Protein AF-0000000084893262 (afdb_homodimer)

Radius of gyration: 27.49 Å; Cα contacts (8 Å, |Δi|>4): 2016; chains: 2; bounding box: 68×74×64 Å

Secondary structure (DSSP, 8-state):
-HHHHHHHHHHHHHHHHHHHHHHHHHHHHHHHHTS-GGGHHHHHHHHHHHHHHHHHHIIIIIHHHHH-SSB-SS-B---GGG-S--TT--HHHHHHHHHHHHHHHHHHHHHTTTTB-HHHHHHHHHHIIIIIHHHHHHHHHSTT-HHHH-SSSS-TT-----SS-IIIIIIHHHHHHHHHHHHH-PPTTSB-TTSPBPP---S-HHHHHHHHHHHHHHHHHHHHGGG--SSSTTHHHHHHHHHHHHHHHHHHHHHHHHHHHHHHHHHTTS-----HHHHHHHHHHHHHHHTTTTTSS-HHHHHHHHHHHHHHHHHHHHHHHHTT---TT-HIIIIIIHHHHHHHHHHHH-SS-PBPTTT--B---HHHH-SHHHHHHHHHHHHHHHHHHHHHHHHHHHHHHHHHHHT-SB--HHHHHH-HIIIIIS--SS-GGGSTTSS---/-HHHHHHHHHHHHHHHHHHHHHHHHHHHHHHHHTS-GGGHHHHHHHHHHHHHHHHHHIIIIIHHHHH-SSB-SS-B---GGG-S--TT--HHHHHHHHHHHHHHHHHHHHHTTTTB-HHHHHHHHHHIIIIIHHHHHHHHHSTT-HHHH-SSTT-TT-----SS-IIIIIIHHHHHHHHHHHHH-PPTTSB-TT-PBPP---S-HHHHHHHHHHHHHHHHHHHHGGG--SSSTTHHHHHHHHHHHHHHHHHHHHHHHHHHHHHHHHHTTS-----HHHHHHHHHHHHHHHTTTTTSS-HHHHHHHHHHHHHHHHHHHHHHHHTT---TT-HIIIIIIHHHHHHHHHHHH-SS--B-TTT--B---HHHH-SHHHHHHHHHHHHHHHHHHHHHHHHHHHHHHHHHHTT-SB--HHHHHH-HIIIIIS--SS-GGGSTTSS---

Sequence (884 aa):
MDELKSNLDQFFLVICGIFILFMQTGFAFLEAGSVRSKNTTNIIMKNVLDLFIGAIMYFAIGYSFAYGKPGNAFIGHNYFFATNMDENFTYAGWFFQYVFAATASTIVSGAMAERTEFTTYMVYFTFLTGFVYPVVAHWCWSEVGWLKVGMGENTHGLSYIDYAGSGVVHLTGGSAALVGAIALGPRIGRFKPDGTVNDLPGHTVTVAALGGFILFVGFMAFNGGSQLSISNPGDGNVVALSVMNTVLGGASGAIVAMLVYKTTDAIRGEDHYWSLLITINGGLAGMVSMCAGCNDMLPWAAVVIGTIAGLAFMGWHHLMLFCKIDDPLDAVAVHLGGGLAGVLLAPIFVMKGLTSPETQQHVGGIIYGGNYLAFQSFGWNLLGAVAIIGWTVAISTLLFGSMKLLGVLRVSEADELRGLDEIKHGEPAYPIKSYSDQSPPYMDELKSNLDQFFLVICGIFILFMQTGFAFLEAGSVRSKNTTNIIMKNVLDLFIGAIMYFAIGYSFAYGKPGNAFIGHNYFFATNMDENFTYAGWFFQYVFAATASTIVSGAMAERTEFTTYMVYFTFLTGFVYPVVAHWCWSEVGWLKVGMGENTHGLSYIDYAGSGVVHLTGGSAALVGAIALGPRIGRFKPDGTVNDLPGHTVTVAALGGFILFVGFMAFNGGSQLSISNPGDGNVVALSVMNTVLGGASGAIVAMLVYKTTDAIRGEDHYWSLLITINGGLAGMVSMCAGCNDMLPWAAVVIGTIAGLAFMGWHHLMLFCKIDDPLDAVAVHLGGGLAGVLLAPIFVMKGLTSPETQQHVGGIIYGGNYLAFQSFGWNLLGAVAIIGWTVAISTLLFGSMKLLGVLRVSEADELRGLDEIKHGEPAYPIKSYSDQSPPY

Foldseek 3Di:
DVVVQVVQLLVLLQVLLVLLLLLLLLLLLLLLQFAALLANQVSNVLSVLLLVLLLVLCLAALVQQQAAPPDAQQTGHHCGNHPPDDPVDDPSVSSNVSSLQSQLLSLLDQQQGLWWFSVLSSVSSNCSSNPLLSRLNNLAPYPRHDQQVADDPFSLFQHQFFQQPLPSRQQLSLLLNQLLLVLAAAAPPQADPVLDGDDRGGPHVVSSVVSLVSNLRSLLSRQLCSLSGDNDPCSVVLSVQLNLLLQLQLQLQLVLLQVCQQVVCVVVVHDGDRDPLSSSLSSLLSNSLSRRASSFFDNVLSNVLSNQSSVQLNVLVVVCSVVNRRRSNSSNSRRNSSSVSNLQCNLAGGQQRTQRPVVRGRCGACPHNVDPVSVVSSVSSVVSSCVSSVSSNVVSCVSSVVCVVVVNTTDDSVDSVSHCCCVPPVHRPDQLVVDPVSDDPD/DVVVQVVQLLVLLQVLLVLLLLLLLLLLLLLLQFAAQLANQLSNVLSVLLLVLLLVQCLQALVQQQAAPPDAQQTGHDCGNHPPDDPPDDPSVSSNVSSLQSLLLSLLDQQQGLWWFSVLSSVSSNPSSNPLLSRLNNLAPYPRHDQAVADDPQSLQQHQFFQQPLPSRQQLSLLLNQLLLVLAAAAPPQADPVLDGDDRGGDHVVSSVVSLVSNLRSLLSRQLCSLSGCSDPCNVVLSVQLNLLLQLLLQLQLVLLQVCQQVVCVVVVHDGDRDPLSSSLSSLLSSSLSRRASSFFDNVLSNVLSNQSSVQLNVLVVVCSVVNRRRSNSSNSRRNSSSVSNLQCNLAGGQQQGQRPVVRGRCGACPHNVDPVSVVSNVSSVVSSCVSSVSSNVVSCVSSVVCVVVVNTTDDSVDSVSHVCCVPPVHRPDDCVVDPPNPPVD

Nearest PDB structures (foldseek):
  5aex-assembly2_D  TM=8.538E-01  e=1.496E-20  Saccharomyces cerevisiae
  5aex-assembly3_H  TM=8.491E-01  e=4.431E-20  Saccharomyces cerevisiae
  6ejh-assembly1_A  TM=8.689E-01  e=1.503E-19  Candida albicans SC5314
  6ej6-assembly1_A  TM=8.420E-01  e=1.313E-19  Candida albicans SC5314
  5ah3-assembly1_A  TM=8.231E-01  e=6.658E-20  Candida albicans

InterPro domains:
  IPR001905 Ammonium transporter [TIGR00836] (9-430)
  IPR018047 Ammonium transporter, conserved site [PS01219] (162-187)
  IPR024041 Ammonium transporter AmtB-like domain [PF00909] (12-430)
  IPR029020 Ammonium/urea transporter [G3DSA:1.10.3430.10] (1-440)

Solvent-accessible surface area (backbone atoms only — not comparable to full-atom values): 39214 Å² total; per-residue (Å²): 108,69,64,57,37,53,50,48,18,41,50,50,30,43,56,25,30,54,39,34,48,47,23,53,56,9,54,25,28,29,45,28,14,41,30,38,42,45,31,26,38,46,43,41,48,51,44,55,45,35,53,54,48,21,51,52,30,22,43,44,40,5,47,9,23,22,62,14,70,68,52,48,45,63,38,22,75,20,36,48,64,71,34,84,67,53,93,84,60,46,72,37,55,50,53,36,52,44,42,49,37,34,49,24,39,53,42,26,53,36,13,41,60,75,42,50,23,73,68,40,53,56,50,50,33,42,44,32,20,30,43,59,44,15,31,46,36,8,21,51,69,24,84,54,4,43,43,33,49,31,66,66,99,64,27,68,30,32,43,44,60,48,58,47,22,4,41,54,30,22,24,33,15,12,30,34,13,44,46,45,13,58,73,66,46,53,60,92,69,36,56,44,95,86,61,50,79,42,89,73,57,29,29,22,51,64,46,18,46,54,8,45,49,39,36,60,45,13,46,40,29,46,40,21,41,48,65,68,47,41,51,54,82,60,28,19,57,36,28,22,35,12,32,46,18,28,52,35,4,13,22,32,0,13,54,42,22,29,50,49,56,23,49,54,27,45,74,72,73,43,90,56,33,57,37,52,69,53,22,49,46,12,18,50,5,2,33,34,19,26,19,9,31,25,63,37,43,58,62,64,54,24,33,53,52,4,34,51,7,3,50,36,20,54,50,38,48,51,48,33,55,73,68,63,42,39,41,74,62,42,30,36,16,24,25,27,31,1,5,49,44,7,30,61,46,26,37,38,53,17,59,42,64,33,51,20,74,86,76,67,40,61,43,13,2,38,78,74,32,75,40,73,63,12,52,50,30,36,51,46,24,49,50,47,50,50,49,45,38,49,52,31,38,55,54,36,42,54,52,49,47,51,31,48,75,70,63,46,36,49,49,54,71,66,45,41,75,69,22,44,6,50,75,74,64,69,42,55,67,74,54,38,88,76,23,90,82,50,18,29,83,66,109,67,51,41,38,51,12,48,18,31,46,51,30,44,55,24,29,44,38,34,48,44,23,52,51,8,53,25,27,28,46,29,14,41,30,49,55,49,31,27,38,46,42,39,38,51,43,54,44,36,52,27,48,21,48,52,30,21,46,44,40,5,48,9,24,21,61,14,72,69,55,49,47,63,39,22,76,20,36,49,57,71,34,85,69,54,93,83,60,46,49,20,57,50,47,36,52,44,41,47,37,33,49,24,41,52,41,26,51,35,12,41,60,75,43,50,24,71,68,40,52,58,50,50,34,41,44,31,20,30,42,59,44,16,30,45,37,7,20,51,68,24,85,56,4,44,42,33,51,34,66,65,100,66,26,66,30,35,44,43,60,50,58,48,22,3,41,54,30,23,24,34,14,11,31,34,13,46,44,44,14,57,71,66,46,53,58,92,69,36,55,45,95,88,63,50,80,41,90,73,66,39,64,35,68,68,45,19,48,52,9,45,53,38,37,61,56,15,45,42,27,47,40,20,41,49,65,65,48,56,63,54,93,63,28,58,59,36,29,52,42,12,32,53,18,27,52,39,3,13,52,31,0,13,54,43,23,27,50,50,55,22,48,54,27,45,74,72,71,43,89,58,58,89,45,66,68,51,22,49,45,12,17,50,5,2,32,34,19,26,19,10,32,26,61,38,42,59,62,71,54,25,33,53,51,3,34,51,8,3,50,36,22,53,49,36,48,49,48,32,56,74,68,64,43,40,41,76,61,41,28,37,13,26,25,26,31,1,4,48,43,8,29,60,46,26,36,36,55,18,59,40,69,32,48,26,72,89,76,67,42,62,42,11,2,39,77,71,33,72,41,72,62,13,53,49,34,37,50,45,24,49,50,48,50,51,49,45,38,49,54,30,37,54,54,40,41,53,52,50,48,51,30,48,74,69,62,46,36,51,49,53,71,67,48,42,73,68,21,45,5,53,70,48,25,67,42,50,27,55,39,56,87,20,36,75,82,79,48,23,19,71

Structure (mmCIF, N/CA/C/O backbone):
data_AF-0000000084893262-model_v1
#
loop_
_entity.id
_entity.type
_entity.pdbx_description
1 polymer 'Ammonium transporter'
#
loop_
_atom_site.group_PDB
_atom_site.id
_atom_site.type_symbol
_atom_site.label_atom_id
_atom_site.label_alt_id
_atom_site.label_comp_id
_atom_site.label_asym_id
_atom_site.label_entity_id
_atom_site.label_seq_id
_atom_site.pdbx_PDB_ins_code
_atom_site.Cartn_x
_atom_site.Cartn_y
_atom_site.Cartn_z
_atom_site.occupancy
_atom_site.B_iso_or_equiv
_atom_site.auth_seq_id
_atom_site.auth_comp_id
_atom_site.auth_asym_id
_atom_site.auth_atom_id
_atom_site.pdbx_PDB_model_num
ATOM 1 N N . MET A 1 1 ? -31.75 -4.305 17.219 1 89.69 1 MET A N 1
ATOM 2 C CA . MET A 1 1 ? -31.188 -3.787 15.984 1 89.69 1 MET A CA 1
ATOM 3 C C . MET A 1 1 ? -30.328 -2.557 16.25 1 89.69 1 MET A C 1
ATOM 5 O O . MET A 1 1 ? -29.219 -2.441 15.727 1 89.69 1 MET A O 1
ATOM 9 N N . ASP A 1 2 ? -30.719 -1.657 17.188 1 89.81 2 ASP A N 1
ATOM 10 C CA . ASP A 1 2 ? -29.969 -0.446 17.5 1 89.81 2 ASP A CA 1
ATOM 11 C C . ASP A 1 2 ? -28.656 -0.781 18.234 1 89.81 2 ASP A C 1
ATOM 13 O O . ASP A 1 2 ? -27.625 -0.168 17.984 1 89.81 2 ASP A O 1
ATOM 17 N N . GLU A 1 3 ? -28.781 -1.697 19.094 1 89.5 3 GLU A N 1
ATOM 18 C CA . GLU A 1 3 ? -27.578 -2.135 19.797 1 89.5 3 GLU A CA 1
ATOM 19 C C . GLU A 1 3 ? -26.562 -2.766 18.844 1 89.5 3 GLU A C 1
ATOM 21 O O . GLU A 1 3 ? -25.359 -2.545 18.984 1 89.5 3 GLU A O 1
ATOM 26 N N . LEU A 1 4 ? -27.109 -3.545 17.984 1 91.19 4 LEU A N 1
ATOM 27 C CA . LEU A 1 4 ? -26.219 -4.168 17 1 91.19 4 LEU A CA 1
ATOM 28 C C . LEU A 1 4 ? -25.547 -3.115 16.141 1 91.19 4 LEU A C 1
ATOM 30 O O . LEU A 1 4 ? -24.344 -3.217 15.852 1 91.19 4 LEU A O 1
ATOM 34 N N . LYS A 1 5 ? -26.266 -2.182 15.742 1 93.69 5 LYS A N 1
ATOM 35 C CA . LYS A 1 5 ? -25.719 -1.091 14.938 1 93.69 5 LYS A CA 1
ATOM 36 C C . LYS A 1 5 ? -24.625 -0.353 15.688 1 93.69 5 LYS A C 1
ATOM 38 O O . LYS A 1 5 ? -23.562 -0.066 15.125 1 93.69 5 LYS A O 1
ATOM 43 N N . SER A 1 6 ? -24.906 -0.067 16.938 1 93.44 6 SER A N 1
ATOM 44 C CA . SER A 1 6 ? -23.906 0.606 17.766 1 93.44 6 SER A CA 1
ATOM 45 C C . SER A 1 6 ? -22.641 -0.231 17.891 1 93.44 6 SER A C 1
ATOM 47 O O . SER A 1 6 ? -21.531 0.296 17.797 1 93.44 6 SER A O 1
ATOM 49 N N . ASN A 1 7 ? -22.812 -1.516 18.094 1 93.62 7 ASN A N 1
ATOM 50 C CA . ASN A 1 7 ? -21.672 -2.418 18.203 1 93.62 7 ASN A CA 1
ATOM 51 C C . ASN A 1 7 ? -20.859 -2.449 16.922 1 93.62 7 ASN A C 1
ATOM 53 O O . ASN A 1 7 ? -19.625 -2.451 16.953 1 93.62 7 ASN A O 1
ATOM 57 N N . LEU A 1 8 ? -21.516 -2.479 15.828 1 94.81 8 LEU A N 1
ATOM 58 C CA . LEU A 1 8 ? -20.844 -2.52 14.539 1 94.81 8 LEU A CA 1
ATOM 59 C C . LEU A 1 8 ? -20.078 -1.229 14.289 1 94.81 8 LEU A C 1
ATOM 61 O O . LEU A 1 8 ? -18.953 -1.263 13.773 1 94.81 8 LEU A O 1
ATOM 65 N N . ASP A 1 9 ? -20.672 -0.172 14.648 1 96.56 9 ASP A N 1
ATOM 66 C CA . ASP A 1 9 ? -20 1.114 14.477 1 96.56 9 ASP A CA 1
ATOM 67 C C . ASP A 1 9 ? -18.734 1.195 15.328 1 96.56 9 ASP A C 1
ATOM 69 O O . ASP A 1 9 ? -17.703 1.676 14.867 1 96.56 9 ASP A O 1
ATOM 73 N N . GLN A 1 10 ? -18.812 0.764 16.516 1 94.62 10 GLN A N 1
ATOM 74 C CA . GLN A 1 10 ? -17.641 0.795 17.391 1 94.62 10 GLN A CA 1
ATOM 75 C C . GLN A 1 10 ? -16.562 -0.162 16.906 1 94.62 10 GLN A C 1
ATOM 77 O O . GLN A 1 10 ? -15.375 0.164 16.938 1 94.62 10 GLN A O 1
ATOM 82 N N . PHE A 1 11 ? -16.953 -1.329 16.438 1 95 11 PHE A N 1
ATOM 83 C CA . PHE A 1 11 ? -16.016 -2.285 15.883 1 95 11 PHE A CA 1
ATOM 84 C C . PHE A 1 11 ? -15.328 -1.713 14.641 1 95 11 PHE A C 1
ATOM 86 O O . PHE A 1 11 ? -14.117 -1.854 14.477 1 95 11 PHE A O 1
ATOM 93 N N . PHE A 1 12 ? -16.141 -1.077 13.844 1 97.38 12 PHE A N 1
ATOM 94 C CA . PHE A 1 12 ? -15.641 -0.405 12.648 1 97.38 12 PHE A CA 1
ATOM 95 C C . PHE A 1 12 ? -14.539 0.585 13 1 97.38 12 PHE A C 1
ATOM 97 O O . PHE A 1 12 ? -13.469 0.572 12.391 1 97.38 12 PHE A O 1
ATOM 104 N N . LEU A 1 13 ? -14.688 1.375 13.969 1 97.38 13 LEU A N 1
ATOM 105 C CA . LEU A 1 13 ? -13.719 2.385 14.383 1 97.38 13 LEU A CA 1
ATOM 106 C C . LEU A 1 13 ? -12.469 1.734 14.969 1 97.38 13 LEU A C 1
ATOM 108 O O . LEU A 1 13 ? -11.352 2.199 14.727 1 97.38 13 LEU A O 1
ATOM 112 N N . VAL A 1 14 ? -12.656 0.669 15.695 1 96.19 14 VAL A N 1
ATOM 113 C CA . VAL A 1 14 ? -11.531 -0.003 16.328 1 96.19 14 VAL A CA 1
ATOM 114 C C . VAL A 1 14 ? -10.617 -0.604 15.266 1 96.19 14 VAL A C 1
ATOM 116 O O . VAL A 1 14 ? -9.406 -0.407 15.297 1 96.19 14 VAL A O 1
ATOM 119 N N . ILE A 1 15 ? -11.18 -1.284 14.234 1 96.81 15 ILE A N 1
ATOM 120 C CA . ILE A 1 15 ? -10.359 -1.943 13.219 1 96.81 15 ILE A CA 1
ATOM 121 C C . ILE A 1 15 ? -9.656 -0.895 12.359 1 96.81 15 ILE A C 1
ATOM 123 O O . ILE A 1 15 ? -8.453 -1.003 12.102 1 96.81 15 ILE A O 1
ATOM 127 N N . CYS A 1 16 ? -10.406 0.113 11.977 1 98.06 16 CYS A N 1
ATOM 128 C CA . CYS A 1 16 ? -9.766 1.183 11.219 1 98.06 16 CYS A CA 1
ATOM 129 C C . CYS A 1 16 ? -8.68 1.862 12.047 1 98.06 16 CYS A C 1
ATOM 131 O O . CYS A 1 16 ? -7.594 2.141 11.539 1 98.06 16 CYS A O 1
ATOM 133 N N . GLY A 1 17 ? -8.961 2.064 13.367 1 97.62 17 GLY A N 1
ATOM 134 C CA . GLY A 1 17 ? -7.988 2.674 14.258 1 97.62 17 GLY A CA 1
ATOM 135 C C . GLY A 1 17 ? -6.711 1.865 14.383 1 97.62 17 GLY A C 1
ATOM 136 O O . GLY A 1 17 ? -5.621 2.43 14.484 1 97.62 17 GLY A O 1
ATOM 137 N N . ILE A 1 18 ? -6.793 0.573 14.359 1 96.19 18 ILE A N 1
ATOM 138 C CA . ILE A 1 18 ? -5.637 -0.306 14.461 1 96.19 18 ILE A CA 1
ATOM 139 C C . ILE A 1 18 ? -4.742 -0.124 13.234 1 96.19 18 ILE A C 1
ATOM 141 O O . ILE A 1 18 ? -3.518 -0.038 13.359 1 96.19 18 ILE A O 1
ATOM 145 N N . PHE A 1 19 ? -5.312 -0.042 12.055 1 97.38 19 PHE A N 1
ATOM 146 C CA . PHE A 1 19 ? -4.535 0.204 10.844 1 97.38 19 PHE A CA 1
ATOM 147 C C . PHE A 1 19 ? -3.895 1.586 10.883 1 97.38 19 PHE A C 1
ATOM 149 O O . PHE A 1 19 ? -2.762 1.766 10.438 1 97.38 19 PHE A O 1
ATOM 156 N N . ILE A 1 20 ? -4.633 2.562 11.43 1 97.56 20 ILE A N 1
ATOM 157 C CA . ILE A 1 20 ? -4.09 3.914 11.508 1 97.56 20 ILE A CA 1
ATOM 158 C C . ILE A 1 20 ? -2.955 3.953 12.523 1 97.56 20 ILE A C 1
ATOM 160 O O . ILE A 1 20 ? -1.935 4.613 12.305 1 97.56 20 ILE A O 1
ATOM 164 N N . LEU A 1 21 ? -3.119 3.234 13.656 1 96.19 21 LEU A N 1
ATOM 165 C CA . LEU A 1 21 ? -2.02 3.115 14.609 1 96.19 21 LEU A CA 1
ATOM 166 C C . LEU A 1 21 ? -0.786 2.518 13.945 1 96.19 21 LEU A C 1
ATOM 168 O O . LEU A 1 21 ? 0.339 2.943 14.211 1 96.19 21 LEU A O 1
ATOM 172 N N . PHE A 1 22 ? -1.001 1.596 13.062 1 96.88 22 PHE A N 1
ATOM 173 C CA . PHE A 1 22 ? 0.089 0.949 12.344 1 96.88 22 PHE A CA 1
ATOM 174 C C . PHE A 1 22 ? 0.804 1.941 11.438 1 96.88 22 PHE A C 1
ATOM 176 O O . PHE A 1 22 ? 1.987 1.774 11.133 1 96.88 22 PHE A O 1
ATOM 183 N N . MET A 1 23 ? 0.196 3.043 11.07 1 97.25 23 MET A N 1
ATOM 184 C CA . MET A 1 23 ? 0.84 4.102 10.297 1 97.25 23 MET A CA 1
ATOM 185 C C . MET A 1 23 ? 1.996 4.719 11.078 1 97.25 23 MET A C 1
ATOM 187 O O . MET A 1 23 ? 2.957 5.211 10.484 1 97.25 23 MET A O 1
ATOM 191 N N . GLN A 1 24 ? 1.893 4.645 12.414 1 96.12 24 GLN A N 1
ATOM 192 C CA . GLN A 1 24 ? 3.021 5.121 13.203 1 96.12 24 GLN A CA 1
ATOM 193 C C . GLN A 1 24 ? 4.297 4.359 12.859 1 96.12 24 GLN A C 1
ATOM 195 O O . GLN A 1 24 ? 5.379 4.945 12.789 1 96.12 24 GLN A O 1
ATOM 200 N N . THR A 1 25 ? 4.148 3.045 12.664 1 96.31 25 THR A N 1
ATOM 201 C CA . THR A 1 25 ? 5.27 2.238 12.188 1 96.31 25 THR A CA 1
ATOM 202 C C . THR A 1 25 ? 5.734 2.715 10.82 1 96.31 25 THR A C 1
ATOM 204 O O . THR A 1 25 ? 6.938 2.783 10.555 1 96.31 25 THR A O 1
ATOM 207 N N . GLY A 1 26 ? 4.812 3.057 9.969 1 97.94 26 GLY A N 1
ATOM 208 C CA . GLY A 1 26 ? 5.148 3.588 8.664 1 97.94 26 GLY A CA 1
ATOM 209 C C . GLY A 1 26 ? 5.961 4.867 8.727 1 97.94 26 GLY A C 1
ATOM 210 O O . GLY A 1 26 ? 6.984 4.992 8.047 1 97.94 26 GLY A O 1
ATOM 211 N N . PHE A 1 27 ? 5.539 5.812 9.57 1 97.06 27 PHE A N 1
ATOM 212 C CA . PHE A 1 27 ? 6.281 7.055 9.758 1 97.06 27 PHE A CA 1
ATOM 213 C C . PHE A 1 27 ? 7.672 6.777 10.312 1 97.06 27 PHE A C 1
ATOM 215 O O . PHE A 1 27 ? 8.664 7.332 9.828 1 97.06 27 PHE A O 1
ATOM 222 N N . ALA A 1 28 ? 7.73 5.898 11.289 1 96.69 28 ALA A N 1
ATOM 223 C CA . ALA A 1 28 ? 9 5.578 11.938 1 96.69 28 ALA A CA 1
ATOM 224 C C . ALA A 1 28 ? 10.016 5.059 10.922 1 96.69 28 ALA A C 1
ATOM 226 O O . ALA A 1 28 ? 11.156 5.531 10.875 1 96.69 28 ALA A O 1
ATOM 227 N N . PHE A 1 29 ? 9.586 4.215 10.039 1 97.12 29 PHE A N 1
ATOM 228 C CA . PHE A 1 29 ? 10.539 3.549 9.156 1 97.12 29 PHE A CA 1
ATOM 229 C C . PHE A 1 29 ? 10.805 4.383 7.91 1 97.12 29 PHE A C 1
ATOM 231 O O . PHE A 1 29 ? 11.914 4.383 7.379 1 97.12 29 PHE A O 1
ATOM 238 N N . LEU A 1 30 ? 9.82 5.094 7.449 1 97.06 30 LEU A N 1
ATOM 239 C CA . LEU A 1 30 ? 10.078 6.047 6.375 1 97.06 30 LEU A CA 1
ATOM 240 C C . LEU A 1 30 ? 11.117 7.078 6.797 1 97.06 30 LEU A C 1
ATOM 242 O O . LEU A 1 30 ? 12.047 7.375 6.043 1 97.06 30 LEU A O 1
ATOM 246 N N . GLU A 1 31 ? 11 7.574 8.039 1 96.56 31 GLU A N 1
ATOM 247 C CA . GLU A 1 31 ? 11.945 8.562 8.562 1 96.56 31 GLU A CA 1
ATOM 248 C C . GLU A 1 31 ? 13.312 7.938 8.82 1 96.56 31 GLU A C 1
ATOM 250 O O . GLU A 1 31 ? 14.336 8.5 8.438 1 96.56 31 GLU A O 1
ATOM 255 N N . ALA A 1 32 ? 13.297 6.742 9.406 1 95.81 32 ALA A N 1
ATOM 256 C CA . ALA A 1 32 ? 14.555 6.082 9.766 1 95.81 32 ALA A CA 1
ATOM 257 C C . ALA A 1 32 ? 15.391 5.785 8.523 1 95.81 32 ALA A C 1
ATOM 259 O O . ALA A 1 32 ? 16.594 6.031 8.508 1 95.81 32 ALA A O 1
ATOM 260 N N . GLY A 1 33 ? 14.742 5.305 7.492 1 95.12 33 GLY A N 1
ATOM 261 C CA . GLY A 1 33 ? 15.469 5 6.27 1 95.12 33 GLY A CA 1
ATOM 262 C C . GLY A 1 33 ? 15.953 6.238 5.543 1 95.12 33 GLY A C 1
ATOM 263 O O . GLY A 1 33 ? 16.891 6.168 4.75 1 95.12 33 GLY A O 1
ATOM 264 N N . SER A 1 34 ? 15.383 7.426 5.836 1 94.62 34 SER A N 1
ATOM 265 C CA . SER A 1 34 ? 15.641 8.656 5.094 1 94.62 34 SER A CA 1
ATOM 266 C C . SER A 1 34 ? 16.688 9.516 5.789 1 94.62 34 SER A C 1
ATOM 268 O O . SER A 1 34 ? 16.953 10.648 5.379 1 94.62 34 SER A O 1
ATOM 270 N N . VAL A 1 35 ? 17.297 9.023 6.863 1 93.81 35 VAL A N 1
ATOM 271 C CA . VAL A 1 35 ? 18.344 9.766 7.566 1 93.81 35 VAL A CA 1
ATOM 272 C C . VAL A 1 35 ? 19.625 8.945 7.586 1 93.81 35 VAL A C 1
ATOM 274 O O . VAL A 1 35 ? 19.625 7.758 7.262 1 93.81 35 VAL A O 1
ATOM 277 N N . ARG A 1 36 ? 20.812 9.633 7.969 1 93.31 36 ARG A N 1
ATOM 278 C CA . ARG A 1 36 ? 22.094 8.945 8.102 1 93.31 36 ARG A CA 1
ATOM 279 C C . ARG A 1 36 ? 22.047 7.914 9.227 1 93.31 36 ARG A C 1
ATOM 281 O O . ARG A 1 36 ? 21.359 8.117 10.234 1 93.31 36 ARG A O 1
ATOM 288 N N . SER A 1 37 ? 22.672 6.844 9.094 1 91.56 37 SER A N 1
ATOM 289 C CA . SER A 1 37 ? 22.562 5.676 9.961 1 91.56 37 SER A CA 1
ATOM 290 C C . SER A 1 37 ? 22.812 6.043 11.414 1 91.56 37 SER A C 1
ATOM 292 O O . SER A 1 37 ? 22.234 5.438 12.32 1 91.56 37 SER A O 1
ATOM 294 N N . LYS A 1 38 ? 23.641 7.035 11.695 1 91.25 38 LYS A N 1
ATOM 295 C CA . LYS A 1 38 ? 24.047 7.422 13.039 1 91.25 38 LYS A CA 1
ATOM 296 C C . LYS A 1 38 ? 22.906 8.094 13.789 1 91.25 38 LYS A C 1
ATOM 298 O O . LYS A 1 38 ? 23.031 8.414 14.977 1 91.25 38 LYS A O 1
ATOM 303 N N . ASN A 1 39 ? 21.703 8.289 13.141 1 94 39 ASN A N 1
ATOM 304 C CA . ASN A 1 39 ? 20.562 8.969 13.742 1 94 39 ASN A CA 1
ATOM 305 C C . ASN A 1 39 ? 19.312 8.078 13.75 1 94 39 ASN A C 1
ATOM 307 O O . ASN A 1 39 ? 18.219 8.531 14.086 1 94 39 ASN A O 1
ATOM 311 N N . THR A 1 40 ? 19.422 6.836 13.398 1 93.81 40 THR A N 1
ATOM 312 C CA . THR A 1 40 ? 18.312 5.914 13.188 1 93.81 40 THR A CA 1
ATOM 313 C C . THR A 1 40 ? 17.594 5.633 14.492 1 93.81 40 THR A C 1
ATOM 315 O O . THR A 1 40 ? 16.359 5.75 14.562 1 93.81 40 THR A O 1
ATOM 318 N N . THR A 1 41 ? 18.312 5.324 15.539 1 92.88 41 THR A N 1
ATOM 319 C CA . THR A 1 41 ? 17.734 5.023 16.844 1 92.88 41 THR A CA 1
ATOM 320 C C . THR A 1 41 ? 16.953 6.223 17.375 1 92.88 41 THR A C 1
ATOM 322 O O . THR A 1 41 ? 15.844 6.07 17.891 1 92.88 41 THR A O 1
ATOM 325 N N . ASN A 1 42 ? 17.547 7.336 17.234 1 94.38 42 ASN A N 1
ATOM 326 C CA . ASN A 1 42 ? 16.891 8.562 17.672 1 94.38 42 ASN A CA 1
ATOM 327 C C . ASN A 1 42 ? 15.555 8.766 16.969 1 94.38 42 ASN A C 1
ATOM 329 O O . ASN A 1 42 ? 14.562 9.117 17.625 1 94.38 42 ASN A O 1
ATOM 333 N N . ILE A 1 43 ? 15.484 8.539 15.719 1 94.56 43 ILE A N 1
ATOM 334 C CA . ILE A 1 43 ? 14.273 8.711 14.93 1 94.56 43 ILE A CA 1
ATOM 335 C C . ILE A 1 43 ? 13.211 7.719 15.398 1 94.56 43 ILE A C 1
ATOM 337 O O . ILE A 1 43 ? 12.055 8.094 15.602 1 94.56 43 ILE A O 1
ATOM 341 N N . ILE A 1 44 ? 13.562 6.48 15.555 1 94.44 44 ILE A N 1
ATOM 342 C CA . ILE A 1 44 ? 12.594 5.453 15.938 1 94.44 44 ILE A CA 1
ATOM 343 C C . ILE A 1 44 ? 12.094 5.723 17.359 1 94.44 44 ILE A C 1
ATOM 345 O O . ILE A 1 44 ? 10.891 5.598 17.625 1 94.44 44 ILE A O 1
ATOM 349 N N . MET A 1 45 ? 12.992 6.176 18.25 1 92.69 45 MET A N 1
ATOM 350 C CA . MET A 1 45 ? 12.609 6.504 19.625 1 92.69 45 MET A CA 1
ATOM 351 C C . MET A 1 45 ? 11.586 7.629 19.641 1 92.69 45 MET A C 1
ATOM 353 O O . MET A 1 45 ? 10.594 7.559 20.375 1 92.69 45 MET A O 1
ATOM 357 N N . LYS A 1 46 ? 11.797 8.625 18.938 1 94.12 46 LYS A N 1
ATOM 358 C CA . LYS A 1 46 ? 10.859 9.742 18.922 1 94.12 46 LYS A CA 1
ATOM 359 C C . LYS A 1 46 ? 9.484 9.305 18.438 1 94.12 46 LYS A C 1
ATOM 361 O O . LYS A 1 46 ? 8.461 9.766 18.938 1 94.12 46 LYS A O 1
ATOM 366 N N . ASN A 1 47 ? 9.43 8.43 17.438 1 94.62 47 ASN A N 1
ATOM 367 C CA . ASN A 1 47 ? 8.148 7.926 16.953 1 94.62 47 ASN A CA 1
ATOM 368 C C . ASN A 1 47 ? 7.434 7.098 18 1 94.62 47 ASN A C 1
ATOM 370 O O . ASN A 1 47 ? 6.215 7.195 18.156 1 94.62 47 ASN A O 1
ATOM 374 N N . VAL A 1 48 ? 8.195 6.312 18.766 1 92.25 48 VAL A N 1
ATOM 375 C CA . VAL A 1 48 ? 7.637 5.531 19.859 1 92.25 48 VAL A CA 1
ATOM 376 C C . VAL A 1 48 ? 7.059 6.465 20.922 1 92.25 48 VAL A C 1
ATOM 378 O O . VAL A 1 48 ? 5.922 6.277 21.375 1 92.25 48 VAL A O 1
ATOM 381 N N . LEU A 1 49 ? 7.773 7.465 21.219 1 92.19 49 LEU A N 1
ATOM 382 C CA . LEU A 1 49 ? 7.348 8.383 22.266 1 92.19 49 LEU A CA 1
ATOM 383 C C . LEU A 1 49 ? 6.16 9.227 21.797 1 92.19 49 LEU A C 1
ATOM 385 O O . LEU A 1 49 ? 5.285 9.562 22.609 1 92.19 49 LEU A O 1
ATOM 389 N N . ASP A 1 50 ? 6.176 9.609 20.547 1 95.38 50 ASP A N 1
ATOM 390 C CA . ASP A 1 50 ? 5.031 10.344 20.016 1 95.38 50 ASP A CA 1
ATOM 391 C C . ASP A 1 50 ? 3.732 9.57 20.234 1 95.38 50 ASP A C 1
ATOM 393 O O . ASP A 1 50 ? 2.719 10.156 20.625 1 95.38 50 ASP A O 1
ATOM 397 N N . LEU A 1 51 ? 3.781 8.273 20.031 1 93.81 51 LEU A N 1
ATOM 398 C CA . LEU A 1 51 ? 2.623 7.41 20.203 1 93.81 51 LEU A CA 1
ATOM 399 C C . LEU A 1 51 ? 2.166 7.398 21.656 1 93.81 51 LEU A C 1
ATOM 401 O O . LEU A 1 51 ? 0.981 7.594 21.938 1 93.81 51 LEU A O 1
ATOM 405 N N . PHE A 1 52 ? 3.088 7.336 22.562 1 95 52 PHE A N 1
ATOM 406 C CA . PHE A 1 52 ? 2.721 7.094 23.953 1 95 52 PHE A CA 1
ATOM 407 C C . PHE A 1 52 ? 2.457 8.406 24.672 1 95 52 PHE A C 1
ATOM 409 O O . PHE A 1 52 ? 1.528 8.508 25.484 1 95 52 PHE A O 1
ATOM 416 N N . ILE A 1 53 ? 3.256 9.43 24.375 1 95.62 53 ILE A N 1
ATOM 417 C CA . ILE A 1 53 ? 2.971 10.742 24.953 1 95.62 53 ILE A CA 1
ATOM 418 C C . ILE A 1 53 ? 1.66 11.281 24.375 1 95.62 53 ILE A C 1
ATOM 420 O O . ILE A 1 53 ? 0.84 11.844 25.109 1 95.62 53 ILE A O 1
ATOM 424 N N . GLY A 1 54 ? 1.489 11.062 23.109 1 97.12 54 GLY A N 1
ATOM 425 C CA . GLY A 1 54 ? 0.239 11.469 22.484 1 97.12 54 GLY A CA 1
ATOM 426 C C . GLY A 1 54 ? -0.98 10.828 23.125 1 97.12 54 GLY A C 1
ATOM 427 O O . GLY A 1 54 ? -2.01 11.484 23.297 1 97.12 54 GLY A O 1
ATOM 428 N N . ALA A 1 55 ? -0.842 9.555 23.5 1 96.44 55 ALA A N 1
ATOM 429 C CA . ALA A 1 55 ? -1.95 8.844 24.125 1 96.44 55 ALA A CA 1
ATOM 430 C C . ALA A 1 55 ? -2.314 9.469 25.469 1 96.44 55 ALA A C 1
ATOM 432 O O . ALA A 1 55 ? -3.49 9.711 25.75 1 96.44 55 ALA A O 1
ATOM 433 N N . ILE A 1 56 ? -1.309 9.758 26.219 1 96.62 56 ILE A N 1
ATOM 434 C CA . ILE A 1 56 ? -1.532 10.305 27.562 1 96.62 56 ILE A CA 1
ATOM 435 C C . ILE A 1 56 ? -2.096 11.719 27.453 1 96.62 56 ILE A C 1
ATOM 437 O O . ILE A 1 56 ? -3.066 12.062 28.125 1 96.62 56 ILE A O 1
ATOM 441 N N . MET A 1 57 ? -1.541 12.5 26.578 1 97.88 57 MET A N 1
ATOM 442 C CA . MET A 1 57 ? -1.951 13.898 26.484 1 97.88 57 MET A CA 1
ATOM 443 C C . MET A 1 57 ? -3.344 14.016 25.875 1 97.88 57 MET A C 1
ATOM 445 O O . MET A 1 57 ? -4.129 14.875 26.266 1 97.88 57 MET A O 1
ATOM 449 N N . TYR A 1 58 ? -3.635 13.188 24.875 1 97.94 58 TYR A N 1
ATOM 450 C CA . TYR A 1 58 ? -4.953 13.242 24.266 1 97.94 58 TYR A CA 1
ATOM 451 C C . TYR A 1 58 ? -6.031 12.75 25.219 1 97.94 58 TYR A C 1
ATOM 453 O O . TYR A 1 58 ? -7.164 13.234 25.203 1 97.94 58 TYR A O 1
ATOM 461 N N . PHE A 1 59 ? -5.664 11.82 26.109 1 97.06 59 PHE A N 1
ATOM 462 C CA . PHE A 1 59 ? -6.539 11.344 27.172 1 97.06 59 PHE A CA 1
ATOM 463 C C . PHE A 1 59 ? -6.773 12.43 28.203 1 97.06 59 PHE A C 1
ATOM 465 O O . PHE A 1 59 ? -7.91 12.688 28.609 1 97.06 59 PHE A O 1
ATOM 472 N N . ALA A 1 60 ? -5.73 13.117 28.562 1 97.31 60 ALA A N 1
ATOM 473 C CA . ALA A 1 60 ? -5.793 14.062 29.672 1 97.31 60 ALA A CA 1
ATOM 474 C C . ALA A 1 60 ? -6.531 15.336 29.266 1 97.31 60 ALA A C 1
ATOM 476 O O . ALA A 1 60 ? -7.438 15.789 29.953 1 97.31 60 ALA A O 1
ATOM 477 N N . ILE A 1 61 ? -6.16 15.906 28.031 1 97.56 61 ILE A N 1
ATOM 478 C CA . ILE A 1 61 ? -6.703 17.234 27.75 1 97.56 61 ILE A CA 1
ATOM 479 C C . ILE A 1 61 ? -7.078 17.328 26.266 1 97.56 61 ILE A C 1
ATOM 481 O O . ILE A 1 61 ? -7.984 18.078 25.906 1 97.56 61 ILE A O 1
ATOM 485 N N . GLY A 1 62 ? -6.387 16.641 25.344 1 98.44 62 GLY A N 1
ATOM 486 C CA . GLY A 1 62 ? -6.559 16.828 23.906 1 98.44 62 GLY A CA 1
ATOM 487 C C . GLY A 1 62 ? -7.961 16.5 23.422 1 98.44 62 GLY A C 1
ATOM 488 O O . GLY A 1 62 ? -8.578 17.297 22.719 1 98.44 62 GLY A O 1
ATOM 489 N N . TYR A 1 63 ? -8.422 15.305 23.828 1 98.25 63 TYR A N 1
ATOM 490 C CA . TYR A 1 63 ? -9.766 14.906 23.406 1 98.25 63 TYR A CA 1
ATOM 491 C C . TYR A 1 63 ? -10.812 15.883 23.938 1 98.25 63 TYR A C 1
ATOM 493 O O . TYR A 1 63 ? -11.805 16.156 23.25 1 98.25 63 TYR A O 1
ATOM 501 N N . SER A 1 64 ? -10.633 16.375 25.156 1 97.88 64 SER A N 1
ATOM 502 C CA . SER A 1 64 ? -11.531 17.344 25.766 1 97.88 64 SER A CA 1
ATOM 503 C C . SER A 1 64 ? -11.594 18.641 24.953 1 97.88 64 SER A C 1
ATOM 505 O O . SER A 1 64 ? -12.688 19.156 24.688 1 97.88 64 SER A O 1
ATOM 507 N N . PHE A 1 65 ? -10.461 19.125 24.531 1 98.38 65 PHE A N 1
ATOM 508 C CA . PHE A 1 65 ? -10.406 20.359 23.766 1 98.38 65 PHE A CA 1
ATOM 509 C C . PHE A 1 65 ? -10.977 20.141 22.359 1 98.38 65 PHE A C 1
ATOM 511 O O . PHE A 1 65 ? -11.578 21.047 21.781 1 98.38 65 PHE A O 1
ATOM 518 N N . ALA A 1 66 ? -10.906 18.984 21.828 1 98.5 66 ALA A N 1
ATOM 519 C CA . ALA A 1 66 ? -11.352 18.688 20.469 1 98.5 66 ALA A CA 1
ATOM 520 C C . ALA A 1 66 ? -12.852 18.438 20.422 1 98.5 66 ALA A C 1
ATOM 522 O O . ALA A 1 66 ? -13.547 18.938 19.531 1 98.5 66 ALA A O 1
ATOM 523 N N . TYR A 1 67 ? -13.422 17.656 21.453 1 97.19 67 TYR A N 1
ATOM 524 C CA . TYR A 1 67 ? -14.766 17.125 21.281 1 97.19 67 TYR A CA 1
ATOM 525 C C . TYR A 1 67 ? -15.578 17.266 22.562 1 97.19 67 TYR A C 1
ATOM 527 O O . TYR A 1 67 ? -16.703 16.766 22.656 1 97.19 67 TYR A O 1
ATOM 535 N N . GLY A 1 68 ? -15.016 17.875 23.594 1 96.31 68 GLY A N 1
ATOM 536 C CA . GLY A 1 68 ? -15.727 18.016 24.859 1 96.31 68 GLY A CA 1
ATOM 537 C C . GLY A 1 68 ? -17.078 18.703 24.703 1 96.31 68 GLY A C 1
ATOM 538 O O . GLY A 1 68 ? -17.188 19.734 24.031 1 96.31 68 GLY A O 1
ATOM 539 N N . LYS A 1 69 ? -18.031 18.109 25.25 1 93.12 69 LYS A N 1
ATOM 540 C CA . LYS A 1 69 ? -19.391 18.672 25.281 1 93.12 69 LYS A CA 1
ATOM 541 C C . LYS A 1 69 ? -19.859 18.938 26.703 1 93.12 69 LYS A C 1
ATOM 543 O O . LYS A 1 69 ? -19.922 18.016 27.516 1 93.12 69 LYS A O 1
ATOM 548 N N . PRO A 1 70 ? -20.219 20.172 27.062 1 90.12 70 PRO A N 1
ATOM 549 C CA . PRO A 1 70 ? -20.375 21.297 26.125 1 90.12 70 PRO A CA 1
ATOM 550 C C . PRO A 1 70 ? -19.031 21.891 25.703 1 90.12 70 PRO A C 1
ATOM 552 O O . PRO A 1 70 ? -18 21.594 26.328 1 90.12 70 PRO A O 1
ATOM 555 N N . GLY A 1 71 ? -19.031 22.484 24.625 1 91.25 71 GLY A N 1
ATOM 556 C CA . GLY A 1 71 ? -17.969 23.344 24.125 1 91.25 71 GLY A CA 1
ATOM 557 C C . GLY A 1 71 ? -18.484 24.625 23.469 1 91.25 71 GLY A C 1
ATOM 558 O O . GLY A 1 71 ? -19.688 24.844 23.406 1 91.25 71 GLY A O 1
ATOM 559 N N . ASN A 1 72 ? -17.562 25.531 23.172 1 94.94 72 ASN A N 1
ATOM 560 C CA . ASN A 1 72 ? -17.938 26.703 22.391 1 94.94 72 ASN A CA 1
ATOM 561 C C . ASN A 1 72 ? -17.391 26.641 20.969 1 94.94 72 ASN A C 1
ATOM 563 O O . ASN A 1 72 ? -16.922 25.578 20.531 1 94.94 72 ASN A O 1
ATOM 567 N N . ALA A 1 73 ? -17.484 27.703 20.234 1 95.31 73 ALA A N 1
ATOM 568 C CA . ALA A 1 73 ? -17.094 27.719 18.828 1 95.31 73 ALA A CA 1
ATOM 569 C C . ALA A 1 73 ? -15.602 27.516 18.672 1 95.31 73 ALA A C 1
ATOM 571 O O . ALA A 1 73 ? -15.133 27.094 17.594 1 95.31 73 ALA A O 1
ATOM 572 N N . PHE A 1 74 ? -14.867 27.734 19.688 1 97.38 74 PHE A N 1
ATOM 573 C CA . PHE A 1 74 ? -13.414 27.781 19.562 1 97.38 74 PHE A CA 1
ATOM 574 C C . PHE A 1 74 ? -12.773 26.547 20.172 1 97.38 74 PHE A C 1
ATOM 576 O O . PHE A 1 74 ? -11.727 26.078 19.703 1 97.38 74 PHE A O 1
ATOM 583 N N . ILE A 1 75 ? -13.383 25.953 21.266 1 97.69 75 ILE A N 1
ATOM 584 C CA . ILE A 1 75 ? -12.695 24.891 22 1 97.69 75 ILE A CA 1
ATOM 585 C C . ILE A 1 75 ? -13.695 24.141 22.875 1 97.69 75 ILE A C 1
ATOM 587 O O . ILE A 1 75 ? -14.719 24.703 23.266 1 97.69 75 ILE A O 1
ATOM 591 N N . GLY A 1 76 ? -13.453 22.828 23.125 1 96.56 76 GLY A N 1
ATOM 592 C CA . GLY A 1 76 ? -14.219 22.047 24.094 1 96.56 76 GLY A CA 1
ATOM 593 C C . GLY A 1 76 ? -13.664 22.141 25.5 1 96.56 76 GLY A C 1
ATOM 594 O O . GLY A 1 76 ? -12.5 22.484 25.688 1 96.56 76 GLY A O 1
ATOM 595 N N . HIS A 1 77 ? -14.438 21.797 26.484 1 95 77 HIS A N 1
ATOM 596 C CA . HIS A 1 77 ? -13.953 21.953 27.859 1 95 77 HIS A CA 1
ATOM 597 C C . HIS A 1 77 ? -14.531 20.891 28.781 1 95 77 HIS A C 1
ATOM 599 O O . HIS A 1 77 ? -14.781 21.141 29.953 1 95 77 HIS A O 1
ATOM 605 N N . ASN A 1 78 ? -14.852 19.734 28.203 1 95 78 ASN A N 1
ATOM 606 C CA . ASN A 1 78 ? -15.344 18.609 28.984 1 95 78 ASN A CA 1
ATOM 607 C C . ASN A 1 78 ? -14.609 17.312 28.641 1 95 78 ASN A C 1
ATOM 609 O O . ASN A 1 78 ? -13.781 17.297 27.719 1 95 78 ASN A O 1
ATOM 613 N N . TYR A 1 79 ? -14.789 16.219 29.484 1 96.25 79 TYR A N 1
ATOM 614 C CA . TYR A 1 79 ? -14.266 14.875 29.266 1 96.25 79 TYR A CA 1
ATOM 615 C C . TYR A 1 79 ? -12.789 14.797 29.656 1 96.25 79 TYR A C 1
ATOM 617 O O . TYR A 1 79 ? -12.086 13.875 29.234 1 96.25 79 TYR A O 1
ATOM 625 N N . PHE A 1 80 ? -12.281 15.82 30.375 1 96.69 80 PHE A N 1
ATOM 626 C CA . PHE A 1 80 ? -10.891 15.75 30.828 1 96.69 80 PHE A CA 1
ATOM 627 C C . PHE A 1 80 ? -10.633 14.453 31.578 1 96.69 80 PHE A C 1
ATOM 629 O O . PHE A 1 80 ? -11.414 14.062 32.438 1 96.69 80 PHE A O 1
ATOM 636 N N . PHE A 1 81 ? -9.539 13.703 31.266 1 95.56 81 PHE A N 1
ATOM 637 C CA . PHE A 1 81 ? -9.164 12.43 31.891 1 95.56 81 PHE A CA 1
ATOM 638 C C . PHE A 1 81 ? -10.305 11.422 31.781 1 95.56 81 PHE A C 1
ATOM 640 O O . PHE A 1 81 ? -10.5 10.609 32.688 1 95.56 81 PHE A O 1
ATOM 647 N N . ALA A 1 82 ? -11.125 11.641 30.734 1 93.69 82 ALA A N 1
ATOM 648 C CA . ALA A 1 82 ? -12.258 10.758 30.469 1 93.69 82 ALA A CA 1
ATOM 649 C C . ALA A 1 82 ? -13.258 10.781 31.625 1 93.69 82 ALA A C 1
ATOM 651 O O . ALA A 1 82 ? -13.719 9.727 32.062 1 93.69 82 ALA A O 1
ATOM 652 N N . THR A 1 83 ? -13.531 11.93 32.125 1 93.75 83 THR A N 1
ATOM 653 C CA . THR A 1 83 ? -14.562 12.125 33.156 1 93.75 83 THR A CA 1
ATOM 654 C C . THR A 1 83 ? -15.773 12.836 32.562 1 93.75 83 THR A C 1
ATOM 656 O O . THR A 1 83 ? -15.711 13.383 31.453 1 93.75 83 THR A O 1
ATOM 659 N N . ASN A 1 84 ? -16.922 12.75 33.25 1 93.88 84 ASN A N 1
ATOM 660 C CA . ASN A 1 84 ? -18.172 13.398 32.844 1 93.88 84 ASN A CA 1
ATOM 661 C C . ASN A 1 84 ? -18.625 12.945 31.469 1 93.88 84 ASN A C 1
ATOM 663 O O . ASN A 1 84 ? -19.031 13.766 30.641 1 93.88 84 ASN A O 1
ATOM 667 N N . MET A 1 85 ? -18.375 11.727 31.203 1 90 85 MET A N 1
ATOM 668 C CA . MET A 1 85 ? -18.703 11.172 29.906 1 90 85 MET A CA 1
ATOM 669 C C . MET A 1 85 ? -20.219 11.023 29.75 1 90 85 MET A C 1
ATOM 671 O O . MET A 1 85 ? -20.922 10.75 30.719 1 90 85 MET A O 1
ATOM 675 N N . ASP A 1 86 ? -20.719 11.359 28.625 1 90.88 86 ASP A N 1
ATOM 676 C CA . ASP A 1 86 ? -22.125 11.156 28.297 1 90.88 86 ASP A CA 1
ATOM 677 C C . ASP A 1 86 ? -22.281 10.227 27.094 1 90.88 86 ASP A C 1
ATOM 679 O O . ASP A 1 86 ? -21.375 9.453 26.781 1 90.88 86 ASP A O 1
ATOM 683 N N . GLU A 1 87 ? -23.422 10.234 26.5 1 87.12 87 GLU A N 1
ATOM 684 C CA . GLU A 1 87 ? -23.734 9.297 25.422 1 87.12 87 GLU A CA 1
ATOM 685 C C . GLU A 1 87 ? -22.906 9.594 24.188 1 87.12 87 GLU A C 1
ATOM 687 O O . GLU A 1 87 ? -22.766 8.75 23.297 1 87.12 87 GLU A O 1
ATOM 692 N N . ASN A 1 88 ? -22.375 10.781 24.172 1 88.25 88 ASN A N 1
ATOM 693 C CA . ASN A 1 88 ? -21.609 11.195 23 1 88.25 88 ASN A CA 1
ATOM 694 C C . ASN A 1 88 ? -20.172 10.703 23.047 1 88.25 88 ASN A C 1
ATOM 696 O O . ASN A 1 88 ? -19.484 10.68 22.031 1 88.25 88 ASN A O 1
ATOM 700 N N . PHE A 1 89 ? -19.688 10.398 24.266 1 92.06 89 PHE A N 1
ATOM 701 C CA . PHE A 1 89 ? -18.328 9.875 24.422 1 92.06 89 PHE A CA 1
ATOM 702 C C . PHE A 1 89 ? -18.297 8.367 24.234 1 92.06 89 PHE A C 1
ATOM 704 O O . PHE A 1 89 ? -18.984 7.637 24.953 1 92.06 89 PHE A O 1
ATOM 711 N N . THR A 1 90 ? -17.578 7.844 23.297 1 92.94 90 THR A N 1
ATOM 712 C CA . THR A 1 90 ? -17.344 6.41 23.141 1 92.94 90 THR A CA 1
ATOM 713 C C . THR A 1 90 ? -15.852 6.102 23.219 1 92.94 90 THR A C 1
ATOM 715 O O . THR A 1 90 ? -15.023 6.887 22.734 1 92.94 90 THR A O 1
ATOM 718 N N . TYR A 1 91 ? -15.508 5.012 23.766 1 95.38 91 TYR A N 1
ATOM 719 C CA . TYR A 1 91 ? -14.109 4.586 23.859 1 95.38 91 TYR A CA 1
ATOM 720 C C . TYR A 1 91 ? -13.508 4.371 22.469 1 95.38 91 TYR A C 1
ATOM 722 O O . TYR A 1 91 ? -12.352 4.707 22.234 1 95.38 91 TYR A O 1
ATOM 730 N N . ALA A 1 92 ? -14.328 3.854 21.531 1 96.75 92 ALA A N 1
ATOM 731 C CA . ALA A 1 92 ? -13.867 3.672 20.156 1 96.75 92 ALA A CA 1
ATOM 732 C C . ALA A 1 92 ? -13.594 5.016 19.484 1 96.75 92 ALA A C 1
ATOM 734 O O . ALA A 1 92 ? -12.625 5.156 18.75 1 96.75 92 ALA A O 1
ATOM 735 N N . GLY A 1 93 ? -14.469 5.961 19.797 1 96.5 93 GLY A N 1
ATOM 736 C CA . GLY A 1 93 ? -14.266 7.301 19.281 1 96.5 93 GLY A CA 1
ATOM 737 C C . GLY A 1 93 ? -12.984 7.945 19.766 1 96.5 93 GLY A C 1
ATOM 738 O O . GLY A 1 93 ? -12.258 8.562 18.969 1 96.5 93 GLY A O 1
ATOM 739 N N . TRP A 1 94 ? -12.703 7.828 21.016 1 96.75 94 TRP A N 1
ATOM 740 C CA . TRP A 1 94 ? -11.453 8.352 21.562 1 96.75 94 TRP A CA 1
ATOM 741 C C . TRP A 1 94 ? -10.25 7.715 20.875 1 96.75 94 TRP A C 1
ATOM 743 O O . TRP A 1 94 ? -9.312 8.406 20.484 1 96.75 94 TRP A O 1
ATOM 753 N N . PHE A 1 95 ? -10.227 6.379 20.766 1 97.69 95 PHE A N 1
ATOM 754 C CA . PHE A 1 95 ? -9.117 5.648 20.172 1 97.69 95 PHE A CA 1
ATOM 755 C C . PHE A 1 95 ? -8.867 6.117 18.734 1 97.69 95 PHE A C 1
ATOM 757 O O . PHE A 1 95 ? -7.738 6.445 18.375 1 97.69 95 PHE A O 1
ATOM 764 N N . PHE A 1 96 ? -9.977 6.184 17.969 1 97.94 96 PHE A N 1
ATOM 765 C CA . PHE A 1 96 ? -9.906 6.574 16.562 1 97.94 96 PHE A CA 1
ATOM 766 C C . PHE A 1 96 ? -9.352 7.988 16.422 1 97.94 96 PHE A C 1
ATOM 768 O O . PHE A 1 96 ? -8.461 8.234 15.617 1 97.94 96 PHE A O 1
ATOM 775 N N . GLN A 1 97 ? -9.844 8.906 17.25 1 98.12 97 GLN A N 1
ATOM 776 C CA . GLN A 1 97 ? -9.422 10.297 17.156 1 98.12 97 GLN A CA 1
ATOM 777 C C . GLN A 1 97 ? -8 10.484 17.703 1 98.12 97 GLN A C 1
ATOM 779 O O . GLN A 1 97 ? -7.254 11.328 17.203 1 98.12 97 GLN A O 1
ATOM 784 N N . TYR A 1 98 ? -7.609 9.672 18.641 1 97.88 98 TYR A N 1
ATOM 785 C CA . TYR A 1 98 ? -6.266 9.727 19.203 1 97.88 98 TYR A CA 1
ATOM 786 C C . TYR A 1 98 ? -5.215 9.422 18.141 1 97.88 98 TYR A C 1
ATOM 788 O O . TYR A 1 98 ? -4.184 10.094 18.062 1 97.88 98 TYR A O 1
ATOM 796 N N . VAL A 1 99 ? -5.48 8.422 17.359 1 97.88 99 VAL A N 1
ATOM 797 C CA . VAL A 1 99 ? -4.469 8.023 16.391 1 97.88 99 VAL A CA 1
ATOM 798 C C . VAL A 1 99 ? -4.355 9.078 15.289 1 97.88 99 VAL A C 1
ATOM 800 O O . VAL A 1 99 ? -3.291 9.258 14.695 1 97.88 99 VAL A O 1
ATOM 803 N N . PHE A 1 100 ? -5.391 9.883 15.055 1 98.31 100 PHE A N 1
ATOM 804 C CA . PHE A 1 100 ? -5.301 11.031 14.164 1 98.31 100 PHE A CA 1
ATOM 805 C C . PHE A 1 100 ? -4.398 12.109 14.766 1 98.31 100 PHE A C 1
ATOM 807 O O . PHE A 1 100 ? -3.568 12.688 14.062 1 98.31 100 PHE A O 1
ATOM 814 N N . ALA A 1 101 ? -4.605 12.32 16 1 98.12 101 ALA A N 1
ATOM 815 C CA . ALA A 1 101 ? -3.785 13.32 16.688 1 98.12 101 ALA A CA 1
ATOM 816 C C . ALA A 1 101 ? -2.309 12.93 16.656 1 98.12 101 ALA A C 1
ATOM 818 O O . ALA A 1 101 ? -1.447 13.773 16.391 1 98.12 101 ALA A O 1
ATOM 819 N N . ALA A 1 102 ? -2.072 11.688 16.938 1 96.62 102 ALA A N 1
ATOM 820 C CA . ALA A 1 102 ? -0.7 11.188 16.906 1 96.62 102 ALA A CA 1
ATOM 821 C C . ALA A 1 102 ? -0.091 11.344 15.523 1 96.62 102 ALA A C 1
ATOM 823 O O . ALA A 1 102 ? 1.09 11.672 15.383 1 96.62 102 ALA A O 1
ATOM 824 N N . THR A 1 103 ? -0.884 11.117 14.508 1 95.81 103 THR A N 1
ATOM 825 C CA . THR A 1 103 ? -0.425 11.273 13.133 1 95.81 103 THR A CA 1
ATOM 826 C C . THR A 1 103 ? -0.036 12.719 12.844 1 95.81 103 THR A C 1
ATOM 828 O O . THR A 1 103 ? 1.039 12.984 12.305 1 95.81 103 THR A O 1
ATOM 831 N N . ALA A 1 104 ? -0.83 13.617 13.227 1 97.12 104 ALA A N 1
ATOM 832 C CA . ALA A 1 104 ? -0.542 15.031 13.008 1 97.12 104 ALA A CA 1
ATOM 833 C C . ALA A 1 104 ? 0.769 15.438 13.672 1 97.12 104 ALA A C 1
ATOM 835 O O . ALA A 1 104 ? 1.583 16.141 13.078 1 97.12 104 ALA A O 1
ATOM 836 N N . SER A 1 105 ? 0.941 14.969 14.844 1 97.06 105 SER A N 1
ATOM 837 C CA . SER A 1 105 ? 2.141 15.305 15.609 1 97.06 105 SER A CA 1
ATOM 838 C C . SER A 1 105 ? 3.385 14.68 14.977 1 97.06 105 SER A C 1
ATOM 840 O O . SER A 1 105 ? 4.445 15.312 14.938 1 97.06 105 SER A O 1
ATOM 842 N N . THR A 1 106 ? 3.258 13.516 14.492 1 95.94 106 THR A N 1
ATOM 843 C CA . THR A 1 106 ? 4.395 12.773 13.961 1 95.94 106 THR A CA 1
ATOM 844 C C . THR A 1 106 ? 4.902 13.422 12.672 1 95.94 106 THR A C 1
ATOM 846 O O . THR A 1 106 ? 6.09 13.336 12.352 1 95.94 106 THR A O 1
ATOM 849 N N . ILE A 1 107 ? 4.09 14.094 11.93 1 96.38 107 ILE A N 1
ATOM 850 C CA . ILE A 1 107 ? 4.445 14.75 10.672 1 96.38 107 ILE A CA 1
ATOM 851 C C . ILE A 1 107 ? 5.602 15.719 10.906 1 96.38 107 ILE A C 1
ATOM 853 O O . ILE A 1 107 ? 6.531 15.797 10.094 1 96.38 107 ILE A O 1
ATOM 857 N N . VAL A 1 108 ? 5.688 16.328 12.016 1 96.62 108 VAL A N 1
ATOM 858 C CA . VAL A 1 108 ? 6.656 17.375 12.336 1 96.62 108 VAL A CA 1
ATOM 859 C C . VAL A 1 108 ? 8.039 16.75 12.523 1 96.62 108 VAL A C 1
ATOM 861 O O . VAL A 1 108 ? 9.047 17.344 12.133 1 96.62 108 VAL A O 1
ATOM 864 N N . SER A 1 109 ? 8.07 15.562 13.023 1 93.38 109 SER A N 1
ATOM 865 C CA . SER A 1 109 ? 9.32 14.898 13.367 1 93.38 109 SER A CA 1
ATOM 866 C C . SER A 1 109 ? 10.203 14.711 12.141 1 93.38 109 SER A C 1
ATOM 868 O O . SER A 1 109 ? 11.43 14.844 12.219 1 93.38 109 SER A O 1
ATOM 870 N N . GLY A 1 110 ? 9.664 14.461 11.039 1 92.88 110 GLY A N 1
ATOM 871 C CA . GLY A 1 110 ? 10.43 14.242 9.82 1 92.88 110 GLY A CA 1
ATOM 872 C C . GLY A 1 110 ? 11.172 15.477 9.344 1 92.88 110 GLY A C 1
ATOM 873 O O . GLY A 1 110 ? 12.305 15.391 8.883 1 92.88 110 GLY A O 1
ATOM 874 N N . ALA A 1 111 ? 10.586 16.578 9.484 1 95.88 111 ALA A N 1
ATOM 875 C CA . ALA A 1 111 ? 11.164 17.844 9.031 1 95.88 111 ALA A CA 1
ATOM 876 C C . ALA A 1 111 ? 12.297 18.281 9.953 1 95.88 111 ALA A C 1
ATOM 878 O O . ALA A 1 111 ? 13.172 19.047 9.555 1 95.88 111 ALA A O 1
ATOM 879 N N . MET A 1 112 ? 12.344 17.781 11.156 1 96.81 112 MET A N 1
ATOM 880 C CA . MET A 1 112 ? 13.273 18.266 12.164 1 96.81 112 MET A CA 1
ATOM 881 C C . MET A 1 112 ? 14.305 17.188 12.516 1 96.81 112 MET A C 1
ATOM 883 O O . MET A 1 112 ? 15 17.297 13.523 1 96.81 112 MET A O 1
ATOM 887 N N . ALA A 1 113 ? 14.469 16.281 11.672 1 95.56 113 ALA A N 1
ATOM 888 C CA . ALA A 1 113 ? 15.281 15.094 11.922 1 95.56 113 ALA A CA 1
ATOM 889 C C . ALA A 1 113 ? 16.766 15.438 11.938 1 95.56 113 ALA A C 1
ATOM 891 O O . ALA A 1 113 ? 17.203 16.375 11.266 1 95.56 113 ALA A O 1
ATOM 892 N N . GLU A 1 114 ? 17.625 14.719 12.695 1 95.44 114 GLU A N 1
ATOM 893 C CA . GLU A 1 114 ? 19.062 14.555 12.703 1 95.44 114 GLU A CA 1
ATOM 894 C C . GLU A 1 114 ? 19.734 15.648 13.531 1 95.44 114 GLU A C 1
ATOM 896 O O . GLU A 1 114 ? 20.938 15.555 13.844 1 95.44 114 GLU A O 1
ATOM 901 N N . ARG A 1 115 ? 19.031 16.719 13.906 1 96.38 115 ARG A N 1
ATOM 902 C CA . ARG A 1 115 ? 19.75 17.766 14.609 1 96.38 115 ARG A CA 1
ATOM 903 C C . ARG A 1 115 ? 18.891 18.359 15.727 1 96.38 115 ARG A C 1
ATOM 905 O O . ARG A 1 115 ? 19.297 19.328 16.391 1 96.38 115 ARG A O 1
ATOM 912 N N . THR A 1 116 ? 17.719 17.891 15.969 1 97.19 116 THR A N 1
ATOM 913 C CA . THR A 1 116 ? 16.844 18.375 17.016 1 97.19 116 THR A CA 1
ATOM 914 C C . THR A 1 116 ? 17.188 17.734 18.359 1 97.19 116 THR A C 1
ATOM 916 O O . THR A 1 116 ? 17.453 16.531 18.438 1 97.19 116 THR A O 1
ATOM 919 N N . GLU A 1 117 ? 17.203 18.562 19.391 1 96.75 117 GLU A N 1
ATOM 920 C CA . GLU A 1 117 ? 17.391 18.031 20.734 1 96.75 117 GLU A CA 1
ATOM 921 C C . GLU A 1 117 ? 16.266 17.078 21.109 1 96.75 117 GLU A C 1
ATOM 923 O O . GLU A 1 117 ? 15.102 17.344 20.812 1 96.75 117 GLU A O 1
ATOM 928 N N . PHE A 1 118 ? 16.578 16 21.828 1 93.56 118 PHE A N 1
ATOM 929 C CA . PHE A 1 118 ? 15.633 14.945 22.141 1 93.56 118 PHE A CA 1
ATOM 930 C C . PHE A 1 118 ? 14.492 15.477 23 1 93.56 118 PHE A C 1
ATOM 932 O O . PHE A 1 118 ? 13.328 15.141 22.781 1 93.56 118 PHE A O 1
ATOM 939 N N . THR A 1 119 ? 14.773 16.312 23.953 1 91.88 119 THR A N 1
ATOM 940 C CA . THR A 1 119 ? 13.773 16.875 24.859 1 91.88 119 THR A CA 1
ATOM 941 C C . THR A 1 119 ? 12.789 17.75 24.094 1 91.88 119 THR A C 1
ATOM 943 O O . THR A 1 119 ? 11.617 17.844 24.469 1 91.88 119 THR A O 1
ATOM 946 N N . THR A 1 120 ? 13.273 18.391 23.094 1 93.94 120 THR A N 1
ATOM 947 C CA . THR A 1 120 ? 12.406 19.219 22.25 1 93.94 120 THR A CA 1
ATOM 948 C C . THR A 1 120 ? 11.289 18.391 21.641 1 93.94 120 THR A C 1
ATOM 950 O O . THR A 1 120 ? 10.141 18.828 21.578 1 93.94 120 THR A O 1
ATOM 953 N N . TYR A 1 121 ? 11.578 17.172 21.219 1 93.19 121 TYR A N 1
ATOM 954 C CA . TYR A 1 121 ? 10.555 16.297 20.656 1 93.19 121 TYR A CA 1
ATOM 955 C C . TYR A 1 121 ? 9.453 16.016 21.672 1 93.19 121 TYR A C 1
ATOM 957 O O . TYR A 1 121 ? 8.266 16.078 21.328 1 93.19 121 TYR A O 1
ATOM 965 N N . MET A 1 122 ? 9.82 15.773 22.859 1 93.62 122 MET A N 1
ATOM 966 C CA . MET A 1 122 ? 8.836 15.461 23.891 1 93.62 122 MET A CA 1
ATOM 967 C C . MET A 1 122 ? 7.914 16.641 24.141 1 93.62 122 MET A C 1
ATOM 969 O O . MET A 1 122 ? 6.703 16.469 24.297 1 93.62 122 MET A O 1
ATOM 973 N N . VAL A 1 123 ? 8.523 17.766 24.094 1 95.19 123 VAL A N 1
ATOM 974 C CA . VAL A 1 123 ? 7.762 18.984 24.375 1 95.19 123 VAL A CA 1
ATOM 975 C C . VAL A 1 123 ? 6.762 19.234 23.25 1 95.19 123 VAL A C 1
ATOM 977 O O . VAL A 1 123 ? 5.578 19.469 23.5 1 95.19 123 VAL A O 1
ATOM 980 N N . TYR A 1 124 ? 7.211 19.172 22.047 1 94.75 124 TYR A N 1
ATOM 981 C CA . TYR A 1 124 ? 6.258 19.578 21.016 1 94.75 124 TYR A CA 1
ATOM 982 C C . TYR A 1 124 ? 5.215 18.484 20.781 1 94.75 124 TYR A C 1
ATOM 984 O O . TYR A 1 124 ? 4.078 18.781 20.406 1 94.75 124 TYR A O 1
ATOM 992 N N . PHE A 1 125 ? 5.543 17.156 21.031 1 95.12 125 PHE A N 1
ATOM 993 C CA . PHE A 1 125 ? 4.516 16.109 21 1 95.12 125 PHE A CA 1
ATOM 994 C C . PHE A 1 125 ? 3.381 16.453 21.969 1 95.12 125 PHE A C 1
ATOM 996 O O . PHE A 1 125 ? 2.205 16.297 21.625 1 95.12 125 PHE A O 1
ATOM 1003 N N . THR A 1 126 ? 3.84 16.828 23.125 1 96.44 126 THR A N 1
ATOM 1004 C CA . THR A 1 126 ? 2.893 17.156 24.188 1 96.44 126 THR A CA 1
ATOM 1005 C C . THR A 1 126 ? 1.991 18.312 23.75 1 96.44 126 THR A C 1
ATOM 1007 O O . THR A 1 126 ? 0.766 18.219 23.859 1 96.44 126 THR A O 1
ATOM 1010 N N . PHE A 1 127 ? 2.512 19.328 23.172 1 96.75 127 PHE A N 1
ATOM 1011 C CA . PHE A 1 127 ? 1.764 20.547 22.828 1 96.75 127 PHE A CA 1
ATOM 1012 C C . PHE A 1 127 ? 0.904 20.312 21.594 1 96.75 127 PHE A C 1
ATOM 1014 O O . PHE A 1 127 ? -0.219 20.812 21.516 1 96.75 127 PHE A O 1
ATOM 1021 N N . LEU A 1 128 ? 1.402 19.609 20.625 1 97.62 128 LEU A N 1
ATOM 1022 C CA . LEU A 1 128 ? 0.664 19.406 19.391 1 97.62 128 LEU A CA 1
ATOM 1023 C C . LEU A 1 128 ? -0.538 18.5 19.625 1 97.62 128 LEU A C 1
ATOM 1025 O O . LEU A 1 128 ? -1.638 18.781 19.141 1 97.62 128 LEU A O 1
ATOM 1029 N N . THR A 1 129 ? -0.415 17.406 20.406 1 98.06 129 THR A N 1
ATOM 1030 C CA . THR A 1 129 ? -1.505 16.453 20.625 1 98.06 129 THR A CA 1
ATOM 1031 C C . THR A 1 129 ? -2.434 16.953 21.734 1 98.06 129 THR A C 1
ATOM 1033 O O . THR A 1 129 ? -3.609 16.594 21.766 1 98.06 129 THR A O 1
ATOM 1036 N N . GLY A 1 130 ? -1.873 17.828 22.594 1 97.94 130 GLY A N 1
ATOM 1037 C CA . GLY A 1 130 ? -2.654 18.281 23.734 1 97.94 130 GLY A CA 1
ATOM 1038 C C . GLY A 1 130 ? -3.428 19.562 23.453 1 97.94 130 GLY A C 1
ATOM 1039 O O . GLY A 1 130 ? -4.449 19.828 24.094 1 97.94 130 GLY A O 1
ATOM 1040 N N . PHE A 1 131 ? -2.914 20.344 22.453 1 98.25 131 PHE A N 1
ATOM 1041 C CA . PHE A 1 131 ? -3.529 21.656 22.375 1 98.25 131 PHE A CA 1
ATOM 1042 C C . PHE A 1 131 ? -3.664 22.125 20.938 1 98.25 131 PHE A C 1
ATOM 1044 O O . PHE A 1 131 ? -4.77 22.391 20.469 1 98.25 131 PHE A O 1
ATOM 1051 N N . VAL A 1 132 ? -2.631 22.188 20.172 1 98.62 132 VAL A N 1
ATOM 1052 C CA . VAL A 1 132 ? -2.637 22.797 18.844 1 98.62 132 VAL A CA 1
ATOM 1053 C C . VAL A 1 132 ? -3.598 22.031 17.938 1 98.62 132 VAL A C 1
ATOM 1055 O O . VAL A 1 132 ? -4.543 22.625 17.391 1 98.62 132 VAL A O 1
ATOM 1058 N N . TYR A 1 133 ? -3.391 20.703 17.781 1 98.69 133 TYR A N 1
ATOM 1059 C CA . TYR A 1 133 ? -4.211 19.875 16.906 1 98.69 133 TYR A CA 1
ATOM 1060 C C . TYR A 1 133 ? -5.648 19.812 17.406 1 98.69 133 TYR A C 1
ATOM 1062 O O . TYR A 1 133 ? -6.594 19.969 16.641 1 98.69 133 TYR A O 1
ATOM 1070 N N . PRO A 1 134 ? -5.883 19.625 18.734 1 98.81 134 PRO A N 1
ATOM 1071 C CA . PRO A 1 134 ? -7.254 19.453 19.219 1 98.81 134 PRO A CA 1
ATOM 1072 C C . PRO A 1 134 ? -8.117 20.688 18.969 1 98.81 134 PRO A C 1
ATOM 1074 O O . PRO A 1 134 ? -9.312 20.562 18.672 1 98.81 134 PRO A O 1
ATOM 1077 N N . VAL A 1 135 ? -7.535 21.844 19.031 1 98.75 135 VAL A N 1
ATOM 1078 C CA . VAL A 1 135 ? -8.297 23.062 18.797 1 98.75 135 VAL A CA 1
ATOM 1079 C C . VAL A 1 135 ? -8.727 23.141 17.328 1 98.75 135 VAL A C 1
ATOM 1081 O O . VAL A 1 135 ? -9.867 23.469 17.031 1 98.75 135 VAL A O 1
ATOM 1084 N N . VAL A 1 136 ? -7.828 22.812 16.453 1 98.81 136 VAL A N 1
ATOM 1085 C CA . VAL A 1 136 ? -8.148 22.781 15.039 1 98.81 136 VAL A CA 1
ATOM 1086 C C . VAL A 1 136 ? -9.227 21.75 14.758 1 98.81 136 VAL A C 1
ATOM 1088 O O . VAL A 1 136 ? -10.188 22.016 14.031 1 98.81 136 VAL A O 1
ATOM 1091 N N . ALA A 1 137 ? -9.039 20.547 15.367 1 98.75 137 ALA A N 1
ATOM 1092 C CA . ALA A 1 137 ? -10.039 19.484 15.203 1 98.75 137 ALA A CA 1
ATOM 1093 C C . ALA A 1 137 ? -11.414 19.953 15.68 1 98.75 137 ALA A C 1
ATOM 1095 O O . ALA A 1 137 ? -12.43 19.656 15.039 1 98.75 137 ALA A O 1
ATOM 1096 N N . HIS A 1 138 ? -11.453 20.719 16.75 1 98.5 138 HIS A N 1
ATOM 1097 C CA . HIS A 1 138 ? -12.703 21.266 17.281 1 98.5 138 HIS A CA 1
ATOM 1098 C C . HIS A 1 138 ? -13.367 22.188 16.266 1 98.5 138 HIS A C 1
ATOM 1100 O O . HIS A 1 138 ? -14.57 22.078 16.016 1 98.5 138 HIS A O 1
ATOM 1106 N N . TRP A 1 139 ? -12.594 23.078 15.688 1 98 139 TRP A N 1
ATOM 1107 C CA . TRP A 1 139 ? -13.125 24.047 14.734 1 98 139 TRP A CA 1
ATOM 1108 C C . TRP A 1 139 ? -13.844 23.328 13.586 1 98 139 TRP A C 1
ATOM 1110 O O . TRP A 1 139 ? -14.906 23.781 13.148 1 98 139 TRP A O 1
ATOM 1120 N N . CYS A 1 140 ? -13.289 22.219 13.148 1 97.44 140 CYS A N 1
ATOM 1121 C CA . CYS A 1 140 ? -13.648 21.672 11.844 1 97.44 140 CYS A CA 1
ATOM 1122 C C . CYS A 1 140 ? -14.602 20.484 12 1 97.44 140 CYS A C 1
ATOM 1124 O O . CYS A 1 140 ? -15.398 20.219 11.102 1 97.44 140 CYS A O 1
ATOM 1126 N N . TRP A 1 141 ? -14.5 19.781 13.164 1 96.5 141 TRP A N 1
ATOM 1127 C CA . TRP A 1 141 ? -15.18 18.484 13.18 1 96.5 141 TRP A CA 1
ATOM 1128 C C . TRP A 1 141 ? -16.156 18.422 14.352 1 96.5 141 TRP A C 1
ATOM 1130 O O . TRP A 1 141 ? -17.047 17.547 14.375 1 96.5 141 TRP A O 1
ATOM 1140 N N . SER A 1 142 ? -16.031 19.266 15.367 1 95.69 142 SER A N 1
ATOM 1141 C CA . SER A 1 142 ? -17.016 19.281 16.438 1 95.69 142 SER A CA 1
ATOM 1142 C C . SER A 1 142 ? -18.328 19.922 15.977 1 95.69 142 SER A C 1
ATOM 1144 O O . SER A 1 142 ? -18.312 20.812 15.133 1 95.69 142 SER A O 1
ATOM 1146 N N . GLU A 1 143 ? -19.391 19.562 16.562 1 92 143 GLU A N 1
ATOM 1147 C CA . GLU A 1 143 ? -20.703 20.031 16.156 1 92 143 GLU A CA 1
ATOM 1148 C C . GLU A 1 143 ? -20.859 21.531 16.375 1 92 143 GLU A C 1
ATOM 1150 O O . GLU A 1 143 ? -21.625 22.203 15.688 1 92 143 GLU A O 1
ATOM 1155 N N . VAL A 1 144 ? -20.109 22.062 17.266 1 92.88 144 VAL A N 1
ATOM 1156 C CA . VAL A 1 144 ? -20.266 23.453 17.625 1 92.88 144 VAL A CA 1
ATOM 1157 C C . VAL A 1 144 ? -19.078 24.266 17.125 1 92.88 144 VAL A C 1
ATOM 1159 O O . VAL A 1 144 ? -19 25.484 17.359 1 92.88 144 VAL A O 1
ATOM 1162 N N . GLY A 1 145 ? -18.062 23.656 16.453 1 95.56 145 GLY A N 1
ATOM 1163 C CA . GLY A 1 145 ? -16.922 24.359 15.914 1 95.56 145 GLY A CA 1
ATOM 1164 C C . GLY A 1 145 ? -17.281 25.375 14.859 1 95.56 145 GLY A C 1
ATOM 1165 O O . GLY A 1 145 ? -18.156 25.141 14.023 1 95.56 145 GLY A O 1
ATOM 1166 N N . TRP A 1 146 ? -16.641 26.422 14.836 1 94.31 146 TRP A N 1
ATOM 1167 C CA . TRP A 1 146 ? -17.078 27.562 14.031 1 94.31 146 TRP A CA 1
ATOM 1168 C C . TRP A 1 146 ? -16.906 27.266 12.539 1 94.31 146 TRP A C 1
ATOM 1170 O O . TRP A 1 146 ? -17.688 27.75 11.719 1 94.31 146 TRP A O 1
ATOM 1180 N N . LEU A 1 147 ? -15.93 26.5 12.133 1 94.5 147 LEU A N 1
ATOM 1181 C CA . LEU A 1 147 ? -15.773 26.156 10.727 1 94.5 147 LEU A CA 1
ATOM 1182 C C . LEU A 1 147 ? -16.812 25.141 10.289 1 94.5 147 LEU A C 1
ATOM 1184 O O . LEU A 1 147 ? -17.266 25.156 9.141 1 94.5 147 LEU A O 1
ATOM 1188 N N . LYS A 1 148 ? -17.172 24.297 11.188 1 91.75 148 LYS A N 1
ATOM 1189 C CA . LYS A 1 148 ? 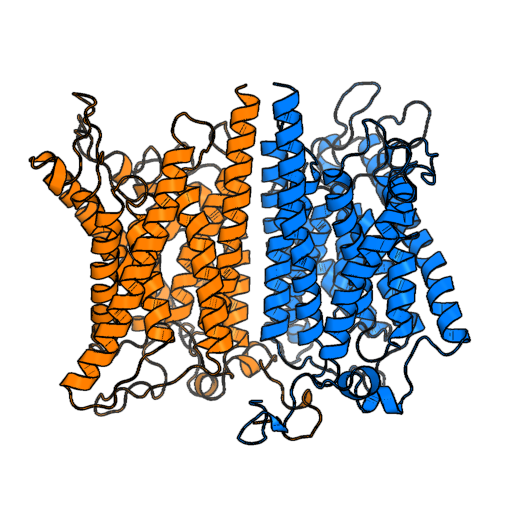-18.188 23.281 10.906 1 91.75 148 LYS A CA 1
ATOM 1190 C C . LYS A 1 148 ? -19.578 23.906 10.828 1 91.75 148 LYS A C 1
ATOM 1192 O O . LYS A 1 148 ? -20.359 23.594 9.93 1 91.75 148 LYS A O 1
ATOM 1197 N N . VAL A 1 149 ? -19.891 24.797 11.797 1 87.5 149 VAL A N 1
ATOM 1198 C CA . VAL A 1 149 ? -21.203 25.422 11.891 1 87.5 149 VAL A CA 1
ATOM 1199 C C . VAL A 1 149 ? -21.375 26.438 10.766 1 87.5 149 VAL A C 1
ATOM 1201 O O . VAL A 1 149 ? -22.453 26.547 10.18 1 87.5 149 VAL A O 1
ATOM 1204 N N . GLY A 1 150 ? -20.344 27.094 10.391 1 81.38 150 GLY A N 1
ATOM 1205 C CA . GLY A 1 150 ? -20.422 28.094 9.344 1 81.38 150 GLY A CA 1
ATOM 1206 C C . GLY A 1 150 ? -20.938 29.438 9.836 1 81.38 150 GLY A C 1
ATOM 1207 O O . GLY A 1 150 ? -20.984 29.688 11.039 1 81.38 150 GLY A O 1
ATOM 1208 N N . MET A 1 151 ? -20.953 30.406 8.922 1 65.81 151 MET A N 1
ATOM 1209 C CA . MET A 1 151 ? -21.344 31.766 9.273 1 65.81 151 MET A CA 1
ATOM 1210 C C . MET A 1 151 ? -22.797 32.031 8.891 1 65.81 151 MET A C 1
ATOM 1212 O O . MET A 1 151 ? -23.25 31.594 7.832 1 65.81 151 MET A O 1
ATOM 1216 N N . GLY A 1 152 ? -23.484 32.719 9.82 1 57.72 152 GLY A N 1
ATOM 1217 C CA . GLY A 1 152 ? -24.766 33.344 9.562 1 57.72 152 GLY A CA 1
ATOM 1218 C C . GLY A 1 152 ? -25.938 32.5 10.086 1 57.72 152 GLY A C 1
ATOM 1219 O O . GLY A 1 152 ? -25.766 31.359 10.492 1 57.72 152 GLY A O 1
ATOM 1220 N N . GLU A 1 153 ? -26.969 33.062 10.594 1 54.09 153 GLU A N 1
ATOM 1221 C CA . GLU A 1 153 ? -28.188 32.438 11.109 1 54.09 153 GLU A CA 1
ATOM 1222 C C . GLU A 1 153 ? -28.594 31.219 10.289 1 54.09 153 GLU A C 1
ATOM 1224 O O . GLU A 1 153 ? -29.047 30.219 10.836 1 54.09 153 GLU A O 1
ATOM 1229 N N . ASN A 1 154 ? -28.516 31.375 8.977 1 53.44 154 ASN A N 1
ATOM 1230 C CA . ASN A 1 154 ? -28.844 30.344 8 1 53.44 154 ASN A CA 1
ATOM 1231 C C . ASN A 1 154 ? -27.609 29.891 7.23 1 53.44 154 ASN A C 1
ATOM 1233 O O . ASN A 1 154 ? -27.109 30.609 6.367 1 53.44 154 ASN A O 1
ATOM 1237 N N . THR A 1 155 ? -26.672 29.172 7.891 1 59.78 155 THR A N 1
ATOM 1238 C CA . THR A 1 155 ? -25.375 28.797 7.332 1 59.78 155 THR A CA 1
ATOM 1239 C C . THR A 1 155 ? -25.469 28.547 5.832 1 59.78 155 THR A C 1
ATOM 1241 O O . THR A 1 155 ? -24.453 28.422 5.145 1 59.78 155 THR A O 1
ATOM 1244 N N . HIS A 1 156 ? -26.656 29 5.27 1 58.78 156 HIS A N 1
ATOM 1245 C CA . HIS A 1 156 ? -26.938 28.703 3.869 1 58.78 156 HIS A CA 1
ATOM 1246 C C . HIS A 1 156 ? -26.141 27.5 3.393 1 58.78 156 HIS A C 1
ATOM 1248 O O . HIS A 1 156 ? -25.734 27.438 2.227 1 58.78 156 HIS A O 1
ATOM 1254 N N . GLY A 1 157 ? -25.766 26.641 4.367 1 63.56 157 GLY A N 1
ATOM 1255 C CA . GLY A 1 157 ? -25.109 25.406 3.986 1 63.56 157 GLY A CA 1
ATOM 1256 C C . GLY A 1 157 ? -23.609 25.562 3.799 1 63.56 157 GLY A C 1
ATOM 1257 O O . GLY A 1 157 ? -22.984 24.828 3.031 1 63.56 157 GLY A O 1
ATOM 1258 N N . LEU A 1 158 ? -22.984 26.594 4.383 1 75.19 158 LEU A N 1
ATOM 1259 C CA . LEU A 1 158 ? -21.547 26.812 4.285 1 75.19 158 LEU A CA 1
ATOM 1260 C C . LEU A 1 158 ? -20.812 26.141 5.438 1 75.19 158 LEU A C 1
ATOM 1262 O O . LEU A 1 158 ? -20.938 26.547 6.59 1 75.19 158 LEU A O 1
ATOM 1266 N N . SER A 1 159 ? -20.219 24.953 5.113 1 83.5 159 SER A N 1
ATOM 1267 C CA . SER A 1 159 ? -19.406 24.266 6.105 1 83.5 159 SER A CA 1
ATOM 1268 C C . SER A 1 159 ? -18.062 23.844 5.523 1 83.5 159 SER A C 1
ATOM 1270 O O . SER A 1 159 ? -17.922 23.672 4.309 1 83.5 159 SER A O 1
ATOM 1272 N N . TYR A 1 160 ? -17.156 23.891 6.391 1 92.5 160 TYR A N 1
ATOM 1273 C CA . TYR A 1 160 ? -15.805 23.5 6.016 1 92.5 160 TYR A CA 1
ATOM 1274 C C . TYR A 1 160 ? -15.758 22.047 5.594 1 92.5 160 TYR A C 1
ATOM 1276 O O . TYR A 1 160 ? -16.219 21.156 6.324 1 92.5 160 TYR A O 1
ATOM 1284 N N . ILE A 1 161 ? -15.281 21.844 4.379 1 93.25 161 ILE A N 1
ATOM 1285 C CA . ILE A 1 161 ? -15.195 20.5 3.84 1 93.25 161 ILE A CA 1
ATOM 1286 C C . ILE A 1 161 ? -13.805 19.922 4.098 1 93.25 161 ILE A C 1
ATOM 1288 O O . ILE A 1 161 ? -12.836 20.312 3.441 1 93.25 161 ILE A O 1
ATOM 1292 N N . ASP A 1 162 ? -13.703 19.016 4.988 1 97.38 162 ASP A N 1
ATOM 1293 C CA . ASP A 1 162 ? -12.492 18.266 5.332 1 97.38 162 ASP A CA 1
ATOM 1294 C C . ASP A 1 162 ? -12.828 16.953 6.012 1 97.38 162 ASP A C 1
ATOM 1296 O O . ASP A 1 162 ? -12.773 16.844 7.238 1 97.38 162 ASP A O 1
ATOM 1300 N N . TYR A 1 163 ? -13.047 16 5.203 1 97.5 163 TYR A N 1
ATOM 1301 C CA . TYR A 1 163 ? -13.656 14.727 5.582 1 97.5 163 TYR A CA 1
ATOM 1302 C C . TYR A 1 163 ? -12.727 13.938 6.496 1 97.5 163 TYR A C 1
ATOM 1304 O O . TYR A 1 163 ? -13.156 13.43 7.539 1 97.5 163 TYR A O 1
ATOM 1312 N N . ALA A 1 164 ? -11.453 13.844 6.07 1 98.56 164 ALA A N 1
ATOM 1313 C CA . ALA A 1 164 ? -10.523 12.977 6.789 1 98.56 164 ALA A CA 1
ATOM 1314 C C . ALA A 1 164 ? -9.273 13.742 7.215 1 98.56 164 ALA A C 1
ATOM 1316 O O . ALA A 1 164 ? -8.391 13.188 7.871 1 98.56 164 ALA A O 1
ATOM 1317 N N . GLY A 1 165 ? -9.102 15.031 6.812 1 98.69 165 GLY A N 1
ATOM 1318 C CA . GLY A 1 165 ? -8.078 15.789 7.504 1 98.69 165 GLY A CA 1
ATOM 1319 C C . GLY A 1 165 ? -7 16.312 6.574 1 98.69 165 GLY A C 1
ATOM 1320 O O . GLY A 1 165 ? -5.832 16.406 6.957 1 98.69 165 GLY A O 1
ATOM 1321 N N . SER A 1 166 ? -7.293 16.641 5.285 1 98.81 166 SER A N 1
ATOM 1322 C CA . SER A 1 166 ? -6.324 17.422 4.52 1 98.81 166 SER A CA 1
ATOM 1323 C C . SER A 1 166 ? -5.926 18.688 5.262 1 98.81 166 SER A C 1
ATOM 1325 O O . SER A 1 166 ? -4.766 19.094 5.227 1 98.81 166 SER A O 1
ATOM 1327 N N . GLY A 1 167 ? -6.914 19.297 5.844 1 98.75 167 GLY A N 1
ATOM 1328 C CA . GLY A 1 167 ? -6.68 20.484 6.652 1 98.75 167 GLY A CA 1
ATOM 1329 C C . GLY A 1 167 ? -6.336 20.156 8.094 1 98.75 167 GLY A C 1
ATOM 1330 O O . GLY A 1 167 ? -5.191 20.328 8.516 1 98.75 167 GLY A O 1
ATOM 1331 N N . VAL A 1 168 ? -7.242 19.516 8.797 1 98.81 168 VAL A N 1
ATOM 1332 C CA . VAL A 1 168 ? -7.164 19.297 10.242 1 98.81 168 VAL A CA 1
ATOM 1333 C C . VAL A 1 168 ? -5.855 18.594 10.594 1 98.81 168 VAL A C 1
ATOM 1335 O O . VAL A 1 168 ? -5.141 19.016 11.508 1 98.81 168 VAL A O 1
ATOM 1338 N N . VAL A 1 169 ? -5.484 17.594 9.844 1 98.81 169 VAL A N 1
ATOM 1339 C CA . VAL A 1 169 ? -4.312 16.797 10.18 1 98.81 169 VAL A CA 1
ATOM 1340 C C . VAL A 1 169 ? -3.096 17.312 9.414 1 98.81 169 VAL A C 1
ATOM 1342 O O . VAL A 1 169 ? -2.096 17.703 10.023 1 98.81 169 VAL A O 1
ATOM 1345 N N . HIS A 1 170 ? -3.215 17.438 8.109 1 98.88 170 HIS A N 1
ATOM 1346 C CA . HIS A 1 170 ? -2.029 17.594 7.27 1 98.88 170 HIS A CA 1
ATOM 1347 C C . HIS A 1 170 ? -1.615 19.047 7.164 1 98.88 170 HIS A C 1
ATOM 1349 O O . HIS A 1 170 ? -0.423 19.359 7.164 1 98.88 170 HIS A O 1
ATOM 1355 N N . LEU A 1 171 ? -2.555 20 7.066 1 98.81 171 LEU A N 1
ATOM 1356 C CA . LEU A 1 171 ? -2.158 21.406 7.133 1 98.81 171 LEU A CA 1
ATOM 1357 C C . LEU A 1 171 ? -1.58 21.734 8.508 1 98.81 171 LEU A C 1
ATOM 1359 O O . LEU A 1 171 ? -0.613 22.5 8.609 1 98.81 171 LEU A O 1
ATOM 1363 N N . THR A 1 172 ? -2.238 21.203 9.523 1 98.81 172 THR A N 1
ATOM 1364 C CA . THR A 1 172 ? -1.729 21.438 10.867 1 98.81 172 THR A CA 1
ATOM 1365 C C . THR A 1 172 ? -0.318 20.875 11.016 1 98.81 172 THR A C 1
ATOM 1367 O O . THR A 1 172 ? 0.613 21.609 11.367 1 98.81 172 THR A O 1
ATOM 1370 N N . GLY A 1 173 ? -0.16 19.609 10.711 1 98.62 173 GLY A N 1
ATOM 1371 C CA . GLY A 1 173 ? 1.149 18.984 10.82 1 98.62 173 GLY A CA 1
ATOM 1372 C C . GLY A 1 173 ? 2.184 19.609 9.906 1 98.62 173 GLY A C 1
ATOM 1373 O O . GLY A 1 173 ? 3.322 19.844 10.312 1 98.62 173 GLY A O 1
ATOM 1374 N N . GLY A 1 174 ? 1.812 19.859 8.648 1 98.75 174 GLY A N 1
ATOM 1375 C CA . GLY A 1 174 ? 2.719 20.453 7.676 1 98.75 174 GLY A CA 1
ATOM 1376 C C . GLY A 1 174 ? 3.158 21.859 8.047 1 98.75 174 GLY A C 1
ATOM 1377 O O . GLY A 1 174 ? 4.316 22.234 7.832 1 98.75 174 GLY A O 1
ATOM 1378 N N . SER A 1 175 ? 2.271 22.656 8.594 1 98.81 175 SER A N 1
ATOM 1379 C CA . SER A 1 175 ? 2.607 24.016 9.023 1 98.81 175 SER A CA 1
ATOM 1380 C C . SER A 1 175 ? 3.564 24 10.211 1 98.81 175 SER A C 1
ATOM 1382 O O . SER A 1 175 ? 4.527 24.766 10.25 1 98.81 175 SER A O 1
ATOM 1384 N N . ALA A 1 176 ? 3.254 23.188 11.148 1 98.75 176 ALA A N 1
ATOM 1385 C CA . ALA A 1 176 ? 4.156 23.047 12.289 1 98.75 176 ALA A CA 1
ATOM 1386 C C . ALA A 1 176 ? 5.539 22.578 11.836 1 98.75 176 ALA A C 1
ATOM 1388 O O . ALA A 1 176 ? 6.555 23.031 12.352 1 98.75 176 ALA A O 1
ATOM 1389 N N . ALA A 1 177 ? 5.551 21.641 10.891 1 98.62 177 ALA A N 1
ATOM 1390 C CA . ALA A 1 177 ? 6.809 21.141 10.336 1 98.62 177 ALA A CA 1
ATOM 1391 C C . ALA A 1 177 ? 7.602 22.281 9.68 1 98.62 177 ALA A C 1
ATOM 1393 O O . ALA A 1 177 ? 8.82 22.359 9.852 1 98.62 177 ALA A O 1
ATOM 1394 N N . LEU A 1 178 ? 6.934 23.094 8.945 1 98.69 178 LEU A N 1
ATOM 1395 C CA . LEU A 1 178 ? 7.578 24.219 8.289 1 98.69 178 LEU A CA 1
ATOM 1396 C C . LEU A 1 178 ? 8.211 25.156 9.312 1 98.69 178 LEU A C 1
ATOM 1398 O O . LEU A 1 178 ? 9.383 25.516 9.188 1 98.69 178 LEU A O 1
ATOM 1402 N N . VAL A 1 179 ? 7.457 25.531 10.32 1 98.69 179 VAL A N 1
ATOM 1403 C CA . VAL A 1 179 ? 7.953 26.422 11.359 1 98.69 179 VAL A CA 1
ATOM 1404 C C . VAL A 1 179 ? 9.133 25.781 12.078 1 98.69 179 VAL A C 1
ATOM 1406 O O . VAL A 1 179 ? 10.148 26.438 12.344 1 98.69 179 VAL A O 1
ATOM 1409 N N . GLY A 1 180 ? 8.984 24.5 12.414 1 98.38 180 GLY A N 1
ATOM 1410 C CA . GLY A 1 180 ? 10.078 23.797 13.062 1 98.38 180 GLY A CA 1
ATOM 1411 C C . GLY A 1 180 ? 11.352 23.766 12.242 1 98.38 180 GLY A C 1
ATOM 1412 O O . GLY A 1 180 ? 12.438 24.016 12.758 1 98.38 180 GLY A O 1
ATOM 1413 N N . ALA A 1 181 ? 11.227 23.484 10.969 1 98.31 181 ALA A N 1
ATOM 1414 C CA . ALA A 1 181 ? 12.375 23.422 10.078 1 98.31 181 ALA A CA 1
ATOM 1415 C C . ALA A 1 181 ? 13.055 24.781 9.969 1 98.31 181 ALA A C 1
ATOM 1417 O O . ALA A 1 181 ? 14.289 24.875 9.977 1 98.31 181 ALA A O 1
ATOM 1418 N N . ILE A 1 182 ? 12.273 25.844 9.875 1 98.25 182 ILE A N 1
ATOM 1419 C CA . ILE A 1 182 ? 12.812 27.188 9.766 1 98.25 182 ILE A CA 1
ATOM 1420 C C . ILE A 1 182 ? 13.531 27.562 11.062 1 98.25 182 ILE A C 1
ATOM 1422 O O . ILE A 1 182 ? 14.664 28.062 11.031 1 98.25 182 ILE A O 1
ATOM 1426 N N . ALA A 1 183 ? 12.93 27.312 12.188 1 98 183 ALA A N 1
ATOM 1427 C CA . ALA A 1 183 ? 13.5 27.672 13.484 1 98 183 ALA A CA 1
ATOM 1428 C C . ALA A 1 183 ? 14.797 26.906 13.742 1 98 183 ALA A C 1
ATOM 1430 O O . ALA A 1 183 ? 15.742 27.453 14.305 1 98 183 ALA A O 1
ATOM 1431 N N . LEU A 1 184 ? 14.875 25.672 13.297 1 97.25 184 LEU A N 1
ATOM 1432 C CA . LEU A 1 184 ? 16 24.781 13.539 1 97.25 184 LEU A CA 1
ATOM 1433 C C . LEU A 1 184 ? 17.188 25.141 12.648 1 97.25 184 LEU A C 1
ATOM 1435 O O . LEU A 1 184 ? 18.344 24.953 13.039 1 97.25 184 LEU A O 1
ATOM 1439 N N . GLY A 1 185 ? 16.859 25.625 11.422 1 97.38 185 GLY A N 1
ATOM 1440 C CA . GLY A 1 185 ? 17.906 25.812 10.43 1 97.38 185 GLY A CA 1
ATOM 1441 C C . GLY A 1 185 ? 18.344 24.516 9.766 1 97.38 185 GLY A C 1
ATOM 1442 O O . GLY A 1 185 ? 17.969 23.438 10.211 1 97.38 185 GLY A O 1
ATOM 1443 N N . PRO A 1 186 ? 19.141 24.609 8.742 1 97.69 186 PRO A N 1
ATOM 1444 C CA . PRO A 1 186 ? 19.516 23.438 7.953 1 97.69 186 PRO A CA 1
ATOM 1445 C C . PRO A 1 186 ? 20.562 22.578 8.656 1 97.69 186 PRO A C 1
ATOM 1447 O O . PRO A 1 186 ? 21.312 23.062 9.5 1 97.69 186 PRO A O 1
ATOM 1450 N N . ARG A 1 187 ? 20.609 21.297 8.406 1 97.31 187 ARG A N 1
ATOM 1451 C CA . ARG A 1 187 ? 21.672 20.406 8.836 1 97.31 187 ARG A CA 1
ATOM 1452 C C . ARG A 1 187 ? 23.031 20.891 8.328 1 97.31 187 ARG A C 1
ATOM 1454 O O . ARG A 1 187 ? 23.125 21.453 7.234 1 97.31 187 ARG A O 1
ATOM 1461 N N . ILE A 1 188 ? 23.984 20.531 9.086 1 94.94 188 ILE A N 1
ATOM 1462 C CA . ILE A 1 188 ? 25.344 20.906 8.711 1 94.94 188 ILE A CA 1
ATOM 1463 C C . ILE A 1 188 ? 25.719 20.266 7.383 1 94.94 188 ILE A C 1
ATOM 1465 O O . ILE A 1 188 ? 25.594 19.047 7.219 1 94.94 188 ILE A O 1
ATOM 1469 N N . GLY A 1 189 ? 26.031 21.172 6.406 1 94.06 189 GLY A N 1
ATOM 1470 C CA . GLY A 1 189 ? 26.516 20.672 5.125 1 94.06 189 GLY A CA 1
ATOM 1471 C C . GLY A 1 189 ? 25.438 20.594 4.07 1 94.06 189 GLY A C 1
ATOM 1472 O O . GLY A 1 189 ? 25.719 20.297 2.906 1 94.06 189 GLY A O 1
ATOM 1473 N N . ARG A 1 190 ? 24.188 20.891 4.418 1 95.75 190 ARG A N 1
ATOM 1474 C CA . ARG A 1 190 ? 23.062 20.734 3.492 1 95.75 190 ARG A CA 1
ATOM 1475 C C . ARG A 1 190 ? 23.125 21.781 2.385 1 95.75 190 ARG A C 1
ATOM 1477 O O . ARG A 1 190 ? 22.781 21.5 1.235 1 95.75 190 ARG A O 1
ATOM 1484 N N . PHE A 1 191 ? 23.484 22.922 2.73 1 95.81 191 PHE A N 1
ATOM 1485 C CA . PHE A 1 191 ? 23.625 24.016 1.777 1 95.81 191 PHE A CA 1
ATOM 1486 C C . PHE A 1 191 ? 25.047 24.578 1.825 1 95.81 191 PHE A C 1
ATOM 1488 O O . PHE A 1 191 ? 25.531 24.938 2.896 1 95.81 191 PHE A O 1
ATOM 1495 N N . LYS A 1 192 ? 25.781 24.625 0.696 1 91.06 192 LYS A N 1
ATOM 1496 C CA . LYS A 1 192 ? 27.125 25.172 0.587 1 91.06 192 LYS A CA 1
ATOM 1497 C C . LYS A 1 192 ? 27.109 26.703 0.642 1 91.06 192 LYS A C 1
ATOM 1499 O O . LYS A 1 192 ? 26.047 27.312 0.477 1 91.06 192 LYS A O 1
ATOM 1504 N N . PRO A 1 193 ? 28.203 27.266 0.829 1 89.75 193 PRO A N 1
ATOM 1505 C CA . PRO A 1 193 ? 28.25 28.734 0.919 1 89.75 193 PRO A CA 1
ATOM 1506 C C . PRO A 1 193 ? 27.734 29.422 -0.344 1 89.75 193 PRO A C 1
ATOM 1508 O O . PRO A 1 193 ? 27.172 30.516 -0.269 1 89.75 193 PRO A O 1
ATOM 1511 N N . ASP A 1 194 ? 27.859 28.75 -1.456 1 91.06 194 ASP A N 1
ATOM 1512 C CA . ASP A 1 194 ? 27.422 29.344 -2.715 1 91.06 194 ASP A CA 1
ATOM 1513 C C . ASP A 1 194 ? 25.922 29.109 -2.941 1 91.06 194 ASP A C 1
ATOM 1515 O O . ASP A 1 194 ? 25.375 29.5 -3.969 1 91.06 194 ASP A O 1
ATOM 1519 N N . GLY A 1 195 ? 25.359 28.375 -2.055 1 87.12 195 GLY A N 1
ATOM 1520 C CA . GLY A 1 195 ? 23.922 28.172 -2.131 1 87.12 195 GLY A CA 1
ATOM 1521 C C . GLY A 1 195 ? 23.547 26.844 -2.783 1 87.12 195 GLY A C 1
ATOM 1522 O O . GLY A 1 195 ? 22.375 26.453 -2.777 1 87.12 195 GLY A O 1
ATOM 1523 N N . THR A 1 196 ? 24.453 26.219 -3.295 1 91.38 196 THR A N 1
ATOM 1524 C CA . THR A 1 196 ? 24.172 24.938 -3.957 1 91.38 196 THR A CA 1
ATOM 1525 C C . THR A 1 196 ? 23.75 23.891 -2.943 1 91.38 196 THR A C 1
ATOM 1527 O O . THR A 1 196 ? 24.25 23.859 -1.82 1 91.38 196 THR A O 1
ATOM 1530 N N . VAL A 1 197 ? 22.844 23.062 -3.32 1 92.94 197 VAL A N 1
ATOM 1531 C CA . VAL A 1 197 ? 22.281 22.031 -2.463 1 92.94 197 VAL A CA 1
ATOM 1532 C C . VAL A 1 197 ? 23.203 20.812 -2.459 1 92.94 197 VAL A C 1
ATOM 1534 O O . VAL A 1 197 ? 23.672 20.375 -3.516 1 92.94 197 VAL A O 1
ATOM 1537 N N . ASN A 1 198 ? 23.594 20.328 -1.246 1 92.75 198 ASN A N 1
ATOM 1538 C CA . ASN A 1 198 ? 24.297 19.062 -1.045 1 92.75 198 ASN A CA 1
ATOM 1539 C C . ASN A 1 198 ? 23.359 17.969 -0.572 1 92.75 198 ASN A C 1
ATOM 1541 O O . ASN A 1 198 ? 22.719 18.094 0.469 1 92.75 198 ASN A O 1
ATOM 1545 N N . ASP A 1 199 ? 23.328 16.891 -1.335 1 89.5 199 ASP A N 1
ATOM 1546 C CA . ASP A 1 199 ? 22.438 15.797 -0.976 1 89.5 199 ASP A CA 1
ATOM 1547 C C . ASP A 1 199 ? 22.984 15.008 0.213 1 89.5 199 ASP A C 1
ATOM 1549 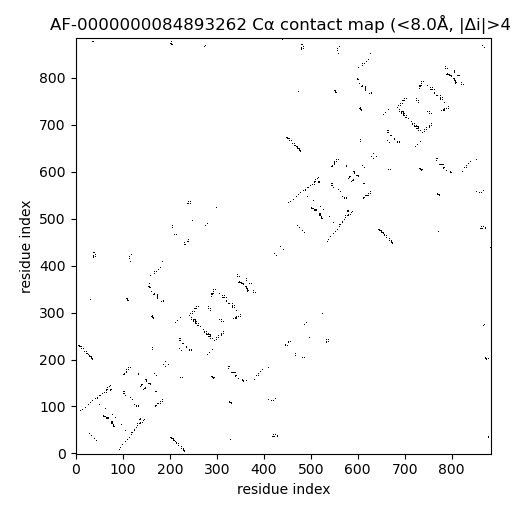O O . ASP A 1 199 ? 24.156 14.625 0.226 1 89.5 199 ASP A O 1
ATOM 1553 N N . LEU A 1 200 ? 22.234 14.891 1.257 1 91.62 200 LEU A N 1
ATOM 1554 C CA . LEU A 1 200 ? 22.484 14.031 2.408 1 91.62 200 LEU A CA 1
ATOM 1555 C C . LEU A 1 200 ? 21.547 12.828 2.414 1 91.62 200 LEU A C 1
ATOM 1557 O O . LEU A 1 200 ? 20.516 12.844 3.09 1 91.62 200 LEU A O 1
ATOM 1561 N N . PRO A 1 201 ? 21.906 11.828 1.697 1 90.44 201 PRO A N 1
ATOM 1562 C CA . PRO A 1 201 ? 20.969 10.719 1.502 1 90.44 201 PRO A CA 1
ATOM 1563 C C . PRO A 1 201 ? 20.734 9.906 2.775 1 90.44 201 PRO A C 1
ATOM 1565 O O . PRO A 1 201 ? 21.641 9.82 3.619 1 90.44 201 PRO A O 1
ATOM 1568 N N . GLY A 1 202 ? 19.594 9.336 2.857 1 92.31 202 GLY A N 1
ATOM 1569 C CA . GLY A 1 202 ? 19.344 8.328 3.879 1 92.31 202 GLY A CA 1
ATOM 1570 C C . GLY A 1 202 ? 20.219 7.094 3.721 1 92.31 202 GLY A C 1
ATOM 1571 O O . GLY A 1 202 ? 20.844 6.898 2.676 1 92.31 202 GLY A O 1
ATOM 1572 N N . HIS A 1 203 ? 20.219 6.242 4.738 1 90.81 203 HIS A N 1
ATOM 1573 C CA . HIS A 1 203 ? 21.203 5.164 4.742 1 90.81 203 HIS A CA 1
ATOM 1574 C C . HIS A 1 203 ? 20.641 3.906 4.09 1 90.81 203 HIS A C 1
ATOM 1576 O O . HIS A 1 203 ? 21.391 2.984 3.756 1 90.81 203 HIS A O 1
ATOM 1582 N N . THR A 1 204 ? 19.234 3.857 3.887 1 92.75 204 THR A N 1
ATOM 1583 C CA . THR A 1 204 ? 18.703 2.66 3.246 1 92.75 204 THR A CA 1
ATOM 1584 C C . THR A 1 204 ? 17.312 2.93 2.674 1 92.75 204 THR A C 1
ATOM 1586 O O . THR A 1 204 ? 16.375 3.178 3.422 1 92.75 204 THR A O 1
ATOM 1589 N N . VAL A 1 205 ? 17.156 2.723 1.405 1 92.19 205 VAL A N 1
ATOM 1590 C CA . VAL A 1 205 ? 15.875 2.967 0.752 1 92.19 205 VAL A CA 1
ATOM 1591 C C . VAL A 1 205 ? 14.898 1.838 1.086 1 92.19 205 VAL A C 1
ATOM 1593 O O . VAL A 1 205 ? 13.68 2.027 1.045 1 92.19 205 VAL A O 1
ATOM 1596 N N . THR A 1 206 ? 15.438 0.666 1.443 1 93.25 206 THR A N 1
ATOM 1597 C CA . THR A 1 206 ? 14.609 -0.485 1.787 1 93.25 206 THR A CA 1
ATOM 1598 C C . THR A 1 206 ? 13.734 -0.177 2.996 1 93.25 206 THR A C 1
ATOM 1600 O O . THR A 1 206 ? 12.523 -0.402 2.961 1 93.25 206 THR A O 1
ATOM 1603 N N . VAL A 1 207 ? 14.352 0.38 4.016 1 94.69 207 VAL A N 1
ATOM 1604 C CA . VAL A 1 207 ? 13.633 0.705 5.246 1 94.69 207 VAL A CA 1
ATOM 1605 C C . VAL A 1 207 ? 12.672 1.863 4.988 1 94.69 207 VAL A C 1
ATOM 1607 O O . VAL A 1 207 ? 11.523 1.834 5.438 1 94.69 207 VAL A O 1
ATOM 1610 N N . ALA A 1 208 ? 13.086 2.828 4.238 1 96 208 ALA A N 1
ATOM 1611 C CA . ALA A 1 208 ? 12.211 3.947 3.881 1 96 208 ALA A CA 1
ATOM 1612 C C . ALA A 1 208 ? 11 3.467 3.094 1 96 208 ALA A C 1
ATOM 1614 O O . ALA A 1 208 ? 9.867 3.887 3.363 1 96 208 ALA A O 1
ATOM 1615 N N . ALA A 1 209 ? 11.25 2.568 2.166 1 97.06 209 ALA A N 1
ATOM 1616 C CA . ALA A 1 209 ? 10.172 2.051 1.322 1 97.06 209 ALA A CA 1
ATOM 1617 C C . ALA A 1 209 ? 9.172 1.241 2.143 1 97.06 209 ALA A C 1
ATOM 1619 O O . ALA A 1 209 ? 7.969 1.298 1.896 1 97.06 209 ALA A O 1
ATOM 1620 N N . LEU A 1 210 ? 9.641 0.453 3.074 1 96.81 210 LEU A N 1
ATOM 1621 C CA . LEU A 1 210 ? 8.742 -0.267 3.969 1 96.81 210 LEU A CA 1
ATOM 1622 C C . LEU A 1 210 ? 7.773 0.693 4.656 1 96.81 210 LEU A C 1
ATOM 1624 O O . LEU A 1 210 ? 6.57 0.438 4.707 1 96.81 210 LEU A O 1
ATOM 1628 N N . GLY A 1 211 ? 8.375 1.757 5.184 1 98.25 211 GLY A N 1
ATOM 1629 C CA . GLY A 1 211 ? 7.535 2.781 5.777 1 98.25 211 GLY A CA 1
ATOM 1630 C C . GLY A 1 211 ? 6.5 3.338 4.816 1 98.25 211 GLY A C 1
ATOM 1631 O O . GLY A 1 211 ? 5.328 3.479 5.168 1 98.25 211 GLY A O 1
ATOM 1632 N N . GLY A 1 212 ? 6.922 3.641 3.598 1 97.94 212 GLY A N 1
ATOM 1633 C CA . GLY A 1 212 ? 6.016 4.145 2.578 1 97.94 212 GLY A CA 1
ATOM 1634 C C . GLY A 1 212 ? 4.848 3.215 2.305 1 97.94 212 GLY A C 1
ATOM 1635 O O . GLY A 1 212 ? 3.697 3.654 2.264 1 97.94 212 GLY A O 1
ATOM 1636 N N . PHE A 1 213 ? 5.094 1.922 2.145 1 98.06 213 PHE A N 1
ATOM 1637 C CA . PHE A 1 213 ? 4.055 0.937 1.87 1 98.06 213 PHE A CA 1
ATOM 1638 C C . PHE A 1 213 ? 3.057 0.867 3.021 1 98.06 213 PHE A C 1
ATOM 1640 O O . PHE A 1 213 ? 1.848 0.771 2.797 1 98.06 213 PHE A O 1
ATOM 1647 N N . ILE A 1 214 ? 3.576 0.885 4.246 1 97.94 214 ILE A N 1
ATOM 1648 C CA . ILE A 1 214 ? 2.703 0.813 5.414 1 97.94 214 ILE A CA 1
ATOM 1649 C C . ILE A 1 214 ? 1.79 2.037 5.449 1 97.94 214 ILE A C 1
ATOM 1651 O O . ILE A 1 214 ? 0.606 1.926 5.777 1 97.94 214 ILE A O 1
ATOM 1655 N N . LEU A 1 215 ? 2.357 3.168 5.094 1 98.38 215 LEU A N 1
ATOM 1656 C CA . LEU A 1 215 ? 1.546 4.379 5.055 1 98.38 215 LEU A CA 1
ATOM 1657 C C . LEU A 1 215 ? 0.486 4.289 3.963 1 98.38 215 LEU A C 1
ATOM 1659 O O . LEU A 1 215 ? -0.65 4.73 4.156 1 98.38 215 LEU A O 1
ATOM 1663 N N . PHE A 1 216 ? 0.832 3.725 2.777 1 98.12 216 PHE A N 1
ATOM 1664 C CA . PHE A 1 216 ? -0.155 3.525 1.723 1 98.12 216 PHE A CA 1
ATOM 1665 C C . PHE A 1 216 ? -1.34 2.717 2.234 1 98.12 216 PHE A C 1
ATOM 1667 O O . PHE A 1 216 ? -2.494 3.092 2.02 1 98.12 216 PHE A O 1
ATOM 1674 N N . VAL A 1 217 ? -1.074 1.683 2.971 1 97.75 217 VAL A N 1
ATOM 1675 C CA . VAL A 1 217 ? -2.098 0.784 3.496 1 97.75 217 VAL A CA 1
ATOM 1676 C C . VAL A 1 217 ? -2.926 1.508 4.555 1 97.75 217 VAL A C 1
ATOM 1678 O O . VAL A 1 217 ? -4.156 1.451 4.535 1 97.75 217 VAL A O 1
ATOM 1681 N N . GLY A 1 218 ? -2.27 2.174 5.438 1 98.19 218 GLY A N 1
ATOM 1682 C CA . GLY A 1 218 ? -2.949 2.865 6.52 1 98.19 218 GLY A CA 1
ATOM 1683 C C . GLY A 1 218 ? -3.896 3.947 6.035 1 98.19 218 GLY A C 1
ATOM 1684 O O . GLY A 1 218 ? -4.934 4.199 6.656 1 98.19 218 GLY A O 1
ATOM 1685 N N . PHE A 1 219 ? -3.6 4.555 4.902 1 98.31 219 PHE A N 1
ATOM 1686 C CA . PHE A 1 219 ? -4.406 5.648 4.383 1 98.31 219 PHE A CA 1
ATOM 1687 C C . PHE A 1 219 ? -5.785 5.152 3.957 1 98.31 219 PHE A C 1
ATOM 1689 O O . PHE A 1 219 ? -6.746 5.922 3.934 1 98.31 219 PHE A O 1
ATOM 1696 N N . MET A 1 220 ? -5.902 3.846 3.564 1 98.56 220 MET A N 1
ATOM 1697 C CA . MET A 1 220 ? -7.211 3.291 3.225 1 98.56 220 MET A CA 1
ATOM 1698 C C . MET A 1 220 ? -8.148 3.34 4.426 1 98.56 220 MET A C 1
ATOM 1700 O O . MET A 1 220 ? -9.289 3.789 4.305 1 98.56 220 MET A O 1
ATOM 1704 N N . ALA A 1 221 ? -7.586 2.945 5.582 1 98.06 221 ALA A N 1
ATOM 1705 C CA . ALA A 1 221 ? -8.367 2.977 6.816 1 98.06 221 ALA A CA 1
ATOM 1706 C C . ALA A 1 221 ? -8.539 4.406 7.316 1 98.06 221 ALA A C 1
ATOM 1708 O O . ALA A 1 221 ? -9.578 4.746 7.891 1 98.06 221 ALA A O 1
ATOM 1709 N N . PHE A 1 222 ? -7.531 5.219 7.098 1 98.44 222 PHE A N 1
ATOM 1710 C CA . PHE A 1 222 ? -7.551 6.609 7.531 1 98.44 222 PHE A CA 1
ATOM 1711 C C . PHE A 1 222 ? -8.703 7.367 6.879 1 98.44 222 PHE A C 1
ATOM 1713 O O . PHE A 1 222 ? -9.562 7.918 7.57 1 98.44 222 PHE A O 1
ATOM 1720 N N . ASN A 1 223 ? -8.805 7.281 5.551 1 98.75 223 ASN A N 1
ATOM 1721 C CA . ASN A 1 223 ? -9.852 7.98 4.816 1 98.75 223 ASN A CA 1
ATOM 1722 C C . ASN A 1 223 ? -11.18 7.227 4.883 1 98.75 223 ASN A C 1
ATOM 1724 O O . ASN A 1 223 ? -12.234 7.832 5.074 1 98.75 223 ASN A O 1
ATOM 1728 N N . GLY A 1 224 ? -11.164 5.926 4.75 1 98.56 224 GLY A N 1
ATOM 1729 C CA . GLY A 1 224 ? -12.391 5.145 4.824 1 98.56 224 GLY A CA 1
ATOM 1730 C C . GLY A 1 224 ? -13.055 5.207 6.184 1 98.56 224 GLY A C 1
ATOM 1731 O O . GLY A 1 224 ? -14.273 5.355 6.277 1 98.56 224 GLY A O 1
ATOM 1732 N N . GLY A 1 225 ? -12.234 5.145 7.227 1 98.31 225 GLY A N 1
ATOM 1733 C CA . GLY A 1 225 ? -12.75 5.117 8.586 1 98.31 225 GLY A CA 1
ATOM 1734 C C . GLY A 1 225 ? -13.32 6.445 9.039 1 98.31 225 GLY A C 1
ATOM 1735 O O . GLY A 1 225 ? -14.039 6.512 10.039 1 98.31 225 GLY A O 1
ATOM 1736 N N . SER A 1 226 ? -13.086 7.469 8.32 1 98.44 226 SER A N 1
ATOM 1737 C CA . SER A 1 226 ? -13.508 8.805 8.719 1 98.44 226 SER A CA 1
ATOM 1738 C C . SER A 1 226 ? -15 9.008 8.5 1 98.44 226 SER A C 1
ATOM 1740 O O . SER A 1 226 ? -15.555 10.055 8.844 1 98.44 226 SER A O 1
ATOM 1742 N N . GLN A 1 227 ? -15.656 7.953 7.93 1 97.38 227 GLN A N 1
ATOM 1743 C CA . GLN A 1 227 ? -17.109 7.949 7.91 1 97.38 227 GLN A CA 1
ATOM 1744 C C . GLN A 1 227 ? -17.688 7.859 9.32 1 97.38 227 GLN A C 1
ATOM 1746 O O . GLN A 1 227 ? -18.812 8.273 9.57 1 97.38 227 GLN A O 1
ATOM 1751 N N . LEU A 1 228 ? -16.938 7.246 10.234 1 96.69 228 LEU A N 1
ATOM 1752 C CA . LEU A 1 228 ? -17.172 7.164 11.672 1 96.69 228 LEU A CA 1
ATOM 1753 C C . LEU A 1 228 ? -18.281 6.16 11.992 1 96.69 228 LEU A C 1
ATOM 1755 O O . LEU A 1 228 ? -18.469 5.801 13.156 1 96.69 228 LEU A O 1
ATOM 1759 N N . SER A 1 229 ? -19.062 5.691 10.969 1 97.25 229 SER A N 1
ATOM 1760 C CA . SER A 1 229 ? -20.094 4.66 11.125 1 97.25 229 SER A CA 1
ATOM 1761 C C . SER A 1 229 ? -20.156 3.756 9.898 1 97.25 229 SER A C 1
ATOM 1763 O O . SER A 1 229 ? -19.688 4.121 8.828 1 97.25 229 SER A O 1
ATOM 1765 N N . ILE A 1 230 ? -20.672 2.543 10.086 1 97.56 230 ILE A N 1
ATOM 1766 C CA . ILE A 1 230 ? -20.828 1.599 8.984 1 97.56 230 ILE A CA 1
ATOM 1767 C C . ILE A 1 230 ? -22.25 1.061 8.945 1 97.56 230 ILE A C 1
ATOM 1769 O O . ILE A 1 230 ? -22.625 0.332 8.023 1 97.56 230 ILE A O 1
ATOM 1773 N N . SER A 1 231 ? -23.125 1.533 9.914 1 96.62 231 SER A N 1
ATOM 1774 C CA . SER A 1 231 ? -24.422 0.895 10.07 1 96.62 231 SER A CA 1
ATOM 1775 C C . SER A 1 231 ? -25.531 1.732 9.445 1 96.62 231 SER A C 1
ATOM 1777 O O . SER A 1 231 ? -26.641 1.244 9.234 1 96.62 231 SER A O 1
ATOM 1779 N N . ASN A 1 232 ? -25.297 3.021 9.172 1 95.94 232 ASN A N 1
ATOM 1780 C CA . ASN A 1 232 ? -26.328 3.863 8.57 1 95.94 232 ASN A CA 1
ATOM 1781 C C . ASN A 1 232 ? -26.484 3.568 7.082 1 95.94 232 ASN A C 1
ATOM 1783 O O . ASN A 1 232 ? -25.562 3.096 6.434 1 95.94 232 ASN A O 1
ATOM 1787 N N . PRO A 1 233 ? -27.703 3.873 6.613 1 94.38 233 PRO A N 1
ATOM 1788 C CA . PRO A 1 233 ? -27.922 3.635 5.184 1 94.38 233 PRO A CA 1
ATOM 1789 C C . PRO A 1 233 ? -26.875 4.34 4.309 1 94.38 233 PRO A C 1
ATOM 1791 O O . PRO A 1 233 ? -26.656 5.543 4.453 1 94.38 233 PRO A O 1
ATOM 1794 N N . GLY A 1 234 ? -26.172 3.592 3.416 1 95.25 234 GLY A N 1
ATOM 1795 C CA . GLY A 1 234 ? -25.25 4.156 2.439 1 95.25 234 GLY A CA 1
ATOM 1796 C C . GLY A 1 234 ? -23.828 4.258 2.949 1 95.25 234 GLY A C 1
ATOM 1797 O O . GLY A 1 234 ? -22.906 4.605 2.197 1 95.25 234 GLY A O 1
ATOM 1798 N N . ASP A 1 235 ? -23.594 3.924 4.203 1 97 235 ASP A N 1
ATOM 1799 C CA . ASP A 1 235 ? -22.266 4.062 4.797 1 97 235 ASP A CA 1
ATOM 1800 C C . ASP A 1 235 ? -21.25 3.215 4.055 1 97 235 ASP A C 1
ATOM 1802 O O . ASP A 1 235 ? -20.125 3.674 3.783 1 97 235 ASP A O 1
ATOM 1806 N N . GLY A 1 236 ? -21.703 2.002 3.768 1 97.38 236 GLY A N 1
ATOM 1807 C CA . GLY A 1 236 ? -20.781 1.113 3.076 1 97.38 236 GLY A CA 1
ATOM 1808 C C . GLY A 1 236 ? -20.297 1.674 1.755 1 97.38 236 GLY A C 1
ATOM 1809 O O . GLY A 1 236 ? -19.109 1.569 1.434 1 97.38 236 GLY A O 1
ATOM 1810 N N . ASN A 1 237 ? -21.203 2.264 1.076 1 97 237 ASN A N 1
ATOM 1811 C CA . ASN A 1 237 ? -20.859 2.857 -0.213 1 97 237 ASN A CA 1
ATOM 1812 C C . ASN A 1 237 ? -19.906 4.039 -0.052 1 97 237 ASN A C 1
ATOM 1814 O O . ASN A 1 237 ? -18.953 4.184 -0.822 1 97 237 ASN A O 1
ATOM 1818 N N . VAL A 1 238 ? -20.141 4.859 0.895 1 97.56 238 VAL A N 1
ATOM 1819 C CA . VAL A 1 238 ? -19.328 6.043 1.125 1 97.56 238 VAL A CA 1
ATOM 1820 C C . VAL A 1 238 ? -17.922 5.625 1.536 1 97.56 238 VAL A C 1
ATOM 1822 O O . VAL A 1 238 ? -16.938 6.184 1.05 1 97.56 238 VAL A O 1
ATOM 1825 N N . VAL A 1 239 ? -17.844 4.645 2.396 1 98.44 239 VAL A N 1
ATOM 1826 C CA . VAL A 1 239 ? -16.547 4.129 2.846 1 98.44 239 VAL A CA 1
ATOM 1827 C C . VAL A 1 239 ? -15.766 3.57 1.655 1 98.44 239 VAL A C 1
ATOM 1829 O O . VAL A 1 239 ? -14.594 3.893 1.47 1 98.44 239 VAL A O 1
ATOM 1832 N N . ALA A 1 240 ? -16.422 2.787 0.854 1 98.56 240 ALA A N 1
ATOM 1833 C CA . ALA A 1 240 ? -15.773 2.16 -0.297 1 98.56 240 ALA A CA 1
ATOM 1834 C C . ALA A 1 240 ? -15.336 3.209 -1.317 1 98.56 240 ALA A C 1
ATOM 1836 O O . ALA A 1 240 ? -14.25 3.109 -1.893 1 98.56 240 ALA A O 1
ATOM 1837 N N . LEU A 1 241 ? -16.172 4.164 -1.541 1 98.31 241 LEU A N 1
ATOM 1838 C CA . LEU A 1 241 ? -15.828 5.266 -2.436 1 98.31 241 LEU A CA 1
ATOM 1839 C C . LEU A 1 241 ? -14.586 6 -1.938 1 98.31 241 LEU A C 1
ATOM 1841 O O . LEU A 1 241 ? -13.695 6.328 -2.727 1 98.31 241 LEU A O 1
ATOM 1845 N N . SER A 1 242 ? -14.539 6.273 -0.667 1 98.75 242 SER A N 1
ATOM 1846 C CA . SER A 1 242 ? -13.398 6.949 -0.064 1 98.75 242 SER A CA 1
ATOM 1847 C C . SER A 1 242 ? -12.102 6.184 -0.316 1 98.75 242 SER A C 1
ATOM 1849 O O . SER A 1 242 ? -11.078 6.781 -0.643 1 98.75 242 SER A O 1
ATOM 1851 N N . VAL A 1 243 ? -12.18 4.863 -0.223 1 98.75 243 VAL A N 1
ATOM 1852 C CA . VAL A 1 243 ? -11.008 4.012 -0.397 1 98.75 243 VAL A CA 1
ATOM 1853 C C . VAL A 1 243 ? -10.578 4.02 -1.861 1 98.75 243 VAL A C 1
ATOM 1855 O O . VAL A 1 243 ? -9.398 4.195 -2.164 1 98.75 243 VAL A O 1
ATOM 1858 N N . MET A 1 244 ? -11.492 3.893 -2.787 1 98.62 244 MET A N 1
ATOM 1859 C CA . MET A 1 244 ? -11.18 3.912 -4.215 1 98.62 244 MET A CA 1
ATOM 1860 C C . MET A 1 244 ? -10.539 5.238 -4.613 1 98.62 244 MET A C 1
ATOM 1862 O O . MET A 1 244 ? -9.508 5.254 -5.285 1 98.62 244 MET A O 1
ATOM 1866 N N . ASN A 1 245 ? -11.148 6.336 -4.145 1 98.81 245 ASN A N 1
ATOM 1867 C CA . ASN A 1 245 ? -10.625 7.66 -4.484 1 98.81 245 ASN A CA 1
ATOM 1868 C C . ASN A 1 245 ? -9.25 7.895 -3.869 1 98.81 245 ASN A C 1
ATOM 1870 O O . ASN A 1 245 ? -8.406 8.562 -4.465 1 98.81 245 ASN A O 1
ATOM 1874 N N . THR A 1 246 ? -9.008 7.352 -2.678 1 98.81 246 THR A N 1
ATOM 1875 C CA . THR A 1 246 ? -7.711 7.48 -2.027 1 98.81 246 THR A CA 1
ATOM 1876 C C . THR A 1 246 ? -6.625 6.785 -2.844 1 98.81 246 THR A C 1
ATOM 1878 O O . THR A 1 246 ? -5.559 7.355 -3.08 1 98.81 246 THR A O 1
ATOM 1881 N N . VAL A 1 247 ? -6.93 5.59 -3.35 1 98.69 247 VAL A N 1
ATOM 1882 C CA . VAL A 1 247 ? -5.957 4.844 -4.141 1 98.69 247 VAL A CA 1
ATOM 1883 C C . VAL A 1 247 ? -5.691 5.574 -5.457 1 98.69 247 VAL A C 1
ATOM 1885 O O . VAL A 1 247 ? -4.539 5.727 -5.867 1 98.69 247 VAL A O 1
ATOM 1888 N N . LEU A 1 248 ? -6.715 6.047 -6.09 1 98.81 248 LEU A N 1
ATOM 1889 C CA . LEU A 1 248 ? -6.578 6.695 -7.391 1 98.81 248 LEU A CA 1
ATOM 1890 C C . LEU A 1 248 ? -5.84 8.023 -7.262 1 98.81 248 LEU A C 1
ATOM 1892 O O . LEU A 1 248 ? -4.996 8.352 -8.094 1 98.81 248 LEU A O 1
ATOM 1896 N N . GLY A 1 249 ? -6.199 8.797 -6.219 1 98.88 249 GLY A N 1
ATOM 1897 C CA . GLY A 1 249 ? -5.457 10.023 -5.961 1 98.88 249 GLY A CA 1
ATOM 1898 C C . GLY A 1 249 ? -3.982 9.789 -5.699 1 98.88 249 GLY A C 1
ATOM 1899 O O . GLY A 1 249 ? -3.129 10.5 -6.234 1 98.88 249 GLY A O 1
ATOM 1900 N N . GLY A 1 250 ? -3.705 8.789 -4.832 1 98.88 250 GLY A N 1
ATOM 1901 C CA . GLY A 1 250 ? -2.32 8.43 -4.586 1 98.88 250 GLY A CA 1
ATOM 1902 C C . GLY A 1 250 ? -1.587 7.984 -5.836 1 98.88 250 GLY A C 1
ATOM 1903 O O . GLY A 1 250 ? -0.435 8.367 -6.055 1 98.88 250 GLY A O 1
ATOM 1904 N N . ALA A 1 251 ? -2.258 7.188 -6.664 1 98.81 251 ALA A N 1
ATOM 1905 C CA . ALA A 1 251 ? -1.653 6.652 -7.883 1 98.81 251 ALA A CA 1
ATOM 1906 C C . ALA A 1 251 ? -1.275 7.773 -8.844 1 98.81 251 ALA A C 1
ATOM 1908 O O . ALA A 1 251 ? -0.142 7.832 -9.328 1 98.81 251 ALA A O 1
ATOM 1909 N N . SER A 1 252 ? -2.195 8.672 -9.094 1 98.81 252 SER A N 1
ATOM 1910 C CA . SER A 1 252 ? -1.903 9.758 -10.023 1 98.81 2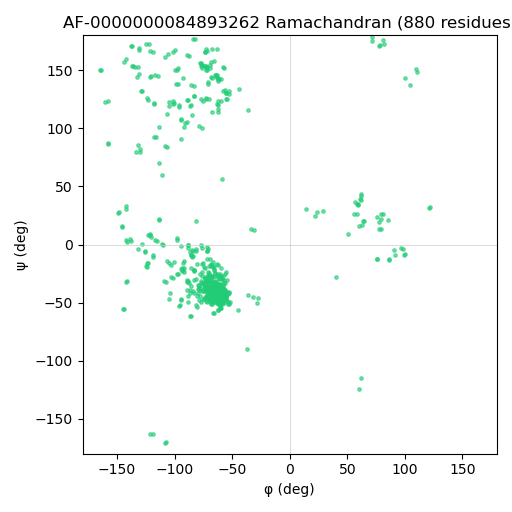52 SER A CA 1
ATOM 1911 C C . SER A 1 252 ? -0.861 10.711 -9.453 1 98.81 252 SER A C 1
ATOM 1913 O O . SER A 1 252 ? 0.002 11.203 -10.18 1 98.81 252 SER A O 1
ATOM 1915 N N . GLY A 1 253 ? -0.922 10.969 -8.156 1 98.88 253 GLY A N 1
ATOM 1916 C CA . GLY A 1 253 ? 0.102 11.789 -7.523 1 98.88 253 GLY A CA 1
ATOM 1917 C C . GLY A 1 253 ? 1.496 11.211 -7.66 1 98.88 253 GLY A C 1
ATOM 1918 O O . GLY A 1 253 ? 2.449 11.93 -7.965 1 98.88 253 GLY A O 1
ATOM 1919 N N . ALA A 1 254 ? 1.644 9.93 -7.473 1 98.81 254 ALA A N 1
ATOM 1920 C CA . ALA A 1 254 ? 2.924 9.234 -7.57 1 98.81 254 ALA A CA 1
ATOM 1921 C C . ALA A 1 254 ? 3.479 9.297 -8.992 1 98.81 254 ALA A C 1
ATOM 1923 O O . ALA A 1 254 ? 4.641 9.656 -9.195 1 98.81 254 ALA A O 1
ATOM 1924 N N . ILE A 1 255 ? 2.666 8.984 -9.938 1 98.25 255 ILE A N 1
ATOM 1925 C CA . ILE A 1 255 ? 3.092 8.898 -11.328 1 98.25 255 ILE A CA 1
ATOM 1926 C C . ILE A 1 255 ? 3.506 10.281 -11.828 1 98.25 255 ILE A C 1
ATOM 1928 O O . ILE A 1 255 ? 4.555 10.43 -12.461 1 98.25 255 ILE A O 1
ATOM 1932 N N . VAL A 1 256 ? 2.75 11.281 -11.453 1 98.56 256 VAL A N 1
ATOM 1933 C CA . VAL A 1 256 ? 3.033 12.633 -11.938 1 98.56 256 VAL A CA 1
ATOM 1934 C C . VAL A 1 256 ? 4.301 13.164 -11.273 1 98.56 256 VAL A C 1
ATOM 1936 O O . VAL A 1 256 ? 5.145 13.773 -11.938 1 98.56 256 VAL A O 1
ATOM 1939 N N . ALA A 1 257 ? 4.445 12.961 -10.016 1 98.5 257 ALA A N 1
ATOM 1940 C CA . ALA A 1 257 ? 5.652 13.406 -9.328 1 98.5 257 ALA A CA 1
ATOM 1941 C C . ALA A 1 257 ? 6.898 12.758 -9.93 1 98.5 257 ALA A C 1
ATOM 1943 O O . ALA A 1 257 ? 7.91 13.422 -10.156 1 98.5 257 ALA A O 1
ATOM 1944 N N . MET A 1 258 ? 6.816 11.43 -10.164 1 97.62 258 MET A N 1
ATOM 1945 C CA . MET A 1 258 ? 7.922 10.688 -10.766 1 97.62 258 MET A CA 1
ATOM 1946 C C . MET A 1 258 ? 8.289 11.266 -12.125 1 97.62 258 MET A C 1
ATOM 1948 O O . MET A 1 258 ? 9.469 11.492 -12.406 1 97.62 258 MET A O 1
ATOM 1952 N N . LEU A 1 259 ? 7.293 11.547 -12.93 1 97.62 259 LEU A N 1
ATOM 1953 C CA . LEU A 1 259 ? 7.52 12.062 -14.281 1 97.62 259 LEU A CA 1
ATOM 1954 C C . LEU A 1 259 ? 8.086 13.477 -14.234 1 97.62 259 LEU A C 1
ATOM 1956 O O . LEU A 1 259 ? 9.016 13.797 -14.977 1 97.62 259 LEU A O 1
ATOM 1960 N N . VAL A 1 260 ? 7.582 14.328 -13.391 1 97.44 260 VAL A N 1
ATOM 1961 C CA . VAL A 1 260 ? 8.031 15.711 -13.289 1 97.44 260 VAL A CA 1
ATOM 1962 C C . VAL A 1 260 ? 9.477 15.75 -12.805 1 97.44 260 VAL A C 1
ATOM 1964 O O . VAL A 1 260 ? 10.289 16.516 -13.312 1 97.44 260 VAL A O 1
ATOM 1967 N N . TYR A 1 261 ? 9.789 14.945 -11.836 1 96.12 261 TYR A N 1
ATOM 1968 C CA . TYR A 1 261 ? 11.148 14.891 -11.305 1 96.12 261 TYR A CA 1
ATOM 1969 C C . TYR A 1 261 ? 12.148 14.531 -12.398 1 96.12 261 TYR A C 1
ATOM 1971 O O . TYR A 1 261 ? 13.141 15.234 -12.594 1 96.12 261 TYR A O 1
ATOM 1979 N N . LYS A 1 262 ? 11.898 13.492 -13.125 1 95.25 262 LYS A N 1
ATOM 1980 C CA . LYS A 1 262 ? 12.812 13.031 -14.164 1 95.25 262 LYS A CA 1
ATOM 1981 C C . LYS A 1 262 ? 12.891 14.039 -15.305 1 95.25 262 LYS A C 1
ATOM 1983 O O . LYS A 1 262 ? 13.984 14.359 -15.781 1 95.25 262 LYS A O 1
ATOM 1988 N N . THR A 1 263 ? 11.766 14.578 -15.727 1 95.38 263 THR A N 1
ATOM 1989 C CA . THR A 1 263 ? 11.719 15.438 -16.906 1 95.38 263 THR A CA 1
ATOM 1990 C C . THR A 1 263 ? 12.344 16.797 -16.609 1 95.38 263 THR A C 1
ATOM 1992 O O . THR A 1 263 ? 12.969 17.406 -17.5 1 95.38 263 THR A O 1
ATOM 1995 N N . THR A 1 264 ? 12.156 17.281 -15.445 1 92.69 264 THR A N 1
ATOM 1996 C CA . THR A 1 264 ? 12.742 18.578 -15.078 1 92.69 264 THR A CA 1
ATOM 1997 C C . THR A 1 264 ? 14.266 18.5 -15.125 1 92.69 264 THR A C 1
ATOM 1999 O O . THR A 1 264 ? 14.922 19.375 -15.688 1 92.69 264 THR A O 1
ATOM 2002 N N . ASP A 1 265 ? 14.812 17.469 -14.625 1 90.31 265 ASP A N 1
ATOM 2003 C CA . ASP A 1 265 ? 16.266 17.281 -14.664 1 90.31 265 ASP A CA 1
ATOM 2004 C C . ASP A 1 265 ? 16.75 17.062 -16.094 1 90.31 265 ASP A C 1
ATOM 2006 O O . ASP A 1 265 ? 17.797 17.578 -16.484 1 90.31 265 ASP A O 1
ATOM 2010 N N . ALA A 1 266 ? 15.961 16.375 -16.844 1 91.69 266 ALA A N 1
ATOM 2011 C CA . ALA A 1 266 ? 16.312 16.125 -18.234 1 91.69 266 ALA A CA 1
ATOM 2012 C C . ALA A 1 266 ? 16.328 17.422 -19.031 1 91.69 266 ALA A C 1
ATOM 2014 O O . ALA A 1 266 ? 17.234 17.656 -19.828 1 91.69 266 ALA A O 1
ATOM 2015 N N . ILE A 1 267 ? 15.422 18.297 -18.859 1 92.5 267 ILE A N 1
ATOM 2016 C CA . ILE A 1 267 ? 15.297 19.562 -19.547 1 92.5 267 ILE A CA 1
ATOM 2017 C C . ILE A 1 267 ? 16.453 20.484 -19.172 1 92.5 267 ILE A C 1
ATOM 2019 O O . ILE A 1 267 ? 16.953 21.25 -20 1 92.5 267 ILE A O 1
ATOM 2023 N N . ARG A 1 268 ? 16.922 20.359 -17.938 1 90.62 268 ARG A N 1
ATOM 2024 C CA . ARG A 1 268 ? 18.031 21.172 -17.438 1 90.62 268 ARG A CA 1
ATOM 2025 C C . ARG A 1 268 ? 19.375 20.594 -17.891 1 90.62 268 ARG A C 1
ATOM 2027 O O . ARG A 1 268 ? 20.438 21.156 -17.578 1 90.62 268 ARG A O 1
ATOM 2034 N N . GLY A 1 269 ? 19.375 19.422 -18.578 1 89.25 269 GLY A N 1
ATOM 2035 C CA . GLY A 1 269 ? 20.594 18.781 -19.062 1 89.25 269 GLY A CA 1
ATOM 2036 C C . GLY A 1 269 ? 21.375 18.094 -17.969 1 89.25 269 GLY A C 1
ATOM 2037 O O . GLY A 1 269 ? 22.594 17.891 -18.109 1 89.25 269 GLY A O 1
ATOM 2038 N N . GLU A 1 270 ? 20.656 17.75 -16.922 1 90.25 270 GLU A N 1
ATOM 2039 C CA . GLU A 1 270 ? 21.281 17.062 -15.797 1 90.25 270 GLU A CA 1
ATOM 2040 C C . GLU A 1 270 ? 20.984 15.562 -15.828 1 90.25 270 GLU A C 1
ATOM 2042 O O . GLU A 1 270 ? 20.156 15.109 -16.625 1 90.25 270 GLU A O 1
ATOM 2047 N N . ASP A 1 271 ? 21.766 14.852 -15.023 1 90.12 271 ASP A N 1
ATOM 2048 C CA . ASP A 1 271 ? 21.406 13.445 -14.836 1 90.12 271 ASP A CA 1
ATOM 2049 C C . ASP A 1 271 ? 19.969 13.305 -14.328 1 90.12 271 ASP A C 1
ATOM 2051 O O . ASP A 1 271 ? 19.516 14.094 -13.492 1 90.12 271 ASP A O 1
ATOM 2055 N N . HIS A 1 272 ? 19.25 12.445 -14.938 1 92.12 272 HIS A N 1
ATOM 2056 C CA . HIS A 1 272 ? 17.844 12.281 -14.602 1 92.12 272 HIS A CA 1
ATOM 2057 C C . HIS A 1 272 ? 17.5 10.82 -14.344 1 92.12 272 HIS A C 1
ATOM 2059 O O . HIS A 1 272 ? 18 9.93 -15.047 1 92.12 272 HIS A O 1
ATOM 2065 N N . TYR A 1 273 ? 16.828 10.617 -13.273 1 94.69 273 TYR A N 1
ATOM 2066 C CA . TYR A 1 273 ? 16.594 9.273 -12.75 1 94.69 273 TYR A CA 1
ATOM 2067 C C . TYR A 1 273 ? 15.117 9.078 -12.398 1 94.69 273 TYR A C 1
ATOM 2069 O O . TYR A 1 273 ? 14.391 10.047 -12.172 1 94.69 273 TYR A O 1
ATOM 2077 N N . TRP A 1 274 ? 14.695 7.855 -12.461 1 95.75 274 TRP A N 1
ATOM 2078 C CA . TRP A 1 274 ? 13.422 7.453 -11.859 1 95.75 274 TRP A CA 1
ATOM 2079 C C . TRP A 1 274 ? 13.57 7.285 -10.352 1 95.75 274 TRP A C 1
ATOM 2081 O O . TRP A 1 274 ? 14.07 6.262 -9.875 1 95.75 274 TRP A O 1
ATOM 2091 N N . SER A 1 275 ? 13.125 8.25 -9.594 1 96.38 275 SER A N 1
ATOM 2092 C CA . SER A 1 275 ? 13.375 8.266 -8.156 1 96.38 275 SER A CA 1
ATOM 2093 C C . SER A 1 275 ? 12.266 7.535 -7.398 1 96.38 275 SER A C 1
ATOM 2095 O O . SER A 1 275 ? 11.094 7.871 -7.527 1 96.38 275 SER A O 1
ATOM 2097 N N . LEU A 1 276 ? 12.656 6.555 -6.605 1 96.75 276 LEU A N 1
ATOM 2098 C CA . LEU A 1 276 ? 11.719 5.809 -5.77 1 96.75 276 LEU A CA 1
ATOM 2099 C C . LEU A 1 276 ? 11.141 6.699 -4.676 1 96.75 276 LEU A C 1
ATOM 2101 O O . LEU A 1 276 ? 9.93 6.719 -4.465 1 96.75 276 LEU A O 1
ATOM 2105 N N . LEU A 1 277 ? 11.977 7.438 -4.012 1 96.12 277 LEU A N 1
ATOM 2106 C CA . LEU A 1 277 ? 11.562 8.234 -2.859 1 96.12 277 LEU A CA 1
ATOM 2107 C C . LEU A 1 277 ? 10.617 9.352 -3.281 1 96.12 277 LEU A C 1
ATOM 2109 O O . LEU A 1 277 ? 9.633 9.625 -2.592 1 96.12 277 LEU A O 1
ATOM 2113 N N . ILE A 1 278 ? 10.922 9.969 -4.445 1 97.38 278 ILE A N 1
ATOM 2114 C CA . ILE A 1 278 ? 10.031 10.984 -4.984 1 97.38 278 ILE A CA 1
ATOM 2115 C C . ILE A 1 278 ? 8.68 10.367 -5.332 1 97.38 278 ILE A C 1
ATOM 2117 O O . ILE A 1 278 ? 7.633 10.961 -5.07 1 97.38 278 ILE A O 1
ATOM 2121 N N . THR A 1 279 ? 8.688 9.203 -5.906 1 98.25 279 THR A N 1
ATOM 2122 C CA . THR A 1 279 ? 7.465 8.5 -6.285 1 98.25 279 THR A CA 1
ATOM 2123 C C . THR A 1 279 ? 6.621 8.188 -5.051 1 98.25 279 THR A C 1
ATOM 2125 O O . THR A 1 279 ? 5.41 8.414 -5.047 1 98.25 279 THR A O 1
ATOM 2128 N N . ILE A 1 280 ? 7.227 7.699 -3.982 1 98.44 280 ILE A N 1
ATOM 2129 C CA . ILE A 1 280 ? 6.535 7.375 -2.742 1 98.44 280 ILE A CA 1
ATOM 2130 C C . ILE A 1 280 ? 5.918 8.641 -2.146 1 98.44 280 ILE A C 1
ATOM 2132 O O . ILE A 1 280 ? 4.73 8.664 -1.812 1 98.44 280 ILE A O 1
ATOM 2136 N N . ASN A 1 281 ? 6.691 9.703 -2.082 1 98.62 281 ASN A N 1
ATOM 2137 C CA . ASN A 1 281 ? 6.207 10.945 -1.491 1 98.62 281 ASN A CA 1
ATOM 2138 C C . ASN A 1 281 ? 5.105 11.578 -2.34 1 98.62 281 ASN A C 1
ATOM 2140 O O . ASN A 1 281 ? 4.18 12.188 -1.808 1 98.62 281 ASN A O 1
ATOM 2144 N N . GLY A 1 282 ? 5.285 11.461 -3.676 1 98.75 282 GLY A N 1
ATOM 2145 C CA . GLY A 1 282 ? 4.211 11.914 -4.547 1 98.75 282 GLY A CA 1
ATOM 2146 C C . GLY A 1 282 ? 2.9 11.188 -4.309 1 98.75 282 GLY A C 1
ATOM 2147 O O . GLY A 1 282 ? 1.833 11.805 -4.32 1 98.75 282 GLY A O 1
ATOM 2148 N N . GLY A 1 283 ? 2.977 9.898 -4.168 1 98.81 283 GLY A N 1
ATOM 2149 C CA . GLY A 1 283 ? 1.793 9.117 -3.84 1 98.81 283 GLY A CA 1
ATOM 2150 C C . GLY A 1 283 ? 1.156 9.523 -2.525 1 98.81 283 GLY A C 1
ATOM 2151 O O . GLY A 1 283 ? -0.066 9.656 -2.436 1 98.81 283 GLY A O 1
ATOM 2152 N N . LEU A 1 284 ? 2 9.758 -1.499 1 98.81 284 LEU A N 1
ATOM 2153 C CA . LEU A 1 284 ? 1.504 10.188 -0.198 1 98.81 284 LEU A CA 1
ATOM 2154 C C . LEU A 1 284 ? 0.826 11.555 -0.302 1 98.81 284 LEU A C 1
ATOM 2156 O O . LEU A 1 284 ? -0.226 11.773 0.302 1 98.81 284 LEU A O 1
ATOM 2160 N N . ALA A 1 285 ? 1.443 12.422 -1.103 1 98.88 285 ALA A N 1
ATOM 2161 C CA . ALA A 1 285 ? 0.828 13.734 -1.307 1 98.88 285 ALA A CA 1
ATOM 2162 C C . ALA A 1 285 ? -0.547 13.594 -1.954 1 98.88 285 ALA A C 1
ATOM 2164 O O . ALA A 1 285 ? -1.486 14.305 -1.585 1 98.88 285 ALA A O 1
ATOM 2165 N N . GLY A 1 286 ? -0.621 12.734 -2.936 1 98.94 286 GLY A N 1
ATOM 2166 C CA . GLY A 1 286 ? -1.91 12.469 -3.553 1 98.94 286 GLY A CA 1
ATOM 2167 C C . GLY A 1 286 ? -2.943 11.945 -2.57 1 98.94 286 GLY A C 1
ATOM 2168 O O . GLY A 1 286 ? -4.094 12.391 -2.582 1 98.94 286 GLY A O 1
ATOM 2169 N N . MET A 1 287 ? -2.588 11.031 -1.725 1 98.88 287 MET A N 1
ATOM 2170 C CA . MET A 1 287 ? -3.504 10.469 -0.734 1 98.88 287 MET A CA 1
ATOM 2171 C C . MET A 1 287 ? -3.887 11.516 0.305 1 98.88 287 MET A C 1
ATOM 2173 O O . MET A 1 287 ? -5.035 11.562 0.746 1 98.88 287 MET A O 1
ATOM 2177 N N . VAL A 1 288 ? -2.922 12.375 0.713 1 98.88 288 VAL A N 1
ATOM 2178 C CA . VAL A 1 288 ? -3.162 13.477 1.639 1 98.88 288 VAL A CA 1
ATOM 2179 C C . VAL A 1 288 ? -4.211 14.422 1.056 1 98.88 288 VAL A C 1
ATOM 2181 O O . VAL A 1 288 ? -5.125 14.859 1.762 1 98.88 288 VAL A O 1
ATOM 2184 N N . SER A 1 289 ? -4.164 14.68 -0.217 1 98.94 289 SER A N 1
ATOM 2185 C CA . SER A 1 289 ? -5.09 15.602 -0.858 1 98.94 289 SER A CA 1
ATOM 2186 C C . SER A 1 289 ? -6.5 15.023 -0.911 1 98.94 289 SER A C 1
ATOM 2188 O O . SER A 1 289 ? -7.48 15.773 -0.95 1 98.94 289 SER A O 1
ATOM 2190 N N . MET A 1 290 ? -6.598 13.734 -0.902 1 98.81 290 MET A N 1
ATOM 2191 C CA . MET A 1 290 ? -7.891 13.062 -0.973 1 98.81 290 MET A CA 1
ATOM 2192 C C . MET A 1 290 ? -8.625 13.148 0.362 1 98.81 290 MET A C 1
ATOM 2194 O O . MET A 1 290 ? -9.836 12.93 0.425 1 98.81 290 MET A O 1
ATOM 2198 N N . CYS A 1 291 ? -7.949 13.492 1.442 1 98.81 291 CYS A N 1
ATOM 2199 C CA . CYS A 1 291 ? -8.539 13.469 2.775 1 98.81 291 CYS A CA 1
ATOM 2200 C C . CYS A 1 291 ? -9.711 14.438 2.871 1 98.81 291 CYS A C 1
ATOM 2202 O O . CYS A 1 291 ? -10.664 14.203 3.609 1 98.81 291 CYS A O 1
ATOM 2204 N N . ALA A 1 292 ? -9.742 15.453 2.064 1 98.44 292 ALA A N 1
ATOM 2205 C CA . ALA A 1 292 ? -10.734 16.516 2.234 1 98.44 292 ALA A CA 1
ATOM 2206 C C . ALA A 1 292 ? -12.086 16.094 1.659 1 98.44 292 ALA A C 1
ATOM 2208 O O . ALA A 1 292 ? -13.133 16.406 2.223 1 98.44 292 ALA A O 1
ATOM 2209 N N . GLY A 1 293 ? -12.047 15.328 0.562 1 97.94 293 GLY A N 1
ATOM 2210 C CA . GLY A 1 293 ? -13.328 15.148 -0.103 1 97.94 293 GLY A CA 1
ATOM 2211 C C . GLY A 1 293 ? -13.492 13.781 -0.734 1 97.94 293 GLY A C 1
ATOM 2212 O O . GLY A 1 293 ? -14.375 13.578 -1.569 1 97.94 293 GLY A O 1
ATOM 2213 N N . CYS A 1 294 ? -12.703 12.781 -0.414 1 98.5 294 CYS A N 1
ATOM 2214 C CA . CYS A 1 294 ? -12.688 11.484 -1.088 1 98.5 294 CYS A CA 1
ATOM 2215 C C . CYS A 1 294 ? -14.023 10.773 -0.938 1 98.5 294 CYS A C 1
ATOM 2217 O O . CYS A 1 294 ? -14.344 9.875 -1.718 1 98.5 294 CYS A O 1
ATOM 2219 N N . ASN A 1 295 ? -14.867 11.156 -0.01 1 98.12 295 ASN A N 1
ATOM 2220 C CA . ASN A 1 295 ? -16.141 10.492 0.274 1 98.12 295 ASN A CA 1
ATOM 2221 C C . ASN A 1 295 ? -17.25 11.008 -0.636 1 98.12 295 ASN A C 1
ATOM 2223 O O . ASN A 1 295 ? -18.344 10.438 -0.673 1 98.12 295 ASN A O 1
ATOM 2227 N N . ASP A 1 296 ? -16.984 12.094 -1.416 1 97 296 ASP A N 1
ATOM 2228 C CA . ASP A 1 296 ? -18.094 12.789 -2.09 1 97 296 ASP A CA 1
ATOM 2229 C C . ASP A 1 296 ? -17.672 13.25 -3.484 1 97 296 ASP A C 1
ATOM 2231 O O . ASP A 1 296 ? -18.062 14.328 -3.93 1 97 296 ASP A O 1
ATOM 2235 N N . MET A 1 297 ? -16.844 12.531 -4.109 1 96.5 297 MET A N 1
ATOM 2236 C CA . MET A 1 297 ? -16.438 12.898 -5.461 1 96.5 297 MET A CA 1
ATOM 2237 C C . MET A 1 297 ? -16.406 11.68 -6.375 1 96.5 297 MET A C 1
ATOM 2239 O O . MET A 1 297 ? -16.203 10.555 -5.91 1 96.5 297 MET A O 1
ATOM 2243 N N . LEU A 1 298 ? -16.578 11.906 -7.633 1 96 298 LEU A N 1
ATOM 2244 C CA . LEU A 1 298 ? -16.453 10.828 -8.609 1 96 298 LEU A CA 1
ATOM 2245 C C . LEU A 1 298 ? -15 10.422 -8.789 1 96 298 LEU A C 1
ATOM 2247 O O . LEU A 1 298 ? -14.094 11.258 -8.648 1 96 298 LEU A O 1
ATOM 2251 N N . PRO A 1 299 ? -14.734 9.195 -9.172 1 97.62 299 PRO A N 1
ATOM 2252 C CA . PRO A 1 299 ? -13.375 8.672 -9.242 1 97.62 299 PRO A CA 1
ATOM 2253 C C . PRO A 1 299 ? -12.484 9.461 -10.203 1 97.62 299 PRO A C 1
ATOM 2255 O O . PRO A 1 299 ? -11.297 9.641 -9.953 1 97.62 299 PRO A O 1
ATOM 2258 N N . TRP A 1 300 ? -13.023 9.945 -11.289 1 97.06 300 TRP A N 1
ATOM 2259 C CA . TRP A 1 300 ? -12.195 10.703 -12.219 1 97.06 300 TRP A CA 1
ATOM 2260 C C . TRP A 1 300 ? -11.664 11.977 -11.562 1 97.06 300 TRP A C 1
ATOM 2262 O O . TRP A 1 300 ? -10.57 12.438 -11.891 1 97.06 300 TRP A O 1
ATOM 2272 N N . ALA A 1 301 ? -12.43 12.609 -10.703 1 97.94 301 ALA A N 1
ATOM 2273 C CA . ALA A 1 301 ? -12 13.805 -9.977 1 97.94 301 ALA A CA 1
ATOM 2274 C C . ALA A 1 301 ? -10.82 13.5 -9.062 1 97.94 301 ALA A C 1
ATOM 2276 O O . ALA A 1 301 ? -9.93 14.336 -8.891 1 97.94 301 ALA A O 1
ATOM 2277 N N . ALA A 1 302 ? -10.828 12.289 -8.461 1 98.69 302 ALA A N 1
ATOM 2278 C CA . ALA A 1 302 ? -9.719 11.867 -7.609 1 98.69 302 ALA A CA 1
ATOM 2279 C C . ALA A 1 302 ? -8.414 11.828 -8.398 1 98.69 302 ALA A C 1
ATOM 2281 O O . ALA A 1 302 ? -7.363 12.234 -7.891 1 98.69 302 ALA A O 1
ATOM 2282 N N . VAL A 1 303 ? -8.461 11.352 -9.633 1 98.69 303 VAL A N 1
ATOM 2283 C CA . VAL A 1 303 ? -7.277 11.297 -10.484 1 98.69 303 VAL A CA 1
ATOM 2284 C C . VAL A 1 303 ? -6.777 12.711 -10.773 1 98.69 303 VAL A C 1
ATOM 2286 O O . VAL A 1 303 ? -5.574 12.977 -10.703 1 98.69 303 VAL A O 1
ATOM 2289 N N . VAL A 1 304 ? -7.652 13.617 -11.023 1 98.62 304 VAL A N 1
ATOM 2290 C CA . VAL A 1 304 ? -7.297 15 -11.32 1 98.62 304 VAL A CA 1
ATOM 2291 C C . VAL A 1 304 ? -6.672 15.656 -10.094 1 98.62 304 VAL A C 1
ATOM 2293 O O . VAL A 1 304 ? -5.609 16.281 -10.18 1 98.62 304 VAL A O 1
ATOM 2296 N N . ILE A 1 305 ? -7.32 15.516 -8.977 1 98.69 305 ILE A N 1
ATOM 2297 C CA . ILE A 1 305 ? -6.84 16.125 -7.746 1 98.69 305 ILE A CA 1
ATOM 2298 C C . ILE A 1 305 ? -5.477 15.547 -7.375 1 98.69 305 ILE A C 1
ATOM 2300 O O . ILE A 1 305 ? -4.566 16.281 -6.98 1 98.69 305 ILE A O 1
ATOM 2304 N N . GLY A 1 306 ? -5.34 14.156 -7.48 1 98.88 306 GLY A N 1
ATOM 2305 C CA . GLY A 1 306 ? -4.047 13.539 -7.242 1 98.88 306 GLY A CA 1
ATOM 2306 C C . GLY A 1 306 ? -2.949 14.078 -8.141 1 98.88 306 GLY A C 1
ATOM 2307 O O . GLY A 1 306 ? -1.817 14.281 -7.691 1 98.88 306 GLY A O 1
ATOM 2308 N N . THR A 1 307 ? -3.273 14.328 -9.359 1 98.88 307 THR A N 1
ATOM 2309 C CA . THR A 1 307 ? -2.33 14.898 -10.312 1 98.88 307 THR A CA 1
ATOM 2310 C C . THR A 1 307 ? -1.879 16.281 -9.859 1 98.88 307 THR A C 1
ATOM 2312 O O . THR A 1 307 ? -0.68 16.578 -9.82 1 98.88 307 THR A O 1
ATOM 2315 N N . ILE A 1 308 ? -2.793 17.109 -9.445 1 98.88 308 ILE A N 1
ATOM 2316 C CA . ILE A 1 308 ? -2.482 18.453 -8.992 1 98.88 308 ILE A CA 1
ATOM 2317 C C . ILE A 1 308 ? -1.671 18.391 -7.703 1 98.88 308 ILE A C 1
ATOM 2319 O O . ILE A 1 308 ? -0.732 19.172 -7.512 1 98.88 308 ILE A O 1
ATOM 2323 N N . ALA A 1 309 ? -2.041 17.469 -6.867 1 98.88 309 ALA A N 1
ATOM 2324 C CA . ALA A 1 309 ? -1.305 17.297 -5.617 1 98.88 309 ALA A CA 1
ATOM 2325 C C . ALA A 1 309 ? 0.136 16.875 -5.887 1 98.88 309 ALA A C 1
ATOM 2327 O O . ALA A 1 309 ? 1.058 17.297 -5.191 1 98.88 309 ALA A O 1
ATOM 2328 N N . GLY A 1 310 ? 0.347 15.938 -6.902 1 98.81 310 GLY A N 1
ATOM 2329 C CA . GLY A 1 310 ? 1.697 15.57 -7.297 1 98.81 310 GLY A CA 1
ATOM 2330 C C . GLY A 1 310 ? 2.516 16.75 -7.801 1 98.81 310 GLY A C 1
ATOM 2331 O O . GLY A 1 310 ? 3.691 16.875 -7.457 1 98.81 310 GLY A O 1
ATOM 2332 N N . LEU A 1 311 ? 1.892 17.594 -8.555 1 98.69 311 LEU A N 1
ATOM 2333 C CA . LEU A 1 311 ? 2.545 18.812 -9.039 1 98.69 311 LEU A CA 1
ATOM 2334 C C . LEU A 1 311 ? 2.859 19.75 -7.887 1 98.69 311 LEU A C 1
ATOM 2336 O O . LEU A 1 311 ? 3.947 20.328 -7.836 1 98.69 311 LEU A O 1
ATOM 2340 N N . ALA A 1 312 ? 1.905 19.906 -7 1 98.69 312 ALA A N 1
ATOM 2341 C CA . ALA A 1 312 ? 2.105 20.766 -5.832 1 98.69 312 ALA A CA 1
ATOM 2342 C C . ALA A 1 312 ? 3.26 20.266 -4.973 1 98.69 312 ALA A C 1
ATOM 2344 O O . ALA A 1 312 ? 4.078 21.047 -4.492 1 98.69 312 ALA A O 1
ATOM 2345 N N . PHE A 1 313 ? 3.311 18.953 -4.754 1 98.75 313 PHE A N 1
ATOM 2346 C CA . PHE A 1 313 ? 4.406 18.344 -4.012 1 98.75 313 PHE A CA 1
ATOM 2347 C C . PHE A 1 313 ? 5.75 18.734 -4.602 1 98.75 313 PHE A C 1
ATOM 2349 O O . PHE A 1 313 ? 6.645 19.203 -3.883 1 98.75 313 PHE A O 1
ATOM 2356 N N . MET A 1 314 ? 5.891 18.562 -5.922 1 98.31 314 MET A N 1
ATOM 2357 C CA . MET A 1 314 ? 7.145 18.906 -6.59 1 98.31 314 MET A CA 1
ATOM 2358 C C . MET A 1 314 ? 7.438 20.391 -6.48 1 98.31 314 MET A C 1
ATOM 2360 O O . MET A 1 314 ? 8.594 20.797 -6.312 1 98.31 314 MET A O 1
ATOM 2364 N N . GLY A 1 315 ? 6.41 21.266 -6.598 1 98.31 315 GLY A N 1
ATOM 2365 C CA . GLY A 1 315 ? 6.578 22.688 -6.414 1 98.31 315 GLY A CA 1
ATOM 2366 C C . GLY A 1 315 ? 7.086 23.062 -5.031 1 98.31 315 GLY A C 1
ATOM 2367 O O . GLY A 1 315 ? 8.031 23.844 -4.898 1 98.31 315 GLY A O 1
ATOM 2368 N N . TRP A 1 316 ? 6.461 22.547 -4.008 1 98.44 316 TRP A N 1
ATOM 2369 C CA . TRP A 1 316 ? 6.852 22.812 -2.631 1 98.44 316 TRP A CA 1
ATOM 2370 C C . TRP A 1 316 ? 8.242 22.266 -2.34 1 98.44 316 TRP A C 1
ATOM 2372 O O . TRP A 1 316 ? 9.031 22.875 -1.621 1 98.44 316 TRP A O 1
ATOM 2382 N N . HIS A 1 317 ? 8.523 21.031 -2.871 1 97.31 317 HIS A N 1
ATOM 2383 C CA . HIS A 1 317 ? 9.859 20.453 -2.746 1 97.31 317 HIS A CA 1
ATOM 2384 C C . HIS A 1 317 ? 10.93 21.438 -3.223 1 97.31 317 HIS A C 1
ATOM 2386 O O . HIS A 1 317 ? 11.898 21.703 -2.506 1 97.31 317 HIS A O 1
ATOM 2392 N N . HIS A 1 318 ? 10.742 22 -4.375 1 95.94 318 HIS A N 1
ATOM 2393 C CA . HIS A 1 318 ? 11.719 22.906 -4.953 1 95.94 318 HIS A CA 1
ATOM 2394 C C . HIS A 1 318 ? 11.711 24.25 -4.23 1 95.94 318 HIS A C 1
ATOM 2396 O O . HIS A 1 318 ? 12.75 24.891 -4.098 1 95.94 318 HIS A O 1
ATOM 2402 N N . LEU A 1 319 ? 10.547 24.672 -3.756 1 97.44 319 LEU A N 1
ATOM 2403 C CA . LEU A 1 319 ? 10.453 25.922 -3.02 1 97.44 319 LEU A CA 1
ATOM 2404 C C . LEU A 1 319 ? 11.25 25.859 -1.721 1 97.44 319 LEU A C 1
ATOM 2406 O O . LEU A 1 319 ? 11.938 26.812 -1.353 1 97.44 319 LEU A O 1
ATOM 2410 N N . MET A 1 320 ? 11.125 24.734 -1.026 1 97.44 320 MET A N 1
ATOM 2411 C CA . MET A 1 320 ? 11.891 24.562 0.206 1 97.44 320 MET A CA 1
ATOM 2412 C C . MET A 1 320 ? 13.391 24.672 -0.06 1 97.44 320 MET A C 1
ATOM 2414 O O . MET A 1 320 ? 14.102 25.344 0.679 1 97.44 320 MET A O 1
ATOM 2418 N N . LEU A 1 321 ? 13.82 24.031 -1.136 1 95.5 321 LEU A N 1
ATOM 2419 C CA . LEU A 1 321 ? 15.234 24.078 -1.496 1 95.5 321 LEU A CA 1
ATOM 2420 C C . LEU A 1 321 ? 15.648 25.484 -1.898 1 95.5 321 LEU A C 1
ATOM 2422 O O . LEU A 1 321 ? 16.719 25.969 -1.501 1 95.5 321 LEU A O 1
ATOM 2426 N N . PHE A 1 322 ? 14.812 26.141 -2.635 1 96 322 PHE A N 1
ATOM 2427 C CA . PHE A 1 322 ? 15.078 27.5 -3.086 1 96 322 PHE A CA 1
ATOM 2428 C C . PHE A 1 322 ? 15.234 28.453 -1.901 1 96 322 PHE A C 1
ATOM 2430 O O . PHE A 1 322 ? 16.094 29.328 -1.911 1 96 322 PHE A O 1
ATOM 2437 N N . CYS A 1 323 ? 14.445 28.234 -0.865 1 97.5 323 CYS A N 1
ATOM 2438 C CA . CYS A 1 323 ? 14.461 29.078 0.32 1 97.5 323 CYS A CA 1
ATOM 2439 C C . CYS A 1 323 ? 15.492 28.594 1.328 1 97.5 323 CYS A C 1
ATOM 2441 O O . CYS A 1 323 ? 15.609 29.141 2.424 1 97.5 323 CYS A O 1
ATOM 2443 N N . LYS A 1 324 ? 16.172 27.547 1.007 1 97.25 324 LYS A N 1
ATOM 2444 C CA . LYS A 1 324 ? 17.219 26.953 1.841 1 97.25 324 LYS A CA 1
ATOM 2445 C C . LYS A 1 324 ? 16.656 26.484 3.18 1 97.25 324 LYS A C 1
ATOM 2447 O O . LYS A 1 324 ? 17.25 26.734 4.23 1 97.25 324 LYS A O 1
ATOM 2452 N N . ILE A 1 325 ? 15.469 25.953 3.131 1 97.81 325 ILE A N 1
ATOM 2453 C CA . ILE A 1 325 ? 14.844 25.297 4.27 1 97.81 325 ILE A CA 1
ATOM 2454 C C . ILE A 1 325 ? 15.07 23.781 4.18 1 97.81 325 ILE A C 1
ATOM 2456 O O . ILE A 1 325 ? 14.688 23.156 3.191 1 97.81 325 ILE A O 1
ATOM 2460 N N . ASP A 1 326 ? 15.734 23.203 5.188 1 97.69 326 ASP A N 1
ATOM 2461 C CA . ASP A 1 326 ? 16.109 21.797 5.18 1 97.69 326 ASP A CA 1
ATOM 2462 C C . ASP A 1 326 ? 15.023 20.938 5.824 1 97.69 326 ASP A C 1
ATOM 2464 O O . ASP A 1 326 ? 14.875 20.938 7.051 1 97.69 326 ASP A O 1
ATOM 2468 N N . ASP A 1 327 ? 14.297 20.266 5.008 1 97 327 ASP A N 1
ATOM 2469 C CA . ASP A 1 327 ? 13.289 19.266 5.371 1 97 327 ASP A CA 1
ATOM 2470 C C . ASP A 1 327 ? 13.68 17.891 4.859 1 97 327 ASP A C 1
ATOM 2472 O O . ASP A 1 327 ? 13.32 17.5 3.744 1 97 327 ASP A O 1
ATOM 2476 N N . PRO A 1 328 ? 14.383 17.109 5.707 1 94.81 328 PRO A N 1
ATOM 2477 C CA . PRO A 1 328 ? 14.992 15.859 5.254 1 94.81 328 PRO A CA 1
ATOM 2478 C C . PRO A 1 328 ? 13.984 14.898 4.625 1 94.81 328 PRO A C 1
ATOM 2480 O O . PRO A 1 328 ? 14.352 14.062 3.795 1 94.81 328 PRO A O 1
ATOM 2483 N N . LEU A 1 329 ? 12.711 14.969 4.957 1 95.5 329 LEU A N 1
ATOM 2484 C CA . LEU A 1 329 ? 11.742 13.969 4.527 1 95.5 329 LEU A CA 1
ATOM 2485 C C . LEU A 1 329 ? 10.703 14.578 3.596 1 95.5 329 LEU A C 1
ATOM 2487 O O . LEU A 1 329 ? 9.695 13.938 3.279 1 95.5 329 LEU A O 1
ATOM 2491 N N . ASP A 1 330 ? 10.828 15.859 3.242 1 97.62 330 ASP A N 1
ATOM 2492 C CA . ASP A 1 330 ? 9.836 16.562 2.438 1 97.62 330 ASP A CA 1
ATOM 2493 C C . ASP A 1 330 ? 8.469 16.562 3.119 1 97.62 330 ASP A C 1
ATOM 2495 O O . ASP A 1 330 ? 7.438 16.422 2.457 1 97.62 330 ASP A O 1
ATOM 2499 N N . ALA A 1 331 ? 8.469 16.641 4.426 1 98.06 331 ALA A N 1
ATOM 2500 C CA . ALA A 1 331 ? 7.219 16.625 5.191 1 98.06 331 ALA A CA 1
ATOM 2501 C C . ALA A 1 331 ? 6.352 17.828 4.832 1 98.06 331 ALA A C 1
ATOM 2503 O O . ALA A 1 331 ? 5.137 17.703 4.672 1 98.06 331 ALA A O 1
ATOM 2504 N N . VAL A 1 332 ? 6.98 18.969 4.684 1 98.69 332 VAL A N 1
ATOM 2505 C CA . VAL A 1 332 ? 6.246 20.188 4.332 1 98.69 332 VAL A CA 1
ATOM 2506 C C . VAL A 1 332 ? 5.609 20.016 2.955 1 98.69 332 VAL A C 1
ATOM 2508 O O . VAL A 1 332 ? 4.418 20.297 2.777 1 98.69 332 VAL A O 1
ATOM 2511 N N . ALA A 1 333 ? 6.371 19.578 2 1 98.75 333 ALA A N 1
ATOM 2512 C CA . ALA A 1 333 ? 5.883 19.438 0.632 1 98.75 333 ALA A CA 1
ATOM 2513 C C . ALA A 1 333 ? 4.738 18.422 0.563 1 98.75 333 ALA A C 1
ATOM 2515 O O . ALA A 1 333 ? 3.744 18.641 -0.133 1 98.75 333 ALA A O 1
ATOM 2516 N N . VAL A 1 334 ? 4.855 17.328 1.269 1 98.81 334 VAL A N 1
ATOM 2517 C CA . VAL A 1 334 ? 3.857 16.266 1.218 1 98.81 334 VAL A CA 1
ATOM 2518 C C . VAL A 1 334 ? 2.594 16.703 1.955 1 98.81 334 VAL A C 1
ATOM 2520 O O . VAL A 1 334 ? 1.491 16.625 1.41 1 98.81 334 VAL A O 1
ATOM 2523 N N . HIS A 1 335 ? 2.75 17.234 3.195 1 98.88 335 HIS A N 1
ATOM 2524 C CA . HIS A 1 335 ? 1.592 17.406 4.062 1 98.88 335 HIS A CA 1
ATOM 2525 C C . HIS A 1 335 ? 1.021 18.828 3.928 1 98.88 335 HIS A C 1
ATOM 2527 O O . HIS A 1 335 ? -0.194 19 3.807 1 98.88 335 HIS A O 1
ATOM 2533 N N . LEU A 1 336 ? 1.886 19.844 3.98 1 98.81 336 LEU A N 1
ATOM 2534 C CA . LEU A 1 336 ? 1.38 21.188 3.74 1 98.81 336 LEU A CA 1
ATOM 2535 C C . LEU A 1 336 ? 0.944 21.344 2.287 1 98.81 336 LEU A C 1
ATOM 2537 O O . LEU A 1 336 ? -0.154 21.844 2.016 1 98.81 336 LEU A O 1
ATOM 2541 N N . GLY A 1 337 ? 1.799 20.984 1.351 1 98.69 337 GLY A N 1
ATOM 2542 C CA . GLY A 1 337 ? 1.474 21.078 -0.064 1 98.69 337 GLY A CA 1
ATOM 2543 C C . GLY A 1 337 ? 0.275 20.234 -0.458 1 98.69 337 GLY A C 1
ATOM 2544 O O . GLY A 1 337 ? -0.678 20.75 -1.053 1 98.69 337 GLY A O 1
ATOM 2545 N N . GLY A 1 338 ? 0.317 18.922 -0.141 1 98.81 338 GLY A N 1
ATOM 2546 C CA . GLY A 1 338 ? -0.794 18.031 -0.434 1 98.81 338 GLY A CA 1
ATOM 2547 C C . GLY A 1 338 ? -2.072 18.406 0.288 1 98.81 338 GLY A C 1
ATOM 2548 O O . GLY A 1 338 ? -3.16 18.344 -0.289 1 98.81 338 GLY A O 1
ATOM 2549 N N . GLY A 1 339 ? -1.923 18.797 1.6 1 98.81 339 GLY A N 1
ATOM 2550 C CA . GLY A 1 339 ? -3.078 19.219 2.379 1 98.81 339 GLY A CA 1
ATOM 2551 C C . GLY A 1 339 ? -3.773 20.438 1.806 1 98.81 339 GLY A C 1
ATOM 2552 O O . GLY A 1 339 ? -5.004 20.484 1.724 1 98.81 339 GLY A O 1
ATOM 2553 N N . LEU A 1 340 ? -2.973 21.391 1.426 1 98.81 340 LEU A N 1
ATOM 2554 C CA . LEU A 1 340 ? -3.527 22.609 0.84 1 98.81 340 LEU A CA 1
ATOM 2555 C C . LEU A 1 340 ? -4.25 22.297 -0.467 1 98.81 340 LEU A C 1
ATOM 2557 O O . LEU A 1 340 ? -5.344 22.812 -0.713 1 98.81 340 LEU A O 1
ATOM 2561 N N . ALA A 1 341 ? -3.639 21.469 -1.305 1 98.75 341 ALA A N 1
ATOM 2562 C CA . ALA A 1 341 ? -4.293 21.047 -2.543 1 98.75 341 ALA A CA 1
ATOM 2563 C C . ALA A 1 341 ? -5.648 20.406 -2.258 1 98.75 341 ALA A C 1
ATOM 2565 O O . ALA A 1 341 ? -6.645 20.734 -2.906 1 98.75 341 ALA A O 1
ATOM 2566 N N . GLY A 1 342 ? -5.711 19.516 -1.276 1 98.75 342 GLY A N 1
ATOM 2567 C CA . GLY A 1 342 ? -6.957 18.844 -0.941 1 98.75 342 GLY A CA 1
ATOM 2568 C C . GLY A 1 342 ? -8.047 19.797 -0.474 1 98.75 342 GLY A C 1
ATOM 2569 O O . GLY A 1 342 ? -9.172 19.75 -0.973 1 98.75 342 GLY A O 1
ATOM 2570 N N . VAL A 1 343 ? -7.703 20.719 0.44 1 98.5 343 VAL A N 1
ATOM 2571 C CA . VAL A 1 343 ? -8.664 21.625 1.046 1 98.5 343 VAL A CA 1
ATOM 2572 C C . VAL A 1 343 ? -9.211 22.578 -0.015 1 98.5 343 VAL A C 1
ATOM 2574 O O . VAL A 1 343 ? -10.398 22.922 -0.004 1 98.5 343 VAL A O 1
ATOM 2577 N N . LEU A 1 344 ? -8.383 22.969 -0.936 1 98.25 344 LEU A N 1
ATOM 2578 C CA . LEU A 1 344 ? -8.805 23.953 -1.928 1 98.25 344 LEU A CA 1
ATOM 2579 C C . LEU A 1 344 ? -9.57 23.281 -3.064 1 98.25 344 LEU A C 1
ATOM 2581 O O . LEU A 1 344 ? -10.469 23.891 -3.652 1 98.25 344 LEU A O 1
ATOM 2585 N N . LEU A 1 345 ? -9.281 22.062 -3.381 1 98.25 345 LEU A N 1
ATOM 2586 C CA . LEU A 1 345 ? -9.867 21.438 -4.559 1 98.25 345 LEU A CA 1
ATOM 2587 C C . LEU A 1 345 ? -11.141 20.672 -4.191 1 98.25 345 LEU A C 1
ATOM 2589 O O . LEU A 1 345 ? -12.016 20.484 -5.039 1 98.25 345 LEU A O 1
ATOM 2593 N N . ALA A 1 346 ? -11.328 20.328 -2.951 1 96.62 346 ALA A N 1
ATOM 2594 C CA . ALA A 1 346 ? -12.508 19.562 -2.547 1 96.62 346 ALA A CA 1
ATOM 2595 C C . ALA A 1 346 ? -13.789 20.328 -2.881 1 96.62 346 ALA A C 1
ATOM 2597 O O . ALA A 1 346 ? -14.672 19.797 -3.564 1 96.62 346 ALA A O 1
ATOM 2598 N N . PRO A 1 347 ? -13.906 21.625 -2.57 1 94.62 347 PRO A N 1
ATOM 2599 C CA . PRO A 1 347 ? -15.156 22.344 -2.844 1 94.62 347 PRO A CA 1
ATOM 2600 C C . PRO A 1 347 ? -15.375 22.594 -4.332 1 94.62 347 PRO A C 1
ATOM 2602 O O . PRO A 1 347 ? -16.422 23.125 -4.727 1 94.62 347 PRO A O 1
ATOM 2605 N N . ILE A 1 348 ? -14.43 22.266 -5.109 1 95.44 348 ILE A N 1
ATOM 2606 C CA . ILE A 1 348 ? -14.594 22.391 -6.555 1 95.44 348 ILE A CA 1
ATOM 2607 C C . ILE A 1 348 ? -15.188 21.094 -7.121 1 95.44 348 ILE A C 1
ATOM 2609 O O . ILE A 1 348 ? -16.016 21.141 -8.031 1 95.44 348 ILE A O 1
ATOM 2613 N N . PHE A 1 349 ? -14.906 19.922 -6.504 1 95.81 349 PHE A N 1
ATOM 2614 C CA . PHE A 1 349 ? -15.172 18.672 -7.203 1 95.81 349 PHE A CA 1
ATOM 2615 C C . PHE A 1 349 ? -16.203 17.828 -6.445 1 95.81 349 PHE A C 1
ATOM 2617 O O . PHE A 1 349 ? -16.703 16.844 -6.965 1 95.81 349 PHE A O 1
ATOM 2624 N N . VAL A 1 350 ? -16.547 18.156 -5.238 1 94.31 350 VAL A N 1
ATOM 2625 C CA . VAL A 1 350 ? -17.484 17.344 -4.473 1 94.31 350 VAL A CA 1
ATOM 2626 C C . VAL A 1 350 ? -18.844 17.344 -5.168 1 94.31 350 VAL A C 1
ATOM 2628 O O . VAL A 1 350 ? -19.25 18.344 -5.77 1 94.31 350 VAL A O 1
ATOM 2631 N N . MET A 1 351 ? -19.562 16.25 -5.105 1 91.19 351 MET A N 1
ATOM 2632 C CA . MET A 1 351 ? -20.859 16.078 -5.762 1 91.19 351 MET A CA 1
ATOM 2633 C C . MET A 1 351 ? -21.969 16.719 -4.941 1 91.19 351 MET A C 1
ATOM 2635 O O . MET A 1 351 ? -22.766 17.516 -5.465 1 91.19 351 MET A O 1
ATOM 2639 N N . LYS A 1 352 ? -22.062 16.344 -3.691 1 86.19 352 LYS A N 1
ATOM 2640 C CA . LYS A 1 352 ? -23.109 16.875 -2.82 1 86.19 352 LYS A CA 1
ATOM 2641 C C . LYS A 1 352 ? -22.641 18.156 -2.139 1 86.19 352 LYS A C 1
ATOM 2643 O O . LYS A 1 352 ? -23.312 19.203 -2.25 1 86.19 352 LYS A O 1
ATOM 2648 N N . GLY A 1 353 ? -21.438 17.938 -1.742 1 74.81 353 GLY A N 1
ATOM 2649 C CA . GLY A 1 353 ? -20.922 19.062 -0.972 1 74.81 353 GLY A CA 1
ATOM 2650 C C . GLY A 1 353 ? -21.75 19.344 0.272 1 74.81 353 GLY A C 1
ATOM 2651 O O . GLY A 1 353 ? -22 18.453 1.079 1 74.81 353 GLY A O 1
ATOM 2652 N N . LEU A 1 354 ? -22.219 20.578 0.369 1 70.94 354 LEU A N 1
ATOM 2653 C CA . LEU A 1 354 ? -23.016 20.984 1.524 1 70.94 354 LEU A CA 1
ATOM 2654 C C . LEU A 1 354 ? -24.5 20.922 1.213 1 70.94 354 LEU A C 1
ATOM 2656 O O . LEU A 1 354 ? -24.891 20.891 0.044 1 70.94 354 LEU A O 1
ATOM 2660 N N . THR A 1 355 ? -25.172 20.672 2.23 1 71.94 355 THR A N 1
ATOM 2661 C CA . THR A 1 355 ? -26.625 20.688 2.102 1 71.94 355 THR A CA 1
ATOM 2662 C C . THR A 1 355 ? -27.219 21.984 2.633 1 71.94 355 THR A C 1
ATOM 2664 O O . THR A 1 355 ? -26.953 22.375 3.773 1 71.94 355 THR A O 1
ATOM 2667 N N . SER A 1 356 ? -27.953 22.703 1.716 1 67.75 356 SER A N 1
ATOM 2668 C CA . SER A 1 356 ? -28.625 23.938 2.139 1 67.75 356 SER A CA 1
ATOM 2669 C C . SER A 1 356 ? -29.672 23.641 3.205 1 67.75 356 SER A C 1
ATOM 2671 O O . SER A 1 356 ? -30.562 22.812 2.996 1 67.75 356 SER A O 1
ATOM 2673 N N . PRO A 1 357 ? -29.469 24.156 4.352 1 66.56 357 PRO A N 1
ATOM 2674 C CA . PRO A 1 357 ? -30.5 23.891 5.367 1 66.56 357 PRO A CA 1
ATOM 2675 C C . PRO A 1 357 ? -31.875 24.391 4.953 1 66.56 357 PRO A C 1
ATOM 2677 O O . PRO A 1 357 ? -32.906 23.859 5.391 1 66.56 357 PRO A O 1
ATOM 2680 N N . GLU A 1 358 ? -31.875 25.484 4.117 1 65.81 358 GLU A N 1
ATOM 2681 C CA . GLU A 1 358 ? -33.125 26.094 3.688 1 65.81 358 GLU A CA 1
ATOM 2682 C C . GLU A 1 358 ? -33.875 25.188 2.713 1 65.81 358 GLU A C 1
ATOM 2684 O O . GLU A 1 358 ? -35.094 24.969 2.861 1 65.81 358 GLU A O 1
ATOM 2689 N N . THR A 1 359 ? -33.125 24.688 1.765 1 69.5 359 THR A N 1
ATOM 2690 C CA . THR A 1 359 ? -33.781 23.969 0.684 1 69.5 359 THR A CA 1
ATOM 2691 C C . THR A 1 359 ? -33.594 22.469 0.835 1 69.5 359 THR A C 1
ATOM 2693 O O . THR A 1 359 ? -34.281 21.672 0.174 1 69.5 359 THR A O 1
ATOM 2696 N N . GLN A 1 360 ? -32.625 22.109 1.683 1 72.81 360 GLN A N 1
ATOM 2697 C CA . GLN A 1 360 ? -32.25 20.719 1.904 1 72.81 360 GLN A CA 1
ATOM 2698 C C . GLN A 1 360 ? -31.672 20.094 0.638 1 72.81 360 GLN A C 1
ATOM 2700 O O . GLN A 1 360 ? -31.797 18.891 0.422 1 72.81 360 GLN A O 1
ATOM 2705 N N . GLN A 1 361 ? -31.25 21.062 -0.2 1 75.81 361 GLN A N 1
ATOM 2706 C CA . GLN A 1 361 ? -30.641 20.594 -1.437 1 75.81 361 GLN A CA 1
ATOM 2707 C C . GLN A 1 361 ? -29.109 20.625 -1.348 1 75.81 361 GLN A C 1
ATOM 2709 O O . GLN A 1 361 ? -28.547 21.484 -0.654 1 75.81 361 GLN A O 1
ATOM 2714 N N . HIS A 1 362 ? -28.5 19.734 -2.051 1 80.69 362 HIS A N 1
ATOM 2715 C CA . HIS A 1 362 ? -27.047 19.703 -2.133 1 80.69 362 HIS A CA 1
ATOM 2716 C C . HIS A 1 362 ? -26.5 20.844 -2.979 1 80.69 362 HIS A C 1
ATOM 2718 O O . HIS A 1 362 ? -27.047 21.141 -4.047 1 80.69 362 HIS A O 1
ATOM 2724 N N . VAL A 1 363 ? -25.656 21.609 -2.541 1 75.69 363 VAL A N 1
ATOM 2725 C CA . VAL A 1 363 ? -25.031 22.734 -3.238 1 75.69 363 VAL A CA 1
ATOM 2726 C C . VAL A 1 363 ? -24.031 22.219 -4.27 1 75.69 363 VAL A C 1
ATOM 2728 O O . VAL A 1 363 ? -23.969 22.734 -5.391 1 75.69 363 VAL A O 1
ATOM 2731 N N . GLY A 1 364 ? -23.328 21.141 -3.904 1 83.31 364 GLY A N 1
ATOM 2732 C CA . GLY A 1 364 ? -22.297 20.594 -4.781 1 83.31 364 GLY A CA 1
ATOM 2733 C C . GLY A 1 364 ? -21.062 21.484 -4.867 1 83.31 364 GLY A C 1
ATOM 2734 O O . GLY A 1 364 ? -21.031 22.578 -4.305 1 83.31 364 GLY A O 1
ATOM 2735 N N . GLY A 1 365 ? -20.016 21.031 -5.574 1 89.56 365 GLY A N 1
ATOM 2736 C CA . GLY A 1 365 ? -18.828 21.812 -5.867 1 89.56 365 GLY A CA 1
ATOM 2737 C C . GLY A 1 365 ? -19.016 22.734 -7.059 1 89.56 365 GLY A C 1
ATOM 2738 O O . GLY A 1 365 ? -20.047 22.734 -7.711 1 89.56 365 GLY A O 1
ATOM 2739 N N . ILE A 1 366 ? -18.031 23.5 -7.332 1 90.62 366 ILE A N 1
ATOM 2740 C CA . ILE A 1 366 ? -18.078 24.531 -8.367 1 90.62 366 ILE A CA 1
ATOM 2741 C C . ILE A 1 366 ? -18.375 23.891 -9.719 1 90.62 366 ILE A C 1
ATOM 2743 O O . ILE A 1 366 ? -19.125 24.453 -10.523 1 90.62 366 ILE A O 1
ATOM 2747 N N . ILE A 1 367 ? -17.906 22.703 -9.984 1 90.12 367 ILE A N 1
ATOM 2748 C CA . ILE A 1 367 ? -18.062 22.031 -11.273 1 90.12 367 ILE A CA 1
ATOM 2749 C C . ILE A 1 367 ? -19.531 21.609 -11.453 1 90.12 367 ILE A C 1
ATOM 2751 O O . ILE A 1 367 ? -20.047 21.656 -12.562 1 90.12 367 ILE A O 1
ATOM 2755 N N . TYR A 1 368 ? -20.203 21.297 -10.383 1 83 368 TYR A N 1
ATOM 2756 C CA . TYR A 1 368 ? -21.547 20.75 -10.477 1 83 368 TYR A CA 1
ATOM 2757 C C . TYR A 1 368 ? -22.594 21.797 -10.117 1 83 368 TYR A C 1
ATOM 2759 O O . TYR A 1 368 ? -23.703 21.781 -10.672 1 83 368 TYR A O 1
ATOM 2767 N N . GLY A 1 369 ? -22.391 22.609 -9.094 1 71.5 369 GLY A N 1
ATOM 2768 C CA . GLY A 1 369 ? -23.375 23.531 -8.57 1 71.5 369 GLY A CA 1
ATOM 2769 C C . GLY A 1 369 ? -23.344 24.891 -9.25 1 71.5 369 GLY A C 1
ATOM 2770 O O . GLY A 1 369 ? -24.266 25.688 -9.094 1 71.5 369 GLY A O 1
ATOM 2771 N N . GLY A 1 370 ? -22.453 25.078 -10.133 1 65.12 370 GLY A N 1
ATOM 2772 C CA . GLY A 1 370 ? -22.234 26.297 -10.914 1 65.12 370 GLY A CA 1
ATOM 2773 C C . GLY A 1 370 ? -22.969 27.5 -10.367 1 65.12 370 GLY A C 1
ATOM 2774 O O . GLY A 1 370 ? -23.531 28.297 -11.125 1 65.12 370 GLY A O 1
ATOM 2775 N N . ASN A 1 371 ? -23.203 27.578 -8.992 1 76.5 371 ASN A N 1
ATOM 2776 C CA . ASN A 1 371 ? -23.906 28.734 -8.43 1 76.5 371 ASN A CA 1
ATOM 2777 C C . ASN A 1 371 ? -23.062 29.438 -7.375 1 76.5 371 ASN A C 1
ATOM 2779 O O . ASN A 1 371 ? -21.953 29 -7.059 1 76.5 371 ASN A O 1
ATOM 2783 N N . TYR A 1 372 ? -23.547 30.547 -6.949 1 80.62 372 TYR A N 1
ATOM 2784 C CA . TYR A 1 372 ? -22.859 31.453 -6.039 1 80.62 372 TYR A CA 1
ATOM 2785 C C . TYR A 1 372 ? -22.531 30.75 -4.723 1 80.62 372 TYR A C 1
ATOM 2787 O O . TYR A 1 372 ? -21.469 31 -4.137 1 80.62 372 TYR A O 1
ATOM 2795 N N . LEU A 1 373 ? -23.281 29.797 -4.391 1 80.31 373 LEU A N 1
ATOM 2796 C CA . LEU A 1 373 ? -23.094 29.094 -3.131 1 80.31 373 LEU A CA 1
ATOM 2797 C C . LEU A 1 373 ? -21.875 28.172 -3.201 1 80.31 373 LEU A C 1
ATOM 2799 O O . LEU A 1 373 ? -21.156 28.016 -2.213 1 80.31 373 LEU A O 1
ATOM 2803 N N . ALA A 1 374 ? -21.719 27.641 -4.32 1 84.44 374 ALA A N 1
ATOM 2804 C CA . ALA A 1 374 ? -20.547 26.797 -4.516 1 84.44 374 ALA A CA 1
ATOM 2805 C C . ALA A 1 374 ? -19.25 27.594 -4.371 1 84.44 374 ALA A C 1
ATOM 2807 O O . ALA A 1 374 ? -18.281 27.125 -3.785 1 84.44 374 ALA A O 1
ATOM 2808 N N . PHE A 1 375 ? -19.266 28.797 -4.824 1 88.38 375 PHE A N 1
ATOM 2809 C CA . PHE A 1 375 ? -18.094 29.656 -4.711 1 88.38 375 PHE A CA 1
ATOM 2810 C C . PHE A 1 375 ? -17.891 30.109 -3.27 1 88.38 375 PHE A C 1
ATOM 2812 O O . PHE A 1 375 ? -16.766 30.266 -2.814 1 88.38 375 PHE A O 1
ATOM 2819 N N . GLN A 1 376 ? -18.953 30.359 -2.588 1 86.62 376 GLN A N 1
ATOM 2820 C CA . GLN A 1 376 ? -18.844 30.703 -1.175 1 86.62 376 GLN A CA 1
ATOM 2821 C C . GLN A 1 376 ? -18.266 29.547 -0.367 1 86.62 376 GLN A C 1
ATOM 2823 O O . GLN A 1 376 ? -17.5 29.766 0.582 1 86.62 376 GLN A O 1
ATOM 2828 N N . SER A 1 377 ? -18.719 28.344 -0.765 1 87.44 377 SER A N 1
ATOM 2829 C CA . SER A 1 377 ? -18.141 27.172 -0.108 1 87.44 377 SER A CA 1
ATOM 2830 C C . SER A 1 377 ? -16.625 27.125 -0.304 1 87.44 377 SER A C 1
ATOM 2832 O O . SER A 1 377 ? -15.891 26.766 0.616 1 87.44 377 SER A O 1
ATOM 2834 N N . PHE A 1 378 ? -16.219 27.391 -1.472 1 92.69 378 PHE A N 1
ATOM 2835 C CA . PHE A 1 378 ? -14.781 27.469 -1.738 1 92.69 378 PHE A CA 1
ATOM 2836 C C . PHE A 1 378 ? -14.125 28.516 -0.841 1 92.69 378 PHE A C 1
ATOM 2838 O O . PHE A 1 378 ? -13.055 28.266 -0.284 1 92.69 378 PHE A O 1
ATOM 2845 N N . GLY A 1 379 ? -14.719 29.719 -0.719 1 92.75 379 GLY A N 1
ATOM 2846 C CA . GLY A 1 379 ? -14.219 30.766 0.16 1 92.75 379 GLY A CA 1
ATOM 2847 C C . GLY A 1 379 ? -14.102 30.312 1.606 1 92.75 379 GLY A C 1
ATOM 2848 O O . GLY A 1 379 ? -13.148 30.688 2.301 1 92.75 379 GLY A O 1
ATOM 2849 N N . TRP A 1 380 ? -15.102 29.578 2.041 1 92.25 380 TRP A N 1
ATOM 2850 C CA . TRP A 1 380 ? -15.086 29.078 3.412 1 92.25 380 TRP A CA 1
ATOM 2851 C C . TRP A 1 380 ? -13.922 28.125 3.633 1 92.25 380 TRP A C 1
ATOM 2853 O O . TRP A 1 380 ? -13.242 28.188 4.664 1 92.25 380 TRP A O 1
ATOM 2863 N N . ASN A 1 381 ? -13.703 27.219 2.66 1 95.88 381 ASN A N 1
ATOM 2864 C CA . ASN A 1 381 ? -12.539 26.344 2.754 1 95.88 381 ASN A CA 1
ATOM 2865 C C . ASN A 1 381 ? -11.234 27.141 2.717 1 95.88 381 ASN A C 1
ATOM 2867 O O . ASN A 1 381 ? -10.281 26.812 3.428 1 95.88 381 ASN A O 1
ATOM 2871 N N . LEU A 1 382 ? -11.148 28.109 1.905 1 97.19 382 LEU A N 1
ATOM 2872 C CA . LEU A 1 382 ? -9.977 28.969 1.875 1 97.19 382 LEU A CA 1
ATOM 2873 C C . LEU A 1 382 ? -9.75 29.641 3.23 1 97.19 382 LEU A C 1
ATOM 2875 O O . LEU A 1 382 ? -8.625 29.672 3.729 1 97.19 382 LEU A O 1
ATOM 2879 N N . LEU A 1 383 ? -10.789 30.188 3.789 1 96 383 LEU A N 1
ATOM 2880 C CA . LEU A 1 383 ? -10.703 30.797 5.109 1 96 383 LEU A CA 1
ATOM 2881 C C . LEU A 1 383 ? -10.227 29.781 6.148 1 96 383 LEU A C 1
ATOM 2883 O O . LEU A 1 383 ? -9.406 30.109 7.008 1 96 383 LEU A O 1
ATOM 2887 N N . GLY A 1 384 ? -10.852 28.594 6.082 1 97.62 384 GLY A N 1
ATOM 2888 C CA . GLY A 1 384 ? -10.406 27.547 6.988 1 97.62 384 GLY A CA 1
ATOM 2889 C C . GLY A 1 384 ? -8.93 27.234 6.863 1 97.62 384 GLY A C 1
ATOM 2890 O O . GLY A 1 384 ? -8.234 27.094 7.867 1 97.62 384 GLY A O 1
ATOM 2891 N N . ALA A 1 385 ? -8.477 27.125 5.633 1 98.62 385 ALA A N 1
ATOM 2892 C CA . ALA A 1 385 ? -7.059 26.859 5.402 1 98.62 385 ALA A CA 1
ATOM 2893 C C . ALA A 1 385 ? -6.195 27.953 6.023 1 98.62 385 ALA A C 1
ATOM 2895 O O . ALA A 1 385 ? -5.215 27.656 6.715 1 98.62 385 ALA A O 1
ATOM 2896 N N . VAL A 1 386 ? -6.531 29.188 5.832 1 98.69 386 VAL A N 1
ATOM 2897 C CA . VAL A 1 386 ? -5.781 30.328 6.363 1 98.69 386 VAL A CA 1
ATOM 2898 C C . VAL A 1 386 ? -5.805 30.297 7.891 1 98.69 386 VAL A C 1
ATOM 2900 O O . VAL A 1 386 ? -4.781 30.531 8.539 1 98.69 386 VAL A O 1
ATOM 2903 N N . ALA A 1 387 ? -6.93 30.016 8.438 1 98.5 387 ALA A N 1
ATOM 2904 C CA . ALA A 1 387 ? -7.074 29.984 9.891 1 98.5 387 ALA A CA 1
ATOM 2905 C C . ALA A 1 387 ? -6.234 28.859 10.5 1 98.5 387 ALA A C 1
ATOM 2907 O O . ALA A 1 387 ? -5.559 29.062 11.516 1 98.5 387 ALA A O 1
ATOM 2908 N N . ILE A 1 388 ? -6.324 27.672 9.914 1 98.81 388 ILE A N 1
ATOM 2909 C CA . ILE A 1 388 ? -5.582 26.516 10.414 1 98.81 388 ILE A CA 1
ATOM 2910 C C . ILE A 1 388 ? -4.082 26.797 10.336 1 98.81 388 ILE A C 1
ATOM 2912 O O . ILE A 1 388 ? -3.355 26.594 11.305 1 98.81 388 ILE A O 1
ATOM 2916 N N . ILE A 1 389 ? -3.635 27.281 9.156 1 98.88 389 ILE A N 1
ATOM 2917 C CA . ILE A 1 389 ? -2.223 27.594 8.969 1 98.88 389 ILE A CA 1
ATOM 2918 C C . ILE A 1 389 ? -1.807 28.703 9.945 1 98.88 389 ILE A C 1
ATOM 2920 O O . ILE A 1 389 ? -0.787 28.578 10.625 1 98.88 389 ILE A O 1
ATOM 2924 N N . GLY A 1 390 ? -2.611 29.75 10.039 1 98.88 390 GLY A N 1
ATOM 2925 C CA . GLY A 1 390 ? -2.301 30.844 10.93 1 98.88 390 GLY A CA 1
ATOM 2926 C C . GLY A 1 390 ? -2.191 30.438 12.383 1 98.88 390 GLY A C 1
ATOM 2927 O O . GLY A 1 390 ? -1.236 30.812 13.07 1 98.88 390 GLY A O 1
ATOM 2928 N N . TRP A 1 391 ? -3.158 29.703 12.867 1 98.69 391 TRP A N 1
ATOM 2929 C CA . TRP A 1 391 ? -3.176 29.203 14.234 1 98.69 391 TRP A CA 1
ATOM 2930 C C . TRP A 1 391 ? -1.936 28.359 14.523 1 98.69 391 TRP A C 1
ATOM 2932 O O . TRP A 1 391 ? -1.244 28.578 15.516 1 98.69 391 TRP A O 1
ATOM 2942 N N . THR A 1 392 ? -1.627 27.422 13.633 1 98.81 392 THR A N 1
ATOM 2943 C CA . THR A 1 392 ? -0.529 26.484 13.844 1 98.81 392 THR A CA 1
ATOM 2944 C C . THR A 1 392 ? 0.816 27.203 13.766 1 98.81 392 THR A C 1
ATOM 2946 O O . THR A 1 392 ? 1.708 26.938 14.578 1 98.81 392 THR A O 1
ATOM 2949 N N . VAL A 1 393 ? 0.948 28.125 12.773 1 98.75 393 VAL A N 1
ATOM 2950 C CA . VAL A 1 393 ? 2.189 28.875 12.617 1 98.75 393 VAL A CA 1
ATOM 2951 C C . VAL A 1 393 ? 2.42 29.75 13.852 1 98.75 393 VAL A C 1
ATOM 2953 O O . VAL A 1 393 ? 3.527 29.797 14.391 1 98.75 393 VAL A O 1
ATOM 2956 N N . ALA A 1 394 ? 1.416 30.406 14.336 1 98.62 394 ALA A N 1
ATOM 2957 C CA . ALA A 1 394 ? 1.547 31.312 15.484 1 98.62 394 ALA A CA 1
ATOM 2958 C C . ALA A 1 394 ? 1.992 30.547 16.734 1 98.62 394 ALA A C 1
ATOM 2960 O O . ALA A 1 394 ? 2.975 30.922 17.375 1 98.62 394 ALA A O 1
ATOM 2961 N N . ILE A 1 395 ? 1.305 29.5 17.031 1 98.12 395 ILE A N 1
ATOM 2962 C CA . ILE A 1 395 ? 1.585 28.781 18.266 1 98.12 395 ILE A CA 1
ATOM 2963 C C . ILE A 1 395 ? 2.914 28.031 18.141 1 98.12 395 ILE A C 1
ATOM 2965 O O . ILE A 1 395 ? 3.688 27.969 19.094 1 98.12 395 ILE A O 1
ATOM 2969 N N . SER A 1 396 ? 3.197 27.422 16.969 1 98.19 396 SER A N 1
ATOM 2970 C CA . SER A 1 396 ? 4.457 26.719 16.766 1 98.19 396 SER A CA 1
ATOM 2971 C C . SER A 1 396 ? 5.645 27.672 16.797 1 98.19 396 SER A C 1
ATOM 2973 O O . SER A 1 396 ? 6.73 27.312 17.266 1 98.19 396 SER A O 1
ATOM 2975 N N . THR A 1 397 ? 5.441 28.891 16.266 1 98.5 397 THR A N 1
ATOM 2976 C CA . THR A 1 397 ? 6.496 29.891 16.344 1 98.5 397 THR A CA 1
ATOM 2977 C C . THR A 1 397 ? 6.82 30.234 17.797 1 98.5 397 THR A C 1
ATOM 2979 O O . THR A 1 397 ? 7.992 30.344 18.172 1 98.5 397 THR A O 1
ATOM 2982 N N . LEU A 1 398 ? 5.832 30.375 18.578 1 98.25 398 LEU A N 1
ATOM 2983 C CA . LEU A 1 398 ? 6.039 30.625 20 1 98.25 398 LEU A CA 1
ATOM 2984 C C . LEU A 1 398 ? 6.742 29.438 20.656 1 98.25 398 LEU A C 1
ATOM 2986 O O . LEU A 1 398 ? 7.66 29.625 21.453 1 98.25 398 LEU A O 1
ATOM 2990 N N . LEU A 1 399 ? 6.301 28.234 20.328 1 97.62 399 LEU A N 1
ATOM 2991 C CA . LEU A 1 399 ? 6.848 27.031 20.938 1 97.62 399 LEU A CA 1
ATOM 2992 C C . LEU A 1 399 ? 8.305 26.828 20.531 1 97.62 399 LEU A C 1
ATOM 2994 O O . LEU A 1 399 ? 9.188 26.812 21.391 1 97.62 399 LEU A O 1
ATOM 2998 N N . PHE A 1 400 ? 8.594 26.703 19.25 1 98.06 400 PHE A N 1
ATOM 2999 C CA . PHE A 1 400 ? 9.953 26.438 18.781 1 98.06 400 PHE A CA 1
ATOM 3000 C C . PHE A 1 400 ? 10.836 27.672 18.984 1 98.06 400 PHE A C 1
ATOM 3002 O O . PHE A 1 400 ? 12.031 27.547 19.234 1 98.06 400 PHE A O 1
ATOM 3009 N N . GLY A 1 401 ? 10.227 28.891 18.859 1 97.75 401 GLY A N 1
ATOM 3010 C CA . GLY A 1 401 ? 10.977 30.109 19.156 1 97.75 401 GLY A CA 1
ATOM 3011 C C . GLY A 1 401 ? 11.453 30.188 20.578 1 97.75 401 GLY A C 1
ATOM 3012 O O . GLY A 1 401 ? 12.602 30.562 20.844 1 97.75 401 GLY A O 1
ATOM 3013 N N . SER A 1 402 ? 10.609 29.875 21.484 1 97.38 402 SER A N 1
ATOM 3014 C CA . SER A 1 402 ? 11 29.875 22.891 1 97.38 402 SER A CA 1
ATOM 3015 C C . SER A 1 402 ? 12.086 28.844 23.172 1 97.38 402 SER A C 1
ATOM 3017 O O . SER A 1 402 ? 13.016 29.109 23.938 1 97.38 402 SER A O 1
ATOM 3019 N N . MET A 1 403 ? 11.977 27.703 22.578 1 96.88 403 MET A N 1
ATOM 3020 C CA . MET A 1 403 ? 12.977 26.656 22.766 1 96.88 403 MET A CA 1
ATOM 3021 C C . MET A 1 403 ? 14.312 27.062 22.156 1 96.88 403 MET A C 1
ATOM 3023 O O . MET A 1 403 ? 15.375 26.734 22.688 1 96.88 403 MET A O 1
ATOM 3027 N N . LYS A 1 404 ? 14.25 27.75 21.062 1 97.25 404 LYS A N 1
ATOM 3028 C CA . LYS A 1 404 ? 15.461 28.281 20.438 1 97.25 404 LYS A CA 1
ATOM 3029 C C . LYS A 1 404 ? 16.141 29.297 21.344 1 97.25 404 LYS A C 1
ATOM 3031 O O . LYS A 1 404 ? 17.359 29.266 21.516 1 97.25 404 LYS A O 1
ATOM 3036 N N . LEU A 1 405 ? 15.383 30.188 21.922 1 97.06 405 LEU A N 1
ATOM 3037 C CA . LEU A 1 405 ? 15.898 31.219 22.812 1 97.06 405 LEU A CA 1
ATOM 3038 C C . LEU A 1 405 ? 16.516 30.594 24.062 1 97.06 405 LEU A C 1
ATOM 3040 O O . LEU A 1 405 ? 17.5 31.109 24.594 1 97.06 405 LEU A O 1
ATOM 3044 N N . LEU A 1 406 ? 15.977 29.469 24.469 1 96.44 406 LEU A N 1
ATOM 3045 C CA . LEU A 1 406 ? 16.453 28.781 25.656 1 96.44 406 LEU A CA 1
ATOM 3046 C C . LEU A 1 406 ? 17.641 27.891 25.328 1 96.44 406 LEU A C 1
ATOM 3048 O O . LEU A 1 406 ? 18.266 27.328 26.234 1 96.44 406 LEU A O 1
ATOM 3052 N N . GLY A 1 407 ? 17.922 27.688 24.109 1 95.31 407 GLY A N 1
ATOM 3053 C CA . GLY A 1 407 ? 19.078 26.922 23.688 1 95.31 407 GLY A CA 1
ATOM 3054 C C . GLY A 1 407 ? 18.844 25.422 23.75 1 95.31 407 GLY A C 1
ATOM 3055 O O . GLY A 1 407 ? 19.797 24.641 23.891 1 95.31 407 GLY A O 1
ATOM 3056 N N . VAL A 1 408 ? 17.531 24.984 23.625 1 95.88 408 VAL A N 1
ATOM 3057 C CA . VAL A 1 408 ? 17.25 23.578 23.812 1 95.88 408 VAL A CA 1
ATOM 3058 C C . VAL A 1 408 ? 16.594 23 22.562 1 95.88 408 VAL A C 1
ATOM 3060 O O . VAL A 1 408 ? 16.141 21.859 22.547 1 95.88 408 VAL A O 1
ATOM 3063 N N . LEU A 1 409 ? 16.562 23.812 21.516 1 97.69 409 LEU A N 1
ATOM 3064 C CA . LEU A 1 409 ? 15.898 23.391 20.297 1 97.69 409 LEU A CA 1
ATOM 3065 C C . LEU A 1 409 ? 16.781 22.438 19.5 1 97.69 409 LEU A C 1
ATOM 3067 O O . LEU A 1 409 ? 16.344 21.359 19.094 1 97.69 409 LEU A O 1
ATOM 3071 N N . ARG A 1 410 ? 18.078 22.812 19.312 1 97.81 410 ARG A N 1
ATOM 3072 C CA . ARG A 1 410 ? 19.031 22.109 18.469 1 97.81 410 ARG A CA 1
ATOM 3073 C C . ARG A 1 410 ? 20.188 21.562 19.281 1 97.81 410 ARG A C 1
ATOM 3075 O O . ARG A 1 410 ? 20.594 22.172 20.281 1 97.81 410 ARG A O 1
ATOM 3082 N N . VAL A 1 411 ? 20.672 20.469 18.891 1 97.19 411 VAL A N 1
ATOM 3083 C CA . VAL A 1 411 ? 21.844 19.891 19.547 1 97.19 411 VAL A CA 1
ATOM 3084 C C . VAL A 1 411 ? 23.094 20.688 19.188 1 97.19 411 VAL A C 1
ATOM 3086 O O . VAL A 1 411 ? 23.062 21.5 18.25 1 97.19 411 VAL A O 1
ATOM 3089 N N . SER A 1 412 ? 24.172 20.391 19.922 1 96.38 412 SER A N 1
ATOM 3090 C CA . SER A 1 412 ? 25.438 21.062 19.609 1 96.38 412 SER A CA 1
ATOM 3091 C C . SER A 1 412 ? 25.969 20.594 18.25 1 96.38 412 SER A C 1
ATOM 3093 O O . SER A 1 412 ? 25.609 19.516 17.766 1 96.38 412 SER A O 1
ATOM 3095 N N . GLU A 1 413 ? 26.797 21.438 17.672 1 95.62 413 GLU A N 1
ATOM 3096 C CA . GLU A 1 413 ? 27.422 21.078 16.406 1 95.62 413 GLU A CA 1
ATOM 3097 C C . GLU A 1 413 ? 28.172 19.766 16.516 1 95.62 413 GLU A C 1
ATOM 3099 O O . GLU A 1 413 ? 28.109 18.922 15.617 1 95.62 413 GLU A O 1
ATOM 3104 N N . ALA A 1 414 ? 28.812 19.594 17.578 1 94.69 414 ALA A N 1
ATOM 3105 C CA . ALA A 1 414 ? 29.594 18.375 17.812 1 94.69 414 ALA A CA 1
ATOM 3106 C C . ALA A 1 414 ? 28.688 17.156 17.859 1 94.69 414 ALA A C 1
ATOM 3108 O O . ALA A 1 414 ? 28.984 16.125 17.281 1 94.69 414 ALA A O 1
ATOM 3109 N N . ASP A 1 415 ? 27.594 17.312 18.547 1 93.81 415 ASP A N 1
ATOM 3110 C CA . ASP A 1 415 ? 26.656 16.203 18.672 1 93.81 415 ASP A CA 1
ATOM 3111 C C . ASP A 1 415 ? 26 15.883 17.328 1 93.81 415 ASP A C 1
ATOM 3113 O O . ASP A 1 415 ? 25.812 14.711 17 1 93.81 415 ASP A O 1
ATOM 3117 N N . GLU A 1 416 ? 25.688 16.906 16.609 1 94.56 416 GLU A N 1
ATOM 3118 C CA . GLU A 1 416 ? 25.078 16.719 15.289 1 94.56 416 GLU A CA 1
ATOM 3119 C C . GLU A 1 416 ? 26.016 15.969 14.344 1 94.56 416 GLU A C 1
ATOM 3121 O O . GLU A 1 416 ? 25.578 15.078 13.617 1 94.56 416 GLU A O 1
ATOM 3126 N N . LEU A 1 417 ? 27.281 16.281 14.375 1 92.44 417 LEU A N 1
ATOM 3127 C CA . LEU A 1 417 ? 28.266 15.656 13.492 1 92.44 417 LEU A CA 1
ATOM 3128 C C . LEU A 1 417 ? 28.547 14.219 13.922 1 92.44 417 LEU A C 1
ATOM 3130 O O . LEU A 1 417 ? 28.766 13.344 13.078 1 92.44 417 LEU A O 1
ATOM 3134 N N . ARG A 1 418 ? 28.453 13.977 15.211 1 90.25 418 ARG A N 1
ATOM 3135 C CA . ARG A 1 418 ? 28.75 12.648 15.742 1 90.25 418 ARG A CA 1
ATOM 3136 C C . ARG A 1 418 ? 27.578 11.695 15.523 1 90.25 418 ARG A C 1
ATOM 3138 O O . ARG A 1 418 ? 27.766 10.5 15.289 1 90.25 418 ARG A O 1
ATOM 3145 N N . GLY A 1 419 ? 26.359 12.25 15.648 1 91.81 419 GLY A N 1
ATOM 3146 C CA . GLY A 1 419 ? 25.156 11.438 15.555 1 91.81 419 GLY A CA 1
ATOM 3147 C C . GLY A 1 419 ? 24.438 11.273 16.891 1 91.81 419 GLY A C 1
ATOM 3148 O O . GLY A 1 419 ? 25.094 11.156 17.938 1 91.81 419 GLY A O 1
ATOM 3149 N N . LEU A 1 420 ? 23.266 11.125 16.844 1 92.81 420 LEU A N 1
ATOM 3150 C CA . LEU A 1 420 ? 22.469 11.227 18.062 1 92.81 420 LEU A CA 1
ATOM 3151 C C . LEU A 1 420 ? 22.234 9.852 18.688 1 92.81 420 LEU A C 1
ATOM 3153 O O . LEU A 1 420 ? 21.859 9.75 19.859 1 92.81 420 LEU A O 1
ATOM 3157 N N . ASP A 1 421 ? 22.359 8.766 17.922 1 92.38 421 ASP A N 1
ATOM 3158 C CA . ASP A 1 421 ? 22.094 7.418 18.438 1 92.38 421 ASP A CA 1
ATOM 3159 C C . ASP A 1 421 ? 23 7.094 19.625 1 92.38 421 ASP A C 1
ATOM 3161 O O . ASP A 1 421 ? 22.531 6.656 20.672 1 92.38 421 ASP A O 1
ATOM 3165 N N . GLU A 1 422 ? 24.219 7.387 19.438 1 87.06 422 GLU A N 1
ATOM 3166 C CA . GLU A 1 422 ? 25.188 7.035 20.469 1 87.06 422 GLU A CA 1
ATOM 3167 C C . GLU A 1 422 ? 25.125 8.023 21.641 1 87.06 422 GLU A C 1
ATOM 3169 O O . GLU A 1 422 ? 25.156 7.617 22.797 1 87.06 422 GLU A O 1
ATOM 3174 N N . ILE A 1 423 ? 25.047 9.227 21.312 1 88.06 423 ILE A N 1
ATOM 3175 C CA . ILE A 1 423 ? 25.203 10.273 22.328 1 88.06 423 ILE A CA 1
ATOM 3176 C C . ILE A 1 423 ? 23.953 10.344 23.203 1 88.06 423 ILE A C 1
ATOM 3178 O O . ILE A 1 423 ? 24.047 10.523 24.422 1 88.06 423 ILE A O 1
ATOM 3182 N N . LYS A 1 424 ? 22.828 10.188 22.594 1 90.19 424 LYS A N 1
ATOM 3183 C CA . LYS A 1 424 ? 21.609 10.391 23.359 1 90.19 424 LYS A CA 1
ATOM 3184 C C . LYS A 1 424 ? 21.047 9.07 23.859 1 90.19 424 LYS A C 1
ATOM 3186 O O . LYS A 1 424 ? 20.359 9.023 24.891 1 90.19 424 LYS A O 1
ATOM 3191 N N . HIS A 1 425 ? 21.359 7.91 23.141 1 92.25 425 HIS A N 1
ATOM 3192 C CA . HIS A 1 425 ? 20.641 6.676 23.453 1 92.25 425 HIS A CA 1
ATOM 3193 C C . HIS A 1 425 ? 21.609 5.559 23.828 1 92.25 425 HIS A C 1
ATOM 3195 O O . HIS A 1 425 ? 21.203 4.547 24.406 1 92.25 425 HIS A O 1
ATOM 3201 N N . GLY A 1 426 ? 22.875 5.707 23.531 1 87.44 426 GLY A N 1
ATOM 3202 C CA . GLY A 1 426 ? 23.828 4.637 23.781 1 87.44 426 GLY A CA 1
ATOM 3203 C C . GLY A 1 426 ? 23.547 3.379 22.984 1 87.44 426 GLY A C 1
ATOM 3204 O O . GLY A 1 426 ? 23.969 2.289 23.359 1 87.44 426 GLY A O 1
ATOM 3205 N N . GLU A 1 427 ? 22.766 3.473 21.984 1 87.81 427 GLU A N 1
ATOM 3206 C CA . GLU A 1 427 ? 22.328 2.348 21.156 1 87.81 427 GLU A CA 1
ATOM 3207 C C . GLU A 1 427 ? 22.484 2.648 19.672 1 87.81 427 GLU A C 1
ATOM 3209 O O . GLU A 1 427 ? 21.516 3.039 19.016 1 87.81 427 GLU A O 1
ATOM 3214 N N . PRO A 1 428 ? 23.719 2.375 19.156 1 84.44 428 PRO A N 1
ATOM 3215 C CA . PRO A 1 428 ? 23.859 2.541 17.719 1 84.44 428 PRO A CA 1
ATOM 3216 C C . PRO A 1 428 ? 22.953 1.603 16.922 1 84.44 428 PRO A C 1
ATOM 3218 O O . PRO A 1 428 ? 22.75 0.452 17.312 1 84.44 428 PRO A O 1
ATOM 3221 N N . ALA A 1 429 ? 22.422 2.074 15.852 1 85.44 429 ALA A N 1
ATOM 3222 C CA . ALA A 1 429 ? 21.484 1.283 15.07 1 85.44 429 ALA A CA 1
ATOM 3223 C C . ALA A 1 429 ? 22.172 0.067 14.445 1 85.44 429 ALA A C 1
ATOM 3225 O O . ALA A 1 429 ? 21.531 -0.976 14.258 1 85.44 429 ALA A O 1
ATOM 3226 N N . TYR A 1 430 ? 23.406 0.175 14.094 1 82.38 430 TYR A N 1
ATOM 3227 C CA . TYR A 1 430 ? 24.203 -0.889 13.492 1 82.38 430 TYR A CA 1
ATOM 3228 C C . TYR A 1 430 ? 25.531 -1.053 14.227 1 82.38 430 TYR A C 1
ATOM 3230 O O . TYR A 1 430 ? 26.562 -0.611 13.742 1 82.38 430 TYR A O 1
ATOM 3238 N N . PRO A 1 431 ? 25.469 -1.709 15.312 1 77.38 431 PRO A N 1
ATOM 3239 C CA . PRO A 1 431 ? 26.719 -1.874 16.078 1 77.38 431 PRO A CA 1
ATOM 3240 C C . PRO A 1 431 ? 27.734 -2.754 15.352 1 77.38 431 PRO A C 1
ATOM 3242 O O . PRO A 1 431 ? 27.516 -3.955 15.188 1 77.38 431 PRO A O 1
ATOM 3245 N N . ILE A 1 432 ? 28.812 -2.172 14.961 1 74 432 ILE A N 1
ATOM 3246 C CA . ILE A 1 432 ? 29.844 -2.807 14.148 1 74 432 ILE A CA 1
ATOM 3247 C C . ILE A 1 432 ? 30.281 -4.121 14.789 1 74 432 ILE A C 1
ATOM 3249 O O . ILE A 1 432 ? 30.516 -5.113 14.094 1 74 432 ILE A O 1
ATOM 3253 N N . LYS A 1 433 ? 30.406 -4.117 16.078 1 71.56 433 LYS A N 1
ATOM 3254 C CA . LYS A 1 433 ? 30.891 -5.289 16.812 1 71.56 433 LYS A CA 1
ATOM 3255 C C . LYS A 1 433 ? 29.969 -6.492 16.578 1 71.56 433 LYS A C 1
ATOM 3257 O O . LYS A 1 433 ? 30.359 -7.629 16.844 1 71.56 433 LYS A O 1
ATOM 3262 N N . SER A 1 434 ? 28.828 -6.219 16.172 1 67.31 434 SER A N 1
ATOM 3263 C CA . SER A 1 434 ? 27.859 -7.301 15.992 1 67.31 434 SER A CA 1
ATOM 3264 C C . SER A 1 434 ? 28 -7.926 14.609 1 67.31 434 SER A C 1
ATOM 3266 O O . SER A 1 434 ? 27.344 -8.93 14.312 1 67.31 434 SER A O 1
ATOM 3268 N N . TYR A 1 435 ? 28.797 -7.371 13.812 1 70.5 435 TYR A N 1
ATOM 3269 C CA . TYR A 1 435 ? 29 -7.887 12.461 1 70.5 435 TYR A CA 1
ATOM 3270 C C . TYR A 1 435 ? 30.344 -8.609 12.359 1 70.5 435 TYR A C 1
ATOM 3272 O O . TYR A 1 435 ? 31.359 -8.141 12.883 1 70.5 435 TYR A O 1
ATOM 3280 N N . SER A 1 436 ? 30.188 -9.828 11.961 1 63.31 436 SER A N 1
ATOM 3281 C CA . SER A 1 436 ? 31.344 -10.719 11.961 1 63.31 436 SER A CA 1
ATOM 3282 C C . SER A 1 436 ? 32.562 -10.039 11.375 1 63.31 436 SER A C 1
ATOM 3284 O O . SER A 1 436 ? 33.688 -10.164 11.906 1 63.31 436 SER A O 1
ATOM 3286 N N . ASP A 1 437 ? 32.344 -9.57 10.094 1 60.72 437 ASP A N 1
ATOM 3287 C CA . ASP A 1 437 ? 33.5 -8.961 9.453 1 60.72 437 ASP A CA 1
ATOM 3288 C C . ASP A 1 437 ? 33.688 -7.516 9.906 1 60.72 437 ASP A C 1
ATOM 3290 O O . ASP A 1 437 ? 34.5 -6.781 9.344 1 60.72 437 ASP A O 1
ATOM 3294 N N . GLN A 1 438 ? 33.031 -7.379 11.07 1 54.62 438 GLN A N 1
ATOM 3295 C CA . GLN A 1 438 ? 33.094 -6.062 11.695 1 54.62 438 GLN A CA 1
ATOM 3296 C C . GLN A 1 438 ? 32.719 -4.961 10.703 1 54.62 438 GLN A C 1
ATOM 3298 O O . GLN A 1 438 ? 33.281 -3.857 10.758 1 54.62 438 GLN A O 1
ATOM 3303 N N . SER A 1 439 ? 32.219 -5.52 9.523 1 55.94 439 SER A N 1
ATOM 3304 C CA . SER A 1 439 ? 31.734 -4.543 8.562 1 55.94 439 SER A CA 1
ATOM 3305 C C . SER A 1 439 ? 30.219 -4.668 8.383 1 55.94 439 SER A C 1
ATOM 3307 O O . SER A 1 439 ? 29.719 -5.75 8.07 1 55.94 439 SER A O 1
ATOM 3309 N N . PRO A 1 440 ? 29.609 -3.812 9.008 1 54.69 440 PRO A N 1
ATOM 3310 C CA . PRO A 1 440 ? 28.188 -3.893 8.672 1 54.69 440 PRO A CA 1
ATOM 3311 C C . PRO A 1 440 ? 27.938 -4.066 7.18 1 54.69 440 PRO A C 1
ATOM 3313 O O . PRO A 1 440 ? 28.781 -3.699 6.363 1 54.69 440 PRO A O 1
ATOM 3316 N N . PRO A 1 441 ? 27.016 -5.047 6.871 1 49.47 441 PRO A N 1
ATOM 3317 C CA . PRO A 1 441 ? 26.875 -5.387 5.453 1 49.47 441 PRO A CA 1
ATOM 3318 C C . PRO A 1 441 ? 27.203 -4.215 4.531 1 49.47 441 PRO A C 1
ATOM 3320 O O . PRO A 1 441 ? 27.453 -4.414 3.342 1 49.47 441 PRO A O 1
ATOM 3323 N N . TYR A 1 442 ? 26.703 -3.049 4.664 1 45.72 442 TYR A N 1
ATOM 3324 C CA . TYR A 1 442 ? 26.953 -2.031 3.652 1 45.72 442 TYR A CA 1
ATOM 3325 C C . TYR A 1 442 ? 28.125 -1.133 4.059 1 45.72 442 TYR A C 1
ATOM 3327 O O . TYR A 1 442 ? 28.328 -0.875 5.246 1 45.72 442 TYR A O 1
ATOM 3335 N N . MET B 1 1 ? -32.75 -3.643 7.145 1 88.44 1 MET B N 1
ATOM 3336 C CA . MET B 1 1 ? -31.953 -4.863 7.215 1 88.44 1 MET B CA 1
ATOM 3337 C C . MET B 1 1 ? -31.141 -5.055 5.941 1 88.44 1 MET B C 1
ATOM 3339 O O . MET B 1 1 ? -29.953 -5.375 6.004 1 88.44 1 MET B O 1
ATOM 3343 N N . ASP B 1 2 ? -31.719 -4.738 4.801 1 90.5 2 ASP B N 1
ATOM 3344 C CA . ASP B 1 2 ? -31.031 -4.926 3.531 1 90.5 2 ASP B CA 1
ATOM 3345 C C . ASP B 1 2 ? -29.875 -3.928 3.383 1 90.5 2 ASP B C 1
ATOM 3347 O O . ASP B 1 2 ? -28.812 -4.277 2.883 1 90.5 2 ASP B O 1
ATOM 3351 N N . GLU B 1 3 ? -30.125 -2.768 3.844 1 91.81 3 GLU B N 1
ATOM 3352 C CA . GLU B 1 3 ? -29.078 -1.754 3.793 1 91.81 3 GLU B CA 1
ATOM 3353 C C . GLU B 1 3 ? -27.906 -2.117 4.711 1 91.81 3 GLU B C 1
ATOM 3355 O O . GLU B 1 3 ? -26.75 -1.903 4.363 1 91.81 3 GLU B O 1
ATOM 3360 N N . LEU B 1 4 ? -28.234 -2.646 5.801 1 93.62 4 LEU B N 1
ATOM 3361 C CA . LEU B 1 4 ? -27.219 -3.059 6.746 1 93.62 4 LEU B CA 1
ATOM 3362 C C . LEU B 1 4 ? -26.375 -4.203 6.184 1 93.62 4 LEU B C 1
ATOM 3364 O O . LEU B 1 4 ? -25.156 -4.219 6.332 1 93.62 4 LEU B O 1
ATOM 3368 N N . LYS B 1 5 ? -27.062 -5.16 5.57 1 94.56 5 LYS B N 1
ATOM 3369 C CA . LYS B 1 5 ? -26.359 -6.273 4.926 1 94.56 5 LYS B CA 1
ATOM 3370 C C . LYS B 1 5 ? -25.406 -5.777 3.848 1 94.56 5 LYS B C 1
ATOM 3372 O O . LYS B 1 5 ? -24.25 -6.215 3.783 1 94.56 5 LYS B O 1
ATOM 3377 N N . SER B 1 6 ? -25.922 -4.863 3.078 1 95.56 6 SER B N 1
ATOM 3378 C CA . SER B 1 6 ? -25.094 -4.297 2.014 1 95.56 6 SER B CA 1
ATOM 3379 C C . SER B 1 6 ? -23.875 -3.576 2.58 1 95.56 6 SER B C 1
ATOM 3381 O O . SER B 1 6 ? -22.766 -3.727 2.068 1 95.56 6 SER B O 1
ATOM 3383 N N . ASN B 1 7 ? -24.109 -2.836 3.637 1 96.25 7 ASN B N 1
ATOM 3384 C CA . ASN B 1 7 ? -23 -2.133 4.289 1 96.25 7 ASN B CA 1
ATOM 3385 C C . ASN B 1 7 ? -21.953 -3.105 4.82 1 96.25 7 ASN B C 1
ATOM 3387 O O . ASN B 1 7 ? -20.75 -2.877 4.656 1 96.25 7 ASN B O 1
ATOM 3391 N N . LEU B 1 8 ? -22.391 -4.156 5.359 1 96.12 8 LEU B N 1
ATOM 3392 C CA . LEU B 1 8 ? -21.484 -5.141 5.949 1 96.12 8 LEU B CA 1
ATOM 3393 C C . LEU B 1 8 ? -20.672 -5.852 4.871 1 96.12 8 LEU B C 1
ATOM 3395 O O . LEU B 1 8 ? -19.484 -6.109 5.051 1 96.12 8 LEU B O 1
ATOM 3399 N N . ASP B 1 9 ? -21.344 -6.168 3.822 1 97.62 9 ASP B N 1
ATOM 3400 C CA . ASP B 1 9 ? -20.641 -6.805 2.711 1 97.62 9 ASP B CA 1
ATOM 3401 C C . ASP B 1 9 ? -19.562 -5.883 2.143 1 97.62 9 ASP B C 1
ATOM 3403 O O . ASP B 1 9 ? -18.438 -6.328 1.862 1 97.62 9 ASP B O 1
ATOM 3407 N N . GLN B 1 10 ? -19.922 -4.629 1.976 1 96.94 10 GLN B N 1
ATOM 3408 C CA . GLN B 1 10 ? -18.953 -3.68 1.432 1 96.94 10 GLN B CA 1
ATOM 3409 C C . GLN B 1 10 ? -17.797 -3.457 2.4 1 96.94 10 GLN B C 1
ATOM 3411 O O . GLN B 1 10 ? -16.641 -3.393 1.988 1 96.94 10 GLN B O 1
ATOM 3416 N N . PHE B 1 11 ? -18.094 -3.387 3.676 1 97.12 11 PHE B N 1
ATOM 3417 C CA . PHE B 1 11 ? -17.062 -3.23 4.688 1 97.12 11 PHE B CA 1
ATOM 3418 C C . PHE B 1 11 ? -16.141 -4.445 4.715 1 97.12 11 PHE B C 1
ATOM 3420 O O . PHE B 1 11 ? -14.922 -4.309 4.824 1 97.12 11 PHE B O 1
ATOM 3427 N N . PHE B 1 12 ? -16.734 -5.637 4.629 1 97.62 12 PHE B N 1
ATOM 3428 C CA . PHE B 1 12 ? -16 -6.898 4.57 1 97.62 12 PHE B CA 1
ATOM 3429 C C . PHE B 1 12 ? -15 -6.891 3.428 1 97.62 12 PHE B C 1
ATOM 3431 O O . PHE B 1 12 ? -13.828 -7.215 3.625 1 97.62 12 PHE B O 1
ATOM 3438 N N . LEU B 1 13 ? -15.375 -6.414 2.266 1 98.12 13 LEU B N 1
ATOM 3439 C CA . LEU B 1 13 ? -14.5 -6.387 1.095 1 98.12 13 LEU B CA 1
ATOM 3440 C C . LEU B 1 13 ? -13.398 -5.344 1.265 1 98.12 13 LEU B C 1
ATOM 3442 O O . LEU B 1 13 ? -12.258 -5.574 0.855 1 98.12 13 LEU B O 1
ATOM 3446 N N . VAL B 1 14 ? -13.742 -4.25 1.885 1 98 14 VAL B N 1
ATOM 3447 C CA . VAL B 1 14 ? -12.758 -3.182 2.064 1 98 14 VAL B CA 1
ATOM 3448 C C . VAL B 1 14 ? -11.648 -3.652 3.002 1 98 14 VAL B C 1
ATOM 3450 O O . VAL B 1 14 ? -10.461 -3.516 2.688 1 98 14 VAL B O 1
ATOM 3453 N N . ILE B 1 15 ? -11.977 -4.309 4.086 1 97.56 15 ILE B N 1
ATOM 3454 C CA . ILE B 1 15 ? -10.977 -4.73 5.062 1 97.56 15 ILE B CA 1
ATOM 3455 C C . ILE B 1 15 ? -10.109 -5.836 4.469 1 97.56 15 ILE B C 1
ATOM 3457 O O . ILE B 1 15 ? -8.883 -5.801 4.582 1 97.56 15 ILE B O 1
ATOM 3461 N N . CYS B 1 16 ? -10.75 -6.816 3.852 1 98.25 16 CYS B N 1
ATOM 3462 C CA . CYS B 1 16 ? -9.969 -7.859 3.191 1 98.25 16 CYS B CA 1
ATOM 3463 C C . CYS B 1 16 ? -9.07 -7.266 2.113 1 98.25 16 CYS B C 1
ATOM 3465 O O . CYS B 1 16 ? -7.902 -7.648 1.992 1 98.25 16 CYS B O 1
ATOM 3467 N N . GLY B 1 17 ? -9.633 -6.32 1.373 1 98.44 17 GLY B N 1
ATOM 3468 C CA . GLY B 1 17 ? -8.867 -5.66 0.333 1 98.44 17 GLY B CA 1
ATOM 3469 C C . GLY B 1 17 ? -7.648 -4.926 0.867 1 98.44 17 GLY B C 1
ATOM 3470 O O . GLY B 1 17 ? -6.602 -4.902 0.22 1 98.44 17 GLY B O 1
ATOM 3471 N N . ILE B 1 18 ? -7.723 -4.324 2.004 1 98.31 18 ILE B N 1
ATOM 3472 C CA . ILE B 1 18 ? -6.609 -3.609 2.619 1 98.31 18 ILE B CA 1
ATOM 3473 C C . ILE B 1 18 ? -5.48 -4.59 2.932 1 98.31 18 ILE B C 1
ATOM 3475 O O . ILE B 1 18 ? -4.309 -4.297 2.678 1 98.31 18 ILE B O 1
ATOM 3479 N N . PHE B 1 19 ? -5.785 -5.754 3.443 1 97.56 19 PHE B N 1
ATOM 3480 C CA . PHE B 1 19 ? -4.773 -6.77 3.715 1 97.56 19 PHE B CA 1
ATOM 3481 C C . PHE B 1 19 ? -4.145 -7.266 2.42 1 97.56 19 PHE B C 1
ATOM 3483 O O . PHE B 1 19 ? -2.939 -7.527 2.369 1 97.56 19 PHE B O 1
ATOM 3490 N N . ILE B 1 20 ? -4.965 -7.414 1.414 1 98.19 20 ILE B N 1
ATOM 3491 C CA . ILE B 1 20 ? -4.434 -7.875 0.135 1 98.19 20 ILE B CA 1
ATOM 3492 C C . ILE B 1 20 ? -3.549 -6.789 -0.477 1 98.19 20 ILE B C 1
ATOM 3494 O O . ILE B 1 20 ? -2.516 -7.09 -1.08 1 98.19 20 ILE B O 1
ATOM 3498 N N . LEU B 1 21 ? -3.965 -5.531 -0.323 1 98.25 21 LEU B N 1
ATOM 3499 C CA . LEU B 1 21 ? -3.1 -4.434 -0.737 1 98.25 21 LEU B CA 1
ATOM 3500 C C . LEU B 1 21 ? -1.749 -4.508 -0.032 1 98.25 21 LEU B C 1
ATOM 3502 O O . LEU B 1 21 ? -0.71 -4.234 -0.638 1 98.25 21 LEU B O 1
ATOM 3506 N N . PHE B 1 22 ? -1.741 -4.875 1.186 1 97.56 22 PHE B N 1
ATOM 3507 C CA . PHE B 1 22 ? -0.517 -4.992 1.969 1 97.56 22 PHE B CA 1
ATOM 3508 C C . PHE B 1 22 ? 0.366 -6.109 1.425 1 97.56 22 PHE B C 1
ATOM 3510 O O . PHE B 1 22 ? 1.583 -6.098 1.619 1 97.56 22 PHE B O 1
ATOM 3517 N N . MET B 1 23 ? -0.168 -7.062 0.698 1 97.62 23 MET B N 1
ATOM 3518 C CA . MET B 1 23 ? 0.618 -8.117 0.057 1 97.62 23 MET B CA 1
ATOM 3519 C C . MET B 1 23 ? 1.589 -7.523 -0.96 1 97.62 23 MET B C 1
ATOM 3521 O O . MET B 1 23 ? 2.641 -8.109 -1.232 1 97.62 23 MET B O 1
ATOM 3525 N N . GLN B 1 24 ? 1.222 -6.367 -1.507 1 97.44 24 GLN B N 1
ATOM 3526 C CA . GLN B 1 24 ? 2.166 -5.703 -2.4 1 97.44 24 GLN B CA 1
ATOM 3527 C C . GLN B 1 24 ? 3.496 -5.441 -1.698 1 97.44 24 GLN B C 1
ATOM 3529 O O . GLN B 1 24 ? 4.562 -5.586 -2.303 1 97.44 24 GLN B O 1
ATOM 3534 N N . THR B 1 25 ? 3.395 -5.043 -0.452 1 97.5 25 THR B N 1
ATOM 3535 C CA . THR B 1 25 ? 4.594 -4.895 0.366 1 97.5 25 THR B CA 1
ATOM 3536 C C . THR B 1 25 ? 5.32 -6.227 0.509 1 97.5 25 THR B C 1
ATOM 3538 O O . THR B 1 25 ? 6.551 -6.277 0.446 1 97.5 25 THR B O 1
ATOM 3541 N N . GLY B 1 26 ? 4.578 -7.273 0.699 1 98.06 26 GLY B N 1
ATOM 3542 C CA . GLY B 1 26 ? 5.168 -8.602 0.8 1 98.06 26 GLY B CA 1
ATOM 3543 C C . GLY B 1 26 ? 5.949 -9 -0.437 1 98.06 26 GLY B C 1
ATOM 3544 O O . GLY B 1 26 ? 7.086 -9.469 -0.334 1 98.06 26 GLY B O 1
ATOM 3545 N N . PHE B 1 27 ? 5.363 -8.781 -1.605 1 97.69 27 PHE B N 1
ATOM 3546 C CA . PHE B 1 27 ? 6.047 -9.078 -2.859 1 97.69 27 PHE B CA 1
ATOM 3547 C C . PHE B 1 27 ? 7.301 -8.227 -3.006 1 97.69 27 PHE B C 1
ATOM 3549 O O . PHE B 1 27 ? 8.359 -8.734 -3.373 1 97.69 27 PHE B O 1
ATOM 3556 N N . ALA B 1 28 ? 7.156 -6.965 -2.701 1 97.69 28 ALA B N 1
ATOM 3557 C CA . ALA B 1 28 ? 8.281 -6.039 -2.838 1 97.69 28 ALA B CA 1
ATOM 3558 C C . ALA B 1 28 ? 9.477 -6.5 -2.01 1 97.69 28 ALA B C 1
ATOM 3560 O O . ALA B 1 28 ? 10.602 -6.539 -2.506 1 97.69 28 ALA B O 1
ATOM 3561 N N . PHE B 1 29 ? 9.242 -6.949 -0.812 1 97.62 29 PHE B N 1
ATOM 3562 C CA . PHE B 1 29 ? 10.352 -7.215 0.097 1 97.62 29 PHE B CA 1
ATOM 3563 C C . PHE B 1 29 ? 10.859 -8.648 -0.069 1 97.62 29 PHE B C 1
ATOM 3565 O O . PHE B 1 29 ? 12.047 -8.914 0.094 1 97.62 29 PHE B O 1
ATOM 3572 N N . LEU B 1 30 ? 9.969 -9.555 -0.397 1 97.06 30 LEU B N 1
ATOM 3573 C CA . LEU B 1 30 ? 10.438 -10.883 -0.771 1 97.06 30 LEU B CA 1
ATOM 3574 C C . LEU B 1 30 ? 11.375 -10.812 -1.974 1 97.06 30 LEU B C 1
ATOM 3576 O O . LEU B 1 30 ? 12.438 -11.43 -1.977 1 97.06 30 LEU B O 1
ATOM 3580 N N . GLU B 1 31 ? 11.016 -10.023 -2.959 1 96.94 31 GLU B N 1
ATOM 3581 C CA . GLU B 1 31 ? 11.828 -9.859 -4.16 1 96.94 31 GLU B CA 1
ATOM 3582 C C . GLU B 1 31 ? 13.117 -9.102 -3.859 1 96.94 31 GLU B C 1
ATOM 3584 O O . GLU B 1 31 ? 14.195 -9.5 -4.297 1 96.94 31 GLU B O 1
ATOM 3589 N N . ALA B 1 32 ? 12.961 -8.023 -3.104 1 96.44 32 ALA B N 1
ATOM 3590 C CA . ALA B 1 32 ? 14.117 -7.184 -2.803 1 96.44 32 ALA B CA 1
ATOM 3591 C C . ALA B 1 32 ? 15.188 -7.969 -2.051 1 96.44 32 ALA B C 1
ATOM 3593 O O . ALA B 1 32 ? 16.375 -7.883 -2.375 1 96.44 32 ALA B O 1
ATOM 3594 N N . GLY B 1 33 ? 14.773 -8.742 -1.072 1 95 33 GLY B N 1
ATOM 3595 C CA . GLY B 1 33 ? 15.727 -9.531 -0.312 1 95 33 GLY B CA 1
ATOM 3596 C C . GLY B 1 33 ? 16.359 -10.656 -1.119 1 95 33 GLY B C 1
ATOM 3597 O O . GLY B 1 33 ? 17.422 -11.156 -0.778 1 95 33 GLY B O 1
ATOM 3598 N N . SER B 1 34 ? 15.711 -11.016 -2.232 1 94.25 34 SER B N 1
ATOM 3599 C CA . SER B 1 34 ? 16.109 -12.195 -3 1 94.25 34 SER B CA 1
ATOM 3600 C C . SER B 1 34 ? 17 -11.805 -4.188 1 94.25 34 SER B C 1
ATOM 3602 O O . SER B 1 34 ? 17.312 -12.641 -5.031 1 94.25 34 SER B O 1
ATOM 3604 N N . VAL B 1 35 ? 17.359 -10.562 -4.34 1 94.31 35 VAL B N 1
ATOM 3605 C CA . VAL B 1 35 ? 18.25 -10.109 -5.414 1 94.31 35 VAL B CA 1
ATOM 3606 C C . VAL B 1 35 ? 19.5 -9.492 -4.82 1 94.31 35 VAL B C 1
ATOM 3608 O O . VAL B 1 35 ? 19.578 -9.242 -3.613 1 94.31 35 VAL B O 1
ATOM 3611 N N . ARG B 1 36 ? 20.578 -9.289 -5.691 1 93.69 36 ARG B N 1
ATOM 3612 C CA . ARG B 1 36 ? 21.797 -8.617 -5.258 1 93.69 36 ARG B CA 1
ATOM 3613 C C . ARG B 1 36 ? 21.516 -7.168 -4.875 1 93.69 36 ARG B C 1
ATOM 3615 O O . ARG B 1 36 ? 20.688 -6.508 -5.492 1 93.69 36 ARG B O 1
ATOM 3622 N N . SER B 1 37 ? 22.141 -6.613 -3.947 1 93.06 37 SER B N 1
ATOM 3623 C CA . SER B 1 37 ? 21.859 -5.336 -3.307 1 93.06 37 SER B CA 1
ATOM 3624 C C . SER B 1 37 ? 21.844 -4.199 -4.32 1 93.06 37 SER B C 1
ATOM 3626 O O . SER B 1 37 ? 21.109 -3.225 -4.168 1 93.06 37 SER B O 1
ATOM 3628 N N . LYS B 1 38 ? 22.609 -4.281 -5.379 1 93.56 38 LYS B N 1
ATOM 3629 C CA . LYS B 1 38 ? 22.766 -3.225 -6.379 1 93.56 38 LYS B CA 1
ATOM 3630 C C . LYS B 1 38 ? 21.5 -3.088 -7.223 1 93.56 38 LYS B C 1
ATOM 3632 O O . LYS B 1 38 ? 21.406 -2.191 -8.062 1 93.56 38 LYS B O 1
ATOM 3637 N N . ASN B 1 39 ? 20.438 -3.992 -6.996 1 95.31 39 ASN B N 1
ATOM 3638 C CA . ASN B 1 39 ? 19.188 -3.986 -7.766 1 95.31 39 ASN B CA 1
ATOM 3639 C C . ASN B 1 39 ? 17.969 -3.785 -6.867 1 95.31 39 ASN B C 1
ATOM 3641 O O . ASN B 1 39 ? 16.828 -3.895 -7.324 1 95.31 39 ASN B O 1
ATOM 3645 N N . THR B 1 40 ? 18.172 -3.486 -5.648 1 95.25 40 THR B N 1
ATOM 3646 C CA . THR B 1 40 ? 17.125 -3.453 -4.625 1 95.25 40 THR B CA 1
ATOM 3647 C C . THR B 1 40 ? 16.156 -2.309 -4.883 1 95.25 40 THR B C 1
ATOM 3649 O O . THR B 1 40 ? 14.93 -2.512 -4.898 1 95.25 40 THR B O 1
ATOM 3652 N N . THR B 1 41 ? 16.625 -1.125 -5.129 1 95.94 41 THR B N 1
ATOM 3653 C CA . THR B 1 41 ? 15.789 0.039 -5.402 1 95.94 41 THR B CA 1
ATOM 3654 C C . THR B 1 41 ? 14.914 -0.2 -6.629 1 95.94 41 THR B C 1
ATOM 3656 O O . THR B 1 41 ? 13.727 0.136 -6.625 1 95.94 41 THR B O 1
ATOM 3659 N N . ASN B 1 42 ? 15.516 -0.769 -7.594 1 96.5 42 ASN B N 1
ATOM 3660 C CA . ASN B 1 42 ? 14.789 -1.073 -8.82 1 96.5 42 ASN B CA 1
ATOM 3661 C C . ASN B 1 42 ? 13.609 -2.006 -8.555 1 96.5 42 ASN B C 1
ATOM 3663 O O . ASN B 1 42 ? 12.508 -1.784 -9.062 1 96.5 42 ASN B O 1
ATOM 3667 N N . ILE B 1 43 ? 13.812 -2.99 -7.762 1 95.94 43 ILE B N 1
ATOM 3668 C CA . ILE B 1 43 ? 12.789 -3.975 -7.438 1 95.94 43 ILE B CA 1
ATOM 3669 C C . ILE B 1 43 ? 11.648 -3.299 -6.676 1 95.94 43 ILE B C 1
ATOM 3671 O O . ILE B 1 43 ? 10.477 -3.504 -6.992 1 95.94 43 ILE B O 1
ATOM 3675 N N . ILE B 1 44 ? 12 -2.5 -5.73 1 96.62 44 ILE B N 1
ATOM 3676 C CA . ILE B 1 44 ? 10.977 -1.854 -4.91 1 96.62 44 ILE B CA 1
ATOM 3677 C C . ILE B 1 44 ? 10.195 -0.851 -5.754 1 96.62 44 ILE B C 1
ATOM 3679 O O . ILE B 1 44 ? 8.969 -0.767 -5.652 1 96.62 44 ILE B O 1
ATOM 3683 N N . MET B 1 45 ? 10.883 -0.128 -6.605 1 96.44 45 MET B N 1
ATOM 3684 C CA . MET B 1 45 ? 10.242 0.836 -7.5 1 96.44 45 MET B CA 1
ATOM 3685 C C . MET B 1 45 ? 9.211 0.153 -8.391 1 96.44 45 MET B C 1
ATOM 3687 O O . MET B 1 45 ? 8.102 0.666 -8.57 1 96.44 45 MET B O 1
ATOM 3691 N N . LYS B 1 46 ? 9.586 -0.92 -8.953 1 95.44 46 LYS B N 1
ATOM 3692 C CA . LYS B 1 46 ? 8.648 -1.607 -9.844 1 95.44 46 LYS B CA 1
ATOM 3693 C C . LYS B 1 46 ? 7.402 -2.051 -9.086 1 95.44 46 LYS B C 1
ATOM 3695 O O . LYS B 1 46 ? 6.293 -2.014 -9.625 1 95.44 46 LYS B O 1
ATOM 3700 N N . ASN B 1 47 ? 7.551 -2.447 -7.84 1 96.25 47 ASN B N 1
ATOM 3701 C CA . ASN B 1 47 ? 6.398 -2.861 -7.051 1 96.25 47 ASN B CA 1
ATOM 3702 C C . ASN B 1 47 ? 5.5 -1.677 -6.711 1 96.25 47 ASN B C 1
ATOM 3704 O O . ASN B 1 47 ? 4.273 -1.798 -6.73 1 96.25 47 ASN B O 1
ATOM 3708 N N . VAL B 1 48 ? 6.082 -0.542 -6.41 1 96.12 48 VAL B N 1
ATOM 3709 C CA . VAL B 1 48 ? 5.309 0.67 -6.16 1 96.12 48 VAL B CA 1
ATOM 3710 C C . VAL B 1 48 ? 4.527 1.052 -7.414 1 96.12 48 VAL B C 1
ATOM 3712 O O . VAL B 1 48 ? 3.33 1.344 -7.34 1 96.12 48 VAL B O 1
ATOM 3715 N N . LEU B 1 49 ? 5.152 0.956 -8.516 1 95.94 49 LEU B N 1
ATOM 3716 C CA . LEU B 1 49 ? 4.52 1.369 -9.766 1 95.94 49 LEU B CA 1
ATOM 3717 C C . LEU B 1 49 ? 3.449 0.371 -10.195 1 95.94 49 LEU B C 1
ATOM 3719 O O . LEU B 1 49 ? 2.436 0.754 -10.781 1 95.94 49 LEU B O 1
ATOM 3723 N N . ASP B 1 50 ? 3.758 -0.882 -9.93 1 96.75 50 ASP B N 1
ATOM 3724 C CA . ASP B 1 50 ? 2.736 -1.882 -10.219 1 96.75 50 ASP B CA 1
ATOM 3725 C C . ASP B 1 50 ? 1.431 -1.56 -9.5 1 96.75 50 ASP B C 1
ATOM 3727 O O . ASP B 1 50 ? 0.35 -1.657 -10.078 1 96.75 50 ASP B O 1
ATOM 3731 N N . LEU B 1 51 ? 1.554 -1.155 -8.281 1 96.25 51 LEU B N 1
ATOM 3732 C CA . LEU B 1 51 ? 0.404 -0.79 -7.457 1 96.25 51 LEU B CA 1
ATOM 3733 C C . LEU B 1 51 ? -0.342 0.395 -8.062 1 96.25 51 LEU B C 1
ATOM 3735 O O . LEU B 1 51 ? -1.559 0.337 -8.25 1 96.25 51 LEU B O 1
ATOM 3739 N N . PHE B 1 52 ? 0.371 1.376 -8.469 1 98.06 52 PHE B N 1
ATOM 3740 C CA . PHE B 1 52 ? -0.246 2.643 -8.844 1 98.06 52 PHE B CA 1
ATOM 3741 C C . PHE B 1 52 ? -0.674 2.625 -10.312 1 98.06 52 PHE B C 1
ATOM 3743 O O . PHE B 1 52 ? -1.764 3.09 -10.648 1 98.06 52 PHE B O 1
ATOM 3750 N N . ILE B 1 53 ? 0.153 2.078 -11.188 1 97.56 53 ILE B N 1
ATOM 3751 C CA . ILE B 1 53 ? -0.253 1.937 -12.586 1 97.56 53 ILE B CA 1
ATOM 3752 C C . ILE B 1 53 ? -1.422 0.96 -12.688 1 97.56 53 ILE B C 1
ATOM 3754 O O . ILE B 1 53 ? -2.367 1.189 -13.445 1 97.56 53 ILE B O 1
ATOM 3758 N N . GLY B 1 54 ? -1.312 -0.079 -11.898 1 98.12 54 GLY B N 1
ATOM 3759 C CA . GLY B 1 54 ? -2.416 -1.024 -11.852 1 98.12 54 GLY B CA 1
ATOM 3760 C C . GLY B 1 54 ? -3.732 -0.383 -11.453 1 98.12 54 GLY B C 1
ATOM 3761 O O . GLY B 1 54 ? -4.777 -0.698 -12.023 1 98.12 54 GLY B O 1
ATOM 3762 N N . ALA B 1 55 ? -3.678 0.529 -10.484 1 98.5 55 ALA B N 1
ATOM 3763 C CA . ALA B 1 55 ? -4.887 1.208 -10.031 1 98.5 55 ALA B CA 1
ATOM 3764 C C . ALA B 1 55 ? -5.504 2.041 -11.148 1 98.5 55 ALA B C 1
ATOM 3766 O O . ALA B 1 55 ? -6.711 1.973 -11.391 1 98.5 55 ALA B O 1
ATOM 3767 N N . ILE B 1 56 ? -4.715 2.748 -11.867 1 98.38 56 ILE B N 1
ATOM 3768 C CA . ILE B 1 56 ? -5.191 3.627 -12.93 1 98.38 56 ILE B CA 1
ATOM 3769 C C . ILE B 1 56 ? -5.738 2.791 -14.086 1 98.38 56 ILE B C 1
ATOM 3771 O O . ILE B 1 56 ? -6.816 3.076 -14.609 1 98.38 56 ILE B O 1
ATOM 3775 N N . MET B 1 57 ? -5.027 1.739 -14.438 1 98.38 57 MET B N 1
ATOM 3776 C CA . MET B 1 57 ? -5.418 0.947 -15.602 1 98.38 57 MET B CA 1
ATOM 3777 C C . MET B 1 57 ? -6.664 0.12 -15.297 1 98.38 57 MET B C 1
ATOM 3779 O O . MET B 1 57 ? -7.516 -0.067 -16.172 1 98.38 57 MET B O 1
ATOM 3783 N N . TYR B 1 58 ? -6.734 -0.419 -14.109 1 98.44 58 TYR B N 1
ATOM 3784 C CA . TYR B 1 58 ? -7.906 -1.212 -13.758 1 98.44 58 TYR B CA 1
ATOM 3785 C C . TYR B 1 58 ? -9.148 -0.333 -13.648 1 98.44 58 TYR B C 1
ATOM 3787 O O . TYR B 1 58 ? -10.258 -0.773 -13.953 1 98.44 58 TYR B O 1
ATOM 3795 N N . PHE B 1 59 ? -8.961 0.93 -13.227 1 98.44 59 PHE B N 1
ATOM 3796 C CA . PHE B 1 59 ? -10.023 1.927 -13.195 1 98.44 59 PHE B CA 1
ATOM 3797 C C . PHE B 1 59 ? -10.461 2.309 -14.602 1 98.44 59 PHE B C 1
ATOM 3799 O O . PHE B 1 59 ? -11.656 2.367 -14.898 1 98.44 59 PHE B O 1
ATOM 3806 N N . ALA B 1 60 ? -9.523 2.49 -15.484 1 98.06 60 ALA B N 1
ATOM 3807 C CA . ALA B 1 60 ? -9.797 3.012 -16.828 1 98.06 60 ALA B CA 1
ATOM 3808 C C . ALA B 1 60 ? -10.445 1.947 -17.703 1 98.06 60 ALA B C 1
ATOM 3810 O O . ALA B 1 60 ? -11.469 2.199 -18.344 1 98.06 60 ALA B O 1
ATOM 3811 N N . ILE B 1 61 ? -9.82 0.661 -17.656 1 97.88 61 ILE B N 1
ATOM 3812 C CA . ILE B 1 61 ? -10.297 -0.276 -18.672 1 97.88 61 ILE B CA 1
ATOM 3813 C C . ILE B 1 61 ? -10.375 -1.68 -18.078 1 97.88 61 ILE B C 1
ATOM 3815 O O . ILE B 1 61 ? -11.188 -2.5 -18.516 1 97.88 61 ILE B O 1
ATOM 3819 N N . GLY B 1 62 ? -9.523 -2.08 -17.141 1 98.56 62 GLY B N 1
ATOM 3820 C CA . GLY B 1 62 ? -9.414 -3.449 -16.656 1 98.56 62 GLY B CA 1
ATOM 3821 C C . GLY B 1 62 ? -10.695 -3.969 -16.031 1 98.56 62 GLY B C 1
ATOM 3822 O O . GLY B 1 62 ? -11.164 -5.059 -16.359 1 98.56 62 GLY B O 1
ATOM 3823 N N . TYR B 1 63 ? -11.242 -3.168 -15.086 1 98.56 63 TYR B N 1
ATOM 3824 C CA . TYR B 1 63 ? -12.469 -3.588 -14.422 1 98.56 63 TYR B CA 1
ATOM 3825 C C . TYR B 1 63 ? -13.602 -3.762 -15.43 1 98.56 63 TYR B C 1
ATOM 3827 O O . TYR B 1 63 ? -14.438 -4.66 -15.281 1 98.56 63 TYR B O 1
ATOM 3835 N N . SER B 1 64 ? -13.656 -2.906 -16.469 1 98.25 64 SER B N 1
ATOM 3836 C CA . SER B 1 64 ? -14.664 -2.967 -17.516 1 98.25 64 SER B CA 1
ATOM 3837 C C . SER B 1 64 ? -14.57 -4.277 -18.297 1 98.25 64 SER B C 1
ATOM 3839 O O . SER B 1 64 ? -15.586 -4.938 -18.516 1 98.25 64 SER B O 1
ATOM 3841 N N . PHE B 1 65 ? -13.383 -4.672 -18.594 1 98.5 65 PHE B N 1
ATOM 3842 C CA . PHE B 1 65 ? -13.18 -5.898 -19.359 1 98.5 65 PHE B CA 1
ATOM 3843 C C . PHE B 1 65 ? -13.461 -7.121 -18.484 1 98.5 65 PHE B C 1
ATOM 3845 O O . PHE B 1 65 ? -13.938 -8.141 -18.984 1 98.5 65 PHE B O 1
ATOM 3852 N N . ALA B 1 66 ? -13.281 -7.039 -17.219 1 98.62 66 ALA B N 1
ATOM 3853 C CA . ALA B 1 66 ? -13.438 -8.18 -16.328 1 98.62 66 ALA B CA 1
ATOM 3854 C C . ALA B 1 66 ? -14.906 -8.367 -15.93 1 98.62 66 ALA B C 1
ATOM 3856 O O . ALA B 1 66 ? -15.406 -9.492 -15.914 1 98.62 66 ALA B O 1
ATOM 3857 N N . TYR B 1 67 ? -15.656 -7.195 -15.656 1 97.56 67 TYR B N 1
ATOM 3858 C CA . TYR B 1 67 ? -16.938 -7.348 -14.984 1 97.56 67 TYR B CA 1
ATOM 3859 C C . TYR B 1 67 ? -17.984 -6.43 -15.594 1 97.56 67 TYR B C 1
ATOM 3861 O O . TYR B 1 67 ? -19.109 -6.32 -15.086 1 97.56 67 TYR B O 1
ATOM 3869 N N . GLY B 1 68 ? -17.656 -5.703 -16.672 1 96.81 68 GLY B N 1
ATOM 3870 C CA . GLY B 1 68 ? -18.594 -4.797 -17.297 1 96.81 68 GLY B CA 1
ATOM 3871 C C . GLY B 1 68 ? -19.891 -5.477 -17.703 1 96.81 68 GLY B C 1
ATOM 3872 O O . GLY B 1 68 ? -19.875 -6.562 -18.281 1 96.81 68 GLY B O 1
ATOM 3873 N N . LYS B 1 69 ? -20.984 -4.906 -17.344 1 93.94 69 LYS B N 1
ATOM 3874 C CA . LYS B 1 69 ? -22.312 -5.379 -17.734 1 93.94 69 LYS B CA 1
ATOM 3875 C C . LYS B 1 69 ? -23.047 -4.336 -18.562 1 93.94 69 LYS B C 1
ATOM 3877 O O . LYS B 1 69 ? -23.297 -3.219 -18.094 1 93.94 69 LYS B O 1
ATOM 3882 N N . PRO B 1 70 ? -23.453 -4.652 -19.812 1 90.94 70 PRO B N 1
ATOM 3883 C CA . PRO B 1 70 ? -23.422 -6.008 -20.375 1 90.94 70 PRO B CA 1
ATOM 3884 C C . PRO B 1 70 ? -22.016 -6.418 -20.828 1 90.94 70 PRO B C 1
ATOM 3886 O O . PRO B 1 70 ? -21.125 -5.57 -20.922 1 90.94 70 PRO B O 1
ATOM 3889 N N . GLY B 1 71 ? -21.812 -7.617 -20.875 1 92.06 71 GLY B N 1
ATOM 3890 C CA . GLY B 1 71 ? -20.688 -8.266 -21.5 1 92.06 71 GLY B CA 1
ATOM 3891 C C . GLY B 1 71 ? -21.062 -9.516 -22.281 1 92.06 71 GLY B C 1
ATOM 3892 O O . GLY B 1 71 ? -22.234 -9.867 -22.375 1 92.06 71 GLY B O 1
ATOM 3893 N N . ASN B 1 72 ? -20.094 -10.055 -23.031 1 95.19 72 ASN B N 1
ATOM 3894 C CA . ASN B 1 72 ? -20.312 -11.336 -23.688 1 95.19 72 ASN B CA 1
ATOM 3895 C C . ASN B 1 72 ? -19.5 -12.445 -23.031 1 95.19 72 ASN B C 1
ATOM 3897 O O . ASN B 1 72 ? -18.953 -12.258 -21.938 1 95.19 72 ASN B O 1
ATOM 3901 N N . ALA B 1 73 ? -19.453 -13.578 -23.609 1 95.25 73 ALA B N 1
ATOM 3902 C CA . ALA B 1 73 ? -18.797 -14.742 -23.031 1 95.25 73 ALA B CA 1
ATOM 3903 C C . ALA B 1 73 ? -17.281 -14.531 -22.922 1 95.25 73 ALA B C 1
ATOM 3905 O O . ALA B 1 73 ? -16.609 -15.18 -22.109 1 95.25 73 ALA B O 1
ATOM 3906 N N . PHE B 1 74 ? -16.766 -13.594 -23.641 1 97.5 74 PHE B N 1
ATOM 3907 C CA . PHE B 1 74 ? -15.32 -13.469 -23.766 1 97.5 74 PHE B CA 1
ATOM 3908 C C . PHE B 1 74 ? -14.805 -12.25 -23.016 1 97.5 74 PHE B C 1
ATOM 3910 O O . PHE B 1 74 ? -13.688 -12.258 -22.5 1 97.5 74 PHE B O 1
ATOM 3917 N N . ILE B 1 75 ? -15.609 -11.141 -22.906 1 97.75 75 ILE B N 1
ATOM 3918 C CA . ILE B 1 75 ? -15.078 -9.891 -22.375 1 97.75 75 ILE B CA 1
ATOM 3919 C C . ILE B 1 75 ? -16.234 -8.961 -22 1 97.75 75 ILE B C 1
ATOM 3921 O O . ILE B 1 75 ? -17.312 -9.047 -22.578 1 97.75 75 ILE B O 1
ATOM 3925 N N . GLY B 1 76 ? -16.031 -8.094 -20.984 1 96.94 76 GLY B N 1
ATOM 3926 C CA . GLY B 1 76 ? -16.969 -7.039 -20.656 1 96.94 76 GLY B CA 1
ATOM 3927 C C . GLY B 1 76 ? -16.703 -5.75 -21.406 1 96.94 76 GLY B C 1
ATOM 3928 O O . GLY B 1 76 ? -15.602 -5.539 -21.922 1 96.94 76 GLY B O 1
ATOM 3929 N N . HIS B 1 77 ? -17.641 -4.832 -21.469 1 95.19 77 HIS B N 1
ATOM 3930 C CA . HIS B 1 77 ? -17.438 -3.631 -22.266 1 95.19 77 HIS B CA 1
ATOM 3931 C C . HIS B 1 77 ? -18.172 -2.438 -21.672 1 95.19 77 HIS B C 1
ATOM 3933 O O . HIS B 1 77 ? -18.656 -1.574 -22.422 1 95.19 77 HIS B O 1
ATOM 3939 N N . ASN B 1 78 ? -18.375 -2.457 -20.375 1 95.44 78 ASN B N 1
ATOM 3940 C CA . ASN B 1 78 ? -19.016 -1.342 -19.688 1 95.44 78 ASN B CA 1
ATOM 3941 C C . ASN B 1 78 ? -18.234 -0.902 -18.469 1 95.44 78 ASN B C 1
ATOM 3943 O O . ASN B 1 78 ? -17.234 -1.54 -18.094 1 95.44 78 ASN B O 1
ATOM 3947 N N . TYR B 1 79 ? -18.594 0.269 -17.859 1 96.38 79 TYR B N 1
ATOM 3948 C CA . TYR B 1 79 ? -18.031 0.794 -16.625 1 96.38 79 TYR B CA 1
ATOM 3949 C C . TYR B 1 79 ? -16.672 1.422 -16.859 1 96.38 79 TYR B C 1
ATOM 3951 O O . TYR B 1 79 ? -15.891 1.605 -15.914 1 96.38 79 TYR B O 1
ATOM 3959 N N . PHE B 1 80 ? -16.266 1.684 -18.125 1 97.06 80 PHE B N 1
ATOM 3960 C CA . PHE B 1 80 ? -14.992 2.346 -18.391 1 97.06 80 PHE B CA 1
ATOM 3961 C C . PHE B 1 80 ? -14.883 3.648 -17.609 1 97.06 80 PHE B C 1
ATOM 3963 O O . PHE B 1 80 ? -15.82 4.449 -17.594 1 97.06 80 PHE B O 1
ATOM 3970 N N . PHE B 1 81 ? -13.766 3.867 -16.875 1 96.5 81 PHE B N 1
ATOM 3971 C CA . PHE B 1 81 ? -13.516 5.051 -16.062 1 96.5 81 PHE B CA 1
ATOM 3972 C C . PHE B 1 81 ? -14.609 5.227 -15.016 1 96.5 81 PHE B C 1
ATOM 3974 O O . PHE B 1 81 ? -14.977 6.355 -14.68 1 96.5 81 PHE B O 1
ATOM 3981 N N . ALA B 1 82 ? -15.25 4.082 -14.633 1 95.25 82 ALA B N 1
ATOM 3982 C CA . ALA B 1 82 ? -16.312 4.066 -13.625 1 95.25 82 ALA B CA 1
ATOM 3983 C C . ALA B 1 82 ? -17.5 4.902 -14.07 1 95.25 82 ALA B C 1
ATOM 3985 O O . ALA B 1 82 ? -18.047 5.695 -13.297 1 95.25 82 ALA B O 1
ATOM 3986 N N . THR B 1 83 ? -17.859 4.797 -15.336 1 93.69 83 THR B N 1
ATOM 3987 C CA . THR B 1 83 ? -19.062 5.414 -15.875 1 93.69 83 THR B CA 1
ATOM 3988 C C . THR B 1 83 ? -20.141 4.367 -16.125 1 93.69 83 THR B C 1
ATOM 3990 O O . THR B 1 83 ? -19.859 3.164 -16.109 1 93.69 83 THR B O 1
ATOM 3993 N N . ASN B 1 84 ? -21.391 4.797 -16.297 1 93.56 84 ASN B N 1
ATOM 3994 C CA . ASN B 1 84 ? -22.531 3.939 -16.578 1 93.56 84 ASN B CA 1
ATOM 3995 C C . ASN B 1 84 ? -22.703 2.865 -15.5 1 93.56 84 ASN B C 1
ATOM 3997 O O . ASN B 1 84 ? -22.938 1.697 -15.82 1 93.56 84 ASN B O 1
ATOM 4001 N N . MET B 1 85 ? -22.422 3.281 -14.32 1 90.81 85 MET B N 1
ATOM 4002 C CA . MET B 1 85 ? -22.516 2.344 -13.211 1 90.81 85 MET B CA 1
ATOM 4003 C C . MET B 1 85 ? -23.969 2.002 -12.898 1 90.81 85 MET B C 1
ATOM 4005 O O . MET B 1 85 ? -24.844 2.85 -13.039 1 90.81 85 MET B O 1
ATOM 4009 N N . ASP B 1 86 ? -24.266 0.74 -12.602 1 91.25 86 ASP B N 1
ATOM 4010 C CA . ASP B 1 86 ? -25.594 0.287 -12.164 1 91.25 86 ASP B CA 1
ATOM 4011 C C . ASP B 1 86 ? -25.516 -0.382 -10.797 1 91.25 86 ASP B C 1
ATOM 4013 O O . ASP B 1 86 ? -24.578 -0.146 -10.031 1 91.25 86 ASP B O 1
ATOM 4017 N N . GLU B 1 87 ? -26.484 -1.101 -10.445 1 87.81 87 GLU B N 1
ATOM 4018 C CA . GLU B 1 87 ? -26.578 -1.681 -9.109 1 87.81 87 GLU B CA 1
ATOM 4019 C C . GLU B 1 87 ? -25.516 -2.754 -8.898 1 87.81 87 GLU B C 1
ATOM 4021 O O . GLU B 1 87 ? -25.219 -3.127 -7.762 1 87.81 87 GLU B O 1
ATOM 4026 N N . ASN B 1 88 ? -24.953 -3.205 -10.016 1 89.25 88 ASN B N 1
ATOM 4027 C CA . ASN B 1 88 ? -23.969 -4.289 -9.93 1 89.25 88 ASN B CA 1
ATOM 4028 C C . ASN B 1 88 ? -22.562 -3.758 -9.656 1 89.25 88 ASN B C 1
ATOM 4030 O O . ASN B 1 88 ? -21.688 -4.512 -9.242 1 89.25 88 ASN B O 1
ATOM 4034 N N . PHE B 1 89 ? -22.344 -2.506 -9.938 1 93.69 89 PHE B N 1
ATOM 4035 C CA . PHE B 1 89 ? -21.062 -1.889 -9.672 1 93.69 89 PHE B CA 1
ATOM 4036 C C . PHE B 1 89 ? -21 -1.358 -8.242 1 93.69 89 PHE B C 1
ATOM 4038 O O . PHE B 1 89 ? -21.828 -0.539 -7.844 1 93.69 89 PHE B O 1
ATOM 4045 N N . THR B 1 90 ? -20.094 -1.85 -7.465 1 95.5 90 THR B N 1
ATOM 4046 C CA . THR B 1 90 ? -19.812 -1.287 -6.148 1 95.5 90 THR B CA 1
ATOM 4047 C C . THR B 1 90 ? -18.359 -0.842 -6.051 1 95.5 90 THR B C 1
ATOM 4049 O O . THR B 1 90 ? -17.469 -1.49 -6.602 1 95.5 90 THR B O 1
ATOM 4052 N N . TYR B 1 91 ? -18.094 0.201 -5.375 1 97.81 91 TYR B N 1
ATOM 4053 C CA . TYR B 1 91 ? -16.734 0.7 -5.188 1 97.81 91 TYR B CA 1
ATOM 4054 C C . TYR B 1 91 ? -15.891 -0.303 -4.414 1 97.81 91 TYR B C 1
ATOM 4056 O O . TYR B 1 91 ? -14.703 -0.467 -4.691 1 97.81 91 TYR B O 1
ATOM 4064 N N . ALA B 1 92 ? -16.516 -0.974 -3.473 1 98.12 92 ALA B N 1
ATOM 4065 C CA . ALA B 1 92 ? -15.82 -2.006 -2.711 1 98.12 92 ALA B CA 1
ATOM 4066 C C . ALA B 1 92 ? -15.406 -3.166 -3.611 1 98.12 92 ALA B C 1
ATOM 4068 O O . ALA B 1 92 ? -14.305 -3.707 -3.469 1 98.12 92 ALA B O 1
ATOM 4069 N N . GLY B 1 93 ? -16.344 -3.553 -4.477 1 97.94 93 GLY B N 1
ATOM 4070 C CA . GLY B 1 93 ? -16.031 -4.598 -5.438 1 97.94 93 GLY B CA 1
ATOM 4071 C C . GLY B 1 93 ? -14.859 -4.242 -6.344 1 97.94 93 GLY B C 1
ATOM 4072 O O . GLY B 1 93 ? -13.992 -5.074 -6.602 1 97.94 93 GLY B O 1
ATOM 4073 N N . TRP B 1 94 ? -14.844 -3.016 -6.848 1 98.12 94 TRP B N 1
ATOM 4074 C CA . TRP B 1 94 ? -13.727 -2.555 -7.668 1 98.12 94 TRP B CA 1
ATOM 4075 C C . TRP B 1 94 ? -12.414 -2.643 -6.902 1 98.12 94 TRP B C 1
ATOM 4077 O O . TRP B 1 94 ? -11.414 -3.137 -7.426 1 98.12 94 TRP B O 1
ATOM 4087 N N . PHE B 1 95 ? -12.391 -2.117 -5.691 1 98.56 95 PHE B N 1
ATOM 4088 C CA . PHE B 1 95 ? -11.172 -2.09 -4.891 1 98.56 95 PHE B CA 1
ATOM 4089 C C . PHE B 1 95 ? -10.641 -3.5 -4.664 1 98.56 95 PHE B C 1
ATOM 4091 O O . PHE B 1 95 ? -9.453 -3.76 -4.852 1 98.56 95 PHE B O 1
ATOM 4098 N N . PHE B 1 96 ? -11.547 -4.41 -4.285 1 98.38 96 PHE B N 1
ATOM 4099 C CA . PHE B 1 96 ? -11.188 -5.797 -4.008 1 98.38 96 PHE B CA 1
ATOM 4100 C C . PHE B 1 96 ? -10.609 -6.465 -5.25 1 98.38 96 PHE B C 1
ATOM 4102 O O . PHE B 1 96 ? -9.57 -7.121 -5.18 1 98.38 96 PHE B O 1
ATOM 4109 N N . GLN B 1 97 ? -11.266 -6.266 -6.371 1 98.44 97 GLN B N 1
ATOM 4110 C CA . GLN B 1 97 ? -10.828 -6.898 -7.609 1 98.44 97 GLN B CA 1
ATOM 4111 C C . GLN B 1 97 ? -9.555 -6.25 -8.141 1 98.44 97 GLN B C 1
ATOM 4113 O O . GLN B 1 97 ? -8.719 -6.914 -8.758 1 98.44 97 GLN B O 1
ATOM 4118 N N . TYR B 1 98 ? -9.352 -4.945 -7.906 1 98.44 98 TYR B N 1
ATOM 4119 C CA . TYR B 1 98 ? -8.141 -4.234 -8.312 1 98.44 98 TYR B CA 1
ATOM 4120 C C . TYR B 1 98 ? -6.906 -4.828 -7.652 1 98.44 98 TYR B C 1
ATOM 4122 O O . TYR B 1 98 ? -5.875 -5.012 -8.305 1 98.44 98 TYR B O 1
ATOM 4130 N N . VAL B 1 99 ? -6.988 -5.133 -6.359 1 98.5 99 VAL B N 1
ATOM 4131 C CA . VAL B 1 99 ? -5.805 -5.629 -5.66 1 98.5 99 VAL B CA 1
ATOM 4132 C C . VAL B 1 99 ? -5.48 -7.043 -6.133 1 98.5 99 VAL B C 1
ATOM 4134 O O . VAL B 1 99 ? -4.316 -7.449 -6.137 1 98.5 99 VAL B O 1
ATOM 4137 N N . PHE B 1 100 ? -6.469 -7.824 -6.617 1 98.5 100 PHE B N 1
ATOM 4138 C CA . PHE B 1 100 ? -6.203 -9.109 -7.258 1 98.5 100 PHE B CA 1
ATOM 4139 C C . PHE B 1 100 ? -5.441 -8.914 -8.562 1 98.5 100 PHE B C 1
ATOM 4141 O O . PHE B 1 100 ? -4.484 -9.641 -8.844 1 98.5 100 PHE B O 1
ATOM 4148 N N . ALA B 1 101 ? -5.891 -7.961 -9.305 1 98.44 101 ALA B N 1
ATOM 4149 C CA . ALA B 1 101 ? -5.227 -7.676 -10.57 1 98.44 101 ALA B CA 1
ATOM 4150 C C . ALA B 1 101 ? -3.771 -7.266 -10.344 1 98.44 101 ALA B C 1
ATOM 4152 O O . ALA B 1 101 ? -2.875 -7.715 -11.055 1 98.44 101 ALA B O 1
ATOM 4153 N N . ALA B 1 102 ? -3.57 -6.41 -9.375 1 97.62 102 ALA B N 1
ATOM 4154 C CA . ALA B 1 102 ? -2.217 -5.973 -9.047 1 97.62 102 ALA B CA 1
ATOM 4155 C C . ALA B 1 102 ? -1.346 -7.152 -8.617 1 97.62 102 ALA B C 1
ATOM 4157 O O . ALA B 1 102 ? -0.163 -7.211 -8.961 1 97.62 102 ALA B O 1
ATOM 4158 N N . THR B 1 103 ? -1.922 -8.078 -7.895 1 96.31 103 THR B N 1
ATOM 4159 C CA . THR B 1 103 ? -1.2 -9.266 -7.457 1 96.31 103 THR B CA 1
ATOM 4160 C C . THR B 1 103 ? -0.763 -10.102 -8.656 1 96.31 103 THR B C 1
ATOM 4162 O O . THR B 1 103 ? 0.402 -10.492 -8.758 1 96.31 103 THR B O 1
ATOM 4165 N N . ALA B 1 104 ? -1.651 -10.305 -9.586 1 97.56 104 ALA B N 1
ATOM 4166 C CA . ALA B 1 104 ? -1.327 -11.102 -10.766 1 97.56 104 ALA B CA 1
ATOM 4167 C C . ALA B 1 104 ? -0.177 -10.469 -11.547 1 97.56 104 ALA B C 1
ATOM 4169 O O . ALA B 1 104 ? 0.737 -11.172 -11.992 1 97.56 104 ALA B O 1
ATOM 4170 N N . SER B 1 105 ? -0.241 -9.211 -11.68 1 97.38 105 SER B N 1
ATOM 4171 C CA . SER B 1 105 ? 0.784 -8.492 -12.43 1 97.38 105 SER B CA 1
ATOM 4172 C C . SER B 1 105 ? 2.129 -8.539 -11.719 1 97.38 105 SER B C 1
ATOM 4174 O O . SER B 1 105 ? 3.176 -8.664 -12.359 1 97.38 105 SER B O 1
ATOM 4176 N N . THR B 1 106 ? 2.133 -8.445 -10.43 1 96.31 106 THR B N 1
ATOM 4177 C CA . THR B 1 106 ? 3.357 -8.383 -9.641 1 96.31 106 THR B CA 1
ATOM 4178 C C . THR B 1 106 ? 4.109 -9.711 -9.695 1 96.31 106 THR B C 1
ATOM 4180 O O . THR B 1 106 ? 5.336 -9.734 -9.594 1 96.31 106 THR B O 1
ATOM 4183 N N . ILE B 1 107 ? 3.428 -10.812 -9.898 1 96.69 107 ILE B N 1
ATOM 4184 C CA . ILE B 1 107 ? 4.031 -12.141 -9.953 1 96.69 107 ILE B CA 1
ATOM 4185 C C . ILE B 1 107 ? 5.105 -12.172 -11.039 1 96.69 107 ILE B C 1
ATOM 4187 O O . ILE B 1 107 ? 6.184 -12.742 -10.836 1 96.69 107 ILE B O 1
ATOM 4191 N N . VAL B 1 108 ? 4.938 -11.461 -12.086 1 96.94 108 VAL B N 1
ATOM 4192 C CA . VAL B 1 108 ? 5.816 -11.484 -13.25 1 96.94 108 VAL B CA 1
ATOM 4193 C C . VAL B 1 108 ? 7.137 -10.797 -12.914 1 96.94 108 VAL B C 1
ATOM 4195 O O . VAL B 1 108 ? 8.203 -11.219 -13.367 1 96.94 108 VAL B O 1
ATOM 4198 N N . SER B 1 109 ? 7.07 -9.805 -12.062 1 93.56 109 SER B N 1
ATOM 4199 C CA . SER B 1 109 ? 8.227 -8.977 -11.75 1 93.56 109 SER B CA 1
ATOM 4200 C C . SER B 1 109 ? 9.344 -9.797 -11.109 1 93.56 109 SER B C 1
ATOM 4202 O O . SER B 1 109 ? 10.523 -9.57 -11.391 1 93.56 109 SER B O 1
ATOM 4204 N N . GLY B 1 110 ? 9.055 -10.766 -10.352 1 92.88 110 GLY B N 1
ATOM 4205 C CA . GLY B 1 110 ? 10.055 -11.586 -9.68 1 92.88 110 GLY B CA 1
ATOM 4206 C C . GLY B 1 110 ? 10.867 -12.438 -10.633 1 92.88 110 GLY B C 1
ATOM 4207 O O . GLY B 1 110 ? 12.078 -12.594 -10.461 1 92.88 110 GLY B O 1
ATOM 4208 N N . ALA B 1 111 ? 10.234 -12.914 -11.625 1 96.06 111 ALA B N 1
ATOM 4209 C CA . ALA B 1 111 ? 10.898 -13.781 -12.594 1 96.06 111 ALA B CA 1
ATOM 4210 C C . ALA B 1 111 ? 11.812 -12.984 -13.516 1 96.06 111 ALA B C 1
ATOM 4212 O O . ALA B 1 111 ? 12.75 -13.539 -14.094 1 96.06 111 ALA B O 1
ATOM 4213 N N . MET B 1 112 ? 11.602 -11.68 -13.602 1 96.94 112 MET B N 1
ATOM 4214 C CA . MET B 1 112 ? 12.32 -10.859 -14.578 1 96.94 112 MET B CA 1
ATOM 4215 C C . MET B 1 112 ? 13.258 -9.891 -13.875 1 96.94 112 MET B C 1
ATOM 4217 O O . MET B 1 112 ? 13.742 -8.93 -14.492 1 96.94 112 MET B O 1
ATOM 4221 N N . ALA B 1 113 ? 13.602 -10.203 -12.727 1 95.69 113 ALA B N 1
ATOM 4222 C CA . ALA B 1 113 ? 14.359 -9.305 -11.859 1 95.69 113 ALA B CA 1
ATOM 4223 C C . ALA B 1 113 ? 15.805 -9.188 -12.32 1 95.69 113 ALA B C 1
ATOM 4225 O O . ALA B 1 113 ? 16.359 -10.133 -12.898 1 95.69 113 ALA B O 1
ATOM 4226 N N . GLU B 1 114 ? 16.5 -8.055 -12.102 1 96.25 114 GLU B N 1
ATOM 4227 C CA . GLU B 1 114 ? 17.922 -7.727 -12.102 1 96.25 114 GLU B CA 1
ATOM 4228 C C . GLU B 1 114 ? 18.406 -7.379 -13.516 1 96.25 114 GLU B C 1
ATOM 4230 O O . GLU B 1 114 ? 19.5 -6.848 -13.688 1 96.25 114 GLU B O 1
ATOM 4235 N N . ARG B 1 115 ? 17.609 -7.652 -14.57 1 96.81 115 ARG B N 1
ATOM 4236 C CA . ARG B 1 115 ? 18.172 -7.398 -15.891 1 96.81 115 ARG B CA 1
ATOM 4237 C C . ARG B 1 115 ? 17.109 -6.836 -16.828 1 96.81 115 ARG B C 1
ATOM 4239 O O . ARG B 1 115 ? 17.375 -6.641 -18.031 1 96.81 115 ARG B O 1
ATOM 4246 N N . THR B 1 116 ? 15.93 -6.574 -16.391 1 97.5 116 THR B N 1
ATOM 4247 C CA . THR B 1 116 ? 14.859 -6.031 -17.203 1 97.5 116 THR B CA 1
ATOM 4248 C C . THR B 1 116 ? 14.938 -4.508 -17.266 1 97.5 116 THR B C 1
ATOM 4250 O O . THR B 1 116 ? 15.188 -3.852 -16.25 1 97.5 116 THR B O 1
ATOM 4253 N N . GLU B 1 117 ? 14.734 -3.984 -18.469 1 97.12 117 GLU B N 1
ATOM 4254 C CA . GLU B 1 117 ? 14.656 -2.533 -18.609 1 97.12 117 GLU B CA 1
ATOM 4255 C C . GLU B 1 117 ? 13.477 -1.963 -17.812 1 97.12 117 GLU B C 1
ATOM 4257 O O . GLU B 1 117 ? 12.391 -2.539 -17.812 1 97.12 117 GLU B O 1
ATOM 4262 N N . PHE B 1 118 ? 13.695 -0.827 -17.188 1 94.5 118 PHE B N 1
ATOM 4263 C CA . PHE B 1 118 ? 12.703 -0.241 -16.297 1 94.5 118 PHE B CA 1
ATOM 4264 C C . PHE B 1 118 ? 11.414 0.079 -17.047 1 94.5 118 PHE B C 1
ATOM 4266 O O . PHE B 1 118 ? 10.32 -0.16 -16.547 1 94.5 118 PHE B O 1
ATOM 4273 N N . THR B 1 119 ? 11.461 0.603 -18.219 1 92.44 119 THR B N 1
ATOM 4274 C CA . THR B 1 119 ? 10.297 0.982 -19.016 1 92.44 119 THR B CA 1
ATOM 4275 C C . THR B 1 119 ? 9.477 -0.248 -19.391 1 92.44 119 THR B C 1
ATOM 4277 O O . THR B 1 119 ? 8.258 -0.166 -19.547 1 92.44 119 THR B O 1
ATOM 4280 N N . THR B 1 120 ? 10.133 -1.362 -19.578 1 94.75 120 THR B N 1
ATOM 4281 C CA . THR B 1 120 ? 9.438 -2.615 -19.859 1 94.75 120 THR B CA 1
ATOM 4282 C C . THR B 1 120 ? 8.469 -2.963 -18.734 1 94.75 120 THR B C 1
ATOM 4284 O O . THR B 1 120 ? 7.352 -3.412 -18.984 1 94.75 120 THR B O 1
ATOM 4287 N N . TYR B 1 121 ? 8.883 -2.709 -17.516 1 93.69 121 TYR B N 1
ATOM 4288 C CA . TYR B 1 121 ? 8.008 -2.979 -16.391 1 93.69 121 TYR B CA 1
ATOM 4289 C C . TYR B 1 121 ? 6.723 -2.16 -16.484 1 93.69 121 TYR B C 1
ATOM 4291 O O . TYR B 1 121 ? 5.625 -2.688 -16.281 1 93.69 121 TYR B O 1
ATOM 4299 N N . MET B 1 122 ? 6.848 -0.947 -16.781 1 94.44 122 MET B N 1
ATOM 4300 C CA . MET B 1 122 ? 5.684 -0.072 -16.875 1 94.44 122 MET B CA 1
ATOM 4301 C C . MET B 1 122 ? 4.719 -0.555 -17.953 1 94.44 122 MET B C 1
ATOM 4303 O O . MET B 1 122 ? 3.502 -0.544 -17.75 1 94.44 122 MET B O 1
ATOM 4307 N N . VAL B 1 123 ? 5.289 -1.023 -19 1 95.44 123 VAL B N 1
ATOM 4308 C CA . VAL B 1 123 ? 4.477 -1.472 -20.125 1 95.44 123 VAL B CA 1
ATOM 4309 C C . VAL B 1 123 ? 3.725 -2.746 -19.75 1 95.44 123 VAL B C 1
ATOM 4311 O O . VAL B 1 123 ? 2.51 -2.84 -19.938 1 95.44 123 VAL B O 1
ATOM 4314 N N . TYR B 1 124 ? 4.418 -3.686 -19.219 1 94.88 124 TYR B N 1
ATOM 4315 C CA . TYR B 1 124 ? 3.689 -4.934 -19.016 1 94.88 124 TYR B CA 1
ATOM 4316 C C . TYR B 1 124 ? 2.721 -4.82 -17.859 1 94.88 124 TYR B C 1
ATOM 4318 O O . TYR B 1 124 ? 1.683 -5.484 -17.828 1 94.88 124 TYR B O 1
ATOM 4326 N N . PHE B 1 125 ? 3.008 -3.926 -16.797 1 95.5 125 PHE B N 1
ATOM 4327 C CA . PHE B 1 125 ? 2.008 -3.662 -15.773 1 95.5 125 PHE B CA 1
ATOM 4328 C C . PHE B 1 125 ? 0.704 -3.178 -16.391 1 95.5 125 PHE B C 1
ATOM 4330 O O . PHE B 1 125 ? -0.378 -3.621 -16 1 95.5 125 PHE B O 1
ATOM 4337 N N . THR B 1 126 ? 0.914 -2.26 -17.312 1 96.75 126 THR B N 1
ATOM 4338 C CA . THR B 1 126 ? -0.224 -1.656 -18 1 96.75 126 THR B CA 1
ATOM 4339 C C . THR B 1 126 ? -1.032 -2.717 -18.734 1 96.75 126 THR B C 1
ATOM 4341 O O . THR B 1 126 ? -2.254 -2.789 -18.594 1 96.75 126 THR B O 1
ATOM 4344 N N . PHE B 1 127 ? -0.404 -3.646 -19.406 1 96.94 127 PHE B N 1
ATOM 4345 C CA . PHE B 1 127 ? -1.082 -4.617 -20.25 1 96.94 127 PHE B CA 1
ATOM 4346 C C . PHE B 1 127 ? -1.67 -5.75 -19.422 1 96.94 127 PHE B C 1
ATOM 4348 O O . PHE B 1 127 ? -2.76 -6.246 -19.703 1 96.94 127 PHE B O 1
ATOM 4355 N N . LEU B 1 128 ? -0.976 -6.164 -18.422 1 97.81 128 LEU B N 1
ATOM 4356 C CA . LEU B 1 128 ? -1.45 -7.277 -17.609 1 97.81 128 LEU B CA 1
ATOM 4357 C C . LEU B 1 128 ? -2.67 -6.875 -16.781 1 97.81 128 LEU B C 1
ATOM 4359 O O . LEU B 1 128 ? -3.652 -7.617 -16.719 1 97.81 128 LEU B O 1
ATOM 4363 N N . THR B 1 129 ? -2.682 -5.668 -16.188 1 98.31 129 THR B N 1
ATOM 4364 C CA . THR B 1 129 ? -3.791 -5.234 -15.352 1 98.31 129 THR B CA 1
ATOM 4365 C C . THR B 1 129 ? -4.922 -4.66 -16.203 1 98.31 129 THR B C 1
ATOM 4367 O O . THR B 1 129 ? -6.082 -4.66 -15.781 1 98.31 129 THR B O 1
ATOM 4370 N N . GLY B 1 130 ? -4.582 -4.23 -17.422 1 98.25 130 GLY B N 1
ATOM 4371 C CA . GLY B 1 130 ? -5.574 -3.58 -18.266 1 98.25 130 GLY B CA 1
ATOM 4372 C C . GLY B 1 130 ? -6.281 -4.543 -19.203 1 98.25 130 GLY B C 1
ATOM 4373 O O . GLY B 1 130 ? -7.406 -4.281 -19.625 1 98.25 130 GLY B O 1
ATOM 4374 N N . PHE B 1 131 ? -5.566 -5.703 -19.469 1 98.38 131 PHE B N 1
ATOM 4375 C CA . PHE B 1 131 ? -6.164 -6.48 -20.547 1 98.38 131 PHE B CA 1
ATOM 4376 C C . PHE B 1 131 ? -6.008 -7.973 -20.297 1 98.38 131 PHE B C 1
ATOM 4378 O O . PHE B 1 131 ? -7 -8.703 -20.219 1 98.38 131 PHE B O 1
ATOM 4385 N N . VAL B 1 132 ? -4.84 -8.484 -20.094 1 98.69 132 VAL B N 1
ATOM 4386 C CA . VAL B 1 132 ? -4.582 -9.922 -20.031 1 98.69 132 VAL B CA 1
ATOM 4387 C C . VAL B 1 132 ? -5.344 -10.539 -18.859 1 98.69 132 VAL B C 1
ATOM 4389 O O . VAL B 1 132 ? -6.164 -11.438 -19.047 1 98.69 132 VAL B O 1
ATOM 4392 N N . TYR B 1 133 ? -5.113 -10.039 -17.656 1 98.75 133 TYR B N 1
ATOM 4393 C CA . TYR B 1 133 ? -5.746 -10.562 -16.453 1 98.75 133 TYR B CA 1
ATOM 4394 C C . TYR B 1 133 ? -7.254 -10.344 -16.484 1 98.75 133 TYR B C 1
ATOM 4396 O O . TYR B 1 133 ? -8.023 -11.258 -16.203 1 98.75 133 TYR B O 1
ATOM 4404 N N . PRO B 1 134 ? -7.723 -9.156 -16.906 1 98.81 134 PRO B N 1
ATOM 4405 C CA . PRO B 1 134 ? -9.164 -8.883 -16.844 1 98.81 134 PRO B CA 1
ATOM 4406 C C . PRO B 1 134 ? -9.969 -9.82 -17.75 1 98.81 134 PRO B C 1
ATOM 4408 O O . PRO B 1 134 ? -11.078 -10.227 -17.375 1 98.81 1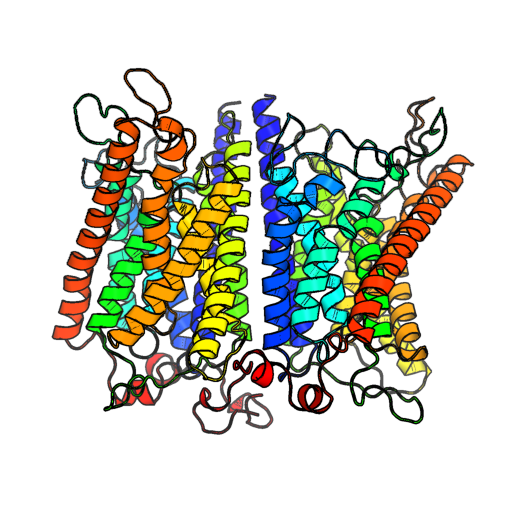34 PRO B O 1
ATOM 4411 N N . VAL B 1 135 ? -9.422 -10.188 -18.812 1 98.75 135 VAL B N 1
ATOM 4412 C CA . VAL B 1 135 ? -10.133 -11.078 -19.719 1 98.75 135 VAL B CA 1
ATOM 4413 C C . VAL B 1 135 ? -10.258 -12.461 -19.094 1 98.75 135 VAL B C 1
ATOM 4415 O O . VAL B 1 135 ? -11.32 -13.078 -19.141 1 98.75 135 VAL B O 1
ATOM 4418 N N . VAL B 1 136 ? -9.211 -12.922 -18.484 1 98.81 136 VAL B N 1
ATOM 4419 C CA . VAL B 1 136 ? -9.234 -14.203 -17.797 1 98.81 136 VAL B CA 1
ATOM 4420 C C . VAL B 1 136 ? -10.234 -14.156 -16.641 1 98.81 136 VAL B C 1
ATOM 4422 O O . VAL B 1 136 ? -11.031 -15.078 -16.469 1 98.81 136 VAL B O 1
ATOM 4425 N N . ALA B 1 137 ? -10.18 -13.055 -15.875 1 98.75 137 ALA B N 1
ATOM 4426 C CA . ALA B 1 137 ? -11.117 -12.891 -14.766 1 98.75 137 ALA B CA 1
ATOM 4427 C C . ALA B 1 137 ? -12.562 -12.93 -15.266 1 98.75 137 ALA B C 1
ATOM 4429 O O . ALA B 1 137 ? -13.43 -13.516 -14.617 1 98.75 137 ALA B O 1
ATOM 4430 N N . HIS B 1 138 ? -12.805 -12.359 -16.406 1 98.5 138 HIS B N 1
ATOM 4431 C CA . HIS B 1 138 ? -14.133 -12.352 -17 1 98.5 138 HIS B CA 1
ATOM 4432 C C . HIS B 1 138 ? -14.602 -13.773 -17.328 1 98.5 138 HIS B C 1
ATOM 4434 O O . HIS B 1 138 ? -15.727 -14.148 -16.984 1 98.5 138 HIS B O 1
ATOM 4440 N N . TRP B 1 139 ? -13.734 -14.578 -17.906 1 98 139 TRP B N 1
ATOM 4441 C CA . TRP B 1 139 ? -14.086 -15.945 -18.281 1 98 139 TRP B CA 1
ATOM 4442 C C . TRP B 1 139 ? -14.555 -16.734 -17.078 1 98 139 TRP B C 1
ATOM 4444 O O . TRP B 1 139 ? -15.523 -17.5 -17.156 1 98 139 TRP B O 1
ATOM 4454 N N . CYS B 1 140 ? -13.906 -16.516 -15.961 1 97.5 140 CYS B N 1
ATOM 4455 C CA . CYS B 1 140 ? -13.992 -17.453 -14.844 1 97.5 140 CYS B CA 1
ATOM 4456 C C . CYS B 1 140 ? -14.953 -16.938 -13.781 1 97.5 140 CYS B C 1
ATOM 4458 O O . CYS B 1 140 ? -15.555 -17.734 -13.055 1 97.5 140 CYS B O 1
ATOM 4460 N N . TRP B 1 141 ? -15.078 -15.594 -13.695 1 96.69 141 TRP B N 1
ATOM 4461 C CA . TRP B 1 141 ? -15.742 -15.102 -12.5 1 96.69 141 TRP B CA 1
ATOM 4462 C C . TRP B 1 141 ? -16.938 -14.219 -12.859 1 96.69 141 TRP B C 1
ATOM 4464 O O . TRP B 1 141 ? -17.797 -13.961 -12.023 1 96.69 141 TRP B O 1
ATOM 4474 N N . SER B 1 142 ? -17.016 -13.688 -14.094 1 95.88 142 SER B N 1
ATOM 4475 C CA . SER B 1 142 ? -18.188 -12.922 -14.492 1 95.88 142 SER B CA 1
ATOM 4476 C C . SER B 1 142 ? -19.391 -13.836 -14.711 1 95.88 142 SER B C 1
ATOM 4478 O O . SER B 1 142 ? -19.234 -14.992 -15.125 1 95.88 142 SER B O 1
ATOM 4480 N N . GLU B 1 143 ? -20.562 -13.391 -14.562 1 92.19 143 GLU B N 1
ATOM 4481 C CA . GLU B 1 143 ? -21.781 -14.18 -14.664 1 92.19 143 GLU B CA 1
ATOM 4482 C C . GLU B 1 143 ? -21.984 -14.711 -16.078 1 92.19 143 GLU B C 1
ATOM 4484 O O . GLU B 1 143 ? -22.609 -15.75 -16.281 1 92.19 143 GLU B O 1
ATOM 4489 N N . VAL B 1 144 ? -21.406 -14.039 -17.031 1 93.06 144 VAL B N 1
ATOM 4490 C CA . VAL B 1 144 ? -21.656 -14.414 -18.406 1 93.06 144 VAL B CA 1
ATOM 4491 C C . VAL B 1 144 ? -20.391 -15.016 -19.016 1 93.06 144 VAL B C 1
ATOM 4493 O O . VAL B 1 144 ? -20.359 -15.359 -20.203 1 93.06 144 VAL B O 1
ATOM 4496 N N . GLY B 1 145 ? -19.25 -15.148 -18.266 1 95.5 145 GLY B N 1
ATOM 4497 C CA . GLY B 1 145 ? -18.031 -15.742 -18.766 1 95.5 145 GLY B CA 1
ATOM 4498 C C . GLY B 1 145 ? -18.172 -17.203 -19.156 1 95.5 145 GLY B C 1
ATOM 4499 O O . GLY B 1 145 ? -18.859 -17.969 -18.469 1 95.5 145 GLY B O 1
ATOM 4500 N N . TRP B 1 146 ? -17.562 -17.578 -20.125 1 94.38 146 TRP B N 1
ATOM 4501 C CA . TRP B 1 146 ? -17.844 -18.875 -20.734 1 94.38 146 TRP B CA 1
ATOM 4502 C C . TRP B 1 146 ? -17.375 -20.016 -19.812 1 94.38 146 TRP B C 1
ATOM 4504 O O . TRP B 1 146 ? -17.984 -21.078 -19.797 1 94.38 146 TRP B O 1
ATOM 4514 N N . LEU B 1 147 ? -16.344 -19.828 -19.016 1 94.56 147 LEU B N 1
ATOM 4515 C CA . LEU B 1 147 ? -15.898 -20.875 -18.109 1 94.56 147 LEU B CA 1
ATOM 4516 C C . LEU B 1 147 ? -16.828 -20.953 -16.891 1 94.56 147 LEU B C 1
ATOM 4518 O O . LEU B 1 147 ? -17.031 -22.047 -16.344 1 94.56 147 LEU B O 1
ATOM 4522 N N . LYS B 1 148 ? -17.359 -19.844 -16.531 1 91.88 148 LYS B N 1
ATOM 4523 C CA . LYS B 1 148 ? -18.297 -19.812 -15.406 1 91.88 148 LYS B CA 1
ATOM 4524 C C . LYS B 1 148 ? -19.641 -20.406 -15.789 1 91.88 148 LYS B C 1
ATOM 4526 O O . LYS B 1 148 ? -20.234 -21.172 -15.023 1 91.88 148 LYS B O 1
ATOM 4531 N N . VAL B 1 149 ? -20.141 -19.984 -17 1 87.75 149 VAL B N 1
ATOM 4532 C CA . VAL B 1 149 ? -21.453 -20.422 -17.469 1 87.75 149 VAL B CA 1
ATOM 4533 C C . VAL B 1 149 ? -21.406 -21.906 -17.844 1 87.75 149 VAL B C 1
ATOM 4535 O O . VAL B 1 149 ? -22.344 -22.656 -17.562 1 87.75 149 VAL B O 1
ATOM 4538 N N . GLY B 1 150 ? -20.297 -22.344 -18.375 1 80.94 150 GLY B N 1
ATOM 4539 C CA . GLY B 1 150 ? -20.156 -23.734 -18.781 1 80.94 150 GLY B CA 1
ATOM 4540 C C . GLY B 1 150 ? -20.766 -24.031 -20.141 1 80.94 150 GLY B C 1
ATOM 4541 O O . GLY B 1 150 ? -21.078 -23.094 -20.891 1 80.94 150 GLY B O 1
ATOM 4542 N N . MET B 1 151 ? -20.578 -25.156 -20.641 1 64.69 151 MET B N 1
ATOM 4543 C CA . MET B 1 151 ? -21.016 -25.562 -21.969 1 64.69 151 MET B CA 1
ATOM 4544 C C . MET B 1 151 ? -22.344 -26.328 -21.891 1 64.69 151 MET B C 1
ATOM 4546 O O . MET B 1 151 ? -22.547 -27.109 -20.969 1 64.69 151 MET B O 1
ATOM 4550 N N . GLY B 1 152 ? -23.25 -25.953 -22.906 1 56.66 152 GLY B N 1
ATOM 4551 C CA . GLY B 1 152 ? -24.391 -26.781 -23.266 1 56.66 152 GLY B CA 1
ATOM 4552 C C . GLY B 1 152 ? -25.703 -26.25 -22.734 1 56.66 152 GLY B C 1
ATOM 4553 O O . GLY B 1 152 ? -25.719 -25.312 -21.922 1 56.66 152 GLY B O 1
ATOM 4554 N N . GLU B 1 153 ? -26.797 -26.219 -23.438 1 53.59 153 GLU B N 1
ATOM 4555 C CA . GLU B 1 153 ? -28.172 -25.844 -23.078 1 53.59 153 GLU B CA 1
ATOM 4556 C C . GLU B 1 153 ? -28.438 -26.094 -21.594 1 53.59 153 GLU B C 1
ATOM 4558 O O . GLU B 1 153 ? -29.109 -25.297 -20.938 1 53.59 153 GLU B O 1
ATOM 4563 N N . ASN B 1 154 ? -28.047 -27.25 -21.109 1 52 154 ASN B N 1
ATOM 4564 C CA . ASN B 1 154 ? -28.188 -27.734 -19.734 1 52 154 ASN B CA 1
ATOM 4565 C C . ASN B 1 154 ? -26.828 -27.828 -19.047 1 52 154 ASN B C 1
ATOM 4567 O O . ASN B 1 154 ? -26.203 -28.891 -19.031 1 52 154 ASN B O 1
ATOM 4571 N N . THR B 1 155 ? -26.062 -26.688 -18.906 1 58.06 155 THR B N 1
ATOM 4572 C CA . THR B 1 155 ? -24.688 -26.672 -18.438 1 58.06 155 THR B CA 1
ATOM 4573 C C . THR B 1 155 ? -24.438 -27.812 -17.438 1 58.06 155 THR B C 1
ATOM 4575 O O . THR B 1 155 ? -23.297 -28.094 -17.094 1 58.06 155 THR B O 1
ATOM 4578 N N . HIS B 1 156 ? -25.5 -28.766 -17.422 1 57.09 156 HIS B N 1
ATOM 4579 C CA . HIS B 1 156 ? -25.484 -29.812 -16.406 1 57.09 156 HIS B CA 1
ATOM 4580 C C . HIS B 1 156 ? -24.672 -29.391 -15.188 1 57.09 156 HIS B C 1
ATOM 4582 O O . HIS B 1 156 ? -24.031 -30.234 -14.547 1 57.09 156 HIS B O 1
ATOM 4588 N N . GLY B 1 157 ? -24.641 -28.078 -14.992 1 62.81 157 GLY B N 1
ATOM 4589 C CA . GLY B 1 157 ? -24.031 -27.594 -13.766 1 62.81 157 GLY B CA 1
ATOM 4590 C C . GLY B 1 157 ? -22.516 -27.609 -13.82 1 62.81 157 GLY B C 1
ATOM 4591 O O . GLY B 1 157 ? -21.844 -27.703 -12.789 1 62.81 157 GLY B O 1
ATOM 4592 N N . LEU B 1 158 ? -21.891 -27.656 -15.062 1 73.81 158 LEU B N 1
ATOM 4593 C CA . LEU B 1 158 ? -20.438 -27.641 -15.172 1 73.81 158 LEU B CA 1
ATOM 4594 C C . LEU B 1 158 ? -19.906 -26.219 -15.156 1 73.81 158 LEU B C 1
ATOM 4596 O O . LEU B 1 158 ? -20.281 -25.391 -16 1 73.81 158 LEU B O 1
ATOM 4600 N N . SER B 1 159 ? -19.203 -25.891 -14.031 1 83.81 159 SER B N 1
ATOM 4601 C CA . SER B 1 159 ? -18.578 -24.578 -13.938 1 83.81 159 SER B CA 1
ATOM 4602 C C . SER B 1 159 ? -17.141 -24.672 -13.469 1 83.81 159 SER B C 1
ATOM 4604 O O . SER B 1 159 ? -16.766 -25.625 -12.789 1 83.81 159 SER B O 1
ATOM 4606 N N . TYR B 1 160 ? -16.406 -23.844 -14 1 92.44 160 TYR B N 1
ATOM 4607 C CA . TYR B 1 160 ? -15 -23.75 -13.625 1 92.44 160 TYR B CA 1
ATOM 4608 C C . TYR B 1 160 ? -14.852 -23.438 -12.141 1 92.44 160 TYR B C 1
ATOM 4610 O O . TYR B 1 160 ? -15.453 -22.484 -11.641 1 92.44 160 TYR B O 1
ATOM 4618 N N . ILE B 1 161 ? -14.141 -24.312 -11.477 1 93.06 161 ILE B N 1
ATOM 4619 C CA . ILE B 1 161 ? -13.945 -24.141 -10.047 1 93.06 161 ILE B CA 1
ATOM 4620 C C . ILE B 1 161 ? -12.625 -23.406 -9.781 1 93.06 161 ILE B C 1
ATOM 4622 O O . ILE B 1 161 ? -11.547 -24 -9.914 1 93.06 161 ILE B O 1
ATOM 4626 N N . ASP B 1 162 ? -12.688 -22.203 -9.383 1 97.5 162 ASP B N 1
ATOM 4627 C CA . ASP B 1 162 ? -11.57 -21.359 -8.992 1 97.5 162 ASP B CA 1
ATOM 4628 C C . ASP B 1 162 ? -12.031 -20.219 -8.094 1 97.5 162 ASP B C 1
ATOM 4630 O O . ASP B 1 162 ? -12.234 -19.094 -8.562 1 97.5 162 ASP B O 1
ATOM 4634 N N . TYR B 1 163 ? -12.07 -20.484 -6.871 1 97.62 163 TYR B N 1
ATOM 4635 C CA . TYR B 1 163 ? -12.734 -19.672 -5.852 1 97.62 163 TYR B CA 1
ATOM 4636 C C . TYR B 1 163 ? -12 -18.359 -5.648 1 97.62 163 TYR B C 1
ATOM 4638 O O . TYR B 1 163 ? -12.625 -17.297 -5.641 1 97.62 163 TYR B O 1
ATOM 4646 N N . ALA B 1 164 ? -10.656 -18.453 -5.492 1 98.56 164 ALA B N 1
ATOM 4647 C CA . ALA B 1 164 ? -9.875 -17.266 -5.133 1 98.56 164 ALA B CA 1
ATOM 4648 C C . ALA B 1 164 ? -8.742 -17.047 -6.129 1 98.56 164 ALA B C 1
ATOM 4650 O O . ALA B 1 164 ? -8 -16.062 -6.02 1 98.56 164 ALA B O 1
ATOM 4651 N N . GLY B 1 165 ? -8.492 -17.969 -7.098 1 98.69 165 GLY B N 1
ATOM 4652 C CA . GLY B 1 165 ? -7.633 -17.531 -8.188 1 98.69 165 GLY B CA 1
ATOM 4653 C C . GLY B 1 165 ? -6.391 -18.391 -8.344 1 98.69 165 GLY B C 1
ATOM 4654 O O . GLY B 1 165 ? -5.332 -17.891 -8.719 1 98.69 165 GLY B O 1
ATOM 4655 N N . SER B 1 166 ? -6.422 -19.719 -8.039 1 98.88 166 SER B N 1
ATOM 4656 C CA . SER B 1 166 ? -5.324 -20.578 -8.477 1 98.88 166 SER B CA 1
ATOM 4657 C C . SER B 1 166 ? -5.094 -20.453 -9.977 1 98.88 166 SER B C 1
ATOM 4659 O O . SER B 1 166 ? -3.951 -20.469 -10.438 1 98.88 166 SER B O 1
ATOM 4661 N N . GLY B 1 167 ? -6.184 -20.422 -10.664 1 98.75 167 GLY B N 1
ATOM 4662 C CA . GLY B 1 167 ? -6.125 -20.219 -12.102 1 98.75 167 GLY B CA 1
ATOM 4663 C C . GLY B 1 167 ? -6.078 -18.766 -12.5 1 98.75 167 GLY B C 1
ATOM 4664 O O . GLY B 1 167 ? -5.043 -18.266 -12.961 1 98.75 167 GLY B O 1
ATOM 4665 N N . VAL B 1 168 ? -7.102 -17.969 -12.164 1 98.81 168 VAL B N 1
ATOM 4666 C CA . VAL B 1 168 ? -7.312 -16.609 -12.633 1 98.81 168 VAL B CA 1
ATOM 4667 C C . VAL B 1 168 ? -6.094 -15.75 -12.297 1 98.81 168 VAL B C 1
ATOM 4669 O O . VAL B 1 168 ? -5.578 -15.031 -13.156 1 98.81 168 VAL B O 1
ATOM 4672 N N . VAL B 1 169 ? -5.57 -15.883 -11.109 1 98.81 169 VAL B N 1
ATOM 4673 C CA . VAL B 1 169 ? -4.484 -15.016 -10.672 1 98.81 169 VAL B CA 1
ATOM 4674 C C . VAL B 1 169 ? -3.143 -15.703 -10.906 1 98.81 169 VAL B C 1
ATOM 4676 O O . VAL B 1 169 ? -2.287 -15.18 -11.625 1 98.81 169 VAL B O 1
ATOM 4679 N N . HIS B 1 170 ? -2.994 -16.938 -10.391 1 98.88 170 HIS B N 1
ATOM 4680 C CA . HIS B 1 170 ? -1.668 -17.531 -10.266 1 98.88 170 HIS B CA 1
ATOM 4681 C C . HIS B 1 170 ? -1.252 -18.234 -11.555 1 98.88 170 HIS B C 1
ATOM 4683 O O . HIS B 1 170 ? -0.085 -18.172 -11.953 1 98.88 170 HIS B O 1
ATOM 4689 N N . LEU B 1 171 ? -2.178 -18.875 -12.281 1 98.81 171 LEU B N 1
ATOM 4690 C CA . LEU B 1 171 ? -1.812 -19.406 -13.594 1 98.81 171 LEU B CA 1
ATOM 4691 C C . LEU B 1 171 ? -1.519 -18.266 -14.562 1 98.81 171 LEU B C 1
ATOM 4693 O O . LEU B 1 171 ? -0.597 -18.359 -15.383 1 98.81 171 LEU B O 1
ATOM 4697 N N . THR B 1 172 ? -2.363 -17.234 -14.484 1 98.81 172 THR B N 1
ATOM 4698 C CA . THR B 1 172 ? -2.133 -16.078 -15.344 1 98.81 172 THR B CA 1
ATOM 4699 C C . THR B 1 172 ? -0.778 -15.445 -15.047 1 98.81 172 THR B C 1
ATOM 4701 O O . THR B 1 172 ? 0.061 -15.312 -15.938 1 98.81 172 THR B O 1
ATOM 4704 N N . GLY B 1 173 ? -0.534 -15.109 -13.82 1 98.69 173 GLY B N 1
ATOM 4705 C CA . GLY B 1 173 ? 0.729 -14.5 -13.445 1 98.69 173 GLY B CA 1
ATOM 4706 C C . GLY B 1 173 ? 1.925 -15.398 -13.68 1 98.69 173 GLY B C 1
ATOM 4707 O O . GLY B 1 173 ? 2.957 -14.953 -14.188 1 98.69 173 GLY B O 1
ATOM 4708 N N . GLY B 1 174 ? 1.799 -16.688 -13.305 1 98.81 174 GLY B N 1
ATOM 4709 C CA . GLY B 1 174 ? 2.879 -17.641 -13.484 1 98.81 174 GLY B CA 1
ATOM 4710 C C . GLY B 1 174 ? 3.225 -17.891 -14.938 1 98.81 174 GLY B C 1
ATOM 4711 O O . GLY B 1 174 ? 4.398 -18.031 -15.289 1 98.81 174 GLY B O 1
ATOM 4712 N N . SER B 1 175 ? 2.227 -17.922 -15.789 1 98.81 175 SER B N 1
ATOM 4713 C CA . SER B 1 175 ? 2.463 -18.125 -17.219 1 98.81 175 SER B CA 1
ATOM 4714 C C . SER B 1 175 ? 3.164 -16.906 -17.828 1 98.81 175 SER B C 1
ATOM 4716 O O . SER B 1 175 ? 4.094 -17.062 -18.625 1 98.81 175 SER B O 1
ATOM 4718 N N . ALA B 1 176 ? 2.688 -15.766 -17.484 1 98.75 176 ALA B N 1
ATOM 4719 C CA . ALA B 1 176 ? 3.344 -14.555 -17.969 1 98.75 176 ALA B CA 1
ATOM 4720 C C . ALA B 1 176 ? 4.789 -14.484 -17.484 1 98.75 176 ALA B C 1
ATOM 4722 O O . ALA B 1 176 ? 5.68 -14.062 -18.219 1 98.75 176 ALA B O 1
ATOM 4723 N N . ALA B 1 177 ? 4.984 -14.898 -16.234 1 98.69 177 ALA B N 1
ATOM 4724 C CA . ALA B 1 177 ? 6.332 -14.938 -15.672 1 98.69 177 ALA B CA 1
ATOM 4725 C C . ALA B 1 177 ? 7.23 -15.883 -16.453 1 98.69 177 ALA B C 1
ATOM 4727 O O . ALA B 1 177 ? 8.391 -15.562 -16.734 1 98.69 177 ALA B O 1
ATOM 4728 N N . LEU B 1 178 ? 6.734 -17.016 -16.797 1 98.69 178 LEU B N 1
ATOM 4729 C CA . LEU B 1 178 ? 7.492 -18 -17.578 1 98.69 178 LEU B CA 1
ATOM 4730 C C . LEU B 1 178 ? 7.898 -17.422 -18.938 1 98.69 178 LEU B C 1
ATOM 4732 O O . LEU B 1 178 ? 9.07 -17.484 -19.312 1 98.69 178 LEU B O 1
ATOM 4736 N N . VAL B 1 179 ? 6.945 -16.828 -19.625 1 98.75 179 VAL B N 1
ATOM 4737 C CA . VAL B 1 179 ? 7.215 -16.25 -20.938 1 98.75 179 VAL B CA 1
ATOM 4738 C C . VAL B 1 179 ? 8.227 -15.109 -20.797 1 98.75 179 VAL B C 1
ATOM 4740 O O . VAL B 1 179 ? 9.156 -15 -21.594 1 98.75 179 VAL B O 1
ATOM 4743 N N . GLY B 1 180 ? 8.031 -14.289 -19.797 1 98.38 180 GLY B N 1
ATOM 4744 C CA . GLY B 1 180 ? 8.969 -13.203 -19.562 1 98.38 180 GLY B CA 1
ATOM 4745 C C . GLY B 1 180 ? 10.383 -13.68 -19.297 1 98.38 180 GLY B C 1
ATOM 4746 O O . GLY B 1 180 ? 11.344 -13.148 -19.875 1 98.38 180 GLY B O 1
ATOM 4747 N N . ALA B 1 181 ? 10.516 -14.68 -18.469 1 98.31 181 ALA B N 1
ATOM 4748 C CA . ALA B 1 181 ? 11.828 -15.234 -18.141 1 98.31 181 ALA B CA 1
ATOM 4749 C C . ALA B 1 181 ? 12.5 -15.828 -19.375 1 98.31 181 ALA B C 1
ATOM 4751 O O . ALA B 1 181 ? 13.703 -15.648 -19.578 1 98.31 181 ALA B O 1
ATOM 4752 N N . ILE B 1 182 ? 11.773 -16.516 -20.172 1 98.25 182 ILE B N 1
ATOM 4753 C CA . ILE B 1 182 ? 12.312 -17.141 -21.375 1 98.25 182 ILE B CA 1
ATOM 4754 C C . ILE B 1 182 ? 12.75 -16.062 -22.359 1 98.25 182 ILE B C 1
ATOM 4756 O O . ILE B 1 182 ? 13.859 -16.125 -22.906 1 98.25 182 ILE B O 1
ATOM 4760 N N . ALA B 1 183 ? 11.922 -15.07 -22.578 1 98.06 183 ALA B N 1
ATOM 4761 C CA . ALA B 1 183 ? 12.219 -14 -23.531 1 98.06 183 ALA B CA 1
ATOM 4762 C C . ALA B 1 183 ? 13.438 -13.203 -23.094 1 98.06 183 ALA B C 1
ATOM 4764 O O . ALA B 1 183 ? 14.25 -12.781 -23.922 1 98.06 183 ALA B O 1
ATOM 4765 N N . LEU B 1 184 ? 13.594 -13.023 -21.828 1 97.25 184 LEU B N 1
ATOM 4766 C CA . LEU B 1 184 ? 14.656 -12.195 -21.25 1 97.25 184 LEU B CA 1
ATOM 4767 C C . LEU B 1 184 ? 15.992 -12.938 -21.281 1 97.25 184 LEU B C 1
ATOM 4769 O O . LEU B 1 184 ? 17.047 -12.305 -21.406 1 97.25 184 LEU B O 1
ATOM 4773 N N . GLY B 1 185 ? 15.953 -14.273 -21.125 1 97.38 185 GLY B N 1
ATOM 4774 C CA . GLY B 1 185 ? 17.172 -15.039 -20.953 1 97.38 185 GLY B CA 1
ATOM 4775 C C . GLY B 1 185 ? 17.734 -14.953 -19.547 1 97.38 185 GLY B C 1
ATOM 4776 O O . GLY B 1 185 ? 17.297 -14.125 -18.734 1 97.38 185 GLY B O 1
ATOM 4777 N N . PRO B 1 186 ? 18.734 -15.75 -19.266 1 97.75 186 PRO B N 1
ATOM 4778 C CA . PRO B 1 186 ? 19.266 -15.828 -17.906 1 97.75 186 PRO B CA 1
ATOM 4779 C C . PRO B 1 186 ? 20.156 -14.633 -17.562 1 97.75 186 PRO B C 1
ATOM 4781 O O . PRO B 1 186 ? 20.75 -14.016 -18.453 1 97.75 186 PRO B O 1
ATOM 4784 N N . ARG B 1 187 ? 20.234 -14.344 -16.328 1 97.69 187 ARG B N 1
ATOM 4785 C CA . ARG B 1 187 ? 21.219 -13.375 -15.836 1 97.69 187 ARG B CA 1
ATOM 4786 C C . ARG B 1 187 ? 22.641 -13.805 -16.188 1 97.69 187 ARG B C 1
ATOM 4788 O O . ARG B 1 187 ? 22.938 -15 -16.219 1 97.69 187 ARG B O 1
ATOM 4795 N N . ILE B 1 188 ? 23.422 -12.758 -16.297 1 96 188 ILE B N 1
ATOM 4796 C CA . ILE B 1 188 ? 24.828 -13.023 -16.594 1 96 188 ILE B CA 1
ATOM 4797 C C . ILE B 1 188 ? 25.453 -13.812 -15.461 1 96 188 ILE B C 1
ATOM 4799 O O . ILE B 1 188 ? 25.391 -13.414 -14.297 1 96 188 ILE B O 1
ATOM 4803 N N . GLY B 1 189 ? 25.953 -14.984 -15.836 1 94.94 189 GLY B N 1
ATOM 4804 C CA . GLY B 1 189 ? 26.672 -15.789 -14.867 1 94.94 189 GLY B CA 1
ATOM 4805 C C . GLY B 1 189 ? 25.812 -16.859 -14.211 1 94.94 189 GLY B C 1
ATOM 4806 O O . GLY B 1 189 ? 26.328 -17.688 -13.461 1 94.94 189 GLY B O 1
ATOM 4807 N N . ARG B 1 190 ? 24.547 -16.922 -14.516 1 96.25 190 ARG B N 1
ATOM 4808 C CA . ARG B 1 190 ? 23.641 -17.844 -13.852 1 96.25 190 ARG B CA 1
ATOM 4809 C C . ARG B 1 190 ? 23.906 -19.281 -14.281 1 96.25 190 ARG B C 1
ATOM 4811 O O . ARG B 1 190 ? 23.797 -20.203 -13.477 1 96.25 190 ARG B O 1
ATOM 4818 N N . PHE B 1 191 ? 24.203 -19.422 -15.492 1 95.38 191 PHE B N 1
ATOM 4819 C CA . PHE B 1 191 ? 24.547 -20.719 -16.031 1 95.38 191 PHE B CA 1
ATOM 4820 C C . PHE B 1 191 ? 25.922 -20.688 -16.703 1 95.38 191 PHE B C 1
ATOM 4822 O O . PHE B 1 191 ? 26.188 -19.844 -17.547 1 95.38 191 PHE B O 1
ATOM 4829 N N . LYS B 1 192 ? 26.812 -21.547 -16.328 1 91.06 192 LYS B N 1
ATOM 4830 C CA . LYS B 1 192 ? 28.156 -21.656 -16.906 1 91.06 192 LYS B CA 1
ATOM 4831 C C . LYS B 1 192 ? 28.125 -22.281 -18.281 1 91.06 192 LYS B C 1
ATOM 4833 O O . LYS B 1 192 ? 27.109 -22.875 -18.688 1 91.06 192 LYS B O 1
ATOM 4838 N N . PRO B 1 193 ? 29.125 -22.188 -18.969 1 89.69 193 PRO B N 1
ATOM 4839 C CA . PRO B 1 193 ? 29.156 -22.766 -20.312 1 89.69 193 PRO B CA 1
ATOM 4840 C C . PRO B 1 193 ? 28.891 -24.266 -20.328 1 89.69 193 PRO B C 1
ATOM 4842 O O . PRO B 1 193 ? 28.344 -24.781 -21.297 1 89.69 193 PRO B O 1
ATOM 4845 N N . ASP B 1 194 ? 29.25 -24.906 -19.281 1 91.12 194 ASP B N 1
ATOM 4846 C CA . ASP B 1 194 ? 29.062 -26.359 -19.219 1 91.12 194 ASP B CA 1
ATOM 4847 C C . ASP B 1 194 ? 27.641 -26.703 -18.766 1 91.12 194 ASP B C 1
ATOM 4849 O O . ASP B 1 194 ? 27.297 -27.875 -18.625 1 91.12 194 ASP B O 1
ATOM 4853 N N . GLY B 1 195 ? 26.906 -25.688 -18.422 1 87.19 195 GLY B N 1
ATOM 4854 C CA . GLY B 1 195 ? 25.516 -25.906 -18.078 1 87.19 195 GLY B CA 1
ATOM 4855 C C . GLY B 1 195 ? 25.281 -25.953 -16.578 1 87.19 195 GLY B C 1
ATOM 4856 O O . GLY B 1 195 ? 24.141 -25.969 -16.125 1 87.19 195 GLY B O 1
ATOM 4857 N N . THR B 1 196 ? 26.266 -25.953 -15.867 1 91.25 196 THR B N 1
ATOM 4858 C CA . THR B 1 196 ? 26.141 -26.016 -14.422 1 91.25 196 THR B CA 1
ATOM 4859 C C . THR B 1 196 ? 25.531 -24.719 -13.883 1 91.25 196 THR B C 1
ATOM 4861 O O . THR B 1 196 ? 25.797 -23.641 -14.398 1 91.25 196 THR B O 1
ATOM 4864 N N . VAL B 1 197 ? 24.734 -24.875 -12.852 1 92.56 197 VAL B N 1
ATOM 4865 C CA . VAL B 1 197 ? 24.031 -23.766 -12.25 1 92.56 197 VAL B CA 1
ATOM 4866 C C . VAL B 1 197 ? 24.938 -23.031 -11.273 1 92.56 197 VAL B C 1
ATOM 4868 O O . VAL B 1 197 ? 25.641 -23.672 -10.469 1 92.56 197 VAL B O 1
ATOM 4871 N N . ASN B 1 198 ? 25.078 -21.688 -11.406 1 93.19 198 ASN B N 1
ATOM 4872 C CA . ASN B 1 198 ? 25.734 -20.797 -10.445 1 93.19 198 ASN B CA 1
ATOM 4873 C C . ASN B 1 198 ? 24.719 -20.047 -9.594 1 93.19 198 ASN B C 1
ATOM 4875 O O . ASN B 1 198 ? 23.891 -19.297 -10.117 1 93.19 198 ASN B O 1
ATOM 4879 N N . ASP B 1 199 ? 24.812 -20.25 -8.297 1 90.25 199 ASP B N 1
ATOM 4880 C CA . ASP B 1 199 ? 23.875 -19.594 -7.398 1 90.25 199 ASP B CA 1
ATOM 4881 C C . ASP B 1 199 ? 24.188 -18.094 -7.285 1 90.25 199 ASP B C 1
ATOM 4883 O O . ASP B 1 199 ? 25.328 -17.703 -7.094 1 90.25 199 ASP B O 1
ATOM 4887 N N . LEU B 1 200 ? 23.25 -17.266 -7.547 1 92.94 200 LEU B N 1
ATOM 4888 C CA . LEU B 1 200 ? 23.297 -15.82 -7.328 1 92.94 200 LEU B CA 1
ATOM 4889 C C . LEU B 1 200 ? 22.391 -15.422 -6.172 1 92.94 200 LEU B C 1
ATOM 4891 O O . LEU B 1 200 ? 21.234 -15.023 -6.387 1 92.94 200 LEU B O 1
ATOM 4895 N N . PRO B 1 201 ? 22.875 -15.508 -4.977 1 90.25 201 PRO B N 1
ATOM 4896 C CA . PRO B 1 201 ? 22.016 -15.32 -3.807 1 90.25 201 PRO B CA 1
ATOM 4897 C C . PRO B 1 201 ? 21.547 -13.883 -3.639 1 90.25 201 PRO B C 1
ATOM 4899 O O . PRO B 1 201 ? 22.234 -12.945 -4.074 1 90.25 201 PRO B O 1
ATOM 4902 N N . GLY B 1 202 ? 20.438 -13.75 -3.002 1 92 202 GLY B N 1
ATOM 4903 C CA . GLY B 1 202 ? 20 -12.438 -2.559 1 92 202 GLY B CA 1
ATOM 4904 C C . GLY B 1 202 ? 20.875 -11.852 -1.466 1 92 202 GLY B C 1
ATOM 4905 O O . GLY B 1 202 ? 21.688 -12.57 -0.863 1 92 202 GLY B O 1
ATOM 4906 N N . HIS B 1 203 ? 20.688 -10.578 -1.18 1 90.88 203 HIS B N 1
ATOM 4907 C CA . HIS B 1 203 ? 21.656 -9.898 -0.323 1 90.88 203 HIS B CA 1
ATOM 4908 C C . HIS B 1 203 ? 21.234 -9.961 1.141 1 90.88 203 HIS B C 1
ATOM 4910 O O . HIS B 1 203 ? 22.031 -9.688 2.035 1 90.88 203 HIS B O 1
ATOM 4916 N N . THR B 1 204 ? 19.922 -10.297 1.467 1 91.88 204 THR B N 1
ATOM 4917 C CA . THR B 1 204 ? 19.531 -10.359 2.869 1 91.88 204 THR B CA 1
ATOM 4918 C C . THR B 1 204 ? 18.297 -11.234 3.039 1 91.88 204 THR B C 1
ATOM 4920 O O . THR B 1 204 ? 17.203 -10.898 2.557 1 91.88 204 THR B O 1
ATOM 4923 N N . VAL B 1 205 ? 18.375 -12.25 3.852 1 90.12 205 VAL B N 1
ATOM 4924 C CA . VAL B 1 205 ? 17.281 -13.188 4.066 1 90.12 205 VAL B CA 1
ATOM 4925 C C . VAL B 1 205 ? 16.234 -12.562 4.996 1 90.12 205 VAL B C 1
ATOM 4927 O O . VAL B 1 205 ? 15.062 -12.93 4.965 1 90.12 205 VAL B O 1
ATOM 4930 N N . THR B 1 206 ? 16.703 -11.602 5.832 1 90.38 206 THR B N 1
ATOM 4931 C CA . THR B 1 206 ? 15.789 -10.953 6.766 1 90.38 206 THR B CA 1
ATOM 4932 C C . THR B 1 206 ? 14.711 -10.18 6.02 1 90.38 206 THR B C 1
ATOM 4934 O O . THR B 1 206 ? 13.523 -10.273 6.344 1 90.38 206 THR B O 1
ATOM 4937 N N . VAL B 1 207 ? 15.117 -9.477 4.98 1 94.38 207 VAL B N 1
ATOM 4938 C CA . VAL B 1 207 ? 14.188 -8.688 4.18 1 94.38 207 VAL B CA 1
ATOM 4939 C C . VAL B 1 207 ? 13.297 -9.625 3.359 1 94.38 207 VAL B C 1
ATOM 4941 O O . VAL B 1 207 ? 12.086 -9.414 3.27 1 94.38 207 VAL B O 1
ATOM 4944 N N . ALA B 1 208 ? 13.844 -10.68 2.795 1 94.88 208 ALA B N 1
ATOM 4945 C CA . ALA B 1 208 ? 13.062 -11.664 2.055 1 94.88 208 ALA B CA 1
ATOM 4946 C C . ALA B 1 208 ? 12.023 -12.328 2.955 1 94.88 208 ALA B C 1
ATOM 4948 O O . ALA B 1 208 ? 10.867 -12.484 2.57 1 94.88 208 ALA B O 1
ATOM 4949 N N . ALA B 1 209 ? 12.445 -12.664 4.184 1 94.12 209 ALA B N 1
ATOM 4950 C CA . ALA B 1 209 ? 11.555 -13.328 5.137 1 94.12 209 ALA B CA 1
ATOM 4951 C C . ALA B 1 209 ? 10.414 -12.398 5.555 1 94.12 209 ALA B C 1
ATOM 4953 O O . ALA B 1 209 ? 9.273 -12.844 5.711 1 94.12 209 ALA B O 1
ATOM 4954 N N . LEU B 1 210 ? 10.719 -11.141 5.719 1 95.25 210 LEU B N 1
ATOM 4955 C CA . LEU B 1 210 ? 9.672 -10.164 6.008 1 95.25 210 LEU B CA 1
ATOM 4956 C C . LEU B 1 210 ? 8.602 -10.188 4.926 1 95.25 210 LEU B C 1
ATOM 4958 O O . LEU B 1 210 ? 7.406 -10.242 5.23 1 95.25 210 LEU B O 1
ATOM 4962 N N . GLY B 1 211 ? 9.062 -10.18 3.721 1 98 211 GLY B N 1
ATOM 4963 C CA . GLY B 1 211 ? 8.117 -10.273 2.619 1 98 211 GLY B CA 1
ATOM 4964 C C . GLY B 1 211 ? 7.285 -11.539 2.654 1 98 211 GLY B C 1
ATOM 4965 O O . GLY B 1 211 ? 6.066 -11.492 2.48 1 98 211 GLY B O 1
ATOM 4966 N N . GLY B 1 212 ? 7.91 -12.664 2.936 1 97 212 GLY B N 1
ATOM 4967 C CA . GLY B 1 212 ? 7.207 -13.938 3.047 1 97 212 GLY B CA 1
ATOM 4968 C C . GLY B 1 212 ? 6.121 -13.922 4.102 1 97 212 GLY B C 1
ATOM 4969 O O . GLY B 1 212 ? 4.996 -14.367 3.85 1 97 212 GLY B O 1
ATOM 4970 N N . PHE B 1 213 ? 6.395 -13.359 5.277 1 96 213 PHE B N 1
ATOM 4971 C CA . PHE B 1 213 ? 5.441 -13.32 6.379 1 96 213 PHE B CA 1
ATOM 4972 C C . PHE B 1 213 ? 4.254 -12.43 6.039 1 96 213 PHE B C 1
ATOM 4974 O O . PHE B 1 213 ? 3.113 -12.742 6.383 1 96 213 PHE B O 1
ATOM 4981 N N . ILE B 1 214 ? 4.516 -11.312 5.387 1 98.06 214 ILE B N 1
ATOM 4982 C CA . ILE B 1 214 ? 3.43 -10.422 4.988 1 98.06 214 ILE B CA 1
ATOM 4983 C C . ILE B 1 214 ? 2.527 -11.133 3.982 1 98.06 214 ILE B C 1
ATOM 4985 O O . ILE B 1 214 ? 1.301 -11.016 4.047 1 98.06 214 ILE B O 1
ATOM 4989 N N . LEU B 1 215 ? 3.111 -11.898 3.051 1 98.25 215 LEU B N 1
ATOM 4990 C CA . LEU B 1 215 ? 2.324 -12.641 2.078 1 98.25 215 LEU B CA 1
ATOM 4991 C C . LEU B 1 215 ? 1.5 -13.727 2.764 1 98.25 215 LEU B C 1
ATOM 4993 O O . LEU B 1 215 ? 0.343 -13.953 2.404 1 98.25 215 LEU B O 1
ATOM 4997 N N . PHE B 1 216 ? 2.059 -14.438 3.824 1 97.19 216 PHE B N 1
ATOM 4998 C CA . PHE B 1 216 ? 1.312 -15.43 4.582 1 97.19 216 PHE B CA 1
ATOM 4999 C C . PHE B 1 216 ? 0.06 -14.82 5.199 1 97.19 216 PHE B C 1
ATOM 5001 O O . PHE B 1 216 ? -1.028 -15.391 5.105 1 97.19 216 PHE B O 1
ATOM 5008 N N . VAL B 1 217 ? 0.191 -13.609 5.711 1 96.62 217 VAL B N 1
ATOM 5009 C CA . VAL B 1 217 ? -0.928 -12.93 6.352 1 96.62 217 VAL B CA 1
ATOM 5010 C C . VAL B 1 217 ? -1.949 -12.508 5.297 1 96.62 217 VAL B C 1
ATOM 5012 O O . VAL B 1 217 ? -3.15 -12.727 5.465 1 96.62 217 VAL B O 1
ATOM 5015 N N . GLY B 1 218 ? -1.482 -11.938 4.242 1 98.12 218 GLY B N 1
ATOM 5016 C CA . GLY B 1 218 ? -2.371 -11.445 3.201 1 98.12 218 GLY B CA 1
ATOM 5017 C C . GLY B 1 218 ? -3.201 -12.539 2.557 1 98.12 218 GLY B C 1
ATOM 5018 O O . GLY B 1 218 ? -4.34 -12.297 2.145 1 98.12 218 GLY B O 1
ATOM 5019 N N . PHE B 1 219 ? -2.705 -13.773 2.521 1 97.88 219 PHE B N 1
ATOM 5020 C CA . PHE B 1 219 ? -3.391 -14.891 1.872 1 97.88 219 PHE B CA 1
ATOM 5021 C C . PHE B 1 219 ? -4.66 -15.258 2.631 1 97.88 219 PHE B C 1
ATOM 5023 O O . PHE B 1 219 ? -5.598 -15.805 2.051 1 97.88 219 PHE B O 1
ATOM 5030 N N . MET B 1 220 ? -4.723 -15 3.979 1 97.56 220 MET B N 1
ATOM 5031 C CA . MET B 1 220 ? -5.934 -15.266 4.75 1 97.56 220 MET B CA 1
ATOM 5032 C C . MET B 1 220 ? -7.098 -14.422 4.246 1 97.56 220 MET B C 1
ATOM 5034 O O . MET B 1 220 ? -8.195 -14.938 4.023 1 97.56 220 MET B O 1
ATOM 5038 N N . ALA B 1 221 ? -6.754 -13.141 4.016 1 98.06 221 ALA B N 1
ATOM 5039 C CA . ALA B 1 221 ? -7.77 -12.234 3.49 1 98.06 221 ALA B CA 1
ATOM 5040 C C . ALA B 1 221 ? -8.031 -12.5 2.012 1 98.06 221 ALA B C 1
ATOM 5042 O O . ALA B 1 221 ? -9.164 -12.352 1.54 1 98.06 221 ALA B O 1
ATOM 5043 N N . PHE B 1 222 ? -7.016 -12.914 1.271 1 98.38 222 PHE B N 1
ATOM 5044 C CA . PHE B 1 222 ? -7.109 -13.203 -0.155 1 98.38 222 PHE B CA 1
ATOM 5045 C C . PHE B 1 222 ? -8.109 -14.32 -0.415 1 98.38 222 PHE B C 1
ATOM 5047 O O . PHE B 1 222 ? -9.086 -14.133 -1.152 1 98.38 222 PHE B O 1
ATOM 5054 N N . ASN B 1 223 ? -7.934 -15.438 0.295 1 98.69 223 ASN B N 1
ATOM 5055 C CA . ASN B 1 223 ? -8.82 -16.578 0.119 1 98.69 223 ASN B CA 1
ATOM 5056 C C . ASN B 1 223 ? -10.125 -16.391 0.881 1 98.69 223 ASN B C 1
ATOM 5058 O O . ASN B 1 223 ? -11.203 -16.688 0.355 1 98.69 223 ASN B O 1
ATOM 5062 N N . GLY B 1 224 ? -10.062 -15.93 2.1 1 98.31 224 GLY B N 1
ATOM 5063 C CA . GLY B 1 224 ? -11.273 -15.711 2.877 1 98.31 224 GLY B CA 1
ATOM 5064 C C . GLY B 1 224 ? -12.203 -14.68 2.262 1 98.31 224 GLY B C 1
ATOM 5065 O O . GLY B 1 224 ? -13.414 -14.891 2.195 1 98.31 224 GLY B O 1
ATOM 5066 N N . GLY B 1 225 ? -11.602 -13.57 1.791 1 98.38 225 GLY B N 1
ATOM 5067 C CA . GLY B 1 225 ? -12.375 -12.477 1.243 1 98.38 225 GLY B CA 1
ATOM 5068 C C . GLY B 1 225 ? -13.039 -12.812 -0.082 1 98.38 225 GLY B C 1
ATOM 5069 O O . GLY B 1 225 ? -13.945 -12.102 -0.527 1 98.38 225 GLY B O 1
ATOM 5070 N N . SER B 1 226 ? -12.672 -13.898 -0.705 1 98.44 226 SER B N 1
ATOM 5071 C CA . SER B 1 226 ? -13.172 -14.258 -2.027 1 98.44 226 SER B CA 1
ATOM 5072 C C . SER B 1 226 ? -14.586 -14.812 -1.952 1 98.44 226 SER B C 1
ATOM 5074 O O . SER B 1 226 ? -15.203 -15.094 -2.98 1 98.44 226 SER B O 1
ATOM 5076 N N . GLN B 1 227 ? -15.125 -14.891 -0.704 1 97.25 227 GLN B N 1
ATOM 5077 C CA . GLN B 1 227 ? -16.547 -15.148 -0.551 1 97.25 227 GLN B CA 1
ATOM 5078 C C . GLN B 1 227 ? -17.375 -13.961 -1.057 1 97.25 227 GLN B C 1
ATOM 5080 O O . GLN B 1 227 ? -18.547 -14.125 -1.422 1 97.25 227 GLN B O 1
ATOM 5085 N N . LEU B 1 228 ? -16.828 -12.797 -1.002 1 96.75 228 LEU B N 1
ATOM 5086 C CA . LEU B 1 228 ? -17.328 -11.547 -1.555 1 96.75 228 LEU B CA 1
ATOM 5087 C C . LEU B 1 228 ? -18.469 -10.992 -0.709 1 96.75 228 LEU B C 1
ATOM 5089 O O . LEU B 1 228 ? -18.906 -9.852 -0.906 1 96.75 228 LEU B O 1
ATOM 5093 N N . SER B 1 229 ? -19.047 -11.805 0.245 1 96.88 229 SER B N 1
ATOM 5094 C CA . SER B 1 229 ? -20.078 -11.359 1.182 1 96.88 229 SER B CA 1
ATOM 5095 C C . SER B 1 229 ? -19.891 -11.992 2.555 1 96.88 229 SER B C 1
ATOM 5097 O O . SER B 1 229 ? -19.188 -13 2.686 1 96.88 229 SER B O 1
ATOM 5099 N N . ILE B 1 230 ? -20.453 -11.391 3.562 1 97.12 230 ILE B N 1
ATOM 5100 C CA . ILE B 1 230 ? -20.359 -11.922 4.918 1 97.12 230 ILE B CA 1
ATOM 5101 C C . ILE B 1 230 ? -21.734 -11.945 5.562 1 97.12 230 ILE B C 1
ATOM 5103 O O . ILE B 1 230 ? -21.922 -12.508 6.641 1 97.12 230 ILE B O 1
ATOM 5107 N N . SER B 1 231 ? -22.766 -11.422 4.844 1 96.38 231 SER B N 1
ATOM 5108 C CA . SER B 1 231 ? -24.062 -11.203 5.469 1 96.38 231 SER B CA 1
ATOM 5109 C C . SER B 1 231 ? -25.047 -12.312 5.105 1 96.38 231 SER B C 1
ATOM 5111 O O . SER B 1 231 ? -26.109 -12.445 5.727 1 96.38 231 SER B O 1
ATOM 5113 N N . ASN B 1 232 ? -24.797 -13.125 4.102 1 95.19 232 ASN B N 1
ATOM 5114 C CA . ASN B 1 232 ? -25.688 -14.203 3.723 1 95.19 232 ASN B CA 1
ATOM 5115 C C . ASN B 1 232 ? -25.578 -15.391 4.676 1 95.19 232 ASN B C 1
ATOM 5117 O O . ASN B 1 232 ? -24.547 -15.578 5.312 1 95.19 232 ASN B O 1
ATOM 5121 N N . PRO B 1 233 ? -26.672 -16.109 4.715 1 94.62 233 PRO B N 1
ATOM 5122 C CA . PRO B 1 233 ? -26.594 -17.297 5.57 1 94.62 233 PRO B CA 1
ATOM 5123 C C . PRO B 1 233 ? -25.422 -18.219 5.203 1 94.62 233 PRO B C 1
ATOM 5125 O O . PRO B 1 233 ? -25.266 -18.578 4.035 1 94.62 233 PRO B O 1
ATOM 5128 N N . GLY B 1 234 ? -24.516 -18.562 6.199 1 94.69 234 GLY B N 1
ATOM 5129 C CA . GLY B 1 234 ? -23.438 -19.516 6.016 1 94.69 234 GLY B CA 1
ATOM 5130 C C . GLY B 1 234 ? -22.141 -18.859 5.57 1 94.69 234 GLY B C 1
ATOM 5131 O O . GLY B 1 234 ? -21.094 -19.5 5.531 1 94.69 234 GLY B O 1
ATOM 5132 N N . ASP B 1 235 ? -22.172 -17.609 5.242 1 96.88 235 ASP B N 1
ATOM 5133 C CA . ASP B 1 235 ? -20.984 -16.906 4.742 1 96.88 235 ASP B CA 1
ATOM 5134 C C . ASP B 1 235 ? -19.828 -16.984 5.742 1 96.88 235 ASP B C 1
ATOM 5136 O O . ASP B 1 235 ? -18.688 -17.266 5.359 1 96.88 235 ASP B O 1
ATOM 5140 N N . GLY B 1 236 ? -20.188 -16.797 6.992 1 96.19 236 GLY B N 1
ATOM 5141 C CA . GLY B 1 236 ? -19.156 -16.828 8.016 1 96.19 236 GLY B CA 1
ATOM 5142 C C . GLY B 1 236 ? -18.422 -18.141 8.07 1 96.19 236 GLY B C 1
ATOM 5143 O O . GLY B 1 236 ? -17.188 -18.172 8.188 1 96.19 236 GLY B O 1
ATOM 5144 N N . ASN B 1 237 ? -19.172 -19.172 8 1 95.81 237 ASN B N 1
ATOM 5145 C CA . ASN B 1 237 ? -18.562 -20.5 8.039 1 95.81 237 ASN B CA 1
ATOM 5146 C C . ASN B 1 237 ? -17.672 -20.734 6.828 1 95.81 237 ASN B C 1
ATOM 5148 O O . ASN B 1 237 ? -16.578 -21.297 6.961 1 95.81 237 ASN B O 1
ATOM 5152 N N . VAL B 1 238 ? -18.109 -20.328 5.668 1 96.75 238 VAL B N 1
ATOM 5153 C CA . VAL B 1 238 ? -17.344 -20.547 4.438 1 96.75 238 VAL B CA 1
ATOM 5154 C C . VAL B 1 238 ? -16.047 -19.734 4.488 1 96.75 238 VAL B C 1
ATOM 5156 O O . VAL B 1 238 ? -14.984 -20.25 4.125 1 96.75 238 VAL B O 1
ATOM 5159 N N . VAL B 1 239 ? -16.141 -18.5 4.945 1 98.12 239 VAL B N 1
ATOM 5160 C CA . VAL B 1 239 ? -14.961 -17.641 5.066 1 98.12 239 VAL B CA 1
ATOM 5161 C C . VAL B 1 239 ? -13.961 -18.281 6.031 1 98.12 239 VAL B C 1
ATOM 5163 O O . VAL B 1 239 ? -12.773 -18.391 5.719 1 98.12 239 VAL B O 1
ATOM 5166 N N . ALA B 1 240 ? -14.422 -18.781 7.18 1 97.81 240 ALA B N 1
ATOM 5167 C CA . ALA B 1 240 ? -13.562 -19.375 8.195 1 97.81 240 ALA B CA 1
ATOM 5168 C C . ALA B 1 240 ? -12.938 -20.672 7.691 1 97.81 240 ALA B C 1
ATOM 5170 O O . ALA B 1 240 ? -11.758 -20.938 7.941 1 97.81 240 ALA B O 1
ATOM 5171 N N . LEU B 1 241 ? -13.688 -21.422 6.996 1 97.44 241 LEU B N 1
ATOM 5172 C CA . LEU B 1 241 ? -13.172 -22.641 6.395 1 97.44 241 LEU B CA 1
ATOM 5173 C C . LEU B 1 241 ? -12.062 -22.344 5.395 1 97.44 241 LEU B C 1
ATOM 5175 O O . LEU B 1 241 ? -11.031 -23.016 5.383 1 97.44 241 LEU B O 1
ATOM 5179 N N . SER B 1 242 ? -12.289 -21.375 4.562 1 98.62 242 SER B N 1
ATOM 5180 C CA . SER B 1 242 ? -11.297 -20.969 3.572 1 98.62 242 SER B CA 1
ATOM 5181 C C . SER B 1 242 ? -9.969 -20.594 4.234 1 98.62 242 SER B C 1
ATOM 5183 O O . SER B 1 242 ? -8.906 -20.969 3.75 1 98.62 242 SER B O 1
ATOM 5185 N N . VAL B 1 243 ? -10.016 -19.906 5.359 1 98.38 243 VAL B N 1
ATOM 5186 C CA . VAL B 1 243 ? -8.82 -19.469 6.074 1 98.38 243 VAL B CA 1
ATOM 5187 C C . VAL B 1 243 ? -8.102 -20.672 6.672 1 98.38 243 VAL B C 1
ATOM 5189 O O . VAL B 1 243 ? -6.883 -20.812 6.535 1 98.38 243 VAL B O 1
ATOM 5192 N N . MET B 1 244 ? -8.859 -21.578 7.297 1 98.06 244 MET B N 1
ATOM 5193 C CA . MET B 1 244 ? -8.266 -22.766 7.879 1 98.06 244 MET B CA 1
ATOM 5194 C C . MET B 1 244 ? -7.559 -23.594 6.809 1 98.06 244 MET B C 1
ATOM 5196 O O . MET B 1 244 ? -6.402 -24 6.988 1 98.06 244 MET B O 1
ATOM 5200 N N . ASN B 1 245 ? -8.25 -23.812 5.723 1 98.75 245 ASN B N 1
ATOM 5201 C CA . ASN B 1 245 ? -7.688 -24.625 4.648 1 98.75 245 ASN B CA 1
ATOM 5202 C C . ASN B 1 245 ? -6.469 -23.953 4.02 1 98.75 245 ASN B C 1
ATOM 5204 O O . ASN B 1 245 ? -5.527 -24.641 3.604 1 98.75 245 ASN B O 1
ATOM 5208 N N . THR B 1 246 ? -6.469 -22.656 3.912 1 98.75 246 THR B N 1
ATOM 5209 C CA . THR B 1 246 ? -5.328 -21.922 3.381 1 98.75 246 THR B CA 1
ATOM 5210 C C . THR B 1 246 ? -4.094 -22.125 4.258 1 98.75 246 THR B C 1
ATOM 5212 O O . THR B 1 246 ? -3.008 -22.406 3.754 1 98.75 246 THR B O 1
ATOM 5215 N N . VAL B 1 247 ? -4.273 -22.094 5.598 1 98.25 247 VAL B N 1
ATOM 5216 C CA . VAL B 1 247 ? -3.17 -22.281 6.535 1 98.25 247 VAL B CA 1
ATOM 5217 C C . VAL B 1 247 ? -2.648 -23.703 6.445 1 98.25 247 VAL B C 1
ATOM 5219 O O . VAL B 1 247 ? -1.437 -23.922 6.383 1 98.25 247 VAL B O 1
ATOM 5222 N N . LEU B 1 248 ? -3.535 -24.625 6.387 1 98.5 248 LEU B N 1
ATOM 5223 C CA . LEU B 1 248 ? -3.141 -26.016 6.363 1 98.5 248 LEU B CA 1
ATOM 5224 C C . LEU B 1 248 ? -2.441 -26.375 5.055 1 98.5 248 LEU B C 1
ATOM 5226 O O . LEU B 1 248 ? -1.442 -27.094 5.051 1 98.5 248 LEU B O 1
ATOM 5230 N N . GLY B 1 249 ? -2.998 -25.891 3.947 1 98.81 249 GLY B N 1
ATOM 5231 C CA . GLY B 1 249 ? -2.324 -26.094 2.672 1 98.81 249 GLY B CA 1
ATOM 5232 C C . GLY B 1 249 ? -0.929 -25.5 2.639 1 98.81 249 GLY B C 1
ATOM 5233 O O . GLY B 1 249 ? 0.014 -26.141 2.176 1 98.81 249 GLY B O 1
ATOM 5234 N N . GLY B 1 250 ? -0.805 -24.266 3.121 1 98.75 250 GLY B N 1
ATOM 5235 C CA . GLY B 1 250 ? 0.505 -23.641 3.209 1 98.75 250 GLY B CA 1
ATOM 5236 C C . GLY B 1 250 ? 1.472 -24.391 4.098 1 98.75 250 GLY B C 1
ATOM 5237 O O . GLY B 1 250 ? 2.643 -24.562 3.752 1 98.75 250 GLY B O 1
ATOM 5238 N N . ALA B 1 251 ? 0.98 -24.859 5.254 1 98.56 251 ALA B N 1
ATOM 5239 C CA . ALA B 1 251 ? 1.812 -25.578 6.211 1 98.56 251 ALA B CA 1
ATOM 5240 C C . ALA B 1 251 ? 2.369 -26.859 5.594 1 98.56 251 ALA B C 1
ATOM 5242 O O . ALA B 1 251 ? 3.574 -27.125 5.664 1 98.56 251 ALA B O 1
ATOM 5243 N N . SER B 1 252 ? 1.554 -27.609 4.988 1 98.62 252 SER B N 1
ATOM 5244 C CA . SER B 1 252 ? 2.01 -28.875 4.414 1 98.62 252 SER B CA 1
ATOM 5245 C C . SER B 1 252 ? 2.908 -28.641 3.203 1 98.62 252 SER B C 1
ATOM 5247 O O . SER B 1 252 ? 3.891 -29.359 3.002 1 98.62 252 SER B O 1
ATOM 5249 N N . GLY B 1 253 ? 2.57 -27.609 2.369 1 98.88 253 GLY B N 1
ATOM 5250 C CA . GLY B 1 253 ? 3.443 -27.266 1.26 1 98.88 253 GLY B CA 1
ATOM 5251 C C . GLY B 1 253 ? 4.84 -26.875 1.699 1 98.88 253 GLY B C 1
ATOM 5252 O O . GLY B 1 253 ? 5.828 -27.312 1.107 1 98.88 253 GLY B O 1
ATOM 5253 N N . ALA B 1 254 ? 4.938 -26.109 2.773 1 98.69 254 ALA B N 1
ATOM 5254 C CA . ALA B 1 254 ? 6.215 -25.656 3.311 1 98.69 254 ALA B CA 1
ATOM 5255 C C . ALA B 1 254 ? 7.047 -26.812 3.832 1 98.69 254 ALA B C 1
ATOM 5257 O O . ALA B 1 254 ? 8.227 -26.938 3.492 1 98.69 254 ALA B O 1
ATOM 5258 N N . ILE B 1 255 ? 6.457 -27.641 4.613 1 98.12 255 ILE B N 1
ATOM 5259 C CA . ILE B 1 255 ? 7.16 -28.734 5.273 1 98.12 255 ILE B CA 1
ATOM 5260 C C . ILE B 1 255 ? 7.66 -29.734 4.227 1 98.12 255 ILE B C 1
ATOM 5262 O O . ILE B 1 255 ? 8.82 -30.141 4.262 1 98.12 255 ILE B O 1
ATOM 5266 N N . VAL B 1 256 ? 6.852 -29.984 3.275 1 98.38 256 VAL B N 1
ATOM 5267 C CA . VAL B 1 256 ? 7.215 -30.984 2.27 1 98.38 256 VAL B CA 1
ATOM 5268 C C . VAL B 1 256 ? 8.32 -30.422 1.372 1 98.38 256 VAL B C 1
ATOM 5270 O O . VAL B 1 256 ? 9.273 -31.125 1.04 1 98.38 256 VAL B O 1
ATOM 5273 N N . ALA B 1 257 ? 8.172 -29.219 0.941 1 98.25 257 ALA B N 1
ATOM 5274 C CA . ALA B 1 257 ? 9.211 -28.625 0.11 1 98.25 257 ALA B CA 1
ATOM 5275 C C . ALA B 1 257 ? 10.562 -28.625 0.83 1 98.25 257 ALA B C 1
ATOM 5277 O O . ALA B 1 257 ? 11.586 -28.953 0.232 1 98.25 257 ALA B O 1
ATOM 5278 N N . MET B 1 258 ? 10.539 -28.219 2.137 1 96.44 258 MET B N 1
ATOM 5279 C CA . MET B 1 258 ? 11.75 -28.188 2.949 1 96.44 258 MET B CA 1
ATOM 5280 C C . MET B 1 258 ? 12.383 -29.578 3.02 1 96.44 258 MET B C 1
ATOM 5282 O O . MET B 1 258 ? 13.594 -29.719 2.834 1 96.44 258 MET B O 1
ATOM 5286 N N . LEU B 1 259 ? 11.594 -30.609 3.217 1 96.56 259 LEU B N 1
ATOM 5287 C CA . LEU B 1 259 ? 12.078 -31.984 3.344 1 96.56 259 LEU B CA 1
ATOM 5288 C C . LEU B 1 259 ? 12.617 -32.5 2.012 1 96.56 259 LEU B C 1
ATOM 5290 O O . LEU B 1 259 ? 13.68 -33.125 1.966 1 96.56 259 LEU B O 1
ATOM 5294 N N . VAL B 1 260 ? 11.938 -32.25 0.967 1 97.06 260 VAL B N 1
ATOM 5295 C CA . VAL B 1 260 ? 12.352 -32.719 -0.353 1 97.06 260 VAL B CA 1
ATOM 5296 C C . VAL B 1 260 ? 13.672 -32.062 -0.743 1 97.06 260 VAL B C 1
ATOM 5298 O O . VAL B 1 260 ? 14.562 -32.719 -1.285 1 97.06 260 VAL B O 1
ATOM 5301 N N . TYR B 1 261 ? 13.766 -30.797 -0.506 1 94.81 261 TYR B N 1
ATOM 5302 C CA . TYR B 1 261 ? 14.992 -30.062 -0.829 1 94.81 261 TYR B CA 1
ATOM 5303 C C . TYR B 1 261 ? 16.188 -30.672 -0.126 1 94.81 261 TYR B C 1
ATOM 5305 O O . TYR B 1 261 ? 17.203 -30.984 -0.766 1 94.81 261 TYR B O 1
ATOM 5313 N N . LYS B 1 262 ? 16.109 -30.891 1.153 1 93.25 262 LYS B N 1
ATOM 5314 C CA . LYS B 1 262 ? 17.203 -31.438 1.929 1 93.25 262 LYS B CA 1
ATOM 5315 C C . LYS B 1 262 ? 17.516 -32.875 1.514 1 93.25 262 LYS B C 1
ATOM 5317 O O . LYS B 1 262 ? 18.672 -33.25 1.323 1 93.25 262 LYS B O 1
ATOM 5322 N N . THR B 1 263 ? 16.531 -33.656 1.292 1 94.88 263 THR B N 1
ATOM 5323 C CA . THR B 1 263 ? 16.703 -35.062 1.053 1 94.88 263 THR B CA 1
ATOM 5324 C C . THR B 1 263 ? 17.25 -35.312 -0.349 1 94.88 263 THR B C 1
ATOM 5326 O O . THR B 1 263 ? 18.031 -36.25 -0.563 1 94.88 263 THR B O 1
ATOM 5329 N N . THR B 1 264 ? 16.812 -34.562 -1.279 1 92.25 264 THR B N 1
ATOM 5330 C CA . THR B 1 264 ? 17.312 -34.719 -2.641 1 92.25 264 THR B CA 1
ATOM 5331 C C . THR B 1 264 ? 18.812 -34.469 -2.691 1 92.25 264 THR B C 1
ATOM 5333 O O . THR B 1 264 ? 19.562 -35.25 -3.305 1 92.25 264 THR B O 1
ATOM 5336 N N . ASP B 1 265 ? 19.266 -33.469 -2.059 1 88.5 265 ASP B N 1
ATOM 5337 C CA . ASP B 1 265 ? 20.688 -33.156 -2.002 1 88.5 265 ASP B CA 1
ATOM 5338 C C . ASP B 1 265 ? 21.453 -34.25 -1.229 1 88.5 265 ASP B C 1
ATOM 5340 O O . ASP B 1 265 ? 22.562 -34.625 -1.605 1 88.5 265 ASP B O 1
ATOM 5344 N N . ALA B 1 266 ? 20.828 -34.75 -0.251 1 89.75 266 ALA B N 1
ATOM 5345 C CA . ALA B 1 266 ? 21.438 -35.812 0.542 1 89.75 266 ALA B CA 1
ATOM 5346 C C . ALA B 1 266 ? 21.609 -37.062 -0.284 1 89.75 266 ALA B C 1
ATOM 5348 O O . ALA B 1 266 ? 22.656 -37.719 -0.227 1 89.75 266 ALA B O 1
ATOM 5349 N N . ILE B 1 267 ? 20.672 -37.406 -1.021 1 92.31 267 ILE B N 1
ATOM 5350 C CA . ILE B 1 267 ? 20.688 -38.625 -1.845 1 92.31 267 ILE B CA 1
ATOM 5351 C C . ILE B 1 267 ? 21.734 -38.5 -2.939 1 92.31 267 ILE B C 1
ATOM 5353 O O . ILE B 1 267 ? 22.391 -39.469 -3.297 1 92.31 267 ILE B O 1
ATOM 5357 N N . ARG B 1 268 ? 21.953 -37.281 -3.42 1 90.12 268 ARG B N 1
ATOM 5358 C CA . ARG B 1 268 ? 22.938 -37.031 -4.465 1 90.12 268 ARG B CA 1
ATOM 5359 C C . ARG B 1 268 ? 24.344 -36.938 -3.885 1 90.12 268 ARG B C 1
ATOM 5361 O O . ARG B 1 268 ? 25.312 -36.719 -4.621 1 90.12 268 ARG B O 1
ATOM 5368 N N . GLY B 1 269 ? 24.469 -36.969 -2.594 1 89.75 269 GLY B N 1
ATOM 5369 C CA . GLY B 1 269 ? 25.766 -36.906 -1.921 1 89.75 269 GLY B CA 1
ATOM 5370 C C . GLY B 1 269 ? 26.328 -35.5 -1.843 1 89.75 269 GLY B C 1
ATOM 5371 O O . GLY B 1 269 ? 27.547 -35.312 -1.743 1 89.75 269 GLY B O 1
ATOM 5372 N N . GLU B 1 270 ? 25.406 -34.594 -1.96 1 88.19 270 GLU B N 1
ATOM 5373 C CA . GLU B 1 270 ? 25.812 -33.188 -1.902 1 88.19 270 GLU B CA 1
ATOM 5374 C C . GLU B 1 270 ? 25.547 -32.594 -0.521 1 88.19 270 GLU B C 1
ATOM 5376 O O . GLU B 1 270 ? 24.875 -33.219 0.311 1 88.19 270 GLU B O 1
ATOM 5381 N N . ASP B 1 271 ? 26.109 -31.406 -0.256 1 88.31 271 ASP B N 1
ATOM 5382 C CA . ASP B 1 271 ? 25.75 -30.688 0.96 1 88.31 271 ASP B CA 1
ATOM 5383 C C . ASP B 1 271 ? 24.25 -30.422 1.019 1 88.31 271 ASP B C 1
ATOM 5385 O O . ASP B 1 271 ? 23.625 -30.109 0.001 1 88.31 271 ASP B O 1
ATOM 5389 N N . HIS B 1 272 ? 23.672 -30.719 2.123 1 89.5 272 HIS B N 1
ATOM 5390 C CA . HIS B 1 272 ? 22.219 -30.625 2.279 1 89.5 272 HIS B CA 1
ATOM 5391 C C . HIS B 1 272 ? 21.859 -29.812 3.516 1 89.5 272 HIS B C 1
ATOM 5393 O O . HIS B 1 272 ? 22.5 -29.922 4.555 1 89.5 272 HIS B O 1
ATOM 5399 N N . TYR B 1 273 ? 20.922 -28.828 3.404 1 92.25 273 TYR B N 1
ATOM 5400 C CA . TYR B 1 273 ? 20.594 -27.844 4.434 1 92.25 273 TYR B CA 1
ATOM 5401 C C . TYR B 1 273 ? 19.094 -27.656 4.543 1 92.25 273 TYR B C 1
ATOM 5403 O O . TYR B 1 273 ? 18.344 -28.016 3.625 1 92.25 273 TYR B O 1
ATOM 5411 N N . TRP B 1 274 ? 18.609 -27.25 5.746 1 93.19 274 TRP B N 1
ATOM 5412 C CA . TRP B 1 274 ? 17.25 -26.766 5.938 1 93.19 274 TRP B CA 1
ATOM 5413 C C . TRP B 1 274 ? 17.109 -25.328 5.414 1 93.19 274 TRP B C 1
ATOM 5415 O O . TRP B 1 274 ? 17.531 -24.375 6.066 1 93.19 274 TRP B O 1
ATOM 5425 N N . SER B 1 275 ? 16.578 -25.203 4.258 1 94.25 275 SER B N 1
ATOM 5426 C CA . SER B 1 275 ? 16.562 -23.906 3.576 1 94.25 275 SER B CA 1
ATOM 5427 C C . SER B 1 275 ? 15.328 -23.094 3.963 1 94.25 275 SER B C 1
ATOM 5429 O O . SER B 1 275 ? 14.195 -23.547 3.771 1 94.25 275 SER B O 1
ATOM 5431 N N . LEU B 1 276 ? 15.469 -21.859 4.477 1 94.5 276 LEU B N 1
ATOM 5432 C CA . LEU B 1 276 ? 14.391 -20.938 4.836 1 94.5 276 LEU B CA 1
ATOM 5433 C C . LEU B 1 276 ? 13.617 -20.5 3.598 1 94.5 276 LEU B C 1
ATOM 5435 O O . LEU B 1 276 ? 12.383 -20.547 3.586 1 94.5 276 LEU B O 1
ATOM 5439 N N . LEU B 1 277 ? 14.336 -20.156 2.529 1 94.31 277 LEU B N 1
ATOM 5440 C CA . LEU B 1 277 ? 13.703 -19.594 1.342 1 94.31 277 LEU B CA 1
ATOM 5441 C C . LEU B 1 277 ? 12.875 -20.641 0.619 1 94.31 277 LEU B C 1
ATOM 5443 O O . LEU B 1 277 ? 11.781 -20.344 0.129 1 94.31 277 LEU B O 1
ATOM 5447 N N . ILE B 1 278 ? 13.406 -21.859 0.534 1 96.06 278 ILE B N 1
ATOM 5448 C CA . ILE B 1 278 ? 12.648 -22.969 -0.048 1 96.06 278 ILE B CA 1
ATOM 5449 C C . ILE B 1 278 ? 11.391 -23.219 0.778 1 96.06 278 ILE B C 1
ATOM 5451 O O . ILE B 1 278 ? 10.312 -23.438 0.224 1 96.06 278 ILE B O 1
ATOM 5455 N N . THR B 1 279 ? 11.492 -23.172 2.113 1 97.25 279 THR B N 1
ATOM 5456 C CA . THR B 1 279 ? 10.367 -23.391 3.02 1 97.25 279 THR B CA 1
ATOM 5457 C C . THR B 1 279 ? 9.297 -22.312 2.818 1 97.25 279 THR B C 1
ATOM 5459 O O . THR B 1 279 ? 8.109 -22.641 2.717 1 97.25 279 THR B O 1
ATOM 5462 N N . ILE B 1 280 ? 9.688 -21.062 2.686 1 98.06 280 ILE B N 1
ATOM 5463 C CA . ILE B 1 280 ? 8.758 -19.953 2.471 1 98.06 280 ILE B CA 1
ATOM 5464 C C . ILE B 1 280 ? 8.039 -20.141 1.137 1 98.06 280 ILE B C 1
ATOM 5466 O O . ILE B 1 280 ? 6.809 -20.062 1.073 1 98.06 280 ILE B O 1
ATOM 5470 N N . ASN B 1 281 ? 8.766 -20.469 0.105 1 98.44 281 ASN B N 1
ATOM 5471 C CA . ASN B 1 281 ? 8.172 -20.609 -1.222 1 98.44 281 ASN B CA 1
ATOM 5472 C C . ASN B 1 281 ? 7.262 -21.844 -1.3 1 98.44 281 ASN B C 1
ATOM 5474 O O . ASN B 1 281 ? 6.254 -21.828 -2.006 1 98.44 281 ASN B O 1
ATOM 5478 N N . GLY B 1 282 ? 7.703 -22.891 -0.6 1 98.69 282 GLY B N 1
ATOM 5479 C CA . GLY B 1 282 ? 6.82 -24.047 -0.509 1 98.69 282 GLY B CA 1
ATOM 5480 C C . GLY B 1 282 ? 5.496 -23.734 0.155 1 98.69 282 GLY B C 1
ATOM 5481 O O . GLY B 1 282 ? 4.445 -24.203 -0.286 1 98.69 282 GLY B O 1
ATOM 5482 N N . GLY B 1 283 ? 5.551 -23.016 1.231 1 98.75 283 GLY B N 1
ATOM 5483 C CA . GLY B 1 283 ? 4.332 -22.562 1.888 1 98.75 283 GLY B CA 1
ATOM 5484 C C . GLY B 1 283 ? 3.443 -21.719 0.989 1 98.75 283 GLY B C 1
ATOM 5485 O O . GLY B 1 283 ? 2.227 -21.922 0.948 1 98.75 283 GLY B O 1
ATOM 5486 N N . LEU B 1 284 ? 4.059 -20.797 0.26 1 98.81 284 LEU B N 1
ATOM 5487 C CA . LEU B 1 284 ? 3.311 -19.953 -0.666 1 98.81 284 LEU B CA 1
ATOM 5488 C C . LEU B 1 284 ? 2.67 -20.797 -1.768 1 98.81 284 LEU B C 1
ATOM 5490 O O . LEU B 1 284 ? 1.521 -20.547 -2.146 1 98.81 284 LEU B O 1
ATOM 5494 N N . ALA B 1 285 ? 3.41 -21.766 -2.27 1 98.88 285 ALA B N 1
ATOM 5495 C CA . ALA B 1 285 ? 2.844 -22.656 -3.279 1 98.88 285 ALA B CA 1
ATOM 5496 C C . ALA B 1 285 ? 1.628 -23.391 -2.734 1 98.88 285 ALA B C 1
ATOM 5498 O O . ALA B 1 285 ? 0.627 -23.562 -3.436 1 98.88 285 ALA B O 1
ATOM 5499 N N . GLY B 1 286 ? 1.751 -23.875 -1.508 1 98.88 286 GLY B N 1
ATOM 5500 C CA . GLY B 1 286 ? 0.615 -24.516 -0.862 1 98.88 286 GLY B CA 1
ATOM 5501 C C . GLY B 1 286 ? -0.59 -23.594 -0.738 1 98.88 286 GLY B C 1
ATOM 5502 O O . GLY B 1 286 ? -1.718 -24.016 -1.021 1 98.88 286 GLY B O 1
ATOM 5503 N N . MET B 1 287 ? -0.393 -22.391 -0.32 1 98.88 287 MET B N 1
ATOM 5504 C CA . MET B 1 287 ? -1.484 -21.422 -0.184 1 98.88 287 MET B CA 1
ATOM 5505 C C . MET B 1 287 ? -2.076 -21.078 -1.546 1 98.88 287 MET B C 1
ATOM 5507 O O . MET B 1 287 ? -3.291 -20.922 -1.68 1 98.88 287 MET B O 1
ATOM 5511 N N . VAL B 1 288 ? -1.239 -20.938 -2.588 1 98.88 288 VAL B N 1
ATOM 5512 C CA . VAL B 1 288 ? -1.662 -20.688 -3.961 1 98.88 288 VAL B CA 1
ATOM 5513 C C . VAL B 1 288 ? -2.572 -21.812 -4.438 1 98.88 288 VAL B C 1
ATOM 5515 O O . VAL B 1 288 ? -3.609 -21.562 -5.059 1 98.88 288 VAL B O 1
ATOM 5518 N N . SER B 1 289 ? -2.271 -23.031 -4.109 1 98.94 289 SER B N 1
ATOM 5519 C CA . SER B 1 289 ? -3.051 -24.172 -4.559 1 98.94 289 SER B CA 1
ATOM 5520 C C . SER B 1 289 ? -4.418 -24.219 -3.883 1 98.94 289 SER B C 1
ATOM 5522 O O . SER B 1 289 ? -5.367 -24.781 -4.426 1 98.94 289 SER B O 1
ATOM 5524 N N . MET B 1 290 ? -4.512 -23.625 -2.746 1 98.75 290 MET B N 1
ATOM 5525 C CA . MET B 1 290 ? -5.762 -23.609 -1.993 1 98.75 290 MET B CA 1
ATOM 5526 C C . MET B 1 290 ? -6.75 -22.625 -2.596 1 98.75 290 MET B C 1
ATOM 5528 O O . MET B 1 290 ? -7.949 -22.672 -2.307 1 98.75 290 MET B O 1
ATOM 5532 N N . CYS B 1 291 ? -6.316 -21.719 -3.416 1 98.81 291 CYS B N 1
ATOM 5533 C CA . CYS B 1 291 ? -7.164 -20.656 -3.936 1 98.81 291 CYS B CA 1
ATOM 5534 C C . CYS B 1 291 ? -8.328 -21.219 -4.734 1 98.81 291 CYS B C 1
ATOM 5536 O O . CYS B 1 291 ? -9.414 -20.641 -4.762 1 98.81 291 CYS B O 1
ATOM 5538 N N . ALA B 1 292 ? -8.195 -22.391 -5.285 1 98.31 292 ALA B N 1
ATOM 5539 C CA . ALA B 1 292 ? -9.211 -22.906 -6.199 1 98.31 292 ALA B CA 1
ATOM 5540 C C . ALA B 1 292 ? -10.414 -23.453 -5.438 1 98.31 292 ALA B C 1
ATOM 5542 O O . ALA B 1 292 ? -11.555 -23.297 -5.871 1 98.31 292 ALA B O 1
ATOM 5543 N N . GLY B 1 293 ? -10.164 -24.047 -4.266 1 97.75 293 GLY B N 1
ATOM 5544 C CA . GLY B 1 293 ? -11.281 -24.781 -3.693 1 97.75 293 GLY B CA 1
ATOM 5545 C C . GLY B 1 293 ? -11.32 -24.719 -2.178 1 97.75 293 GLY B C 1
ATOM 5546 O O . GLY B 1 293 ? -12.031 -25.5 -1.537 1 97.75 293 GLY B O 1
ATOM 5547 N N . CYS B 1 294 ? -10.602 -23.828 -1.511 1 98.44 294 CYS B N 1
ATOM 5548 C CA . CYS B 1 294 ? -10.445 -23.812 -0.061 1 98.44 294 CYS B CA 1
ATOM 5549 C C . CYS B 1 294 ? -11.781 -23.578 0.63 1 98.44 294 CYS B C 1
ATOM 5551 O O . CYS B 1 294 ? -11.938 -23.891 1.812 1 98.44 294 CYS B O 1
ATOM 5553 N N . ASN B 1 295 ? -12.766 -23.109 -0.029 1 98.06 295 ASN B N 1
ATOM 5554 C CA . ASN B 1 295 ? -14.062 -22.781 0.547 1 98.06 295 ASN B CA 1
ATOM 5555 C C . ASN B 1 295 ? -14.977 -24 0.603 1 98.06 295 ASN B C 1
ATOM 5557 O O . ASN B 1 295 ? -16.031 -23.969 1.231 1 98.06 295 ASN B O 1
ATOM 5561 N N . ASP B 1 296 ? -14.594 -25.109 -0.006 1 96.75 296 ASP B N 1
ATOM 5562 C CA . ASP B 1 296 ? -15.531 -26.203 -0.219 1 96.75 296 ASP B CA 1
ATOM 5563 C C . ASP B 1 296 ? -14.852 -27.562 -0.045 1 96.75 296 ASP B C 1
ATOM 5565 O O . ASP B 1 296 ? -15.148 -28.516 -0.771 1 96.75 296 ASP B O 1
ATOM 5569 N N . MET B 1 297 ? -13.891 -27.656 0.754 1 96.62 297 MET B N 1
ATOM 5570 C CA . MET B 1 297 ? -13.211 -28.922 0.989 1 96.62 297 MET B CA 1
ATOM 5571 C C . MET B 1 297 ? -13 -29.156 2.48 1 96.62 297 MET B C 1
ATOM 5573 O O . MET B 1 297 ? -12.906 -28.203 3.258 1 96.62 297 MET B O 1
ATOM 5577 N N . LEU B 1 298 ? -12.938 -30.375 2.861 1 94.69 298 LEU B N 1
ATOM 5578 C CA . LEU B 1 298 ? -12.617 -30.719 4.242 1 94.69 298 LEU B CA 1
ATOM 5579 C C . LEU B 1 298 ? -11.148 -30.438 4.543 1 94.69 298 LEU B C 1
ATOM 5581 O O . LEU B 1 298 ? -10.297 -30.562 3.658 1 94.69 298 LEU B O 1
ATOM 5585 N N . PRO B 1 299 ? -10.766 -30.156 5.738 1 97.25 299 PRO B N 1
ATOM 5586 C CA . PRO B 1 299 ? -9.414 -29.734 6.094 1 97.25 299 PRO B CA 1
ATOM 5587 C C . PRO B 1 299 ? -8.359 -30.781 5.754 1 97.25 299 PRO B C 1
ATOM 5589 O O . PRO B 1 299 ? -7.23 -30.438 5.395 1 97.25 299 PRO B O 1
ATOM 5592 N N . TRP B 1 300 ? -8.695 -32.031 5.867 1 97.56 300 TRP B N 1
ATOM 5593 C CA . TRP B 1 300 ? -7.695 -33.062 5.535 1 97.56 300 TRP B CA 1
ATOM 5594 C C . TRP B 1 300 ? -7.309 -32.969 4.062 1 97.56 300 TRP B C 1
ATOM 5596 O O . TRP B 1 300 ? -6.168 -33.25 3.695 1 97.56 300 TRP B O 1
ATOM 5606 N N . ALA B 1 301 ? -8.227 -32.656 3.18 1 97.94 301 ALA B N 1
ATOM 5607 C CA . ALA B 1 301 ? -7.949 -32.5 1.754 1 97.94 301 ALA B CA 1
ATOM 5608 C C . ALA B 1 301 ? -6.973 -31.344 1.513 1 97.94 301 ALA B C 1
ATOM 5610 O O . ALA B 1 301 ? -6.133 -31.422 0.612 1 97.94 301 ALA B O 1
ATOM 5611 N N . ALA B 1 302 ? -7.086 -30.266 2.312 1 98.62 302 ALA B N 1
ATOM 5612 C CA . ALA B 1 302 ? -6.164 -29.141 2.203 1 98.62 302 ALA B CA 1
ATOM 5613 C C . ALA B 1 302 ? -4.727 -29.578 2.461 1 98.62 302 ALA B C 1
ATOM 5615 O O . ALA B 1 302 ? -3.803 -29.125 1.773 1 98.62 302 ALA B O 1
ATOM 5616 N N . VAL B 1 303 ? -4.535 -30.422 3.438 1 98.31 303 VAL B N 1
ATOM 5617 C CA . VAL B 1 303 ? -3.201 -30.938 3.748 1 98.31 303 VAL B CA 1
ATOM 5618 C C . VAL B 1 303 ? -2.666 -31.734 2.562 1 98.31 303 VAL B C 1
ATOM 5620 O O . VAL B 1 303 ? -1.508 -31.578 2.172 1 98.31 303 VAL B O 1
ATOM 5623 N N . VAL B 1 304 ? -3.479 -32.531 1.961 1 98.56 304 VAL B N 1
ATOM 5624 C CA . VAL B 1 304 ? -3.076 -33.375 0.829 1 98.56 304 VAL B CA 1
ATOM 5625 C C . VAL B 1 304 ? -2.711 -32.469 -0.358 1 98.56 304 VAL B C 1
ATOM 5627 O O . VAL B 1 304 ? -1.657 -32.656 -0.973 1 98.56 304 VAL B O 1
ATOM 5630 N N . ILE B 1 305 ? -3.578 -31.562 -0.649 1 98.69 305 ILE B N 1
ATOM 5631 C CA . ILE B 1 305 ? -3.359 -30.672 -1.787 1 98.69 305 ILE B CA 1
ATOM 5632 C C . ILE B 1 305 ? -2.096 -29.844 -1.561 1 98.69 305 ILE B C 1
ATOM 5634 O O . ILE B 1 305 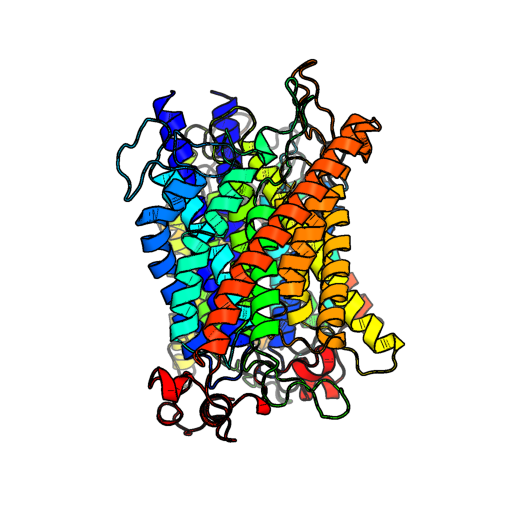? -1.282 -29.672 -2.473 1 98.69 305 ILE B O 1
ATOM 5638 N N . GLY B 1 306 ? -1.93 -29.281 -0.318 1 98.81 306 GLY B N 1
ATOM 5639 C CA . GLY B 1 306 ? -0.708 -28.562 0.004 1 98.81 306 GLY B CA 1
ATOM 5640 C C . GLY B 1 306 ? 0.544 -29.391 -0.182 1 98.81 306 GLY B C 1
ATOM 5641 O O . GLY B 1 306 ? 1.562 -28.891 -0.667 1 98.81 306 GLY B O 1
ATOM 5642 N N . THR B 1 307 ? 0.483 -30.641 0.196 1 98.81 307 THR B N 1
ATOM 5643 C CA . THR B 1 307 ? 1.598 -31.562 0.021 1 98.81 307 THR B CA 1
ATOM 5644 C C . THR B 1 307 ? 1.939 -31.719 -1.457 1 98.81 307 THR B C 1
ATOM 5646 O O . THR B 1 307 ? 3.102 -31.609 -1.848 1 98.81 307 THR B O 1
ATOM 5649 N N . ILE B 1 308 ? 0.951 -31.922 -2.264 1 98.81 308 ILE B N 1
ATOM 5650 C CA . ILE B 1 308 ? 1.159 -32.094 -3.697 1 98.81 308 ILE B CA 1
ATOM 5651 C C . ILE B 1 308 ? 1.698 -30.797 -4.297 1 98.81 308 ILE B C 1
ATOM 5653 O O . ILE B 1 308 ? 2.574 -30.828 -5.164 1 98.81 308 ILE B O 1
ATOM 5657 N N . ALA B 1 309 ? 1.166 -29.703 -3.814 1 98.88 309 ALA B N 1
ATOM 5658 C CA . ALA B 1 309 ? 1.638 -28.406 -4.289 1 98.88 309 ALA B CA 1
ATOM 5659 C C . ALA B 1 309 ? 3.105 -28.188 -3.932 1 98.88 309 ALA B C 1
ATOM 5661 O O . ALA B 1 309 ? 3.867 -27.625 -4.719 1 98.88 309 ALA B O 1
ATOM 5662 N N . GLY B 1 310 ? 3.523 -28.578 -2.686 1 98.69 310 GLY B N 1
ATOM 5663 C CA . GLY B 1 310 ? 4.926 -28.516 -2.311 1 98.69 310 GLY B CA 1
ATOM 5664 C C . GLY B 1 310 ? 5.824 -29.359 -3.209 1 98.69 310 GLY B C 1
ATOM 5665 O O . GLY B 1 310 ? 6.906 -28.906 -3.602 1 98.69 310 GLY B O 1
ATOM 5666 N N . LEU B 1 311 ? 5.391 -30.516 -3.576 1 98.62 311 LEU B N 1
ATOM 5667 C CA . LEU B 1 311 ? 6.121 -31.391 -4.496 1 98.62 311 LEU B CA 1
ATOM 5668 C C . LEU B 1 311 ? 6.188 -30.766 -5.887 1 98.62 311 LEU B C 1
ATOM 5670 O O . LEU B 1 311 ? 7.238 -30.797 -6.535 1 98.62 311 LEU B O 1
ATOM 5674 N N . ALA B 1 312 ? 5.031 -30.281 -6.293 1 98.69 312 ALA B N 1
ATOM 5675 C CA . ALA B 1 312 ? 4.988 -29.625 -7.598 1 98.69 312 ALA B CA 1
ATOM 5676 C C . ALA B 1 312 ? 5.949 -28.438 -7.648 1 98.69 312 ALA B C 1
ATOM 5678 O O . ALA B 1 312 ? 6.645 -28.234 -8.648 1 98.69 312 ALA B O 1
ATOM 5679 N N . PHE B 1 313 ? 5.949 -27.625 -6.602 1 98.69 313 PHE B N 1
ATOM 5680 C CA . PHE B 1 313 ? 6.875 -26.5 -6.496 1 98.69 313 PHE B CA 1
ATOM 5681 C C . PHE B 1 313 ? 8.312 -26.969 -6.711 1 98.69 313 PHE B C 1
ATOM 5683 O O . PHE B 1 313 ? 9.039 -26.391 -7.531 1 98.69 313 PHE B O 1
ATOM 5690 N N . MET B 1 314 ? 8.75 -28 -6.008 1 98 314 MET B N 1
ATOM 5691 C CA . MET B 1 314 ? 10.109 -28.516 -6.133 1 98 314 MET B CA 1
ATOM 5692 C C . MET B 1 314 ? 10.367 -29.047 -7.539 1 98 314 MET B C 1
ATOM 5694 O O . MET B 1 314 ? 11.453 -28.875 -8.086 1 98 314 MET B O 1
ATOM 5698 N N . GLY B 1 315 ? 9.383 -29.734 -8.125 1 98.19 315 GLY B N 1
ATOM 5699 C CA . GLY B 1 315 ? 9.5 -30.203 -9.5 1 98.19 315 GLY B CA 1
ATOM 5700 C C . GLY B 1 315 ? 9.711 -29.078 -10.492 1 98.19 315 GLY B C 1
ATOM 5701 O O . GLY B 1 315 ? 10.602 -29.156 -11.344 1 98.19 315 GLY B O 1
ATOM 5702 N N . TRP B 1 316 ? 8.883 -28.078 -10.414 1 98.38 316 TRP B N 1
ATOM 5703 C CA . TRP B 1 316 ? 8.984 -26.922 -11.312 1 98.38 316 TRP B CA 1
ATOM 5704 C C . TRP B 1 316 ? 10.289 -26.172 -11.086 1 98.38 316 TRP B C 1
ATOM 5706 O O . TRP B 1 316 ? 10.914 -25.703 -12.031 1 98.38 316 TRP B O 1
ATOM 5716 N N . HIS B 1 317 ? 10.672 -26.062 -9.789 1 96.94 317 HIS B N 1
ATOM 5717 C CA . HIS B 1 317 ? 11.953 -25.453 -9.453 1 96.94 317 HIS B CA 1
ATOM 5718 C C . HIS B 1 317 ? 13.094 -26.125 -10.211 1 96.94 317 HIS B C 1
ATOM 5720 O O . HIS B 1 317 ? 13.891 -25.453 -10.867 1 96.94 317 HIS B O 1
ATOM 5726 N N . HIS B 1 318 ? 13.164 -27.422 -10.195 1 95.5 318 HIS B N 1
ATOM 5727 C CA . HIS B 1 318 ? 14.227 -28.172 -10.844 1 95.5 318 HIS B CA 1
ATOM 5728 C C . HIS B 1 318 ? 14.062 -28.156 -12.359 1 95.5 318 HIS B C 1
ATOM 5730 O O . HIS B 1 318 ? 15.047 -28.156 -13.102 1 95.5 318 HIS B O 1
ATOM 5736 N N . LEU B 1 319 ? 12.82 -28.156 -12.82 1 97.31 319 LEU B N 1
ATOM 5737 C CA . LEU B 1 319 ? 12.57 -28.109 -14.258 1 97.31 319 LEU B CA 1
ATOM 5738 C C . LEU B 1 319 ? 13.094 -26.812 -14.859 1 97.31 319 LEU B C 1
ATOM 5740 O O . LEU B 1 319 ? 13.68 -26.812 -15.945 1 97.31 319 LEU B O 1
ATOM 5744 N N . MET B 1 320 ? 12.828 -25.688 -14.164 1 97.38 320 MET B N 1
ATOM 5745 C CA . MET B 1 320 ? 13.328 -24.406 -14.641 1 97.38 320 MET B CA 1
ATOM 5746 C C . MET B 1 320 ? 14.852 -24.438 -14.773 1 97.38 320 MET B C 1
ATOM 5748 O O . MET B 1 320 ? 15.398 -23.984 -15.781 1 97.38 320 MET B O 1
ATOM 5752 N N . LEU B 1 321 ? 15.492 -25.016 -13.781 1 95.19 321 LEU B N 1
ATOM 5753 C CA . LEU B 1 321 ? 16.938 -25.094 -13.797 1 95.19 321 LEU B CA 1
ATOM 5754 C C . LEU B 1 321 ? 17.422 -26.016 -14.914 1 95.19 321 LEU B C 1
ATOM 5756 O O . LEU B 1 321 ? 18.375 -25.703 -15.625 1 95.19 321 LEU B O 1
ATOM 5760 N N . PHE B 1 322 ? 16.75 -27.094 -15.047 1 95.5 322 PHE B N 1
ATOM 5761 C CA . PHE B 1 322 ? 17.094 -28.078 -16.078 1 95.5 322 PHE B CA 1
ATOM 5762 C C . PHE B 1 322 ? 17 -27.453 -17.469 1 95.5 322 PHE B C 1
ATOM 5764 O O . PHE B 1 322 ? 17.844 -27.703 -18.328 1 95.5 322 PHE B O 1
ATOM 5771 N N . CYS B 1 323 ? 16.016 -26.594 -17.672 1 97.38 323 CYS B N 1
ATOM 5772 C CA . CYS B 1 323 ? 15.781 -25.953 -18.953 1 97.38 323 CYS B CA 1
ATOM 5773 C C . CYS B 1 323 ? 16.594 -24.656 -19.078 1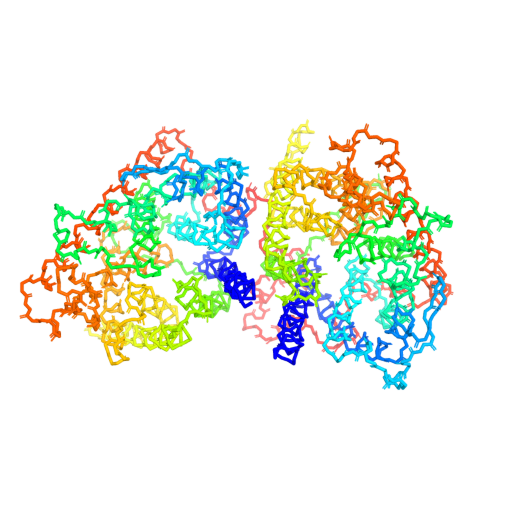 97.38 323 CYS B C 1
ATOM 5775 O O . CYS B 1 323 ? 16.484 -23.953 -20.078 1 97.38 323 CYS B O 1
ATOM 5777 N N . LYS B 1 324 ? 17.328 -24.328 -18.094 1 97.25 324 LYS B N 1
ATOM 5778 C CA . LYS B 1 324 ? 18.188 -23.156 -18.031 1 97.25 324 LYS B CA 1
ATOM 5779 C C . LYS B 1 324 ? 17.375 -21.875 -18.172 1 97.25 324 LYS B C 1
ATOM 5781 O O . LYS B 1 324 ? 17.75 -20.969 -18.922 1 97.25 324 LYS B O 1
ATOM 5786 N N . ILE B 1 325 ? 16.219 -21.875 -17.547 1 97.75 325 ILE B N 1
ATOM 5787 C CA . ILE B 1 325 ? 15.383 -20.688 -17.406 1 97.75 325 ILE B CA 1
ATOM 5788 C C . ILE B 1 325 ? 15.633 -20.031 -16.047 1 97.75 325 ILE B C 1
ATOM 5790 O O . ILE B 1 325 ? 15.461 -20.656 -15.008 1 97.75 325 ILE B O 1
ATOM 5794 N N . ASP B 1 326 ? 16.094 -18.812 -16.062 1 97.69 326 ASP B N 1
ATOM 5795 C CA . ASP B 1 326 ? 16.469 -18.094 -14.844 1 97.69 326 ASP B CA 1
ATOM 5796 C C . ASP B 1 326 ? 15.273 -17.328 -14.273 1 97.69 326 ASP B C 1
ATOM 5798 O O . ASP B 1 326 ? 14.875 -16.281 -14.812 1 97.69 326 ASP B O 1
ATOM 5802 N N . ASP B 1 327 ? 14.734 -17.828 -13.234 1 96.94 327 ASP B N 1
ATOM 5803 C CA . ASP B 1 327 ? 13.688 -17.219 -12.414 1 96.94 327 ASP B CA 1
ATOM 5804 C C . ASP B 1 327 ? 14.172 -16.969 -10.992 1 96.94 327 ASP B C 1
ATOM 5806 O O . ASP B 1 327 ? 14.031 -17.812 -10.117 1 96.94 327 ASP B O 1
ATOM 5810 N N . PRO B 1 328 ? 14.703 -15.758 -10.75 1 94.5 328 PRO B N 1
ATOM 5811 C CA . PRO B 1 328 ? 15.391 -15.469 -9.492 1 94.5 328 PRO B CA 1
ATOM 5812 C C . PRO B 1 328 ? 14.531 -15.75 -8.258 1 94.5 328 PRO B C 1
ATOM 5814 O O . PRO B 1 328 ? 15.062 -16.016 -7.18 1 94.5 328 PRO B O 1
ATOM 5817 N N . LEU B 1 329 ? 13.227 -15.742 -8.375 1 94.88 329 LEU B N 1
ATOM 5818 C CA . LEU B 1 329 ? 12.375 -15.82 -7.199 1 94.88 329 LEU B CA 1
ATOM 5819 C C . LEU B 1 329 ? 11.539 -17.094 -7.219 1 94.88 329 LEU B C 1
ATOM 5821 O O . LEU B 1 329 ? 10.617 -17.25 -6.41 1 94.88 329 LEU B O 1
ATOM 5825 N N . ASP B 1 330 ? 11.734 -17.969 -8.211 1 97.44 330 ASP B N 1
ATOM 5826 C CA . ASP B 1 330 ? 10.922 -19.172 -8.375 1 97.44 330 ASP B CA 1
ATOM 5827 C C . ASP B 1 330 ? 9.453 -18.812 -8.547 1 97.44 330 ASP B C 1
ATOM 5829 O O . ASP B 1 330 ? 8.578 -19.5 -8.016 1 97.44 330 ASP B O 1
ATOM 5833 N N . ALA B 1 331 ? 9.18 -17.703 -9.18 1 98 331 ALA B N 1
ATOM 5834 C CA . ALA B 1 331 ? 7.809 -17.266 -9.406 1 98 331 ALA B CA 1
ATOM 5835 C C . ALA B 1 331 ? 7.027 -18.281 -10.227 1 98 331 ALA B C 1
ATOM 5837 O O . ALA B 1 331 ? 5.863 -18.562 -9.93 1 98 331 ALA B O 1
ATOM 5838 N N . VAL B 1 332 ? 7.645 -18.828 -11.211 1 98.69 332 VAL B N 1
ATOM 5839 C CA . VAL B 1 332 ? 6.992 -19.828 -12.062 1 98.69 332 VAL B CA 1
ATOM 5840 C C . VAL B 1 332 ? 6.641 -21.062 -11.234 1 98.69 332 VAL B C 1
ATOM 5842 O O . VAL B 1 332 ? 5.512 -21.547 -11.289 1 98.69 332 VAL B O 1
ATOM 5845 N N . ALA B 1 333 ? 7.594 -21.516 -10.492 1 98.75 333 ALA B N 1
ATOM 5846 C CA . ALA B 1 333 ? 7.383 -22.734 -9.703 1 98.75 333 ALA B CA 1
ATOM 5847 C C . ALA B 1 333 ? 6.281 -22.516 -8.664 1 98.75 333 ALA B C 1
ATOM 5849 O O . ALA B 1 333 ? 5.445 -23.391 -8.453 1 98.75 333 ALA B O 1
ATOM 5850 N N . VAL B 1 334 ? 6.277 -21.391 -8.016 1 98.81 334 VAL B N 1
ATOM 5851 C CA . VAL B 1 334 ? 5.316 -21.109 -6.949 1 98.81 334 VAL B CA 1
ATOM 5852 C C . VAL B 1 334 ? 3.93 -20.891 -7.551 1 98.81 334 VAL B C 1
ATOM 5854 O O . VAL B 1 334 ? 2.955 -21.516 -7.125 1 98.81 334 VAL B O 1
ATOM 5857 N N . HIS B 1 335 ? 3.828 -20.047 -8.578 1 98.88 335 HIS B N 1
ATOM 5858 C CA . HIS B 1 335 ? 2.52 -19.578 -9.016 1 98.88 335 HIS B CA 1
ATOM 5859 C C . HIS B 1 335 ? 1.976 -20.438 -10.148 1 98.88 335 HIS B C 1
ATOM 5861 O O . HIS B 1 335 ? 0.807 -20.828 -10.133 1 98.88 335 HIS B O 1
ATOM 5867 N N . LEU B 1 336 ? 2.793 -20.703 -11.164 1 98.81 336 LEU B N 1
ATOM 5868 C CA . LEU B 1 336 ? 2.336 -21.625 -12.203 1 98.81 336 LEU B CA 1
ATOM 5869 C C . LEU B 1 336 ? 2.195 -23.031 -11.656 1 98.81 336 LEU B C 1
ATOM 5871 O O . LEU B 1 336 ? 1.171 -23.688 -11.859 1 98.81 336 LEU B O 1
ATOM 5875 N N . GLY B 1 337 ? 3.223 -23.516 -11.016 1 98.69 337 GLY B N 1
ATOM 5876 C CA . GLY B 1 337 ? 3.186 -24.859 -10.43 1 98.69 337 GLY B CA 1
ATOM 5877 C C . GLY B 1 337 ? 2.094 -25.016 -9.391 1 98.69 337 GLY B C 1
ATOM 5878 O O . GLY B 1 337 ? 1.273 -25.938 -9.484 1 98.69 337 GLY B O 1
ATOM 5879 N N . GLY B 1 338 ? 2.098 -24.109 -8.352 1 98.81 338 GLY B N 1
ATOM 5880 C CA . GLY B 1 338 ? 1.07 -24.156 -7.324 1 98.81 338 GLY B CA 1
ATOM 5881 C C . GLY B 1 338 ? -0.328 -23.922 -7.867 1 98.81 338 GLY B C 1
ATOM 5882 O O . GLY B 1 338 ? -1.278 -24.594 -7.445 1 98.81 338 GLY B O 1
ATOM 5883 N N . GLY B 1 339 ? -0.448 -22.953 -8.797 1 98.81 339 GLY B N 1
ATOM 5884 C CA . GLY B 1 339 ? -1.736 -22.672 -9.406 1 98.81 339 GLY B CA 1
ATOM 5885 C C . GLY B 1 339 ? -2.309 -23.844 -10.164 1 98.81 339 GLY B C 1
ATOM 5886 O O . GLY B 1 339 ? -3.5 -24.141 -10.055 1 98.81 339 GLY B O 1
ATOM 5887 N N . LEU B 1 340 ? -1.453 -24.484 -10.938 1 98.81 340 LEU B N 1
ATOM 5888 C CA . LEU B 1 340 ? -1.886 -25.656 -11.695 1 98.81 340 LEU B CA 1
ATOM 5889 C C . LEU B 1 340 ? -2.334 -26.766 -10.766 1 98.81 340 LEU B C 1
ATOM 5891 O O . LEU B 1 340 ? -3.363 -27.406 -11 1 98.81 340 LEU B O 1
ATOM 5895 N N . ALA B 1 341 ? -1.56 -27.016 -9.727 1 98.75 341 ALA B N 1
ATOM 5896 C CA . ALA B 1 341 ? -1.953 -28.016 -8.734 1 98.75 341 ALA B CA 1
ATOM 5897 C C . ALA B 1 341 ? -3.334 -27.703 -8.164 1 98.75 341 ALA B C 1
ATOM 5899 O O . ALA B 1 341 ? -4.184 -28.594 -8.07 1 98.75 341 ALA B O 1
ATOM 5900 N N . GLY B 1 342 ? -3.578 -26.453 -7.785 1 98.69 342 GLY B N 1
ATOM 5901 C CA . GLY B 1 342 ? -4.859 -26.062 -7.215 1 98.69 342 GLY B CA 1
ATOM 5902 C C . GLY B 1 342 ? -6.023 -26.281 -8.164 1 98.69 342 GLY B C 1
ATOM 5903 O O . GLY B 1 342 ? -7.031 -26.891 -7.789 1 98.69 342 GLY B O 1
ATOM 5904 N N . VAL B 1 343 ? -5.887 -25.859 -9.406 1 98.5 343 VAL B N 1
ATOM 5905 C CA . VAL B 1 343 ? -6.957 -25.922 -10.398 1 98.5 343 VAL B CA 1
ATOM 5906 C C . VAL B 1 343 ? -7.289 -27.375 -10.719 1 98.5 343 VAL B C 1
ATOM 5908 O O . VAL B 1 343 ? -8.453 -27.719 -10.914 1 98.5 343 VAL B O 1
ATOM 5911 N N . LEU B 1 344 ? -6.297 -28.234 -10.758 1 98.19 344 LEU B N 1
ATOM 5912 C CA . LEU B 1 344 ? -6.52 -29.625 -11.141 1 98.19 344 LEU B CA 1
ATOM 5913 C C . LEU B 1 344 ? -7.039 -30.438 -9.961 1 98.19 344 LEU B C 1
ATOM 5915 O O . LEU B 1 344 ? -7.812 -31.375 -10.148 1 98.19 344 LEU B O 1
ATOM 5919 N N . LEU B 1 345 ? -6.691 -30.094 -8.766 1 98.12 345 LEU B N 1
ATOM 5920 C CA . LEU B 1 345 ? -7.027 -30.938 -7.621 1 98.12 345 LEU B CA 1
ATOM 5921 C C . LEU B 1 345 ? -8.352 -30.5 -6.996 1 98.12 345 LEU B C 1
ATOM 5923 O O . LEU B 1 345 ? -9.031 -31.312 -6.363 1 98.12 345 LEU B O 1
ATOM 5927 N N . ALA B 1 346 ? -8.773 -29.281 -7.199 1 96.5 346 ALA B N 1
ATOM 5928 C CA . ALA B 1 346 ? -10.008 -28.797 -6.598 1 96.5 346 ALA B CA 1
ATOM 5929 C C . ALA B 1 346 ? -11.195 -29.656 -7.004 1 96.5 346 ALA B C 1
ATOM 5931 O O . ALA B 1 346 ? -11.93 -30.172 -6.145 1 96.5 346 ALA B O 1
ATOM 5932 N N . PRO B 1 347 ? -11.375 -30 -8.289 1 94.44 347 PRO B N 1
ATOM 5933 C CA . PRO B 1 347 ? -12.547 -30.781 -8.68 1 94.44 347 PRO B CA 1
ATOM 5934 C C . PRO B 1 347 ? -12.469 -32.25 -8.219 1 94.44 347 PRO B C 1
ATOM 5936 O O . PRO B 1 347 ? -13.422 -33 -8.414 1 94.44 347 PRO B O 1
ATOM 5939 N N . ILE B 1 348 ? -11.391 -32.594 -7.684 1 95.31 348 ILE B N 1
ATOM 5940 C CA . ILE B 1 348 ? -11.258 -33.938 -7.133 1 95.31 348 ILE B CA 1
ATOM 5941 C C . ILE B 1 348 ? -11.727 -33.938 -5.68 1 95.31 348 ILE B C 1
ATOM 5943 O O . ILE B 1 348 ? -12.367 -34.875 -5.23 1 95.31 348 ILE B O 1
ATOM 5947 N N . PHE B 1 349 ? -11.562 -32.812 -4.93 1 95.62 349 PHE B N 1
ATOM 5948 C CA . PHE B 1 349 ? -11.688 -32.906 -3.479 1 95.62 349 PHE B CA 1
ATOM 5949 C C . PHE B 1 349 ? -12.836 -32.031 -2.982 1 95.62 349 PHE B C 1
ATOM 5951 O O . PHE B 1 349 ? -13.227 -32.094 -1.814 1 95.62 349 PHE B O 1
ATOM 5958 N N . VAL B 1 350 ? -13.438 -31.203 -3.775 1 94.19 350 VAL B N 1
ATOM 5959 C CA . VAL B 1 350 ? -14.5 -30.312 -3.309 1 94.19 350 VAL B CA 1
ATOM 5960 C C . VAL B 1 350 ? -15.695 -31.156 -2.857 1 94.19 350 VAL B C 1
ATOM 5962 O O . VAL B 1 350 ? -15.984 -32.219 -3.43 1 94.19 350 VAL B O 1
ATOM 5965 N N . MET B 1 351 ? -16.391 -30.688 -1.851 1 90.19 351 MET B N 1
ATOM 5966 C CA . MET B 1 351 ? -17.531 -31.391 -1.278 1 90.19 351 MET B CA 1
ATOM 5967 C C . MET B 1 351 ? -18.797 -31.156 -2.111 1 90.19 351 MET B C 1
ATOM 5969 O O . MET B 1 351 ? -19.469 -32.125 -2.486 1 90.19 351 MET B O 1
ATOM 5973 N N . LYS B 1 352 ? -19.094 -29.906 -2.367 1 86.31 352 LYS B N 1
ATOM 5974 C CA . LYS B 1 352 ? -20.281 -29.578 -3.141 1 86.31 352 LYS B CA 1
ATOM 5975 C C . LYS B 1 352 ? -19.969 -29.562 -4.637 1 86.31 352 LYS B C 1
ATOM 5977 O O . LYS B 1 352 ? -20.578 -30.297 -5.414 1 86.31 352 LYS B O 1
ATOM 5982 N N . GLY B 1 353 ? -18.875 -28.812 -4.832 1 76.31 353 GLY B N 1
ATOM 5983 C CA . GLY B 1 353 ? -18.469 -28.688 -6.223 1 76.31 353 GLY B CA 1
ATOM 5984 C C . GLY B 1 353 ? -19.531 -28.016 -7.09 1 76.31 353 GLY B C 1
ATOM 5985 O O . GLY B 1 353 ? -19.984 -26.922 -6.781 1 76.31 353 GLY B O 1
ATOM 5986 N N . LEU B 1 354 ? -20.094 -28.812 -8.086 1 71 354 LEU B N 1
ATOM 5987 C CA . LEU B 1 354 ? -21.094 -28.344 -9.039 1 71 354 LEU B CA 1
ATOM 5988 C C . LEU B 1 354 ? -22.5 -28.625 -8.531 1 71 354 LEU B C 1
ATOM 5990 O O . LEU B 1 354 ? -22.719 -29.547 -7.738 1 71 354 LEU B O 1
ATOM 5994 N N . THR B 1 355 ? -23.328 -27.656 -8.859 1 72.62 355 THR B N 1
ATOM 5995 C CA . THR B 1 355 ? -24.734 -27.906 -8.562 1 72.62 355 THR B CA 1
ATOM 5996 C C . THR B 1 355 ? -25.5 -28.234 -9.844 1 72.62 355 THR B C 1
ATOM 5998 O O . THR B 1 355 ? -25.484 -27.453 -10.797 1 72.62 355 THR B O 1
ATOM 6001 N N . SER B 1 356 ? -26.078 -29.484 -9.867 1 66.62 356 SER B N 1
ATOM 6002 C CA . SER B 1 356 ? -26.891 -29.906 -11.008 1 66.62 356 SER B CA 1
ATOM 6003 C C . SER B 1 356 ? -28.125 -29 -11.164 1 66.62 356 SER B C 1
ATOM 6005 O O . SER B 1 356 ? -28.922 -28.875 -10.234 1 66.62 356 SER B O 1
ATOM 6007 N N . PRO B 1 357 ? -28.172 -28.281 -12.211 1 66.19 357 PRO B N 1
ATOM 6008 C CA . PRO B 1 357 ? -29.359 -27.438 -12.352 1 66.19 357 PRO B CA 1
ATOM 6009 C C . PRO B 1 357 ? -30.656 -28.234 -12.383 1 66.19 357 PRO B C 1
ATOM 6011 O O . PRO B 1 357 ? -31.719 -27.719 -11.992 1 66.19 357 PRO B O 1
ATOM 6014 N N . GLU B 1 358 ? -30.547 -29.516 -12.891 1 64.88 358 GLU B N 1
ATOM 6015 C CA . GLU B 1 358 ? -31.734 -30.359 -13.031 1 64.88 358 GLU B CA 1
ATOM 6016 C C . GLU B 1 358 ? -32.25 -30.812 -11.672 1 64.88 358 GLU B C 1
ATOM 6018 O O . GLU B 1 358 ? -33.469 -30.734 -11.398 1 64.88 358 GLU B O 1
ATOM 6023 N N . THR B 1 359 ? -31.297 -31.234 -10.859 1 68.38 359 THR B N 1
ATOM 6024 C CA . THR B 1 359 ? -31.719 -31.844 -9.609 1 68.38 359 THR B CA 1
ATOM 6025 C C . THR B 1 359 ? -31.469 -30.906 -8.438 1 68.38 359 THR B C 1
ATOM 6027 O O . THR B 1 359 ? -31.969 -31.141 -7.332 1 68.38 359 THR B O 1
ATOM 6030 N N . GLN B 1 360 ? -30.672 -29.875 -8.703 1 73 360 GLN B N 1
ATOM 6031 C CA . GLN B 1 360 ? -30.266 -28.906 -7.688 1 73 360 GLN B CA 1
ATOM 6032 C C . GLN B 1 360 ? -29.422 -29.578 -6.602 1 73 360 GLN B C 1
ATOM 6034 O O . GLN B 1 360 ? -29.422 -29.141 -5.453 1 73 360 GLN B O 1
ATOM 6039 N N . GLN B 1 361 ? -28.891 -30.75 -7.023 1 75.38 361 GLN B N 1
ATOM 6040 C CA . GLN B 1 361 ? -28.016 -31.469 -6.094 1 75.38 361 GLN B CA 1
ATOM 6041 C C . GLN B 1 361 ? -26.547 -31.172 -6.375 1 75.38 361 GLN B C 1
ATOM 6043 O O . GLN B 1 361 ? -26.172 -30.938 -7.523 1 75.38 361 GLN B O 1
ATOM 6048 N N . HIS B 1 362 ? -25.766 -31.281 -5.293 1 79.81 362 HIS B N 1
ATOM 6049 C CA . HIS B 1 362 ? -24.328 -31.094 -5.414 1 79.81 362 HIS B CA 1
ATOM 6050 C C . HIS B 1 362 ? -23.656 -32.312 -6.023 1 79.81 362 HIS B C 1
ATOM 6052 O O . HIS B 1 362 ? -23.969 -33.438 -5.652 1 79.81 362 HIS B O 1
ATOM 6058 N N . VAL B 1 363 ? -22.953 -32.219 -7.016 1 74.75 363 VAL B N 1
ATOM 6059 C CA . VAL B 1 363 ? -22.234 -33.281 -7.703 1 74.75 363 VAL B CA 1
ATOM 6060 C C . VAL B 1 363 ? -21.016 -33.719 -6.891 1 74.75 363 VAL B C 1
ATOM 6062 O O . VAL B 1 363 ? -20.719 -34.906 -6.773 1 74.75 363 VAL B O 1
ATOM 6065 N N . GLY B 1 364 ? -20.375 -32.719 -6.246 1 82 364 GLY B N 1
ATOM 6066 C CA . GLY B 1 364 ? -19.156 -32.969 -5.504 1 82 364 GLY B CA 1
ATOM 6067 C C . GLY B 1 364 ? -17.953 -33.25 -6.395 1 82 364 GLY B C 1
ATOM 6068 O O . GLY B 1 364 ? -18.094 -33.312 -7.621 1 82 364 GLY B O 1
ATOM 6069 N N . GLY B 1 365 ? -16.766 -33.469 -5.789 1 89.31 365 GLY B N 1
ATOM 6070 C CA . GLY B 1 365 ? -15.555 -33.844 -6.5 1 89.31 365 GLY B CA 1
ATOM 6071 C C . GLY B 1 365 ? -15.469 -35.344 -6.762 1 89.31 365 GLY B C 1
ATOM 6072 O O . GLY B 1 365 ? -16.344 -36.094 -6.344 1 89.31 365 GLY B O 1
ATOM 6073 N N . ILE B 1 366 ? -14.469 -35.719 -7.426 1 90.5 366 ILE B N 1
ATOM 6074 C CA . ILE B 1 366 ? -14.297 -37.094 -7.879 1 90.5 366 ILE B CA 1
ATOM 6075 C C . ILE B 1 366 ? -14.305 -38.031 -6.676 1 90.5 366 ILE B C 1
ATOM 6077 O O . ILE B 1 366 ? -14.867 -39.125 -6.738 1 90.5 366 ILE B O 1
ATOM 6081 N N . ILE B 1 367 ? -13.789 -37.625 -5.57 1 89.56 367 ILE B N 1
ATOM 6082 C CA . ILE B 1 367 ? -13.68 -38.469 -4.383 1 89.56 367 ILE B CA 1
ATOM 6083 C C . ILE B 1 367 ? -15.062 -38.688 -3.785 1 89.56 367 ILE B C 1
ATOM 6085 O O . ILE B 1 367 ? -15.344 -39.781 -3.262 1 89.56 367 ILE B O 1
ATOM 6089 N N . TYR B 1 368 ? -15.945 -37.75 -3.926 1 82.5 368 TYR B N 1
ATOM 6090 C CA . TYR B 1 368 ? -17.234 -37.812 -3.256 1 82.5 368 TYR B CA 1
ATOM 6091 C C . TYR B 1 368 ? -18.344 -38.188 -4.242 1 82.5 368 TYR B C 1
ATOM 6093 O O . TYR B 1 368 ? -19.297 -38.875 -3.885 1 82.5 368 TYR B O 1
ATOM 6101 N N . GLY B 1 369 ? -18.391 -37.562 -5.387 1 71.06 369 GLY B N 1
ATOM 6102 C CA . GLY B 1 369 ? -19.469 -37.719 -6.344 1 71.06 369 GLY B CA 1
ATOM 6103 C C . GLY B 1 369 ? -19.344 -38.969 -7.211 1 71.06 369 GLY B C 1
ATOM 6104 O O . GLY B 1 369 ? -20.328 -39.5 -7.711 1 71.06 369 GLY B O 1
ATOM 6105 N N . GLY B 1 370 ? -18.156 -39.562 -7.25 1 65.25 370 GLY B N 1
ATOM 6106 C CA . GLY B 1 370 ? -17.797 -40.781 -7.953 1 65.25 370 GLY B CA 1
ATOM 6107 C C . GLY B 1 370 ? -18.625 -41.031 -9.195 1 65.25 370 GLY B C 1
ATOM 6108 O O . GLY B 1 370 ? -19.031 -42.156 -9.477 1 65.25 370 GLY B O 1
ATOM 6109 N N . ASN B 1 371 ? -19.141 -39.938 -9.875 1 76.06 371 ASN B N 1
ATOM 6110 C CA . ASN B 1 371 ? -19.938 -40.125 -11.078 1 76.06 371 ASN B CA 1
ATOM 6111 C C . ASN B 1 371 ? -19.359 -39.344 -12.266 1 76.06 371 ASN B C 1
ATOM 6113 O O . ASN B 1 371 ? -18.328 -38.688 -12.117 1 76.06 371 ASN B O 1
ATOM 6117 N N . TYR B 1 372 ? -19.938 -39.594 -13.383 1 80.5 372 TYR B N 1
ATOM 6118 C CA . TYR B 1 372 ? -19.453 -39.062 -14.656 1 80.5 372 TYR B CA 1
ATOM 6119 C C . TYR B 1 372 ? -19.406 -37.562 -14.648 1 80.5 372 TYR B C 1
ATOM 6121 O O . TYR B 1 372 ? -18.5 -36.938 -15.234 1 80.5 372 TYR B O 1
ATOM 6129 N N . LEU B 1 373 ? -20.219 -37 -13.867 1 79.94 373 LEU B N 1
ATOM 6130 C CA . LEU B 1 373 ? -20.281 -35.562 -13.805 1 79.94 373 LEU B CA 1
ATOM 6131 C C . LEU B 1 373 ? -19.078 -34.969 -13.07 1 79.94 373 LEU B C 1
ATOM 6133 O O . LEU B 1 373 ? -18.578 -33.906 -13.43 1 79.94 373 LEU B O 1
ATOM 6137 N N . ALA B 1 374 ? -18.672 -35.688 -12.102 1 84.06 374 ALA B N 1
ATOM 6138 C CA . ALA B 1 374 ? -17.484 -35.25 -11.367 1 84.06 374 ALA B CA 1
ATOM 6139 C C . ALA B 1 374 ? -16.266 -35.25 -12.266 1 84.06 374 ALA B C 1
ATOM 6141 O O . ALA B 1 374 ? -15.422 -34.344 -12.188 1 84.06 374 ALA B O 1
ATOM 6142 N N . PHE B 1 375 ? -16.188 -36.188 -13.141 1 88.5 375 PHE B N 1
ATOM 6143 C CA . PHE B 1 375 ? -15.078 -36.281 -14.078 1 88.5 375 PHE B CA 1
ATOM 6144 C C . PHE B 1 375 ? -15.18 -35.188 -15.133 1 88.5 375 PHE B C 1
ATOM 6146 O O . PHE B 1 375 ? -14.164 -34.656 -15.586 1 88.5 375 PHE B O 1
ATOM 6153 N N . GLN B 1 376 ? -16.359 -34.938 -15.523 1 86.69 376 GLN B N 1
ATOM 6154 C CA . GLN B 1 376 ? -16.547 -33.844 -16.469 1 86.69 376 GLN B CA 1
ATOM 6155 C C . GLN B 1 376 ? -16.125 -32.5 -15.852 1 86.69 376 GLN B C 1
ATOM 6157 O O . GLN B 1 376 ? -15.594 -31.625 -16.547 1 86.69 376 GLN B O 1
ATOM 6162 N N . SER B 1 377 ? -16.453 -32.406 -14.547 1 87.25 377 SER B N 1
ATOM 6163 C CA . SER B 1 377 ? -16.016 -31.188 -13.844 1 87.25 377 SER B CA 1
ATOM 6164 C C . SER B 1 377 ? -14.492 -31.062 -13.867 1 87.25 377 SER B C 1
ATOM 6166 O O . SER B 1 377 ? -13.961 -29.969 -14.047 1 87.25 377 SER B O 1
ATOM 6168 N N . PHE B 1 378 ? -13.852 -32.125 -13.648 1 92.69 378 PHE B N 1
ATOM 6169 C CA . PHE B 1 378 ? -12.398 -32.125 -13.75 1 92.69 378 PHE B CA 1
ATOM 6170 C C . PHE B 1 378 ? -11.945 -31.703 -15.141 1 92.69 378 PHE B C 1
ATOM 6172 O O . PHE B 1 378 ? -11.008 -30.922 -15.281 1 92.69 378 PHE B O 1
ATOM 6179 N N . GLY B 1 379 ? -12.57 -32.281 -16.203 1 92.56 379 GLY B N 1
ATOM 6180 C CA . GLY B 1 379 ? -12.266 -31.891 -17.578 1 92.56 379 GLY B CA 1
ATOM 6181 C C . GLY B 1 379 ? -12.445 -30.406 -17.844 1 92.56 379 GLY B C 1
ATOM 6182 O O . GLY B 1 379 ? -11.664 -29.797 -18.578 1 92.56 379 GLY B O 1
ATOM 6183 N N . TRP B 1 380 ? -13.508 -29.875 -17.281 1 92.38 380 TRP B N 1
ATOM 6184 C CA . TRP B 1 380 ? -13.773 -28.438 -17.453 1 92.38 380 TRP B CA 1
ATOM 6185 C C . TRP B 1 380 ? -12.664 -27.609 -16.828 1 92.38 380 TRP B C 1
ATOM 6187 O O . TRP B 1 380 ? -12.211 -26.625 -17.406 1 92.38 380 TRP B O 1
ATOM 6197 N N . ASN B 1 381 ? -12.234 -27.984 -15.586 1 95.81 381 ASN B N 1
ATOM 6198 C CA . ASN B 1 381 ? -11.109 -27.297 -14.969 1 95.81 381 ASN B CA 1
ATOM 6199 C C . ASN B 1 381 ? -9.836 -27.469 -15.781 1 95.81 381 ASN B C 1
ATOM 6201 O O . ASN B 1 381 ? -9.039 -26.531 -15.906 1 95.81 381 ASN B O 1
ATOM 6205 N N . LEU B 1 382 ? -9.609 -28.609 -16.312 1 97.12 382 LEU B N 1
ATOM 6206 C CA . LEU B 1 382 ? -8.453 -28.828 -17.188 1 97.12 382 LEU B CA 1
ATOM 6207 C C . LEU B 1 382 ? -8.508 -27.906 -18.406 1 97.12 382 LEU B C 1
ATOM 6209 O O . LEU B 1 382 ? -7.5 -27.297 -18.781 1 97.12 382 LEU B O 1
ATOM 6213 N N . LEU B 1 383 ? -9.648 -27.859 -19.047 1 96 383 LEU B N 1
ATOM 6214 C CA . LEU B 1 383 ? -9.836 -26.984 -20.188 1 96 383 LEU B CA 1
ATOM 6215 C C . LEU B 1 383 ? -9.562 -25.531 -19.797 1 96 383 LEU B C 1
ATOM 6217 O O . LEU B 1 383 ? -8.938 -24.797 -20.562 1 96 383 LEU B O 1
ATOM 6221 N N . GLY B 1 384 ? -10.141 -25.141 -18.641 1 97.62 384 GLY B N 1
ATOM 6222 C CA . GLY B 1 384 ? -9.875 -23.797 -18.156 1 97.62 384 GLY B CA 1
ATOM 6223 C C . GLY B 1 384 ? -8.398 -23.5 -17.969 1 97.62 384 GLY B C 1
ATOM 6224 O O . GLY B 1 384 ? -7.918 -22.438 -18.375 1 97.62 384 GLY B O 1
ATOM 6225 N N . ALA B 1 385 ? -7.723 -24.438 -17.359 1 98.62 385 ALA B N 1
ATOM 6226 C CA . ALA B 1 385 ? -6.285 -24.266 -17.172 1 98.62 385 ALA B CA 1
ATOM 6227 C C . ALA B 1 385 ? -5.57 -24.078 -18.5 1 98.62 385 ALA B C 1
ATOM 6229 O O . ALA B 1 385 ? -4.746 -23.172 -18.656 1 98.62 385 ALA B O 1
ATOM 6230 N N . VAL B 1 386 ? -5.867 -24.875 -19.484 1 98.62 386 VAL B N 1
ATOM 6231 C CA . VAL B 1 386 ? -5.246 -24.812 -20.812 1 98.62 386 VAL B CA 1
ATOM 6232 C C . VAL B 1 386 ? -5.574 -23.484 -21.469 1 98.62 386 VAL B C 1
ATOM 6234 O O . VAL B 1 386 ? -4.699 -22.844 -22.062 1 98.62 386 VAL B O 1
ATOM 6237 N N . ALA B 1 387 ? -6.77 -23.047 -21.359 1 98.5 387 ALA B N 1
ATOM 6238 C CA . ALA B 1 387 ? -7.203 -21.797 -21.984 1 98.5 387 ALA B CA 1
ATOM 6239 C C . ALA B 1 387 ? -6.496 -20.609 -21.344 1 98.5 387 ALA B C 1
ATOM 6241 O O . ALA B 1 387 ? -6.035 -19.703 -22.047 1 98.5 387 ALA B O 1
ATOM 6242 N N . ILE B 1 388 ? -6.469 -20.594 -20 1 98.81 388 ILE B N 1
ATOM 6243 C CA . ILE B 1 388 ? -5.832 -19.5 -19.266 1 98.81 388 ILE B CA 1
ATOM 6244 C C . ILE B 1 388 ? -4.348 -19.438 -19.625 1 98.81 388 ILE B C 1
ATOM 6246 O O . ILE B 1 388 ? -3.828 -18.359 -19.953 1 98.81 388 ILE B O 1
ATOM 6250 N N . ILE B 1 389 ? -3.68 -20.609 -19.578 1 98.88 389 ILE B N 1
ATOM 6251 C CA . ILE B 1 389 ? -2.262 -20.672 -19.922 1 98.88 389 ILE B CA 1
ATOM 6252 C C . ILE B 1 389 ? -2.059 -20.266 -21.375 1 98.88 389 ILE B C 1
ATOM 6254 O O . ILE B 1 389 ? -1.195 -19.438 -21.672 1 98.88 389 ILE B O 1
ATOM 6258 N N . GLY B 1 390 ? -2.867 -20.797 -22.266 1 98.88 390 GLY B N 1
ATOM 6259 C CA . GLY B 1 390 ? -2.748 -20.469 -23.672 1 98.88 390 GLY B CA 1
ATOM 6260 C C . GLY B 1 390 ? -2.928 -19 -23.969 1 98.88 390 GLY B C 1
ATOM 6261 O O . GLY B 1 390 ? -2.129 -18.406 -24.703 1 98.88 390 GLY B O 1
ATOM 6262 N N . TRP B 1 391 ? -3.955 -18.375 -23.422 1 98.75 391 TRP B N 1
ATOM 6263 C CA . TRP B 1 391 ? -4.242 -16.953 -23.594 1 98.75 391 TRP B CA 1
ATOM 6264 C C . TRP B 1 391 ? -3.078 -16.109 -23.094 1 98.75 391 TRP B C 1
ATOM 6266 O O . TRP B 1 391 ? -2.598 -15.219 -23.812 1 98.75 391 TRP B O 1
ATOM 6276 N N . THR B 1 392 ? -2.611 -16.422 -21.906 1 98.81 392 THR B N 1
ATOM 6277 C CA . THR B 1 392 ? -1.57 -15.617 -21.281 1 98.81 392 THR B CA 1
ATOM 6278 C C . THR B 1 392 ? -0.24 -15.773 -22 1 98.81 392 THR B C 1
ATOM 6280 O O . THR B 1 392 ? 0.47 -14.797 -22.234 1 98.81 392 THR B O 1
ATOM 6283 N N . VAL B 1 393 ? 0.08 -17.047 -22.406 1 98.75 393 VAL B N 1
ATOM 6284 C CA . VAL B 1 393 ? 1.321 -17.312 -23.125 1 98.75 393 VAL B CA 1
ATOM 6285 C C . VAL B 1 393 ? 1.293 -16.594 -24.484 1 98.75 393 VAL B C 1
ATOM 6287 O O . VAL B 1 393 ? 2.27 -15.953 -24.875 1 98.75 393 VAL B O 1
ATOM 6290 N N . ALA B 1 394 ? 0.209 -16.641 -25.172 1 98.69 394 ALA B N 1
ATOM 6291 C CA . ALA B 1 394 ? 0.104 -16.031 -26.5 1 98.69 394 ALA B CA 1
ATOM 6292 C C . ALA B 1 394 ? 0.296 -14.523 -26.438 1 98.69 394 ALA B C 1
ATOM 6294 O O . ALA B 1 394 ? 1.131 -13.969 -27.141 1 98.69 394 ALA B O 1
ATOM 6295 N N . ILE B 1 395 ? -0.403 -13.875 -25.562 1 98.25 395 ILE B N 1
ATOM 6296 C CA . ILE B 1 395 ? -0.368 -12.414 -25.5 1 98.25 395 ILE B CA 1
ATOM 6297 C C . ILE B 1 395 ? 0.961 -11.953 -24.922 1 98.25 395 ILE B C 1
ATOM 6299 O O . ILE B 1 395 ? 1.534 -10.953 -25.359 1 98.25 395 ILE B O 1
ATOM 6303 N N . SER B 1 396 ? 1.439 -12.672 -23.891 1 98.31 396 SER B N 1
ATOM 6304 C CA . SER B 1 396 ? 2.717 -12.297 -23.297 1 98.31 396 SER B CA 1
ATOM 6305 C C . SER B 1 396 ? 3.867 -12.508 -24.266 1 98.31 396 SER B C 1
ATOM 6307 O O . SER B 1 396 ? 4.844 -11.758 -24.266 1 98.31 396 SER B O 1
ATOM 6309 N N . THR B 1 397 ? 3.764 -13.57 -25.094 1 98.56 397 THR B N 1
ATOM 6310 C CA . THR B 1 397 ? 4.777 -13.773 -26.125 1 98.56 397 THR B CA 1
ATOM 6311 C C . THR B 1 397 ? 4.801 -12.602 -27.094 1 98.56 397 THR B C 1
ATOM 6313 O O . THR B 1 397 ? 5.871 -12.133 -27.484 1 98.56 397 THR B O 1
ATOM 6316 N N . LEU B 1 398 ? 3.689 -12.133 -27.469 1 98.38 398 LEU B N 1
ATOM 6317 C CA . LEU B 1 398 ? 3.607 -10.969 -28.344 1 98.38 398 LEU B CA 1
ATOM 6318 C C . LEU B 1 398 ? 4.168 -9.727 -27.656 1 98.38 398 LEU B C 1
ATOM 6320 O O . LEU B 1 398 ? 4.902 -8.953 -28.281 1 98.38 398 LEU B O 1
ATOM 6324 N N . LEU B 1 399 ? 3.803 -9.555 -26.391 1 97.75 399 LEU B N 1
ATOM 6325 C CA . LEU B 1 399 ? 4.227 -8.383 -25.641 1 97.75 399 LEU B CA 1
ATOM 6326 C C . LEU B 1 399 ? 5.738 -8.383 -25.438 1 97.75 399 LEU B C 1
ATOM 6328 O O . LEU B 1 399 ? 6.434 -7.469 -25.875 1 97.75 399 LEU B O 1
ATOM 6332 N N . PHE B 1 400 ? 6.27 -9.398 -24.812 1 98.12 400 PHE B N 1
ATOM 6333 C CA . PHE B 1 400 ? 7.691 -9.461 -24.5 1 98.12 400 PHE B CA 1
ATOM 6334 C C . PHE B 1 400 ? 8.508 -9.695 -25.766 1 98.12 400 PHE B C 1
ATOM 6336 O O . PHE B 1 400 ? 9.633 -9.203 -25.891 1 98.12 400 PHE B O 1
ATOM 6343 N N . GLY B 1 401 ? 7.945 -10.469 -26.734 1 97.94 401 GLY B N 1
ATOM 6344 C CA . GLY B 1 401 ? 8.609 -10.648 -28.016 1 97.94 401 GLY B CA 1
ATOM 6345 C C . GLY B 1 401 ? 8.797 -9.352 -28.766 1 97.94 401 GLY B C 1
ATOM 6346 O O . GLY B 1 401 ? 9.867 -9.094 -29.328 1 97.94 401 GLY B O 1
ATOM 6347 N N . SER B 1 402 ? 7.785 -8.516 -28.797 1 97.75 402 SER B N 1
ATOM 6348 C CA . SER B 1 402 ? 7.883 -7.227 -29.469 1 97.75 402 SER B CA 1
ATOM 6349 C C . SER B 1 402 ? 8.898 -6.32 -28.781 1 97.75 402 SER B C 1
ATOM 6351 O O . SER B 1 402 ? 9.656 -5.609 -29.438 1 97.75 402 SER B O 1
ATOM 6353 N N . MET B 1 403 ? 8.914 -6.371 -27.484 1 97.19 403 MET B N 1
ATOM 6354 C CA . MET B 1 403 ? 9.867 -5.551 -26.75 1 97.19 403 MET B CA 1
ATOM 6355 C C . MET B 1 403 ? 11.297 -6.043 -26.969 1 97.19 403 MET B C 1
ATOM 6357 O O . MET B 1 403 ? 12.227 -5.242 -27.016 1 97.19 403 MET B O 1
ATOM 6361 N N . LYS B 1 404 ? 11.453 -7.324 -27.078 1 97.38 404 LYS B N 1
ATOM 6362 C CA . LYS B 1 404 ? 12.758 -7.902 -27.406 1 97.38 404 LYS B CA 1
ATOM 6363 C C . LYS B 1 404 ? 13.234 -7.461 -28.781 1 97.38 404 LYS B C 1
ATOM 6365 O O . LYS B 1 404 ? 14.391 -7.078 -28.953 1 97.38 404 LYS B O 1
ATOM 6370 N N . LEU B 1 405 ? 12.367 -7.457 -29.75 1 97.38 405 LEU B N 1
ATOM 6371 C CA . LEU B 1 405 ? 12.688 -7.059 -31.125 1 97.38 405 LEU B CA 1
ATOM 6372 C C . LEU B 1 405 ? 13.047 -5.578 -31.188 1 97.38 405 LEU B C 1
ATOM 6374 O O . LEU B 1 405 ? 13.898 -5.172 -31.984 1 97.38 405 LEU B O 1
ATOM 6378 N N . LEU B 1 406 ? 12.43 -4.785 -30.312 1 96.69 406 LEU B N 1
ATOM 6379 C CA . LEU B 1 406 ? 12.664 -3.346 -30.281 1 96.69 406 LEU B CA 1
ATOM 6380 C C . LEU B 1 406 ? 13.906 -3.014 -29.469 1 96.69 406 LEU B C 1
ATOM 6382 O O . LEU B 1 406 ? 14.336 -1.857 -29.422 1 96.69 406 LEU B O 1
ATOM 6386 N N . GLY B 1 407 ? 14.445 -3.939 -28.781 1 95.88 407 GLY B N 1
ATOM 6387 C CA . GLY B 1 407 ? 15.664 -3.754 -28.016 1 95.88 407 GLY B CA 1
ATOM 6388 C C . GLY B 1 407 ? 15.438 -3.049 -26.688 1 95.88 407 GLY B C 1
ATOM 6389 O O . GLY B 1 407 ? 16.344 -2.418 -26.141 1 95.88 407 GLY B O 1
ATOM 6390 N N . VAL B 1 408 ? 14.18 -3.178 -26.125 1 96.25 408 VAL B N 1
ATOM 6391 C CA . VAL B 1 408 ? 13.875 -2.42 -24.906 1 96.25 408 VAL B CA 1
ATOM 6392 C C . VAL B 1 408 ? 13.492 -3.377 -23.781 1 96.25 408 VAL B C 1
ATOM 6394 O O . VAL B 1 408 ? 13.062 -2.943 -22.719 1 96.25 408 VAL B O 1
ATOM 6397 N N . LEU B 1 409 ? 13.625 -4.672 -24.016 1 97.81 409 LEU B N 1
ATOM 6398 C CA . LEU B 1 409 ? 13.227 -5.66 -23.031 1 97.81 409 LEU B CA 1
ATOM 6399 C C . LEU B 1 409 ? 14.266 -5.766 -21.922 1 97.81 409 LEU B C 1
ATOM 6401 O O . LEU B 1 409 ? 13.93 -5.688 -20.734 1 97.81 409 LEU B O 1
ATOM 6405 N N . ARG B 1 410 ? 15.586 -5.914 -22.312 1 97.88 410 ARG B N 1
ATOM 6406 C CA . ARG B 1 410 ? 16.703 -6.164 -21.391 1 97.88 410 ARG B CA 1
ATOM 6407 C C . ARG B 1 410 ? 17.672 -4.996 -21.375 1 97.88 410 ARG B C 1
ATOM 6409 O O . ARG B 1 410 ? 17.875 -4.336 -22.406 1 97.88 410 ARG B O 1
ATOM 6416 N N . VAL B 1 411 ? 18.219 -4.734 -20.281 1 97.5 411 VAL B N 1
ATOM 6417 C CA . VAL B 1 411 ? 19.234 -3.689 -20.172 1 97.5 411 VAL B CA 1
ATOM 6418 C C . VAL B 1 411 ? 20.531 -4.148 -20.828 1 97.5 411 VAL B C 1
ATOM 6420 O O . VAL B 1 411 ? 20.688 -5.332 -21.125 1 97.5 411 VAL B O 1
ATOM 6423 N N . SER B 1 412 ? 21.438 -3.193 -21.047 1 96.88 412 SER B N 1
ATOM 6424 C CA . SER B 1 412 ? 22.734 -3.551 -21.609 1 96.88 412 SER B CA 1
ATOM 6425 C C . SER B 1 412 ? 23.531 -4.422 -20.641 1 96.88 412 SER B C 1
ATOM 6427 O O . SER B 1 412 ? 23.281 -4.406 -19.422 1 96.88 412 SER B O 1
ATOM 6429 N N . GLU B 1 413 ? 24.484 -5.156 -21.188 1 96.44 413 GLU B N 1
ATOM 6430 C CA . GLU B 1 413 ? 25.344 -5.984 -20.344 1 96.44 413 GLU B CA 1
ATOM 6431 C C . GLU B 1 413 ? 26.062 -5.145 -19.297 1 96.44 413 GLU B C 1
ATOM 6433 O O . GLU B 1 413 ? 26.203 -5.559 -18.156 1 96.44 413 GLU B O 1
ATOM 6438 N N . ALA B 1 414 ? 26.484 -4.023 -19.703 1 96.56 414 ALA B N 1
ATOM 6439 C CA . ALA B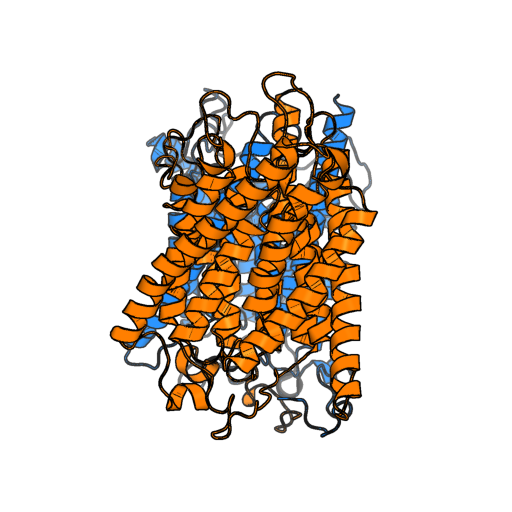 1 414 ? 27.188 -3.131 -18.797 1 96.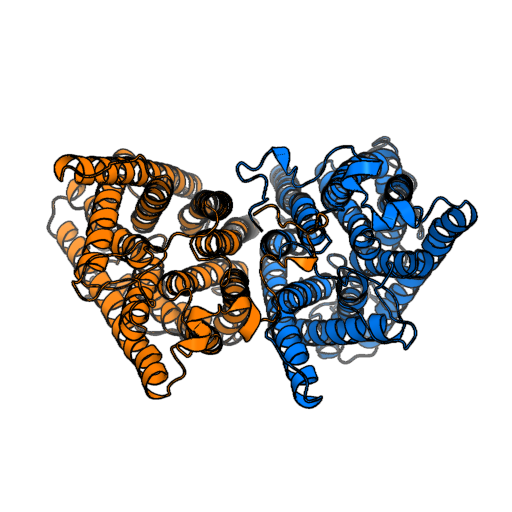56 414 ALA B CA 1
ATOM 6440 C C . ALA B 1 414 ? 26.297 -2.674 -17.656 1 96.56 414 ALA B C 1
ATOM 6442 O O . ALA B 1 414 ? 26.703 -2.664 -16.484 1 96.56 414 ALA B O 1
ATOM 6443 N N . ASP B 1 415 ? 25.094 -2.359 -17.984 1 95.62 415 ASP B N 1
ATOM 6444 C CA . ASP B 1 415 ? 24.141 -1.91 -16.969 1 95.62 415 ASP B CA 1
ATOM 6445 C C . ASP B 1 415 ? 23.781 -3.045 -16.016 1 95.62 415 ASP B C 1
ATOM 6447 O O . ASP B 1 415 ? 23.656 -2.836 -14.812 1 95.62 415 ASP B O 1
ATOM 6451 N N . GLU B 1 416 ? 23.609 -4.203 -16.578 1 96.31 416 GLU B N 1
ATOM 6452 C CA . GLU B 1 416 ? 23.281 -5.367 -15.773 1 96.31 416 GLU B CA 1
ATOM 6453 C C . GLU B 1 416 ? 24.375 -5.672 -14.758 1 96.31 416 GLU B C 1
ATOM 6455 O O . GLU B 1 416 ? 24.094 -5.98 -13.602 1 96.31 416 GLU B O 1
ATOM 6460 N N . LEU B 1 417 ? 25.625 -5.559 -15.141 1 94.88 417 LEU B N 1
ATOM 6461 C CA . LEU B 1 417 ? 26.75 -5.859 -14.273 1 94.88 417 LEU B CA 1
ATOM 6462 C C . LEU B 1 417 ? 26.938 -4.77 -13.227 1 94.88 417 LEU B C 1
ATOM 6464 O O . LEU B 1 417 ? 27.328 -5.055 -12.086 1 94.88 417 LEU B O 1
ATOM 6468 N N . ARG B 1 418 ? 26.625 -3.58 -13.555 1 93.19 418 ARG B N 1
ATOM 6469 C CA . ARG B 1 418 ? 26.797 -2.451 -12.648 1 93.19 418 ARG B CA 1
ATOM 6470 C C . ARG B 1 418 ? 25.688 -2.404 -11.602 1 93.19 418 ARG B C 1
ATOM 6472 O O . ARG B 1 418 ? 25.922 -2.023 -10.453 1 93.19 418 ARG B O 1
ATOM 6479 N N . GLY B 1 419 ? 24.5 -2.748 -12.031 1 94.12 419 GLY B N 1
ATOM 6480 C CA . GLY B 1 419 ? 23.344 -2.668 -11.156 1 94.12 419 GLY B CA 1
ATOM 6481 C C . GLY B 1 419 ? 22.375 -1.564 -11.547 1 94.12 419 GLY B C 1
ATOM 6482 O O . GLY B 1 419 ? 22.797 -0.479 -11.953 1 94.12 419 GLY B O 1
ATOM 6483 N N . LEU B 1 420 ? 21.234 -1.786 -11.312 1 95.19 420 LEU B N 1
ATOM 6484 C CA . LEU B 1 420 ? 20.203 -0.919 -11.875 1 95.19 420 LEU B CA 1
ATOM 6485 C C . LEU B 1 420 ? 19.859 0.212 -10.906 1 95.19 420 LEU B C 1
ATOM 6487 O O . LEU B 1 420 ? 19.281 1.224 -11.312 1 95.19 420 LEU B O 1
ATOM 6491 N N . ASP B 1 421 ? 20.156 0.07 -9.625 1 95 421 ASP B N 1
ATOM 6492 C CA . ASP B 1 421 ? 19.812 1.079 -8.625 1 95 421 ASP B CA 1
ATOM 6493 C C . ASP B 1 421 ? 20.469 2.42 -8.953 1 95 421 ASP B C 1
ATOM 6495 O O . ASP B 1 421 ? 19.797 3.455 -8.969 1 95 421 ASP B O 1
ATOM 6499 N N . GLU B 1 422 ? 21.734 2.369 -9.227 1 91 422 GLU B N 1
ATOM 6500 C CA . GLU B 1 422 ? 22.484 3.596 -9.484 1 91 422 GLU B CA 1
ATOM 6501 C C . GLU B 1 422 ? 22.172 4.152 -10.875 1 91 422 GLU B C 1
ATOM 6503 O O . GLU B 1 422 ? 21.984 5.359 -11.039 1 91 422 GLU B O 1
ATOM 6508 N N . ILE B 1 423 ? 22.062 3.312 -11.812 1 91.56 423 ILE B N 1
ATOM 6509 C CA . ILE B 1 423 ? 22 3.736 -13.211 1 91.56 423 ILE B CA 1
ATOM 6510 C C . ILE B 1 423 ? 20.594 4.234 -13.547 1 91.56 423 ILE B C 1
ATOM 6512 O O . ILE B 1 423 ? 20.438 5.219 -14.273 1 91.56 423 ILE B O 1
ATOM 6516 N N . LYS B 1 424 ? 19.609 3.607 -13.047 1 93.5 424 LYS B N 1
ATOM 6517 C CA . LYS B 1 424 ? 18.25 3.945 -13.445 1 93.5 424 LYS B CA 1
ATOM 6518 C C . LYS B 1 424 ? 17.594 4.875 -12.422 1 93.5 424 LYS B C 1
ATOM 6520 O O . LYS B 1 424 ? 16.734 5.684 -12.781 1 93.5 424 LYS B O 1
ATOM 6525 N N . HIS B 1 425 ? 18.062 4.82 -11.172 1 93.81 425 HIS B N 1
ATOM 6526 C CA . HIS B 1 425 ? 17.281 5.477 -10.117 1 93.81 425 HIS B CA 1
ATOM 6527 C C . HIS B 1 425 ? 18.125 6.5 -9.375 1 93.81 425 HIS B C 1
ATOM 6529 O O . HIS B 1 425 ? 17.594 7.359 -8.664 1 93.81 425 HIS B O 1
ATOM 6535 N N . GLY B 1 426 ? 19.438 6.445 -9.523 1 90.94 426 GLY B N 1
ATOM 6536 C CA . GLY B 1 426 ? 20.312 7.332 -8.773 1 90.94 426 GLY B CA 1
ATOM 6537 C C . GLY B 1 426 ? 20.188 7.164 -7.27 1 90.94 426 GLY B C 1
ATOM 6538 O O . GLY B 1 426 ? 20.484 8.086 -6.508 1 90.94 426 GLY B O 1
ATOM 6539 N N . GLU B 1 427 ? 19.609 6.086 -6.848 1 92.06 427 GLU B N 1
ATOM 6540 C CA . GLU B 1 427 ? 19.328 5.793 -5.441 1 92.06 427 GLU B CA 1
ATOM 6541 C C . GLU B 1 427 ? 19.812 4.391 -5.07 1 92.06 427 GLU B C 1
ATOM 6543 O O . GLU B 1 427 ? 19 3.463 -4.961 1 92.06 427 GLU B O 1
ATOM 6548 N N . PRO B 1 428 ? 21.203 4.281 -4.75 1 89.25 428 PRO B N 1
ATOM 6549 C CA . PRO B 1 428 ? 21.641 2.977 -4.246 1 89.25 428 PRO B CA 1
ATOM 6550 C C . PRO B 1 428 ? 20.922 2.576 -2.955 1 89.25 428 PRO B C 1
ATOM 6552 O O . PRO B 1 428 ? 20.656 3.428 -2.104 1 89.25 428 PRO B O 1
ATOM 6555 N N . ALA B 1 429 ? 20.625 1.333 -2.818 1 90.38 429 ALA B N 1
ATOM 6556 C CA . ALA B 1 429 ? 19.844 0.854 -1.68 1 90.38 429 ALA B CA 1
ATOM 6557 C C . ALA B 1 429 ? 20.578 1.098 -0.367 1 90.38 429 ALA B C 1
ATOM 6559 O O . ALA B 1 429 ? 19.953 1.305 0.675 1 90.38 429 ALA B O 1
ATOM 6560 N N . TYR B 1 430 ? 21.875 1.005 -0.412 1 85.5 430 TYR B N 1
ATOM 6561 C CA . TYR B 1 430 ? 22.766 1.194 0.736 1 85.5 430 TYR B CA 1
ATOM 6562 C C . TYR B 1 430 ? 23.938 2.104 0.381 1 85.5 430 TYR B C 1
ATOM 6564 O O . TYR B 1 430 ? 25.062 1.633 0.206 1 85.5 430 TYR B O 1
ATOM 6572 N N . PRO B 1 431 ? 23.656 3.389 0.394 1 83.69 431 PRO B N 1
ATOM 6573 C CA . PRO B 1 431 ? 24.75 4.301 0.024 1 83.69 431 PRO B CA 1
ATOM 6574 C C . PRO B 1 431 ? 25.859 4.359 1.077 1 83.69 431 PRO B C 1
ATOM 6576 O O . PRO B 1 431 ? 25.594 4.758 2.219 1 83.69 431 PRO B O 1
ATOM 6579 N N . ILE B 1 432 ? 27.047 4.121 0.7 1 76.62 432 ILE B N 1
ATOM 6580 C CA . ILE B 1 432 ? 28.188 4.004 1.599 1 76.62 432 ILE B CA 1
ATOM 6581 C C . ILE B 1 432 ? 28.391 5.32 2.348 1 76.62 432 ILE B C 1
ATOM 6583 O O . ILE B 1 432 ? 28.719 5.32 3.539 1 76.62 432 ILE B O 1
ATOM 6587 N N . LYS B 1 433 ? 28.172 6.465 1.747 1 77.19 433 LYS B N 1
ATOM 6588 C CA . LYS B 1 433 ? 28.438 7.781 2.318 1 77.19 433 LYS B CA 1
ATOM 6589 C C . LYS B 1 433 ? 27.516 8.055 3.508 1 77.19 433 LYS B C 1
ATOM 6591 O O . LYS B 1 433 ? 27.766 8.984 4.285 1 77.19 433 LYS B O 1
ATOM 6596 N N . SER B 1 434 ? 26.516 7.309 3.639 1 76.31 434 SER B N 1
ATOM 6597 C CA . SER B 1 434 ? 25.531 7.574 4.684 1 76.31 434 SER B CA 1
ATOM 6598 C C . SER B 1 434 ? 25.828 6.773 5.945 1 76.31 434 SER B C 1
ATOM 6600 O O . SER B 1 434 ? 25.125 6.895 6.953 1 76.31 434 SER B O 1
ATOM 6602 N N . TYR B 1 435 ? 26.859 6.012 5.836 1 74.25 435 TYR B N 1
ATOM 6603 C CA . TYR B 1 435 ? 27.281 5.207 6.98 1 74.25 435 TYR B CA 1
ATOM 6604 C C . TYR B 1 435 ? 28.547 5.77 7.613 1 74.25 435 TYR B C 1
ATOM 6606 O O . TYR B 1 435 ? 29.406 6.301 6.914 1 74.25 435 TYR B O 1
ATOM 6614 N N . SER B 1 436 ? 28.484 6.344 8.914 1 60.47 436 SER B N 1
ATOM 6615 C CA . SER B 1 436 ? 29.531 7.055 9.633 1 60.47 436 SER B CA 1
ATOM 6616 C C . SER B 1 436 ? 30.906 6.434 9.367 1 60.47 436 SER B C 1
ATOM 6618 O O . SER B 1 436 ? 31.875 7.152 9.156 1 60.47 436 SER B O 1
ATOM 6620 N N . ASP B 1 437 ? 31.281 5.363 10.312 1 49.12 437 ASP B N 1
ATOM 6621 C CA . ASP B 1 437 ? 32.688 5.027 10.492 1 49.12 437 ASP B CA 1
ATOM 6622 C C . ASP B 1 437 ? 33.344 4.59 9.172 1 49.12 437 ASP B C 1
ATOM 6624 O O . ASP B 1 437 ? 34.438 4.02 9.164 1 49.12 437 ASP B O 1
ATOM 6628 N N . GLN B 1 438 ? 33.281 5.422 8.164 1 45.78 438 GLN B N 1
ATOM 6629 C CA . GLN B 1 438 ? 33.969 5.203 6.898 1 45.78 438 GLN B CA 1
ATOM 6630 C C . GLN B 1 438 ? 33.906 3.736 6.48 1 45.78 438 GLN B C 1
ATOM 6632 O O . GLN B 1 438 ? 34.594 3.318 5.543 1 45.78 438 GLN B O 1
ATOM 6637 N N . SER B 1 439 ? 33.812 2.758 7.34 1 37.81 439 SER B N 1
ATOM 6638 C CA . SER B 1 439 ? 33.719 1.355 6.957 1 37.81 439 SER B CA 1
ATOM 6639 C C . SER B 1 439 ? 32.25 0.914 6.895 1 37.81 439 SER B C 1
ATOM 6641 O O . SER B 1 439 ? 31.5 1.097 7.855 1 37.81 439 SER B O 1
ATOM 6643 N N . PRO B 1 440 ? 31.75 1.057 5.781 1 37.81 440 PRO B N 1
ATOM 6644 C CA . PRO B 1 440 ? 30.469 0.337 5.84 1 37.81 440 PRO B CA 1
ATOM 6645 C C . PRO B 1 440 ? 30.547 -0.935 6.684 1 37.81 440 PRO B C 1
ATOM 6647 O O . PRO B 1 440 ? 31.625 -1.517 6.828 1 37.81 440 PRO B O 1
ATOM 6650 N N . PRO B 1 441 ? 29.891 -1.036 7.715 1 30.92 441 PRO B N 1
ATOM 6651 C CA . PRO B 1 441 ? 30.25 -2.34 8.273 1 30.92 441 PRO B CA 1
ATOM 6652 C C . PRO B 1 441 ? 30.578 -3.375 7.203 1 30.92 441 PRO B C 1
ATOM 6654 O O . PRO B 1 441 ? 31.109 -4.445 7.508 1 30.92 441 PRO B O 1
ATOM 6657 N N . TYR B 1 442 ? 30.016 -3.701 6.098 1 29.44 442 TYR B N 1
ATOM 6658 C CA . TYR B 1 442 ? 30.703 -4.707 5.289 1 29.44 442 TYR B CA 1
ATOM 6659 C C . TYR B 1 442 ? 31.812 -4.082 4.453 1 29.44 442 TYR B C 1
ATOM 6661 O O . TYR B 1 442 ? 31.703 -2.922 4.043 1 29.44 442 TYR B O 1
#

Organism: Ciona savignyi (NCBI:txid51511)

pLDDT: mean 93.42, std 9.52, range [29.44, 98.94]